Protein 6P7M (pdb70)

Solvent-accessible surface area: 56961 Å² total; per-residue (Å²): 224,45,17,5,105,88,0,26,46,4,46,48,15,88,55,79,0,163,10,74,2,56,41,33,73,83,0,89,92,13,0,80,104,103,148,8,9,74,71,7,63,117,37,34,107,31,60,108,23,0,66,158,5,0,52,113,29,4,107,46,13,14,35,86,10,5,107,100,9,170,12,176,22,4,63,68,7,22,81,84,62,150,166,71,129,46,68,99,26,29,79,74,1,15,115,55,0,4,133,21,2,87,54,60,91,28,36,147,12,0,36,96,122,58,0,2,98,63,50,0,26,122,76,16,108,66,197,115,45,36,60,39,0,68,48,2,78,43,19,26,90,32,0,81,51,17,7,86,79,55,67,63,52,0,25,60,86,29,95,77,82,8,9,1,34,59,1,0,33,46,0,0,36,22,0,0,18,0,8,56,5,17,127,156,1,71,94,43,29,72,124,181,93,42,22,81,68,1,41,127,43,24,19,84,106,60,59,6,76,42,0,14,95,6,114,46,0,30,76,0,2,3,48,104,0,1,78,31,0,51,10,0,3,36,34,107,60,118,135,164,17,87,0,9,18,74,19,0,57,98,59,26,149,168,57,144,79,79,36,8,34,0,19,30,9,72,141,65,121,44,112,40,22,122,53,0,14,76,24,0,58,89,36,0,27,112,132,15,105,4,4,33,0,0,109,102,0,29,127,7,0,104,41,3,81,90,16,75,38,30,4,3,15,0,88,23,36,117,27,7,45,59,3,1,87,53,9,14,61,115,162,79,44,0,83,77,71,36,24,48,97,31,32,100,131,97,48,156,211,149,95,90,27,33,56,142,32,20,62,74,21,114,112,35,13,149,166,64,33,17,2,4,0,82,78,0,63,135,32,16,94,96,162,47,48,0,25,86,62,0,32,84,22,0,42,110,58,0,72,77,1,58,158,21,4,35,64,0,119,98,0,36,72,88,121,48,119,48,111,45,57,0,61,51,14,6,32,7,0,19,24,0,25,68,0,0,51,9,0,54,49,0,3,64,25,0,102,8,0,89,0,79,24,108,47,134,91,31,27,41,18,0,4,0,30,1,9,47,3,22,39,51,0,72,108,0,55,122,13,26,58,18,0,76,80,19,3,32,88,60,58,39,48,134,115,79,19,59,0,18,16,106,13,66,132,22,1,45,11,104,127,101,9,40,3,15,54,80,61,78,96,13,19,0,6,1,105,41,115,78,73,6,65,88,58,144,132,61,34,34,69,151,74,10,39,119,34,2,107,102,9,94,4,5,0,0,24,0,58,35,154,24,24,34,137,176,52,166,60,78,43,65,38,73,0,20,2,0,70,9,19,22,59,138,82,20,158,18,29,0,82,47,27,50,23,5,58,0,30,1,14,83,35,26,17,124,149,119,72,17,3,9,20,37,39,108,19,61,29,8,37,112,44,63,56,26,111,119,120,58,39,82,52,93,130,58,55,86,37,17,121,136,11,8,112,56,28,6,18,0,31,0,30,1,5,0,11,101,90,37,171,75,126,82,136,6,38,30,52,2,23,40,28,1,44,137,36,131,57,4,57,0,0,0,0,3,13,0,23,39,14,4,1,11,0,0,0,0,21,25,160,12,81,19,60,42,20,84,35,5,22,68,3,65,65,90,94,131,77,101,158,40,83,25,39,33,31,36,40,4,66,84,36,55,126,47,80,130,20,8,52,8,35,10,22,5,67,59,9,13,113,86,28,19,22,31,4,1,48,57,0,8,76,28,0,3,74,8,0,49,134,38,35,0,0,0,0,1,4,16,12,69,51,37,152,54,68,98,160,14,48,2,62,91,131,13,0,24,91,0,1,67,57,0,1,59,45,0,4,6,0,12,43,71,134,34,90,42,51,42,64,4,0,0,2,74,1,25,0,0,0,56,107,50,143,41,66,155,57,8,29,66,21,16,0,2,0,0,5,0,17,18,102,45,5,15,106,0,0,4,22,11,0,0,4,52,31,9,152,13,172,53,92,43,53,70,78,2,78,140,20,0,50,12,3,72,104,0,48,26,28,83,150,84,69,14,0,13,0,12,3,9,1,123,88,24,81,131,8,62,6,0,91,70,51,143,25,89,0,20,0,65,26,35,0,8,90,120,111,109,93,74,20,67,1,21,72,18,0,46,108,5,0,96,138,54,62,11,92,17,129,129,22,54,0,57,78,52,0,34,123,28,112,60,132,48,0,0,38,41,0,5,35,12,0,46,11,0,4,57,5,30,0,23,19,76,55,86,80,123,40,11,4,1,0,1,0,3,63,33,121,130,34,102,13,8,6,0,74,82,46,103,85,90,156,145,6,126,25,0,43,33,0,1,0,0,0,0,13,0,0,0,6,3,0,12,32,0,5,25,45,0,85,163,21,122,63,135,129,2,70,159,22,124,6,49,10,42,46,78,55,0,0,72,52,0,9,70,55,111,121,105,110,31,4,51,82,0,4,79,20,0,39,67,8,37,36,87,76,12,7,35,0,0,10,17,53,92,74,21,69,30,153,120,28,115,36,113,39,138,90,14,33,0,5,73,2,7,20,6,4,37,24,37,96,77,92,50,10,0,0,1,0,10,21,19,62,20,28,6,31,1,31,33,0,0,0,2,69,16,60,67,96,121,29,134,98,38,18,71,31,92,67,0,124,123,66,138

InterPro domains:
  IPR027620 CRISPR-associated endonuclease Cas12a [TIGR04330] (6-1225)
  IPR040787 Cas12a, REC1 domain [PF18501] (50-281)
  IPR040852 Cas12a, RuvC nuclease domain [PF18516] (811-1226)
  IPR040882 Cas12a, nuclease domain [PF18510] (1005-1167)
  IPR053993 Cas12a, PI domain [PF22222] (588-679)
  IPR054116 Cas12a, REC2 domain [PF21918] (298-513)

B-factor: mean 78.24, std 14.95, range [35.59, 122.09]

Foldseek 3Di:
DFQQLLFWLADWDKDKDKFFWFFPDCLVVLCVVVVLPPLQVVLVVLVVVVLVLLVVVVLVLQLVLLLVAADPLQLVQLVPQLPPVRPVSLLVQLVSQLCSSVVDPCNVCSQDLCCLVPVSCPVPPDVVCVVSSCSCRLQSVVCNVVSVVVCQQSHRPLDPQHLSVQLRVAFSLLLSVQLVLDVVPDPLDDCVPLQVVLCCQQPNPDGPCCSSDRSSSSQCSRQVSLVSNVCLQAWDDNVTRGHPQVSVVVVCVVPPDLRFGGAGGDGNADDAQVVLLVVCLACPPCPHLQVVLLVLVLVLLLVPPSFDQQQWWFFDDVLVQVLCVQAVVHRPQVVVLLVVVVCVPPPDPDQPCDPVNVVVSVVVRNPDQIGGRVRVQVSDDPPRRSSVSSSVVLNVLSVVLVVLVVVPPQSNDPPDDDDDGPLPDQVVVLSSCSNLVSLVVSLVNCVGRCGNSSDNRHRSSSVNSVCVSSVSNVCSVVSVVNSLCVNLDDLFDFDKTFRAQPHSQPQFPVNQWWWKAQDLWIKIKGFHCVWIQTVHDIDHPVVVVVCVVVSRIGIIITDDPCSDPPDDWFDDLVVVLVVLQPDPLQDPFKHFDTGKIKMKGAQSDAPVRKDKDQAQDWAADPFPQDPDGTDHHRHMDIDPPVRRGMITMMITMIMGSPPRDSHDDQVLSLLVCLQPDDKAKEWFWFQDLLARIKIWIAILQLWTPDIGGLQKQWDAIPNDITIGGLSVVLVVLVVVCVVGSHCSNSVVVSLVSLLVSLVRVLVVVLVVCVVRVHFYFAALLVDDDDDVSRPCHSVSVLVSVLVNQVCLCFAADSPDDQSDCRHSSTGRRQFDHDDDSNVPAQDTRRYGHAHLPPQQLAQQQALDHPQADLADDFLVVLLVVLVQFPWWAQDVVVRKIKGFHFQVSGRPSPLADRRTFIFIQDDWAWDPVIDIGRQSVLVVVLQVVQPADGNPIRCSVVQSPDPDTCSSVSVSVSVVRSSVFFHDDPPSDPDGKGWHRGAHPVGDTDILCVVLPDDPGGDQNGSSSSSSSLSRVLVSVVSVQSNVDDSVCSVVRRSRQDSNNSSVCSNPSD/DQVQVVLVLVQQQPDDQVLFAWKWFDAPEDDQVPDDAPDVRTFTFGWGHWAADPPPRQIWIDTDYVVVVRIGRYIFGFDDHTSDTDGTDDSVVSNVSD

Nearest PDB structures (foldseek):
  6p7n-assembly1_E  TM=1.001E+00  e=0.000E+00  Lachnospiraceae bacterium ND2006
  8y06-assembly1_A  TM=8.300E-01  e=0.000E+00  Lachnospiraceae bacterium ND2006
  6nme-assembly1_A  TM=9.817E-01  e=0.000E+00  Lachnospiraceae bacterium ND2006
  6nmc-assembly1_A  TM=9.266E-01  e=0.000E+00  Lachnospiraceae bacterium ND2006
  5xuz-assembly1_A  TM=6.910E-01  e=0.000E+00  Lachnospiraceae bacterium ND2006

Sequence (1168 aa):
MSKLEKFTNCYSLSKTLRFKAIPVGKTQENIDNKRLLVEDEKRAEDYKGVKKLLDRYYLSFINDVLHSIKLKNLNNYISLFRNKELENLEINLRKEIAKAFKGNEGYKSLFKKDIIETILPEFLDDKDEIALVNSFNGFTTAFTGFFDNRENMFSEEAKSTSIAFRCINENLTRYISNMDIFEKVDAIFDKHEVQEIKEKILNSDYDVEDFFEGEFFNFVLTQEGIDVYNAIIGGFVTEKIKGLNEYINLYNQKTKQKLPKFKPLYKQGYTSDEEVLEVFRNTLNKNSEIFSSIKKLEKLFKNFDEYSSAGIFVKNGPAISTISKDIFGEWNVIRDKWNAEYDDIHLKKKAVVTEKYEDDRRKSFKKIGSFSLEQLQEYADADLSVVEKLKEIIIQKVDEIYKVYGSSEKLFDADFVLEKSLKKNDAVVAIMKDLLDSVKSFENYIKAFFGEGKETNRDESFYGDFVLAYDILLKVDHIYDAIRNYVTQKPYSKDKFKLYFQNPQFMGGWYRATILRYGSKYYLAIMDKGNYEKIFESASKKEVDKLVEEGKLYMFQIYNKDFSDKSHGTPNLHTMYFKLLFDENNHGQIRLSGGAELFMRRASLKKEELVVHPANSPIANKNPDNPKKTTTLSYDVYKDKRFSEDQYELHIPIAINKCPKNIFKINTEVRVLLKHDDNPYVIGIDRGERNLLYIVVVDGKGNIVEQYSLNEIINNFNGIRIKTDYHSLLDKKEKERFEARQNWTSIENIKELKAGYISQVVHKICELVEKYDAVIALEDLNSGFKNSRVKVEKQVYQKFEKMLIDKLNYMVDKKSNPCATGGALKGYQITNKFESFKSMSTQNGFIFYIPAWLTSKIDPSTGFVNLLKTKYTSIADSKKFISSFDRIMYVPEEDLFEFALDYKNFSRTDADYIKKWKLYSYGNRIRIDWEEVCLTSAYKELFNKYGINYQQGDIRALLCEQSDKAFYSSFMALMSLMLQMRNSITGRTDVDFLISPVKNSDGIFYDSRNYEAQENAILPKNADANGAYNIARKVLWAIGQFKKAEDEKLDKVKIAISNKEWLEYAQTSVIDLYTEQLYNIIKSLPYDKRPNVVYSDQPLDPNNLDLSEPELWAEQVGECMRYAHNDQPCFYIGSTKRELRVNYIVPVIGVRDEIERVMTLEEVRNLH

Organism: NCBI:txid1410628

Secondary structure (DSSP, 8-state):
--SGGG-BS-S-EEEEEEEEEEE-TTHHHHHHTTTTTTHHHHHHHHHHHHHHHHHHHHHHHHHHHTTS---SSHHHHHHHH---TTHHHHHHHHHHHHHHHTTSTTGGGGGSTHIIIIIHHHHS--TTHHHHHHHTSS-GGGGHHHHHHHTTTSS-S--SSSHHHIIIIIIIHHHHHHHHHHHHS-SS--IIIIIHHHIIIIISSS-SGGGGSSTT-TTSSSHHHHHHHHHHHH---------HHHHHHHHHHHS-----------------HHHHHHHHHHHHSTTSHHHHHHHHHHHHHHT-SSS-TTT-EEESSHHHHHHHHHHSSSSSSHHHHHHHHHHHHH--SS----HHHHHHHHHHHHH--EEEHHHHHHTS-TT--HHHHHHHHHHHHHHHHHHHHHT-STTTSTT----S-TTT--HHHHHHHHHHHHHHHHHHHHTTTS--S--S---HHHHHHHHHHHHHHTTHHHHHHHHHHHHS--SS---B-----S-SS-SS-----EEEEETTEEEEE-B------B------HHHHHHHHHHTSB--EEEE-TTTSSS--SPPPHHHHHHHHHT-SS-SSSEE--S--EE--B---S-TTT-EEE-TTSPEEP--TT-S--EE--SS-EETTGGGGS-BEEEEEEEEETSS--S-S-HHHHHHHHHHS-SS--EEEEE--SSSS-EEEEE-TTS-EEEEEE-SEEEEEETTEEEEEEHHHHHHHHHHHHHHSS--SHHHHHHHHHHHHHHHHHHHHHHHHHHHHT--EEEE-SSS----S--SS-HHHHHHHHHHHHHHHTSB--SSS-TTSTTSGGG-B--SPPP--TTS--S-BTTEEEE--TTSSSS-TTT------------HHHHHHHHHTSSEEEEETTTTEEEEE--GGGSTT--S-SS---EE---SEEEE---EEEEHHHHHHHHHHHTT---SSS-THHHHTT---HHHHHHHHHHHHHHS--B---SSS-S---BEEEEE-TTS-EEEGGGTSS-SS-SS-SSHHHHHHHHHHHHHHHHHHHHHHS-TTTGGG------HHHHHHHHHH--/-HHHHHHHHHHHTTS-GGG--EEE-BSS---TTT--S--TT--EEEEEEEEEETTT--EEEEES-GGGT-EESB--EEEESSS-EEEE--TTTTGGG-

Radius of gyration: 35.62 Å; Cα contacts (8 Å, |Δi|>4): 1871; chains: 2; bounding box: 83×98×104 Å

Structure (mmCIF, N/CA/C/O backbone):
data_6P7M
#
_entry.id   6P7M
#
_cell.length_a   1.00
_cell.length_b   1.00
_cell.length_c   1.00
_cell.angle_alpha   90.00
_cell.angle_beta   90.00
_cell.angle_gamma   90.00
#
_symmetry.space_group_name_H-M   'P 1'
#
loop_
_entity.id
_entity.type
_entity.pdbx_description
1 polymer Cas12a
2 polymer 'mature crRNA'
3 polymer 'anti-CRISPR VA4'
4 non-polymer 'MAGNESIUM ION'
#
loop_
_atom_site.group_PDB
_atom_site.id
_atom_site.type_symbol
_atom_site.label_atom_id
_atom_site.label_alt_id
_atom_site.label_comp_id
_atom_site.label_asym_id
_atom_site.label_entity_id
_atom_site.label_seq_id
_atom_site.pdbx_PDB_ins_code
_atom_site.Cartn_x
_atom_site.Cartn_y
_atom_site.Cartn_z
_atom_site.occupancy
_atom_site.B_iso_or_equiv
_atom_site.auth_seq_id
_atom_site.auth_comp_id
_atom_site.auth_asym_id
_atom_site.auth_atom_id
_atom_site.pdbx_PDB_model_num
ATOM 1 N N . MET A 1 4 ? 119.12200 174.79700 155.92700 1.000 83.35931 1 MET A N 1
ATOM 2 C CA . MET A 1 4 ? 118.79700 173.87400 154.84700 1.000 83.35931 1 MET A CA 1
ATOM 3 C C . MET A 1 4 ? 120.05900 173.44400 154.10600 1.000 83.35931 1 MET A C 1
ATOM 4 O O . MET A 1 4 ? 120.04800 173.25400 152.89000 1.000 83.35931 1 MET A O 1
ATOM 9 N N . SER A 1 5 ? 121.14500 173.27800 154.85600 1.000 69.41588 2 SER A N 1
ATOM 10 C CA . SER A 1 5 ? 122.40900 172.86400 154.27100 1.000 69.41588 2 SER A CA 1
ATOM 11 C C . SER A 1 5 ? 122.38600 171.38000 153.91900 1.000 69.41588 2 SER A C 1
ATOM 12 O O . SER A 1 5 ? 121.57800 170.60300 154.43000 1.000 69.41588 2 SER A O 1
ATOM 15 N N . LYS A 1 6 ? 123.30100 170.98800 153.03400 1.000 65.95500 3 LYS A N 1
ATOM 16 C CA . LYS A 1 6 ? 123.31900 169.61800 152.53700 1.000 65.95500 3 LYS A CA 1
ATOM 17 C C . LYS A 1 6 ? 123.83400 168.64000 153.58400 1.000 65.95500 3 LYS A C 1
ATOM 18 O O . LYS A 1 6 ? 123.21900 167.59700 153.82100 1.000 65.95500 3 LYS A O 1
ATOM 24 N N . LEU A 1 7 ? 124.96900 168.95600 154.21100 1.000 65.95500 4 LEU A N 1
ATOM 25 C CA . LEU A 1 7 ? 125.60400 168.01000 155.12200 1.000 65.95500 4 LEU A CA 1
ATOM 26 C C . LEU A 1 7 ? 124.72400 167.69300 156.31900 1.000 65.95500 4 LEU A C 1
ATOM 27 O O . LEU A 1 7 ? 124.74200 166.56300 156.81400 1.000 65.95500 4 LEU A O 1
ATOM 32 N N . GLU A 1 8 ? 123.93900 168.66200 156.78600 1.000 65.95500 5 GLU A N 1
ATOM 33 C CA . GLU A 1 8 ? 123.18100 168.51500 158.02300 1.000 65.95500 5 GLU A CA 1
ATOM 34 C C . GLU A 1 8 ? 122.21800 167.33200 158.00100 1.000 65.95500 5 GLU A C 1
ATOM 35 O O . GLU A 1 8 ? 121.69800 166.95900 159.05700 1.000 65.95500 5 GLU A O 1
ATOM 41 N N . LYS A 1 9 ? 121.98800 166.71400 156.84800 1.000 65.95500 6 LYS A N 1
ATOM 42 C CA . LYS A 1 9 ? 121.07400 165.58700 156.74000 1.000 65.95500 6 LYS A CA 1
ATOM 43 C C . LYS A 1 9 ? 121.77300 164.23800 156.79400 1.000 65.95500 6 LYS A C 1
ATOM 44 O O . LYS A 1 9 ? 121.09400 163.20900 156.79800 1.000 65.95500 6 LYS A O 1
ATOM 50 N N . PHE A 1 10 ? 123.09900 164.21000 156.83400 1.000 65.95500 7 PHE A N 1
ATOM 51 C CA . PHE A 1 10 ? 123.85600 162.97100 156.71300 1.000 65.95500 7 PHE A CA 1
ATOM 52 C C . PHE A 1 10 ? 124.52900 162.57500 158.02100 1.000 65.95500 7 PHE A C 1
ATOM 53 O O . PHE A 1 10 ? 125.65000 162.06800 158.03000 1.000 65.95500 7 PHE A O 1
ATOM 61 N N . THR A 1 11 ? 123.85400 162.80100 159.13700 1.000 65.95500 8 THR A N 1
ATOM 62 C CA . THR A 1 11 ? 124.30800 162.30700 160.42400 1.000 65.95500 8 THR A CA 1
ATOM 63 C C . THR A 1 11 ? 123.46700 161.10500 160.82900 1.000 65.95500 8 THR A C 1
ATOM 64 O O . THR A 1 11 ? 122.33200 160.94500 160.37700 1.000 65.95500 8 THR A O 1
ATOM 68 N N . ASN A 1 12 ? 124.04800 160.24600 161.66800 1.000 65.95500 9 ASN A N 1
ATOM 69 C CA . ASN A 1 12 ? 123.34100 159.10800 162.25400 1.000 65.95500 9 ASN A CA 1
ATOM 70 C C . ASN A 1 12 ? 122.86200 158.11800 161.19700 1.000 65.95500 9 ASN A C 1
ATOM 71 O O . ASN A 1 12 ? 121.82100 157.48200 161.35900 1.000 65.95500 9 ASN A O 1
ATOM 76 N N . CYS A 1 13 ? 123.61600 157.96200 160.10900 1.000 65.95500 10 CYS A N 1
ATOM 77 C CA . CYS A 1 13 ? 123.14500 157.13000 159.00700 1.000 65.95500 10 CYS A CA 1
ATOM 78 C C . CYS A 1 13 ? 123.29600 155.64300 159.30800 1.000 65.95500 10 CYS A C 1
ATOM 79 O O . CYS A 1 13 ? 122.30600 154.91100 159.36600 1.000 65.95500 10 CYS A O 1
ATOM 82 N N . TYR A 1 14 ? 124.52500 155.17100 159.49500 1.000 65.95500 11 TYR A N 1
ATOM 83 C CA . TYR A 1 14 ? 124.75600 153.75100 159.71500 1.000 65.95500 11 TYR A CA 1
ATOM 84 C C . TYR A 1 14 ? 125.75600 153.56700 160.84400 1.000 65.95500 11 TYR A C 1
ATOM 85 O O . TYR A 1 14 ? 126.25200 154.53200 161.42800 1.000 65.95500 11 TYR A O 1
ATOM 94 N N . SER A 1 15 ? 126.05000 152.31200 161.15100 1.000 65.95500 12 SER A N 1
ATOM 95 C CA . SER A 1 15 ? 126.89900 151.94900 162.27200 1.000 65.95500 12 SER A CA 1
ATOM 96 C C . SER A 1 15 ? 128.33800 151.76400 161.82000 1.000 65.95500 12 SER A C 1
ATOM 97 O O . SER A 1 15 ? 128.62800 151.57400 160.64000 1.000 65.95500 12 SER A O 1
ATOM 100 N N . LEU A 1 16 ? 129.24000 151.79900 162.79100 1.000 65.95500 13 LEU A N 1
ATOM 101 C CA . LEU A 1 16 ? 130.66500 151.82700 162.51300 1.000 65.95500 13 LEU A CA 1
ATOM 102 C C . LEU A 1 16 ? 131.38200 151.28700 163.74000 1.000 65.95500 13 LEU A C 1
ATOM 103 O O . LEU A 1 16 ? 130.84600 151.31900 164.84500 1.000 65.95500 13 LEU A O 1
ATOM 108 N N . SER A 1 17 ? 132.59400 150.77500 163.55000 1.000 65.95500 14 SER A N 1
ATOM 109 C CA . SER A 1 17 ? 133.32300 150.19700 164.67000 1.000 65.95500 14 SER A CA 1
ATOM 110 C C . SER A 1 17 ? 134.79200 150.57100 164.60200 1.000 65.95500 14 SER A C 1
ATOM 111 O O . SER A 1 17 ? 135.38600 150.59600 163.52200 1.000 65.95500 14 SER A O 1
ATOM 114 N N . LYS A 1 18 ? 135.37200 150.86300 165.76400 1.000 65.95500 15 LYS A N 1
ATOM 115 C CA . LYS A 1 18 ? 136.78400 151.19800 165.86600 1.000 65.95500 15 LYS A CA 1
ATOM 116 C C . LYS A 1 18 ? 137.34800 150.56400 167.12500 1.000 65.95500 15 LYS A C 1
ATOM 117 O O . LYS A 1 18 ? 136.60400 150.14400 168.00800 1.000 65.95500 15 LYS A O 1
ATOM 123 N N . THR A 1 19 ? 138.67100 150.48000 167.20400 1.000 65.95500 16 THR A N 1
ATOM 124 C CA . THR A 1 19 ? 139.34200 150.06700 168.43000 1.000 65.95500 16 THR A CA 1
ATOM 125 C C . THR A 1 19 ? 140.30200 151.17200 168.82900 1.000 65.95500 16 THR A C 1
ATOM 126 O O . THR A 1 19 ? 141.27800 151.43500 168.12200 1.000 65.95500 16 THR A O 1
ATOM 130 N N . LEU A 1 20 ? 140.02200 151.81200 169.95400 1.000 65.95500 17 LEU A N 1
ATOM 131 C CA . LEU A 1 20 ? 140.92500 152.78900 170.53400 1.000 65.95500 17 LEU A CA 1
ATOM 132 C C . LEU A 1 20 ? 142.03200 152.05200 171.27400 1.000 65.95500 17 LEU A C 1
ATOM 133 O O . LEU A 1 20 ? 141.76000 151.28800 172.20200 1.000 65.95500 17 LEU A O 1
ATOM 138 N N . ARG A 1 21 ? 143.27200 152.25300 170.85600 1.000 65.95500 18 ARG A N 1
ATOM 139 C CA . ARG A 1 21 ? 144.40500 151.67000 171.55500 1.000 65.95500 18 ARG A CA 1
ATOM 140 C C . ARG A 1 21 ? 144.94100 152.67800 172.55300 1.000 65.95500 18 ARG A C 1
ATOM 141 O O . ARG A 1 21 ? 145.12100 153.85200 172.22400 1.000 65.95500 18 ARG A O 1
ATOM 149 N N . PHE A 1 22 ? 145.18800 152.22200 173.77200 1.000 65.95500 19 PHE A N 1
ATOM 150 C CA . PHE A 1 22 ? 145.77400 153.07600 174.79100 1.000 65.95500 19 PHE A CA 1
ATOM 151 C C . PHE A 1 22 ? 146.98900 152.39000 175.38600 1.000 65.95500 19 PHE A C 1
ATOM 152 O O . PHE A 1 22 ? 147.45500 151.38000 174.85600 1.000 65.95500 19 PHE A O 1
ATOM 160 N N . LYS A 1 23 ? 147.52400 152.93200 176.46800 1.000 65.95500 20 LYS A N 1
ATOM 161 C CA . LYS A 1 23 ? 148.61500 152.29500 177.18300 1.000 65.95500 20 LYS A CA 1
ATOM 162 C C . LYS A 1 23 ? 148.23500 152.21700 178.64800 1.000 65.95500 20 LYS A C 1
ATOM 163 O O . LYS A 1 23 ? 147.86300 153.22900 179.24600 1.000 65.95500 20 LYS A O 1
ATOM 169 N N . ALA A 1 24 ? 148.29700 151.01900 179.21300 1.000 65.95500 21 ALA A N 1
ATOM 170 C CA . ALA A 1 24 ? 147.96500 150.81300 180.61200 1.000 65.95500 21 ALA A CA 1
ATOM 171 C C . ALA A 1 24 ? 149.22800 150.91000 181.45100 1.000 65.95500 21 ALA A C 1
ATOM 172 O O . ALA A 1 24 ? 150.24900 150.30000 181.12500 1.000 65.95500 21 ALA A O 1
ATOM 174 N N . ILE A 1 25 ? 149.15700 151.68500 182.52100 1.000 65.95500 22 ILE A N 1
ATOM 175 C CA . ILE A 1 25 ? 150.26600 151.90400 183.44100 1.000 65.95500 22 ILE A CA 1
ATOM 176 C C . ILE A 1 25 ? 149.91500 151.21600 184.75300 1.000 65.95500 22 ILE A C 1
ATOM 177 O O . ILE A 1 25 ? 148.89800 151.56000 185.36300 1.000 65.95500 22 ILE A O 1
ATOM 182 N N . PRO A 1 26 ? 150.69100 150.24000 185.21200 1.000 65.95500 23 PRO A N 1
ATOM 183 C CA . PRO A 1 26 ? 150.37600 149.59900 186.49300 1.000 65.95500 23 PRO A CA 1
ATOM 184 C C . PRO A 1 26 ? 150.41800 150.60900 187.62900 1.000 65.95500 23 PRO A C 1
ATOM 185 O O . PRO A 1 26 ? 151.33500 151.42400 187.72500 1.000 65.95500 23 PRO A O 1
ATOM 189 N N . VAL A 1 27 ? 149.40700 150.55100 188.49200 1.000 65.95500 24 VAL A N 1
ATOM 190 C CA . VAL A 1 27 ? 149.19000 151.54300 189.53900 1.000 65.95500 24 VAL A CA 1
ATOM 191 C C . VAL A 1 27 ? 149.47300 150.91000 190.89300 1.000 65.95500 24 VAL A C 1
ATOM 192 O O . VAL A 1 27 ? 149.00200 149.80400 191.18000 1.000 65.95500 24 VAL A O 1
ATOM 196 N N . GLY A 1 28 ? 150.23000 151.61500 191.72400 1.000 66.18077 25 GLY A N 1
ATOM 197 C CA . GLY A 1 28 ? 150.52000 151.11600 193.05800 1.000 66.18077 25 GLY A CA 1
ATOM 198 C C . GLY A 1 28 ? 151.57200 150.04200 192.99700 1.000 66.18077 25 GLY A C 1
ATOM 199 O O . GLY A 1 28 ? 152.64500 150.24200 192.42700 1.000 66.18077 25 GLY A O 1
ATOM 200 N N . LYS A 1 29 ? 151.27100 148.88800 193.58200 1.000 71.19274 26 LYS A N 1
ATOM 201 C CA . LYS A 1 29 ? 152.15400 147.73100 193.52800 1.000 71.19274 26 LYS A CA 1
ATOM 202 C C . LYS A 1 29 ? 151.57300 146.63900 192.63900 1.000 71.19274 26 LYS A C 1
ATOM 203 O O . LYS A 1 29 ? 151.74600 145.44500 192.88900 1.000 71.19274 26 LYS A O 1
ATOM 209 N N . THR A 1 30 ? 150.89200 147.04900 191.57000 1.000 67.57952 27 THR A N 1
ATOM 210 C CA . THR A 1 30 ? 150.32900 146.08000 190.64100 1.000 67.57952 27 THR A CA 1
ATOM 211 C C . THR A 1 30 ? 151.41900 145.32600 189.89600 1.000 67.57952 27 THR A C 1
ATOM 212 O O . THR A 1 30 ? 151.28500 144.12400 189.64900 1.000 67.57952 27 THR A O 1
ATOM 216 N N . GLN A 1 31 ? 152.51700 145.99600 189.54600 1.000 70.24089 28 GLN A N 1
ATOM 217 C CA . GLN A 1 31 ? 153.53000 145.30500 188.75900 1.000 70.24089 28 GLN A CA 1
ATOM 218 C C . GLN A 1 31 ? 154.27300 144.26900 189.59000 1.000 70.24089 28 GLN A C 1
ATOM 219 O O . GLN A 1 31 ? 154.58700 143.18400 189.09200 1.000 70.24089 28 GLN A O 1
ATOM 225 N N . GLU A 1 32 ? 154.55200 144.55900 190.86000 1.000 74.51416 29 GLU A N 1
ATOM 226 C CA . GLU A 1 32 ? 155.17500 143.52100 191.67000 1.000 74.51416 29 GLU A CA 1
ATOM 227 C C . GLU A 1 32 ? 154.17300 142.48100 192.15100 1.000 74.51416 29 GLU A C 1
ATOM 228 O O . GLU A 1 32 ? 154.56700 141.33800 192.39700 1.000 74.51416 29 GLU A O 1
ATOM 234 N N . ASN A 1 33 ? 152.88900 142.82600 192.25300 1.000 73.84762 30 ASN A N 1
ATOM 235 C CA . ASN A 1 33 ? 151.88400 141.79500 192.48100 1.000 73.84762 30 ASN A CA 1
ATOM 236 C C . ASN A 1 33 ? 151.69300 140.90600 191.26200 1.000 73.84762 30 ASN A C 1
ATOM 237 O O . ASN A 1 33 ? 151.17500 139.79400 191.39200 1.000 73.84762 30 ASN A O 1
ATOM 242 N N . ILE A 1 34 ? 152.07500 141.38500 190.08000 1.000 71.37264 31 ILE A N 1
ATOM 243 C CA . ILE A 1 34 ? 152.04100 140.55000 188.88600 1.000 71.37264 31 ILE A CA 1
ATOM 244 C C . ILE A 1 34 ? 153.30200 139.70600 188.78600 1.000 71.37264 31 ILE A C 1
ATOM 245 O O . ILE A 1 34 ? 153.24500 138.52300 188.43900 1.000 71.37264 31 ILE A O 1
ATOM 250 N N . ASP A 1 35 ? 154.45700 140.29400 189.09400 1.000 75.10495 32 ASP A N 1
ATOM 251 C CA . ASP A 1 35 ? 155.70900 139.55200 189.03800 1.000 75.10495 32 ASP A CA 1
ATOM 252 C C . ASP A 1 35 ? 155.83800 138.53900 190.16800 1.000 75.10495 32 ASP A C 1
ATOM 253 O O . ASP A 1 35 ? 156.62200 137.59400 190.04600 1.000 75.10495 32 ASP A O 1
ATOM 258 N N . ASN A 1 36 ? 155.09800 138.71100 191.25800 1.000 76.17134 33 ASN A N 1
ATOM 259 C CA . ASN A 1 36 ? 155.09700 137.73700 192.33900 1.000 76.17134 33 ASN A CA 1
ATOM 260 C C . ASN A 1 36 ? 154.03900 136.66400 192.15400 1.000 76.17134 33 ASN A C 1
ATOM 261 O O . ASN A 1 36 ? 153.93800 135.76200 192.99000 1.000 76.17134 33 ASN A O 1
ATOM 266 N N . LYS A 1 37 ? 153.24300 136.74700 191.09400 1.000 73.78186 34 LYS A N 1
ATOM 267 C CA . LYS A 1 37 ? 152.39200 135.64900 190.66900 1.000 73.78186 34 LYS A CA 1
ATOM 268 C C . LYS A 1 37 ? 152.78100 135.13400 189.29600 1.000 73.78186 34 LYS A C 1
ATOM 269 O O . LYS A 1 37 ? 152.17100 134.17700 188.80900 1.000 73.78186 34 LYS A O 1
ATOM 275 N N . ARG A 1 38 ? 153.78200 135.74500 188.66700 1.000 76.57979 35 ARG A N 1
ATOM 276 C CA . ARG A 1 38 ? 154.30300 135.32700 187.37100 1.000 76.57979 35 ARG A CA 1
ATOM 277 C C . ARG A 1 38 ? 153.18600 135.21300 186.33700 1.000 76.57979 35 ARG A C 1
ATOM 278 O O . ARG A 1 38 ? 153.05300 134.21900 185.62700 1.000 76.57979 35 ARG A O 1
ATOM 286 N N . LEU A 1 39 ? 152.37400 136.26400 186.26400 1.000 69.30364 36 LEU A N 1
ATOM 287 C CA . LEU A 1 39 ? 151.27900 136.33000 185.31000 1.000 69.30364 36 LEU A CA 1
ATOM 288 C C . LEU A 1 39 ? 151.73600 136.77400 183.93100 1.000 69.30364 36 LEU A C 1
ATOM 289 O O . LEU A 1 39 ? 150.89700 137.02000 183.06200 1.000 69.30364 36 LEU A O 1
ATOM 294 N N . LEU A 1 40 ? 153.04400 136.88600 183.71600 1.000 67.86177 37 LEU A N 1
ATOM 295 C CA . LEU A 1 40 ? 153.60300 137.27300 182.42900 1.000 67.86177 37 LEU A CA 1
ATOM 296 C C . LEU A 1 40 ? 154.56400 136.23800 181.86800 1.000 67.86177 37 LEU A C 1
ATOM 297 O O . LEU A 1 40 ? 155.26200 136.52400 180.88800 1.000 67.86177 37 LEU A O 1
ATOM 302 N N . VAL A 1 41 ? 154.63000 135.05100 182.45800 1.000 74.16307 38 VAL A N 1
ATOM 303 C CA . VAL A 1 41 ? 155.38900 133.94900 181.89700 1.000 74.16307 38 VAL A CA 1
ATOM 304 C C . VAL A 1 41 ? 154.47500 132.84700 181.38200 1.000 74.16307 38 VAL A C 1
ATOM 305 O O . VAL A 1 41 ? 154.77800 132.21600 180.36800 1.000 74.16307 38 VAL A O 1
ATOM 309 N N . GLU A 1 42 ? 153.34500 132.60900 182.05200 1.000 76.12452 39 GLU A N 1
ATOM 310 C CA . GLU A 1 42 ? 152.33300 131.73000 181.48000 1.000 76.12452 39 GLU A CA 1
ATOM 311 C C . GLU A 1 42 ? 151.88700 132.23500 180.11800 1.000 76.12452 39 GLU A C 1
ATOM 312 O O . GLU A 1 42 ? 151.76200 131.45600 179.16700 1.000 76.12452 39 GLU A O 1
ATOM 318 N N . ASP A 1 43 ? 151.69400 133.54700 179.99000 1.000 69.93976 40 ASP A N 1
ATOM 319 C CA . ASP A 1 43 ? 151.15000 134.10100 178.75900 1.000 69.93976 40 ASP A CA 1
ATOM 320 C C . ASP A 1 43 ? 152.20900 134.23200 177.67400 1.000 69.93976 40 ASP A C 1
ATOM 321 O O . ASP A 1 43 ? 151.91300 134.02200 176.49500 1.000 69.93976 40 ASP A O 1
ATOM 326 N N . GLU A 1 44 ? 153.44900 134.55000 178.03800 1.000 68.45376 41 GLU A N 1
ATOM 327 C CA . GLU A 1 44 ? 154.50900 134.52100 177.03600 1.000 68.45376 41 GLU A CA 1
ATOM 328 C C . GLU A 1 44 ? 154.76900 133.09700 176.56200 1.000 68.45376 41 GLU A C 1
ATOM 329 O O . GLU A 1 44 ? 154.99000 132.86100 175.36800 1.000 68.45376 41 GLU A O 1
ATOM 335 N N . LYS A 1 45 ? 154.73200 132.13300 177.48300 1.000 74.49159 42 LYS A N 1
ATOM 336 C CA . LYS A 1 45 ? 154.86800 130.73500 177.09900 1.000 74.49159 42 LYS A CA 1
ATOM 337 C C . LYS A 1 45 ? 153.74000 130.30800 176.17400 1.000 74.49159 42 LYS A C 1
ATOM 338 O O . LYS A 1 45 ? 153.96500 129.57400 175.20900 1.000 74.49159 42 LYS A O 1
ATOM 344 N N . ARG A 1 46 ? 152.51600 130.75700 176.44800 1.000 74.44525 43 ARG A N 1
ATOM 345 C CA . ARG A 1 46 ? 151.40700 130.42500 175.56300 1.000 74.44525 43 ARG A CA 1
ATOM 346 C C . ARG A 1 46 ? 151.57300 131.08000 174.19800 1.000 74.44525 43 ARG A C 1
ATOM 347 O O . ARG A 1 46 ? 151.24700 130.47700 173.17100 1.000 74.44525 43 ARG A O 1
ATOM 355 N N . ALA A 1 47 ? 152.09100 132.30700 174.16100 1.000 74.75709 44 ALA A N 1
ATOM 356 C CA . ALA A 1 47 ? 152.32900 132.95800 172.87900 1.000 74.75709 44 ALA A CA 1
ATOM 357 C C . ALA A 1 47 ? 153.43100 132.26600 172.09000 1.000 74.75709 44 ALA A C 1
ATOM 358 O O . ALA A 1 47 ? 153.44600 132.34000 170.85900 1.000 74.75709 44 ALA A O 1
ATOM 360 N N . GLU A 1 48 ? 154.36300 131.60700 172.77200 1.000 78.45879 45 GLU A N 1
ATOM 361 C CA . GLU A 1 48 ? 155.39900 130.86000 172.06600 1.000 78.45879 45 GLU A CA 1
ATOM 362 C C . GLU A 1 48 ? 154.95700 129.45500 171.68500 1.000 78.45879 45 GLU A C 1
ATOM 363 O O . GLU A 1 48 ? 155.48200 128.88700 170.72300 1.000 78.45879 45 GLU A O 1
ATOM 369 N N . ASP A 1 49 ? 154.01800 128.87400 172.42300 1.000 78.68986 46 ASP A N 1
ATOM 370 C CA . ASP A 1 49 ? 153.46100 127.57400 172.07800 1.000 78.68986 46 ASP A CA 1
ATOM 371 C C . ASP A 1 49 ? 152.32700 127.67200 171.07000 1.000 78.68986 46 ASP A C 1
ATOM 372 O O . ASP A 1 49 ? 151.87800 126.63700 170.56000 1.000 78.68986 46 ASP A O 1
ATOM 377 N N . TYR A 1 50 ? 151.83300 128.88200 170.80800 1.000 80.08354 47 TYR A N 1
ATOM 378 C CA . TYR A 1 50 ? 150.85300 129.07300 169.74700 1.000 80.08354 47 TYR A CA 1
ATOM 379 C C . TYR A 1 50 ? 151.35900 128.52400 168.42100 1.000 80.08354 47 TYR A C 1
ATOM 380 O O . TYR A 1 50 ? 150.62500 127.83200 167.71100 1.000 80.08354 47 TYR A O 1
ATOM 389 N N . LYS A 1 51 ? 152.61500 128.80800 168.07600 1.000 78.47764 48 LYS A N 1
ATOM 390 C CA . LYS A 1 51 ? 153.15300 128.32300 166.80900 1.000 78.47764 48 LYS A CA 1
ATOM 391 C C . LYS A 1 51 ? 153.28300 126.80400 166.80200 1.000 78.47764 48 LYS A C 1
ATOM 392 O O . LYS A 1 51 ? 153.03400 126.15600 165.77800 1.000 78.47764 48 LYS A O 1
ATOM 398 N N . GLY A 1 52 ? 153.66800 126.21800 167.93400 1.000 79.11837 49 GLY A N 1
ATOM 399 C CA . GLY A 1 52 ? 153.73300 124.76900 168.01100 1.000 79.11837 49 GLY A CA 1
ATOM 400 C C . GLY A 1 52 ? 152.38300 124.11900 167.78600 1.000 79.11837 49 GLY A C 1
ATOM 401 O O . GLY A 1 52 ? 152.25500 123.17500 167.00200 1.000 79.11837 49 GLY A O 1
ATOM 402 N N . VAL A 1 53 ? 151.35400 124.61700 168.47000 1.000 78.90393 50 VAL A N 1
ATOM 403 C CA . VAL A 1 53 ? 150.03300 124.03000 168.28000 1.000 78.90393 50 VAL A CA 1
ATOM 404 C C . VAL A 1 53 ? 149.50900 124.32500 166.88100 1.000 78.90393 50 VAL A C 1
ATOM 405 O O . VAL A 1 53 ? 148.73500 123.54000 166.32400 1.000 78.90393 50 VAL A O 1
ATOM 409 N N . LYS A 1 54 ? 149.93500 125.43300 166.27400 1.000 79.54782 51 LYS A N 1
ATOM 410 C CA . LYS A 1 54 ? 149.57300 125.68900 164.88600 1.000 79.54782 51 LYS A CA 1
ATOM 411 C C . LYS A 1 54 ? 150.16000 124.62900 163.96700 1.000 79.54782 51 LYS A C 1
ATOM 412 O O . LYS A 1 54 ? 149.47100 124.11400 163.08100 1.000 79.54782 51 LYS A O 1
ATOM 418 N N . LYS A 1 55 ? 151.43000 124.28500 164.16800 1.000 79.25174 52 LYS A N 1
ATOM 419 C CA . LYS A 1 55 ? 152.04000 123.24600 163.34300 1.000 79.25174 52 LYS A CA 1
ATOM 420 C C . LYS A 1 55 ? 151.38900 121.89000 163.58700 1.000 79.25174 52 LYS A C 1
ATOM 421 O O . LYS A 1 55 ? 151.20500 121.10600 162.64900 1.000 79.25174 52 LYS A O 1
ATOM 427 N N . LEU A 1 56 ? 151.01700 121.59700 164.83300 1.000 80.96481 53 LEU A N 1
ATOM 428 C CA . LEU A 1 56 ? 150.34800 120.32700 165.10900 1.000 80.96481 53 LEU A CA 1
ATOM 429 C C . LEU A 1 56 ? 148.97700 120.26700 164.45000 1.000 80.96481 53 LEU A C 1
ATOM 430 O O . LEU A 1 56 ? 148.58600 119.22800 163.90000 1.000 80.96481 53 LEU A O 1
ATOM 435 N N . LEU A 1 57 ? 148.22700 121.36700 164.50100 1.000 82.07304 54 LEU A N 1
ATOM 436 C CA . LEU A 1 57 ? 146.94300 121.41200 163.82000 1.000 82.07304 54 LEU A CA 1
ATOM 437 C C . LEU A 1 57 ? 147.11400 121.30300 162.31500 1.000 82.07304 54 LEU A C 1
ATOM 438 O O . LEU A 1 57 ? 146.27900 120.69200 161.64500 1.000 82.07304 54 LEU A O 1
ATOM 443 N N . ASP A 1 58 ? 148.18900 121.87000 161.76800 1.000 82.95432 55 ASP A N 1
ATOM 444 C CA . ASP A 1 58 ? 148.46400 121.69900 160.34700 1.000 82.95432 55 ASP A CA 1
ATOM 445 C C . ASP A 1 58 ? 148.73400 120.24000 160.01500 1.000 82.95432 55 ASP A C 1
ATOM 446 O O . ASP A 1 58 ? 148.28000 119.73800 158.98300 1.000 82.95432 55 ASP A O 1
ATOM 451 N N . ARG A 1 59 ? 149.47000 119.54200 160.87900 1.000 82.41622 56 ARG A N 1
ATOM 452 C CA . ARG A 1 59 ? 149.73700 118.12800 160.63500 1.000 82.41622 56 ARG A CA 1
ATOM 453 C C . ARG A 1 59 ? 148.45600 117.30600 160.68300 1.000 82.41622 56 ARG A C 1
ATOM 454 O O . ARG A 1 59 ? 148.24300 116.42100 159.84500 1.000 82.41622 56 ARG A O 1
ATOM 462 N N . TYR A 1 60 ? 147.58100 117.58800 161.64900 1.000 84.85014 57 TYR A N 1
ATOM 463 C CA . TYR A 1 60 ? 146.31700 116.85900 161.70000 1.000 84.85014 57 TYR A CA 1
ATOM 464 C C . TYR A 1 60 ? 145.43500 117.18800 160.50300 1.000 84.85014 57 TYR A C 1
ATOM 465 O O . TYR A 1 60 ? 144.73900 116.31100 159.98000 1.000 84.85014 57 TYR A O 1
ATOM 474 N N . TYR A 1 61 ? 145.43300 118.44900 160.06700 1.000 85.42210 58 TYR A N 1
ATOM 475 C CA . TYR A 1 61 ? 144.69100 118.81600 158.86800 1.000 85.42210 58 TYR A CA 1
ATOM 476 C C . TYR A 1 61 ? 145.21500 118.06900 157.65400 1.000 85.42210 58 TYR A C 1
ATOM 477 O O . TYR A 1 61 ? 144.43800 117.62500 156.80800 1.000 85.42210 58 TYR A O 1
ATOM 486 N N . LEU A 1 62 ? 146.53500 117.93300 157.54700 1.000 84.35029 59 LEU A N 1
ATOM 487 C CA . LEU A 1 62 ? 147.10800 117.20100 156.42700 1.000 84.35029 59 LEU A CA 1
ATOM 488 C C . LEU A 1 62 ? 146.71400 115.73300 156.47800 1.000 84.35029 59 LEU A C 1
ATOM 489 O O . LEU A 1 62 ? 146.43100 115.12200 155.44200 1.000 84.35029 59 LEU A O 1
ATOM 494 N N . SER A 1 63 ? 146.68900 115.14900 157.67500 1.000 87.81632 60 SER A N 1
ATOM 495 C CA . SER A 1 63 ? 146.22800 113.77100 157.79700 1.000 87.81632 60 SER A CA 1
ATOM 496 C C . SER A 1 63 ? 144.77600 113.63700 157.36200 1.000 87.81632 60 SER A C 1
ATOM 497 O O . SER A 1 63 ? 144.42200 112.70500 156.63400 1.000 87.81632 60 SER A O 1
ATOM 500 N N . PHE A 1 64 ? 143.92200 114.56600 157.78900 1.000 91.63238 61 PHE A N 1
ATOM 501 C CA . PHE A 1 64 ? 142.51300 114.51900 157.40500 1.000 91.63238 61 PHE A CA 1
ATOM 502 C C . PHE A 1 64 ? 142.34500 114.69700 155.90200 1.000 91.63238 61 PHE A C 1
ATOM 503 O O . PHE A 1 64 ? 141.49100 114.05300 155.28300 1.000 91.63238 61 PHE A O 1
ATOM 511 N N . ILE A 1 65 ? 143.16600 115.55500 155.29900 1.000 91.50867 62 ILE A N 1
ATOM 512 C CA . ILE A 1 65 ? 143.10100 115.78400 153.86000 1.000 91.50867 62 ILE A CA 1
ATOM 513 C C . ILE A 1 65 ? 143.50200 114.52800 153.10300 1.000 91.50867 62 ILE A C 1
ATOM 514 O O . ILE A 1 65 ? 142.81500 114.10700 152.16700 1.000 91.50867 62 ILE A O 1
ATOM 519 N N . ASN A 1 66 ? 144.63000 113.92000 153.47900 1.000 92.90412 63 ASN A N 1
ATOM 520 C CA . ASN A 1 66 ? 145.05700 112.69700 152.81100 1.000 92.90412 63 ASN A CA 1
ATOM 521 C C . ASN A 1 66 ? 144.14500 111.52200 153.12400 1.000 92.90412 63 ASN A C 1
ATOM 522 O O . ASN A 1 66 ? 144.18200 110.51800 152.40900 1.000 92.90412 63 ASN A O 1
ATOM 527 N N . ASP A 1 67 ? 143.33900 111.61900 154.18100 1.000 95.78545 64 ASP A N 1
ATOM 528 C CA . ASP A 1 67 ? 142.32700 110.60300 154.43900 1.000 95.78545 64 ASP A CA 1
ATOM 529 C C . ASP A 1 67 ? 141.15500 110.76400 153.48700 1.000 95.78545 64 ASP A C 1
ATOM 530 O O . ASP A 1 67 ? 140.73100 109.80300 152.83600 1.000 95.78545 64 ASP A O 1
ATOM 535 N N . VAL A 1 68 ? 140.60800 111.97700 153.40500 1.000 95.90442 65 VAL A N 1
ATOM 536 C CA . VAL A 1 68 ? 139.43300 112.20400 152.57900 1.000 95.90442 65 VAL A CA 1
ATOM 537 C C . VAL A 1 68 ? 139.75800 112.13900 151.09100 1.000 95.90442 65 VAL A C 1
ATOM 538 O O . VAL A 1 68 ? 138.88200 111.80900 150.28500 1.000 95.90442 65 VAL A O 1
ATOM 542 N N . LEU A 1 69 ? 141.00000 112.41400 150.69900 1.000 95.65239 66 LEU A N 1
ATOM 543 C CA . LEU A 1 69 ? 141.38100 112.33600 149.29600 1.000 95.65239 66 LEU A CA 1
ATOM 544 C C . LEU A 1 69 ? 141.71600 110.92200 148.84900 1.000 95.65239 66 LEU A C 1
ATOM 545 O O . LEU A 1 69 ? 142.16100 110.73900 147.71300 1.000 95.65239 66 LEU A O 1
ATOM 550 N N . HIS A 1 70 ? 141.53400 109.92600 149.71200 1.000 100.77130 67 HIS A N 1
ATOM 551 C CA . HIS A 1 70 ? 141.58200 108.53100 149.29700 1.000 100.77130 67 HIS A CA 1
ATOM 552 C C . HIS A 1 70 ? 140.18900 108.01300 148.97100 1.000 100.77130 67 HIS A C 1
ATOM 553 O O . HIS A 1 70 ? 139.99200 107.33800 147.95700 1.000 100.77130 67 HIS A O 1
ATOM 560 N N . SER A 1 71 ? 139.21700 108.32900 149.82100 1.000 103.86321 68 SER A N 1
ATOM 561 C CA . SER A 1 71 ? 137.84300 107.90800 149.60000 1.000 103.86321 68 SER A CA 1
ATOM 562 C C . SER A 1 71 ? 137.12800 108.89800 148.69400 1.000 103.86321 68 SER A C 1
ATOM 563 O O . SER A 1 71 ? 136.05000 109.39400 149.03400 1.000 103.86321 68 SER A O 1
ATOM 566 N N . ILE A 1 72 ? 137.71500 109.19100 147.53800 1.000 104.32848 69 ILE A N 1
ATOM 567 C CA . ILE A 1 72 ? 137.11500 110.10400 146.57300 1.000 104.32848 69 ILE A CA 1
ATOM 568 C C . ILE A 1 72 ? 137.38600 109.57100 145.17400 1.000 104.32848 69 ILE A C 1
ATOM 569 O O . ILE A 1 72 ? 138.52400 109.22700 144.84000 1.000 104.32848 69 ILE A O 1
ATOM 574 N N . LYS A 1 73 ? 136.33200 109.46900 144.37200 1.000 105.96776 70 LYS A N 1
ATOM 575 C CA . LYS A 1 73 ? 136.44400 109.08000 142.97300 1.000 105.96776 70 LYS A CA 1
ATOM 576 C C . LYS A 1 73 ? 135.44100 109.90300 142.18600 1.000 105.96776 70 LYS A C 1
ATOM 577 O O . LYS A 1 73 ? 134.23900 109.84400 142.45900 1.000 105.96776 70 LYS A O 1
ATOM 583 N N . LEU A 1 74 ? 135.93400 110.67400 141.22700 1.000 109.29015 71 LEU A N 1
ATOM 584 C CA . LEU A 1 74 ? 135.08300 111.58300 140.48100 1.000 109.29015 71 LEU A CA 1
ATOM 585 C C . LEU A 1 74 ? 134.41100 110.86000 139.32100 1.000 109.29015 71 LEU A C 1
ATOM 586 O O . LEU A 1 74 ? 134.93100 109.87800 138.78600 1.000 109.29015 71 LEU A O 1
ATOM 591 N N . LYS A 1 75 ? 133.23700 111.35600 138.94000 1.000 112.14234 72 LYS A N 1
ATOM 592 C CA . LYS A 1 75 ? 132.50200 110.83500 137.79800 1.000 112.14234 72 LYS A CA 1
ATOM 593 C C . LYS A 1 75 ? 132.53600 111.77600 136.60400 1.000 112.14234 72 LYS A C 1
ATOM 594 O O . LYS A 1 75 ? 131.99700 111.43800 135.54600 1.000 112.14234 72 LYS A O 1
ATOM 600 N N . ASN A 1 76 ? 133.15900 112.94200 136.74600 1.000 114.06446 73 ASN A N 1
ATOM 601 C CA . ASN A 1 76 ? 133.18900 113.95100 135.70200 1.000 114.06446 73 ASN A CA 1
ATOM 602 C C . ASN A 1 76 ? 134.56200 114.10500 135.06200 1.000 114.06446 73 ASN A C 1
ATOM 603 O O . ASN A 1 76 ? 134.72500 114.95200 134.17700 1.000 114.06446 73 ASN A O 1
ATOM 608 N N . LEU A 1 77 ? 135.55000 113.30800 135.47400 1.000 111.74846 74 LEU A N 1
ATOM 609 C CA . LEU A 1 77 ? 136.91400 113.51500 135.00000 1.000 111.74846 74 LEU A CA 1
ATOM 610 C C . LEU A 1 77 ? 137.12000 112.96800 133.59200 1.000 111.74846 74 LEU A C 1
ATOM 611 O O . LEU A 1 77 ? 137.85300 113.56700 132.79600 1.000 111.74846 74 LEU A O 1
ATOM 616 N N . ASN A 1 78 ? 136.49800 111.83100 133.26500 1.000 110.20044 75 ASN A N 1
ATOM 617 C CA . ASN A 1 78 ? 136.64800 111.28700 131.92000 1.000 110.20044 75 ASN A CA 1
ATOM 618 C C . ASN A 1 78 ? 136.03200 112.22100 130.88700 1.000 110.20044 75 ASN A C 1
ATOM 619 O O . ASN A 1 78 ? 136.56300 112.37800 129.78200 1.000 110.20044 75 ASN A O 1
ATOM 624 N N . ASN A 1 79 ? 134.92700 112.87500 131.23900 1.000 110.16606 76 ASN A N 1
ATOM 625 C CA . ASN A 1 79 ? 134.37200 113.87800 130.34100 1.000 110.16606 76 ASN A CA 1
ATOM 626 C C . ASN A 1 79 ? 135.32800 115.05200 130.17500 1.000 110.16606 76 ASN A C 1
ATOM 627 O O . ASN A 1 79 ? 135.49200 115.57400 129.06500 1.000 110.16606 76 ASN A O 1
ATOM 632 N N . TYR A 1 80 ? 135.97900 115.47200 131.26400 1.000 106.91814 77 TYR A N 1
ATOM 633 C CA . TYR A 1 80 ? 136.95700 116.55200 131.16900 1.000 106.91814 77 TYR A CA 1
ATOM 634 C C . TYR A 1 80 ? 138.08400 116.18500 130.21400 1.000 106.91814 77 TYR A C 1
ATOM 635 O O . TYR A 1 80 ? 138.44600 116.97100 129.33200 1.000 106.91814 77 TYR A O 1
ATOM 644 N N . ILE A 1 81 ? 138.66600 114.99600 130.38500 1.000 106.44742 78 ILE A N 1
ATOM 645 C CA . ILE A 1 81 ? 139.77700 114.62600 129.51700 1.000 106.44742 78 ILE A CA 1
ATOM 646 C C . ILE A 1 81 ? 139.30100 114.48300 128.07900 1.000 106.44742 78 ILE A C 1
ATOM 647 O O . ILE A 1 81 ? 140.03600 114.81300 127.14200 1.000 106.44742 78 ILE A O 1
ATOM 652 N N . SER A 1 82 ? 138.07100 114.00800 127.87200 1.000 107.27588 79 SER A N 1
ATOM 653 C CA . SER A 1 82 ? 137.59000 113.80700 126.51200 1.000 107.27588 79 SER A CA 1
ATOM 654 C C . SER A 1 82 ? 137.30200 115.12900 125.81600 1.000 107.27588 79 SER A C 1
ATOM 655 O O . SER A 1 82 ? 137.45600 115.22900 124.59300 1.000 107.27588 79 SER A O 1
ATOM 658 N N . LEU A 1 83 ? 136.89800 116.15200 126.56800 1.000 106.50019 80 LEU A N 1
ATOM 659 C CA . LEU A 1 83 ? 136.53200 117.43400 125.98100 1.000 106.50019 80 LEU A CA 1
ATOM 660 C C . LEU A 1 83 ? 137.63700 118.48000 126.05700 1.000 106.50019 80 LEU A C 1
ATOM 661 O O . LEU A 1 83 ? 137.47000 119.57000 125.50200 1.000 106.50019 80 LEU A O 1
ATOM 666 N N . PHE A 1 84 ? 138.75200 118.18600 126.72500 1.000 103.27172 81 PHE A N 1
ATOM 667 C CA . PHE A 1 84 ? 139.83500 119.15200 126.85900 1.000 103.27172 81 PHE A CA 1
ATOM 668 C C . PHE A 1 84 ? 140.92800 118.97800 125.81700 1.000 103.27172 81 PHE A C 1
ATOM 669 O O . PHE A 1 84 ? 141.53400 119.97100 125.40400 1.000 103.27172 81 PHE A O 1
ATOM 677 N N . ARG A 1 85 ? 141.19500 117.75200 125.38300 1.000 100.55790 82 ARG A N 1
ATOM 678 C CA . ARG A 1 85 ? 142.21100 117.51500 124.36700 1.000 100.55790 82 ARG A CA 1
ATOM 679 C C . ARG A 1 85 ? 141.58000 117.03500 123.06500 1.000 100.55790 82 ARG A C 1
ATOM 680 O O . ARG A 1 85 ? 141.19900 117.84000 122.21500 1.000 100.55790 82 ARG A O 1
ATOM 688 N N . ASN A 1 94 ? 134.72000 125.56200 124.60900 1.000 116.11929 91 ASN A N 1
ATOM 689 C CA . ASN A 1 94 ? 135.29800 126.68000 125.34700 1.000 116.11929 91 ASN A CA 1
ATOM 690 C C . ASN A 1 94 ? 134.34600 127.15600 126.43600 1.000 116.11929 91 ASN A C 1
ATOM 691 O O . ASN A 1 94 ? 134.72100 127.94400 127.30300 1.000 116.11929 91 ASN A O 1
ATOM 696 N N . LYS A 1 95 ? 133.10700 126.67100 126.38200 1.000 118.35780 92 LYS A N 1
ATOM 697 C CA . LYS A 1 95 ? 132.11900 126.97000 127.40600 1.000 118.35780 92 LYS A CA 1
ATOM 698 C C . LYS A 1 95 ? 131.38000 125.74200 127.91200 1.000 118.35780 92 LYS A C 1
ATOM 699 O O . LYS A 1 95 ? 130.71800 125.83100 128.95100 1.000 118.35780 92 LYS A O 1
ATOM 701 N N . GLU A 1 96 ? 131.46600 124.61000 127.22000 1.000 117.42890 93 GLU A N 1
ATOM 702 C CA . GLU A 1 96 ? 130.90400 123.36200 127.71500 1.000 117.42890 93 GLU A CA 1
ATOM 703 C C . GLU A 1 96 ? 131.81700 122.66900 128.71500 1.000 117.42890 93 GLU A C 1
ATOM 704 O O . GLU A 1 96 ? 131.48800 121.56800 129.16900 1.000 117.42890 93 GLU A O 1
ATOM 710 N N . LEU A 1 97 ? 132.94900 123.28000 129.06300 1.000 118.22480 94 LEU A N 1
ATOM 711 C CA . LEU A 1 97 ? 133.91200 122.68900 129.98100 1.000 118.22480 94 LEU A CA 1
ATOM 712 C C . LEU A 1 97 ? 134.00900 123.40100 131.31900 1.000 118.22480 94 LEU A C 1
ATOM 713 O O . LEU A 1 97 ? 134.36300 122.76200 132.30900 1.000 118.22480 94 LEU A O 1
ATOM 718 N N . GLU A 1 98 ? 133.71800 124.70100 131.38100 1.000 120.30036 95 GLU A N 1
ATOM 719 C CA . GLU A 1 98 ? 133.90600 125.41100 132.64100 1.000 120.30036 95 GLU A CA 1
ATOM 720 C C . GLU A 1 98 ? 132.82500 125.03800 133.64800 1.000 120.30036 95 GLU A C 1
ATOM 721 O O . GLU A 1 98 ? 133.10800 124.90000 134.84400 1.000 120.30036 95 GLU A O 1
ATOM 727 N N . ASN A 1 99 ? 131.58500 124.85800 133.18700 1.000 120.47001 96 ASN A N 1
ATOM 728 C CA . ASN A 1 99 ? 130.54900 124.31300 134.05900 1.000 120.47001 96 ASN A CA 1
ATOM 729 C C . ASN A 1 99 ? 130.97800 122.96900 134.62500 1.000 120.47001 96 ASN A C 1
ATOM 730 O O . ASN A 1 99 ? 130.81000 122.70100 135.82100 1.000 120.47001 96 ASN A O 1
ATOM 735 N N . LEU A 1 100 ? 131.57000 122.12500 133.78100 1.000 117.30382 97 LEU A N 1
ATOM 736 C CA . LEU A 1 100 ? 131.97900 120.79400 134.20900 1.000 117.30382 97 LEU A CA 1
ATOM 737 C C . LEU A 1 100 ? 133.13200 120.85900 135.20700 1.000 117.30382 97 LEU A C 1
ATOM 738 O O . LEU A 1 100 ? 133.16800 120.09300 136.17600 1.000 117.30382 97 LEU A O 1
ATOM 743 N N . GLU A 1 101 ? 134.07700 121.77800 135.00200 1.000 117.29460 98 GLU A N 1
ATOM 744 C CA . GLU A 1 101 ? 135.20400 121.86700 135.92600 1.000 117.29460 98 GLU A CA 1
ATOM 745 C C . GLU A 1 101 ? 134.79000 122.47900 137.26000 1.000 117.29460 98 GLU A C 1
ATOM 746 O O . GLU A 1 101 ? 135.32600 122.09600 138.30800 1.000 117.29460 98 GLU A O 1
ATOM 752 N N . ILE A 1 102 ? 133.83100 123.40900 137.25900 1.000 116.24216 99 ILE A N 1
ATOM 753 C CA . ILE A 1 102 ? 133.32200 123.87600 138.54200 1.000 116.24216 99 ILE A CA 1
ATOM 754 C C . ILE A 1 102 ? 132.49700 122.78800 139.21100 1.000 116.24216 99 ILE A C 1
ATOM 755 O O . ILE A 1 102 ? 132.46500 122.69600 140.44200 1.000 116.24216 99 ILE A O 1
ATOM 760 N N . ASN A 1 103 ? 131.84700 121.92500 138.42800 1.000 116.57638 100 ASN A N 1
ATOM 761 C CA . ASN A 1 103 ? 131.22300 120.74400 139.01500 1.000 116.57638 100 ASN A CA 1
ATOM 762 C C . ASN A 1 103 ? 132.27000 119.84300 139.66300 1.000 116.57638 100 ASN A C 1
ATOM 763 O O . ASN A 1 103 ? 132.03500 119.27200 140.73300 1.000 116.57638 100 ASN A O 1
ATOM 768 N N . LEU A 1 104 ? 133.44200 119.72000 139.03500 1.000 114.19307 101 LEU A N 1
ATOM 769 C CA . LEU A 1 104 ? 134.51700 118.90300 139.60200 1.000 114.19307 101 LEU A CA 1
ATOM 770 C C . LEU A 1 104 ? 135.01700 119.48300 140.92200 1.000 114.19307 101 LEU A C 1
ATOM 771 O O . LEU A 1 104 ? 135.18900 118.76100 141.91500 1.000 114.19307 101 LEU A O 1
ATOM 776 N N . ARG A 1 105 ? 135.28400 120.78800 140.94100 1.000 112.93446 102 ARG A N 1
ATOM 777 C CA . ARG A 1 105 ? 135.73000 121.42300 142.17700 1.000 112.93446 102 ARG A CA 1
ATOM 778 C C . ARG A 1 105 ? 134.65600 121.34200 143.25600 1.000 112.93446 102 ARG A C 1
ATOM 779 O O . ARG A 1 105 ? 134.96600 121.16700 144.44200 1.000 112.93446 102 ARG A O 1
ATOM 787 N N . LYS A 1 106 ? 133.38500 121.45400 142.86700 1.000 114.13563 103 LYS A N 1
ATOM 788 C CA . LYS A 1 106 ? 132.30400 121.26900 143.82400 1.000 114.13563 103 LYS A CA 1
ATOM 789 C C . LYS A 1 106 ? 132.28400 119.84300 144.35300 1.000 114.13563 103 LYS A C 1
ATOM 790 O O . LYS A 1 106 ? 131.96900 119.61400 145.52300 1.000 114.13563 103 LYS A O 1
ATOM 796 N N . GLU A 1 107 ? 132.62900 118.87100 143.50700 1.000 111.41181 104 GLU A N 1
ATOM 797 C CA . GLU A 1 107 ? 132.69900 117.48800 143.96500 1.000 111.41181 104 GLU A CA 1
ATOM 798 C C . GLU A 1 107 ? 133.79500 117.31000 145.00400 1.000 111.41181 104 GLU A C 1
ATOM 799 O O . GLU A 1 107 ? 133.58600 116.65400 146.03100 1.000 111.41181 104 GLU A O 1
ATOM 805 N N . ILE A 1 108 ? 134.97100 117.88700 144.75500 1.000 110.29050 105 ILE A N 1
ATOM 806 C CA . ILE A 1 108 ? 136.04700 117.82600 145.74600 1.000 110.29050 105 ILE A CA 1
ATOM 807 C C . ILE A 1 108 ? 135.59900 118.46200 147.05700 1.000 110.29050 105 ILE A C 1
ATOM 808 O O . ILE A 1 108 ? 135.69900 117.85600 148.13300 1.000 110.29050 105 ILE A O 1
ATOM 813 N N . ALA A 1 109 ? 135.08700 119.69400 146.98500 1.000 108.40208 106 ALA A N 1
ATOM 814 C CA . ALA A 1 109 ? 134.67500 120.39300 148.19800 1.000 108.40208 106 ALA A CA 1
ATOM 815 C C . ALA A 1 109 ? 133.56600 119.65200 148.93200 1.000 108.40208 106 ALA A C 1
ATOM 816 O O . ALA A 1 109 ? 133.49900 119.70300 150.16400 1.000 108.40208 106 ALA A O 1
ATOM 818 N N . LYS A 1 110 ? 132.69200 118.95600 148.20400 1.000 108.06459 107 LYS A N 1
ATOM 819 C CA . LYS A 1 110 ? 131.64100 118.18500 148.85600 1.000 108.06459 107 LYS A CA 1
ATOM 820 C C . LYS A 1 110 ? 132.21100 116.93700 149.51000 1.000 108.06459 107 LYS A C 1
ATOM 821 O O . LYS A 1 110 ? 131.71800 116.49500 150.55300 1.000 108.06459 107 LYS A O 1
ATOM 827 N N . ALA A 1 111 ? 133.24500 116.35100 148.90600 1.000 105.97539 108 ALA A N 1
ATOM 828 C CA . ALA A 1 111 ? 133.93200 115.24200 149.55300 1.000 105.97539 108 ALA A CA 1
ATOM 829 C C . ALA A 1 111 ? 134.57600 115.69300 150.85400 1.000 105.97539 108 ALA A C 1
ATOM 830 O O . ALA A 1 111 ? 134.60500 114.94200 151.83400 1.000 105.97539 108 ALA A O 1
ATOM 832 N N . PHE A 1 112 ? 135.08700 116.92500 150.88500 1.000 103.39848 109 PHE A N 1
ATOM 833 C CA . PHE A 1 112 ? 135.67100 117.44600 152.11900 1.000 103.39848 109 PHE A CA 1
ATOM 834 C C . PHE A 1 112 ? 134.59900 117.67600 153.17600 1.000 103.39848 109 PHE A C 1
ATOM 835 O O . PHE A 1 112 ? 134.63100 117.07300 154.25400 1.000 103.39848 109 PHE A O 1
ATOM 843 N N . LYS A 1 113 ? 133.63200 118.54500 152.87700 1.000 106.07516 110 LYS A N 1
ATOM 844 C CA . LYS A 1 113 ? 132.58800 118.91200 153.82600 1.000 106.07516 110 LYS A CA 1
ATOM 845 C C . LYS A 1 113 ? 131.58600 117.79700 154.07700 1.000 106.07516 110 LYS A C 1
ATOM 846 O O . LYS A 1 113 ? 130.60400 118.02800 154.78800 1.000 106.07516 110 LYS A O 1
ATOM 852 N N . GLY A 1 114 ? 131.79600 116.61000 153.52100 1.000 104.87185 111 GLY A N 1
ATOM 853 C CA . GLY A 1 114 ? 130.85300 115.52800 153.69900 1.000 104.87185 111 GLY A CA 1
ATOM 854 C C . GLY A 1 114 ? 131.33500 114.45000 154.64500 1.000 104.87185 111 GLY A C 1
ATOM 855 O O . GLY A 1 114 ? 130.61700 113.48000 154.90200 1.000 104.87185 111 GLY A O 1
ATOM 856 N N . ASN A 1 115 ? 132.54600 114.60000 155.17100 1.000 102.75852 112 ASN A N 1
ATOM 857 C CA . ASN A 1 115 ? 133.06600 113.59800 156.08400 1.000 102.75852 112 ASN A CA 1
ATOM 858 C C . ASN A 1 115 ? 132.39900 113.72400 157.45000 1.000 102.75852 112 ASN A C 1
ATOM 859 O O . ASN A 1 115 ? 131.86400 114.77300 157.81900 1.000 102.75852 112 ASN A O 1
ATOM 864 N N . GLU A 1 116 ? 132.43600 112.62900 158.20300 1.000 102.90482 113 GLU A N 1
ATOM 865 C CA . GLU A 1 116 ? 131.83700 112.56600 159.52800 1.000 102.90482 113 GLU A CA 1
ATOM 866 C C . GLU A 1 116 ? 132.70200 113.20700 160.60500 1.000 102.90482 113 GLU A C 1
ATOM 867 O O . GLU A 1 116 ? 132.37700 113.08500 161.78900 1.000 102.90482 113 GLU A O 1
ATOM 869 N N . GLY A 1 117 ? 133.78700 113.87900 160.23100 1.000 99.90339 114 GLY A N 1
ATOM 870 C CA . GLY A 1 117 ? 134.65400 114.49900 161.21000 1.000 99.90339 114 GLY A CA 1
ATOM 871 C C . GLY A 1 117 ? 134.93200 115.96000 160.93100 1.000 99.90339 114 GLY A C 1
ATOM 872 O O . GLY A 1 117 ? 135.61700 116.62300 161.71300 1.000 99.90339 114 GLY A O 1
ATOM 873 N N . TYR A 1 118 ? 134.39400 116.47800 159.82500 1.000 101.72854 115 TYR A N 1
ATOM 874 C CA . TYR A 1 118 ? 134.64700 117.86400 159.45000 1.000 101.72854 115 TYR A CA 1
ATOM 875 C C . TYR A 1 118 ? 134.06400 118.85300 160.44900 1.000 101.72854 115 TYR A C 1
ATOM 876 O O . TYR A 1 118 ? 134.51300 120.00200 160.49800 1.000 101.72854 115 TYR A O 1
ATOM 885 N N . LYS A 1 119 ? 133.07700 118.43800 161.24500 1.000 101.12648 116 LYS A N 1
ATOM 886 C CA . LYS A 1 119 ? 132.48200 119.35100 162.21500 1.000 101.12648 116 LYS A CA 1
ATOM 887 C C . LYS A 1 119 ? 133.50400 119.80100 163.25200 1.000 101.12648 116 LYS A C 1
ATOM 888 O O . LYS A 1 119 ? 133.50200 120.96100 163.67500 1.000 101.12648 116 LYS A O 1
ATOM 894 N N . SER A 1 120 ? 134.39900 118.90400 163.65600 1.000 97.85872 117 SER A N 1
ATOM 895 C CA . SER A 1 120 ? 135.33800 119.21000 164.72300 1.000 97.85872 117 SER A CA 1
ATOM 896 C C . SER A 1 120 ? 136.50500 120.07700 164.27500 1.000 97.85872 117 SER A C 1
ATOM 897 O O . SER A 1 120 ? 137.18400 120.65200 165.12800 1.000 97.85872 117 SER A O 1
ATOM 900 N N . LEU A 1 121 ? 136.74500 120.20100 162.96800 1.000 95.20025 118 LEU A N 1
ATOM 901 C CA . LEU A 1 121 ? 138.01700 120.74700 162.49800 1.000 95.20025 118 LEU A CA 1
ATOM 902 C C . LEU A 1 121 ? 138.24300 122.19200 162.92400 1.000 95.20025 118 LEU A C 1
ATOM 903 O O . LEU A 1 121 ? 139.39400 122.63600 162.99300 1.000 95.20025 118 LEU A O 1
ATOM 908 N N . PHE A 1 122 ? 137.18600 122.94300 163.20700 1.000 94.81145 119 PHE A N 1
ATOM 909 C CA . PHE A 1 122 ? 137.34500 124.36100 163.50500 1.000 94.81145 119 PHE A CA 1
ATOM 910 C C . PHE A 1 122 ? 136.51200 124.77200 164.71000 1.000 94.81145 119 PHE A C 1
ATOM 911 O O . PHE A 1 122 ? 135.93300 125.86100 164.74400 1.000 94.81145 119 PHE A O 1
ATOM 919 N N . LYS A 1 123 ? 136.44400 123.91600 165.72700 1.000 97.05361 120 LYS A N 1
ATOM 920 C CA . LYS A 1 123 ? 135.77200 124.25000 166.97400 1.000 97.05361 120 LYS A CA 1
ATOM 921 C C . LYS A 1 123 ? 136.58400 123.70300 168.13900 1.000 97.05361 120 LYS A C 1
ATOM 922 O O . LYS A 1 123 ? 137.66800 123.14100 167.95900 1.000 97.05361 120 LYS A O 1
ATOM 928 N N . LYS A 1 124 ? 136.04600 123.87000 169.34900 1.000 96.83869 121 LYS A N 1
ATOM 929 C CA . LYS A 1 124 ? 136.77200 123.49800 170.55900 1.000 96.83869 121 LYS A CA 1
ATOM 930 C C . LYS A 1 124 ? 137.11600 122.01900 170.60100 1.000 96.83869 121 LYS A C 1
ATOM 931 O O . LYS A 1 124 ? 138.01400 121.62200 171.35100 1.000 96.83869 121 LYS A O 1
ATOM 937 N N . ASP A 1 125 ? 136.43000 121.19600 169.80900 1.000 98.67212 122 ASP A N 1
ATOM 938 C CA . ASP A 1 125 ? 136.64800 119.75800 169.87400 1.000 98.67212 122 ASP A CA 1
ATOM 939 C C . ASP A 1 125 ? 138.01400 119.36400 169.32800 1.000 98.67212 122 ASP A C 1
ATOM 940 O O . ASP A 1 125 ? 138.60700 118.39200 169.80400 1.000 98.67212 122 ASP A O 1
ATOM 945 N N . ILE A 1 126 ? 138.54100 120.10800 168.35200 1.000 93.18847 123 ILE A N 1
ATOM 946 C CA . ILE A 1 126 ? 139.81000 119.71900 167.75100 1.000 93.18847 123 ILE A CA 1
ATOM 947 C C . ILE A 1 126 ? 140.99200 120.03600 168.65300 1.000 93.18847 123 ILE A C 1
ATOM 948 O O . ILE A 1 126 ? 142.10100 119.56400 168.39500 1.000 93.18847 123 ILE A O 1
ATOM 953 N N . ILE A 1 127 ? 140.80100 120.82200 169.70600 1.000 91.16620 124 ILE A N 1
ATOM 954 C CA . ILE A 1 127 ? 141.88100 121.04700 170.65800 1.000 91.16620 124 ILE A CA 1
ATOM 955 C C . ILE A 1 127 ? 141.58000 120.22800 171.90100 1.000 91.16620 124 ILE A C 1
ATOM 956 O O . ILE A 1 127 ? 142.49000 119.77900 172.60500 1.000 91.16620 124 ILE A O 1
ATOM 961 N N . GLU A 1 128 ? 140.29500 120.00700 172.16200 1.000 95.57401 125 GLU A N 1
ATOM 962 C CA . GLU A 1 128 ? 139.87300 119.37200 173.40000 1.000 95.57401 125 GLU A CA 1
ATOM 963 C C . GLU A 1 128 ? 139.98800 117.85400 173.35800 1.000 95.57401 125 GLU A C 1
ATOM 964 O O . GLU A 1 128 ? 140.47900 117.25000 174.31500 1.000 95.57401 125 GLU A O 1
ATOM 970 N N . THR A 1 129 ? 139.53400 117.22300 172.27500 1.000 94.81081 126 THR A N 1
ATOM 971 C CA . THR A 1 129 ? 139.44400 115.77100 172.19200 1.000 94.81081 126 THR A CA 1
ATOM 972 C C . THR A 1 129 ? 140.28500 115.17600 171.07600 1.000 94.81081 126 THR A C 1
ATOM 973 O O . THR A 1 129 ? 141.03000 114.21900 171.31200 1.000 94.81081 126 THR A O 1
ATOM 977 N N . ILE A 1 130 ? 140.17900 115.70900 169.85900 1.000 92.32247 127 ILE A N 1
ATOM 978 C CA . ILE A 1 130 ? 140.74600 115.03400 168.69500 1.000 92.32247 127 ILE A CA 1
ATOM 979 C C . ILE A 1 130 ? 142.26600 115.07500 168.73800 1.000 92.32247 127 ILE A C 1
ATOM 980 O O . ILE A 1 130 ? 142.93100 114.03800 168.82900 1.000 92.32247 127 ILE A O 1
ATOM 985 N N . LEU A 1 131 ? 142.83200 116.26800 168.68700 1.000 88.52754 128 LEU A N 1
ATOM 986 C CA . LEU A 1 131 ? 144.27700 116.43500 168.61300 1.000 88.52754 128 LEU A CA 1
ATOM 987 C C . LEU A 1 131 ? 145.01500 115.88600 169.83500 1.000 88.52754 128 LEU A C 1
ATOM 988 O O . LEU A 1 131 ? 146.15800 115.43400 169.69200 1.000 88.52754 128 LEU A O 1
ATOM 993 N N . PRO A 1 132 ? 144.43800 115.90000 171.04300 1.000 90.52550 129 PRO A N 1
ATOM 994 C CA . PRO A 1 132 ? 145.08100 115.18000 172.15200 1.000 90.52550 129 PRO A CA 1
ATOM 995 C C . PRO A 1 132 ? 144.99400 113.66700 172.03900 1.000 90.52550 129 PRO A C 1
ATOM 996 O O . PRO A 1 132 ? 145.44600 112.97000 172.95500 1.000 90.52550 129 PRO A O 1
ATOM 1000 N N . GLU A 1 133 ? 144.42700 113.14000 170.96100 1.000 90.37724 130 GLU A N 1
ATOM 1001 C CA . GLU A 1 133 ? 144.40100 111.71000 170.68900 1.000 90.37724 130 GLU A CA 1
ATOM 1002 C C . GLU A 1 133 ? 145.15000 111.34000 169.42100 1.000 90.37724 130 GLU A C 1
ATOM 1003 O O . GLU A 1 133 ? 145.86100 110.33300 169.40000 1.000 90.37724 130 GLU A O 1
ATOM 1009 N N . PHE A 1 134 ? 145.01100 112.14200 168.36400 1.000 89.07360 131 PHE A N 1
ATOM 1010 C CA . PHE A 1 134 ? 145.70600 111.87200 167.11100 1.000 89.07360 131 PHE A CA 1
ATOM 1011 C C . PHE A 1 134 ? 147.21800 111.87700 167.28300 1.000 89.07360 131 PHE A C 1
ATOM 1012 O O . PHE A 1 134 ? 147.93100 111.23400 166.50600 1.000 89.07360 131 PHE A O 1
ATOM 1020 N N . LEU A 1 135 ? 147.72600 112.58000 168.29400 1.000 90.64017 132 LEU A N 1
ATOM 1021 C CA . LEU A 1 135 ? 149.16500 112.77200 168.44400 1.000 90.64017 132 LEU A CA 1
ATOM 1022 C C . LEU A 1 135 ? 149.82400 111.63400 169.21700 1.000 90.64017 132 LEU A C 1
ATOM 1023 O O . LEU A 1 135 ? 150.71400 110.95500 168.69700 1.000 90.64017 132 LEU A O 1
ATOM 1028 N N . ASP A 1 136 ? 149.39400 111.42400 170.46100 1.000 95.43943 133 ASP A N 1
ATOM 1029 C CA . ASP A 1 136 ? 149.93600 110.39100 171.34300 1.000 95.43943 133 ASP A CA 1
ATOM 1030 C C . ASP A 1 136 ? 151.44900 110.54400 171.51600 1.000 95.43943 133 ASP A C 1
ATOM 1031 O O . ASP A 1 136 ? 152.23900 109.65700 171.18800 1.000 95.43943 133 ASP A O 1
ATOM 1036 N N . ASP A 1 137 ? 151.83600 111.70300 172.04600 1.000 95.94032 134 ASP A N 1
ATOM 1037 C CA . ASP A 1 137 ? 153.21300 111.97600 172.45000 1.000 95.94032 134 ASP A CA 1
ATOM 1038 C C . ASP A 1 137 ? 153.15700 112.88800 173.66400 1.000 95.94032 134 ASP A C 1
ATOM 1039 O O . ASP A 1 137 ? 152.69300 114.02600 173.55700 1.000 95.94032 134 ASP A O 1
ATOM 1044 N N . LYS A 1 138 ? 153.63100 112.39600 174.81000 1.000 95.97737 135 LYS A N 1
ATOM 1045 C CA . LYS A 1 138 ? 153.51500 113.13900 176.06000 1.000 95.97737 135 LYS A CA 1
ATOM 1046 C C . LYS A 1 138 ? 154.17000 114.51100 176.00500 1.000 95.97737 135 LYS A C 1
ATOM 1047 O O . LYS A 1 138 ? 153.91000 115.33500 176.88700 1.000 95.97737 135 LYS A O 1
ATOM 1053 N N . ASP A 1 139 ? 155.00900 114.77800 175.00500 1.000 96.28876 136 ASP A N 1
ATOM 1054 C CA . ASP A 1 139 ? 155.65300 116.08200 174.90900 1.000 96.28876 136 ASP A CA 1
ATOM 1055 C C . ASP A 1 139 ? 154.70400 117.12200 174.32600 1.000 96.28876 136 ASP A C 1
ATOM 1056 O O . ASP A 1 139 ? 154.57800 118.22800 174.86200 1.000 96.28876 136 ASP A O 1
ATOM 1061 N N . GLU A 1 140 ? 154.01800 116.78300 173.23600 1.000 91.40075 137 GLU A N 1
ATOM 1062 C CA . GLU A 1 140 ? 153.17200 117.73400 172.53300 1.000 91.40075 137 GLU A CA 1
ATOM 1063 C C . GLU A 1 140 ? 151.70300 117.63800 172.92200 1.000 91.40075 137 GLU A C 1
ATOM 1064 O O . GLU A 1 140 ? 150.94000 118.57300 172.64700 1.000 91.40075 137 GLU A O 1
ATOM 1070 N N . ILE A 1 141 ? 151.28700 116.54700 173.56600 1.000 90.70650 138 ILE A N 1
ATOM 1071 C CA . ILE A 1 141 ? 149.99500 116.56500 174.24000 1.000 90.70650 138 ILE A CA 1
ATOM 1072 C C . ILE A 1 141 ? 150.00500 117.61400 175.34200 1.000 90.70650 138 ILE A C 1
ATOM 1073 O O . ILE A 1 141 ? 148.96700 118.20200 175.66300 1.000 90.70650 138 ILE A O 1
ATOM 1078 N N . ALA A 1 142 ? 151.18000 117.90300 175.90500 1.000 88.48760 139 ALA A N 1
ATOM 1079 C CA . ALA A 1 142 ? 151.30700 119.02500 176.82800 1.000 88.48760 139 ALA A CA 1
ATOM 1080 C C . ALA A 1 142 ? 150.92500 120.33600 176.15300 1.000 88.48760 139 ALA A C 1
ATOM 1081 O O . ALA A 1 142 ? 150.14700 121.12500 176.70100 1.000 88.48760 139 ALA A O 1
ATOM 1083 N N . LEU A 1 143 ? 151.47100 120.59000 174.96100 1.000 85.04547 140 LEU A N 1
ATOM 1084 C CA . LEU A 1 143 ? 151.08800 121.77700 174.20200 1.000 85.04547 140 LEU A CA 1
ATOM 1085 C C . LEU A 1 143 ? 149.58600 121.81100 173.97200 1.000 85.04547 140 LEU A C 1
ATOM 1086 O O . LEU A 1 143 ? 148.90200 122.75900 174.36900 1.000 85.04547 140 LEU A O 1
ATOM 1091 N N . VAL A 1 144 ? 149.05100 120.76800 173.33700 1.000 86.30688 141 VAL A N 1
ATOM 1092 C CA . VAL A 1 144 ? 147.64300 120.77600 172.95300 1.000 86.30688 141 VAL A CA 1
ATOM 1093 C C . VAL A 1 144 ? 146.70100 120.71100 174.14700 1.000 86.30688 141 VAL A C 1
ATOM 1094 O O . VAL A 1 144 ? 145.49200 120.90200 173.98400 1.000 86.30688 141 VAL A O 1
ATOM 1098 N N . ASN A 1 145 ? 147.21400 120.46800 175.35100 1.000 87.85343 142 ASN A N 1
ATOM 1099 C CA . ASN A 1 145 ? 146.38800 120.58500 176.54200 1.000 87.85343 142 ASN A CA 1
ATOM 1100 C C . ASN A 1 145 ? 146.57100 121.90600 177.27200 1.000 87.85343 142 ASN A C 1
ATOM 1101 O O . ASN A 1 145 ? 145.70500 122.27500 178.07000 1.000 87.85343 142 ASN A O 1
ATOM 1106 N N . SER A 1 146 ? 147.67600 122.61700 177.03200 1.000 85.14451 143 SER A N 1
ATOM 1107 C CA . SER A 1 146 ? 147.83100 123.94200 177.62200 1.000 85.14451 143 SER A CA 1
ATOM 1108 C C . SER A 1 146 ? 146.75400 124.88800 177.11400 1.000 85.14451 143 SER A C 1
ATOM 1109 O O . SER A 1 146 ? 146.16000 125.63900 177.89400 1.000 85.14451 143 SER A O 1
ATOM 1112 N N . PHE A 1 147 ? 146.47700 124.85500 175.81200 1.000 80.72791 144 PHE A N 1
ATOM 1113 C CA . PHE A 1 147 ? 145.41200 125.67000 175.24500 1.000 80.72791 144 PHE A CA 1
ATOM 1114 C C . PHE A 1 147 ? 144.06100 125.00600 175.46800 1.000 80.72791 144 PHE A C 1
ATOM 1115 O O . PHE A 1 147 ? 143.28100 124.85900 174.52400 1.000 80.72791 144 PHE A O 1
ATOM 1123 N N . ASN A 1 148 ? 143.76600 124.60900 176.70000 1.000 85.72279 145 ASN A N 1
ATOM 1124 C CA . ASN A 1 148 ? 142.47200 124.03100 177.04200 1.000 85.72279 145 ASN A CA 1
ATOM 1125 C C . ASN A 1 148 ? 141.62800 125.12800 177.67400 1.000 85.72279 145 ASN A C 1
ATOM 1126 O O . ASN A 1 148 ? 141.95600 125.63100 178.75200 1.000 85.72279 145 ASN A O 1
ATOM 1131 N N . GLY A 1 149 ? 140.54100 125.49300 177.00400 1.000 84.95308 146 GLY A N 1
ATOM 1132 C CA . GLY A 1 149 ? 139.74500 126.63400 177.39100 1.000 84.95308 146 GLY A CA 1
ATOM 1133 C C . GLY A 1 149 ? 140.10700 127.90700 176.66400 1.000 84.95308 146 GLY A C 1
ATOM 1134 O O . GLY A 1 149 ? 139.33300 128.87000 176.70900 1.000 84.95308 146 GLY A O 1
ATOM 1135 N N . PHE A 1 150 ? 141.25300 127.93200 175.98900 1.000 81.48629 147 PHE A N 1
ATOM 1136 C CA . PHE A 1 150 ? 141.70700 129.08200 175.21200 1.000 81.48629 147 PHE A CA 1
ATOM 1137 C C . PHE A 1 150 ? 141.49000 128.85900 173.72500 1.000 81.48629 147 PHE A C 1
ATOM 1138 O O . PHE A 1 150 ? 142.32300 129.23800 172.90000 1.000 81.48629 147 PHE A O 1
ATOM 1146 N N . THR A 1 151 ? 140.37900 128.21300 173.36500 1.000 86.36958 148 THR A N 1
ATOM 1147 C CA . THR A 1 151 ? 140.07600 127.96500 171.96000 1.000 86.36958 148 THR A CA 1
ATOM 1148 C C . THR A 1 151 ? 139.96400 129.26200 171.16900 1.000 86.36958 148 THR A C 1
ATOM 1149 O O . THR A 1 151 ? 140.32400 129.29900 169.98600 1.000 86.36958 148 THR A O 1
ATOM 1153 N N . THR A 1 152 ? 139.48500 130.33300 171.80500 1.000 85.15760 149 THR A N 1
ATOM 1154 C CA . THR A 1 152 ? 139.30500 131.59900 171.10300 1.000 85.15760 149 THR A CA 1
ATOM 1155 C C . THR A 1 152 ? 140.60800 132.10300 170.49700 1.000 85.15760 149 THR A C 1
ATOM 1156 O O . THR A 1 152 ? 140.58700 132.78500 169.46700 1.000 85.15760 149 THR A O 1
ATOM 1160 N N . ALA A 1 153 ? 141.74900 131.76100 171.10100 1.000 81.94162 150 ALA A N 1
ATOM 1161 C CA . ALA A 1 153 ? 143.04300 132.17500 170.57100 1.000 81.94162 150 ALA A CA 1
ATOM 1162 C C . ALA A 1 153 ? 143.30100 131.65800 169.16200 1.000 81.94162 150 ALA A C 1
ATOM 1163 O O . ALA A 1 153 ? 144.26100 132.10300 168.52700 1.000 81.94162 150 ALA A O 1
ATOM 1165 N N . PHE A 1 154 ? 142.47900 130.73700 168.66100 1.000 82.65652 151 PHE A N 1
ATOM 1166 C CA . PHE A 1 154 ? 142.62700 130.19700 167.31800 1.000 82.65652 151 PHE A CA 1
ATOM 1167 C C . PHE A 1 154 ? 141.55500 130.68800 166.36000 1.000 82.65652 151 PHE A C 1
ATOM 1168 O O . PHE A 1 154 ? 141.53900 130.25500 165.20300 1.000 82.65652 151 PHE A O 1
ATOM 1176 N N . THR A 1 155 ? 140.67000 131.58500 166.80700 1.000 86.14369 152 THR A N 1
ATOM 1177 C CA . THR A 1 155 ? 139.49900 131.96300 166.01800 1.000 86.14369 152 THR A CA 1
ATOM 1178 C C . THR A 1 155 ? 139.87800 132.35700 164.59700 1.000 86.14369 152 THR A C 1
ATOM 1179 O O . THR A 1 155 ? 139.24300 131.92700 163.63000 1.000 86.14369 152 THR A O 1
ATOM 1183 N N . GLY A 1 156 ? 140.92300 133.16900 164.44900 1.000 87.47747 153 GLY A N 1
ATOM 1184 C CA . GLY A 1 156 ? 141.35100 133.55100 163.11500 1.000 87.47747 153 GLY A CA 1
ATOM 1185 C C . GLY A 1 156 ? 141.94900 132.38800 162.34700 1.000 87.47747 153 GLY A C 1
ATOM 1186 O O . GLY A 1 156 ? 141.59200 132.14400 161.19000 1.000 87.47747 153 GLY A O 1
ATOM 1187 N N . PHE A 1 157 ? 142.85500 131.64600 162.99200 1.000 85.97748 154 PHE A N 1
ATOM 1188 C CA . PHE A 1 157 ? 143.55200 130.54000 162.34000 1.000 85.97748 154 PHE A CA 1
ATOM 1189 C C . PHE A 1 157 ? 142.57900 129.59800 161.64700 1.000 85.97748 154 PHE A C 1
ATOM 1190 O O . PHE A 1 157 ? 142.71300 129.31700 160.45100 1.000 85.97748 154 PHE A O 1
ATOM 1198 N N . PHE A 1 158 ? 141.57700 129.11600 162.38400 1.000 89.18285 155 PHE A N 1
ATOM 1199 C CA . PHE A 1 158 ? 140.57500 128.23500 161.79400 1.000 89.18285 155 PHE A CA 1
ATOM 1200 C C . PHE A 1 158 ? 139.87800 128.91200 160.62400 1.000 89.18285 155 PHE A C 1
ATOM 1201 O O . PHE A 1 158 ? 139.75000 128.33100 159.54100 1.000 89.18285 155 PHE A O 1
ATOM 1209 N N . ASP A 1 159 ? 139.45200 130.16300 160.81300 1.000 92.17822 156 ASP A N 1
ATOM 1210 C CA . ASP A 1 159 ? 138.77800 130.88400 159.74300 1.000 92.17822 156 ASP A CA 1
ATOM 1211 C C . ASP A 1 159 ? 139.65700 131.05000 158.51500 1.000 92.17822 156 ASP A C 1
ATOM 1212 O O . ASP A 1 159 ? 139.14200 131.40000 157.45000 1.000 92.17822 156 ASP A O 1
ATOM 1217 N N . ASN A 1 160 ? 140.95900 130.80200 158.63300 1.000 91.28627 157 ASN A N 1
ATOM 1218 C CA . ASN A 1 160 ? 141.84500 130.79100 157.47900 1.000 91.28627 157 ASN A CA 1
ATOM 1219 C C . ASN A 1 160 ? 142.19400 129.38600 157.01600 1.000 91.28627 157 ASN A C 1
ATOM 1220 O O . ASN A 1 160 ? 142.45100 129.18500 155.82600 1.000 91.28627 157 ASN A O 1
ATOM 1225 N N . ARG A 1 161 ? 142.19200 128.40600 157.91400 1.000 90.02613 158 ARG A N 1
ATOM 1226 C CA . ARG A 1 161 ? 142.50900 127.03800 157.53800 1.000 90.02613 158 ARG A CA 1
ATOM 1227 C C . ARG A 1 161 ? 141.30400 126.28700 157.00000 1.000 90.02613 158 ARG A C 1
ATOM 1228 O O . ARG A 1 161 ? 141.38000 125.06900 156.81800 1.000 90.02613 158 ARG A O 1
ATOM 1236 N N . GLU A 1 162 ? 140.19500 126.98000 156.75100 1.000 97.65669 159 GLU A N 1
ATOM 1237 C CA . GLU A 1 162 ? 139.06000 126.38200 156.07000 1.000 97.65669 159 GLU A CA 1
ATOM 1238 C C . GLU A 1 162 ? 138.88500 126.89100 154.65000 1.000 97.65669 159 GLU A C 1
ATOM 1239 O O . GLU A 1 162 ? 138.18400 126.24700 153.86400 1.000 97.65669 159 GLU A O 1
ATOM 1245 N N . ASN A 1 163 ? 139.51200 128.01300 154.29800 1.000 100.11501 160 ASN A N 1
ATOM 1246 C CA . ASN A 1 163 ? 139.48900 128.48700 152.92200 1.000 100.11501 160 ASN A CA 1
ATOM 1247 C C . ASN A 1 163 ? 140.25100 127.57500 151.97800 1.000 100.11501 160 ASN A C 1
ATOM 1248 O O . ASN A 1 163 ? 140.24100 127.82400 150.76900 1.000 100.11501 160 ASN A O 1
ATOM 1253 N N . MET A 1 164 ? 140.91800 126.54400 152.49300 1.000 101.17732 161 MET A N 1
ATOM 1254 C CA . MET A 1 164 ? 141.52100 125.52600 151.64600 1.000 101.17732 161 MET A CA 1
ATOM 1255 C C . MET A 1 164 ? 140.55200 124.40100 151.32900 1.000 101.17732 161 MET A C 1
ATOM 1256 O O . MET A 1 164 ? 140.63400 123.80400 150.25000 1.000 101.17732 161 MET A O 1
ATOM 1261 N N . PHE A 1 165 ? 139.64000 124.10000 152.24700 1.000 100.28681 162 PHE A N 1
ATOM 1262 C CA . PHE A 1 165 ? 138.64200 123.05900 152.05200 1.000 100.28681 162 PHE A CA 1
ATOM 1263 C C . PHE A 1 165 ? 137.47000 123.53100 151.20800 1.000 100.28681 162 PHE A C 1
ATOM 1264 O O . PHE A 1 165 ? 136.44300 122.84600 151.16000 1.000 100.28681 162 PHE A O 1
ATOM 1272 N N . SER A 1 166 ? 137.60200 124.67600 150.54600 1.000 108.79723 163 SER A N 1
ATOM 1273 C CA . SER A 1 166 ? 136.52400 125.28800 149.79100 1.000 108.79723 163 SER A CA 1
ATOM 1274 C C . SER A 1 166 ? 136.77900 125.15400 148.29200 1.000 108.79723 163 SER A C 1
ATOM 1275 O O . SER A 1 166 ? 137.73700 124.51600 147.84900 1.000 108.79723 163 SER A O 1
ATOM 1278 N N . GLU A 1 167 ? 135.90200 125.77700 147.49800 1.000 112.22615 164 GLU A N 1
ATOM 1279 C CA . GLU A 1 167 ? 135.90800 125.61500 146.04900 1.000 112.22615 164 GLU A CA 1
ATOM 1280 C C . GLU A 1 167 ? 135.86400 126.95000 145.31300 1.000 112.22615 164 GLU A C 1
ATOM 1281 O O . GLU A 1 167 ? 135.56000 126.98000 144.11800 1.000 112.22615 164 GLU A O 1
ATOM 1287 N N . GLU A 1 168 ? 136.17400 128.05300 145.99400 1.000 113.81979 165 GLU A N 1
ATOM 1288 C CA . GLU A 1 168 ? 136.13700 129.38600 145.39000 1.000 113.81979 165 GLU A CA 1
ATOM 1289 C C . GLU A 1 168 ? 137.24500 129.61900 144.37000 1.000 113.81979 165 GLU A C 1
ATOM 1290 O O . GLU A 1 168 ? 137.31400 130.72400 143.81300 1.000 113.81979 165 GLU A O 1
ATOM 1296 N N . ALA A 1 169 ? 138.09600 128.62400 144.13100 1.000 111.66412 166 ALA A N 1
ATOM 1297 C CA . ALA A 1 169 ? 139.07200 128.62600 143.04500 1.000 111.66412 166 ALA A CA 1
ATOM 1298 C C . ALA A 1 169 ? 140.09200 129.75200 143.14900 1.000 111.66412 166 ALA A C 1
ATOM 1299 O O . ALA A 1 169 ? 140.71800 130.11200 142.14700 1.000 111.66412 166 ALA A O 1
ATOM 1301 N N . LYS A 1 170 ? 140.28500 130.33500 144.32700 1.000 111.09375 167 LYS A N 1
ATOM 1302 C CA . LYS A 1 170 ? 141.39400 131.26400 144.48200 1.000 111.09375 167 LYS A CA 1
ATOM 1303 C C . LYS A 1 170 ? 142.70600 130.49000 144.48000 1.000 111.09375 167 LYS A C 1
ATOM 1304 O O . LYS A 1 170 ? 142.73500 129.27800 144.70400 1.000 111.09375 167 LYS A O 1
ATOM 1310 N N . SER A 1 171 ? 143.80100 131.20800 144.21700 1.000 111.21752 168 SER A N 1
ATOM 1311 C CA . SER A 1 171 ? 145.08300 130.56600 143.94400 1.000 111.21752 168 SER A CA 1
ATOM 1312 C C . SER A 1 171 ? 145.53900 129.62600 145.05500 1.000 111.21752 168 SER A C 1
ATOM 1313 O O . SER A 1 171 ? 146.39400 128.76900 144.80900 1.000 111.21752 168 SER A O 1
ATOM 1316 N N . THR A 1 172 ? 144.99500 129.75700 146.26100 1.000 109.07866 169 THR A N 1
ATOM 1317 C CA . THR A 1 172 ? 145.39900 128.94700 147.40800 1.000 109.07866 169 THR A CA 1
ATOM 1318 C C . THR A 1 172 ? 144.17700 128.20000 147.93000 1.000 109.07866 169 THR A C 1
ATOM 1319 O O . THR A 1 172 ? 143.47200 128.68600 148.81600 1.000 109.07866 169 THR A O 1
ATOM 1323 N N . SER A 1 173 ? 143.93400 127.01500 147.37900 1.000 105.79664 170 SER A N 1
ATOM 1324 C CA . SER A 1 173 ? 142.88100 126.13200 147.85700 1.000 105.79664 170 SER A CA 1
ATOM 1325 C C . SER A 1 173 ? 143.12100 124.75400 147.26800 1.000 105.79664 170 SER A C 1
ATOM 1326 O O . SER A 1 173 ? 143.72500 124.62300 146.20100 1.000 105.79664 170 SER A O 1
ATOM 1329 N N . ILE A 1 174 ? 142.64600 123.73000 147.97800 1.000 104.30345 171 ILE A N 1
ATOM 1330 C CA . ILE A 1 174 ? 142.92800 122.35700 147.57600 1.000 104.30345 171 ILE A CA 1
ATOM 1331 C C . ILE A 1 174 ? 142.25000 122.02900 146.25500 1.000 104.30345 171 ILE A C 1
ATOM 1332 O O . ILE A 1 174 ? 142.85600 121.41800 145.36800 1.000 104.30345 171 ILE A O 1
ATOM 1337 N N . ALA A 1 175 ? 140.98300 122.41400 146.10500 1.000 106.43040 172 ALA A N 1
ATOM 1338 C CA . ALA A 1 175 ? 140.26700 122.12600 144.86800 1.000 106.43040 172 ALA A CA 1
ATOM 1339 C C . ALA A 1 175 ? 140.94800 122.78200 143.67400 1.000 106.43040 172 ALA A C 1
ATOM 1340 O O . ALA A 1 175 ? 141.15700 122.14400 142.63500 1.000 106.43040 172 ALA A O 1
ATOM 1342 N N . PHE A 1 176 ? 141.28600 124.06700 143.80400 1.000 105.98216 173 PHE A N 1
ATOM 1343 C CA . PHE A 1 176 ? 141.95200 124.78100 142.72000 1.000 105.98216 173 PHE A CA 1
ATOM 1344 C C . PHE A 1 176 ? 143.27800 124.12600 142.36300 1.000 105.98216 173 PHE A C 1
ATOM 1345 O O . PHE A 1 176 ? 143.60400 123.97200 141.18100 1.000 105.98216 173 PHE A O 1
ATOM 1353 N N . ARG A 1 177 ? 144.04500 123.71700 143.37300 1.000 103.48415 174 ARG A N 1
ATOM 1354 C CA . ARG A 1 177 ? 145.31000 123.03800 143.11900 1.000 103.48415 174 ARG A CA 1
ATOM 1355 C C . ARG A 1 177 ? 145.09000 121.73500 142.36700 1.000 103.48415 174 ARG A C 1
ATOM 1356 O O . ARG A 1 177 ? 145.76700 121.45400 141.37300 1.000 103.48415 174 ARG A O 1
ATOM 1364 N N . CYS A 1 178 ? 144.13800 120.92500 142.82900 1.000 103.88342 175 CYS A N 1
ATOM 1365 C CA . CYS A 1 178 ? 143.95400 119.60100 142.25100 1.000 103.88342 175 CYS A CA 1
ATOM 1366 C C . CYS A 1 178 ? 143.39200 119.66400 140.83800 1.000 103.88342 175 CYS A C 1
ATOM 1367 O O . CYS A 1 178 ? 143.68800 118.78600 140.02200 1.000 103.88342 175 CYS A O 1
ATOM 1370 N N . ILE A 1 179 ? 142.58900 120.67900 140.52300 1.000 103.72772 176 ILE A N 1
ATOM 1371 C CA . ILE A 1 179 ? 141.90700 120.69300 139.23300 1.000 103.72772 176 ILE A CA 1
ATOM 1372 C C . ILE A 1 179 ? 142.55400 121.67700 138.27000 1.000 103.72772 176 ILE A C 1
ATOM 1373 O O . ILE A 1 179 ? 143.00900 121.29200 137.18900 1.000 103.72772 176 ILE A O 1
ATOM 1378 N N . ASN A 1 180 ? 142.59300 122.95500 138.64400 1.000 105.46472 177 ASN A N 1
ATOM 1379 C CA . ASN A 1 180 ? 143.04700 123.97600 137.71000 1.000 105.46472 177 ASN A CA 1
ATOM 1380 C C . ASN A 1 180 ? 144.53900 123.88800 137.41900 1.000 105.46472 177 ASN A C 1
ATOM 1381 O O . ASN A 1 180 ? 144.97400 124.34400 136.35700 1.000 105.46472 177 ASN A O 1
ATOM 1386 N N . GLU A 1 181 ? 145.33100 123.31900 138.32700 1.000 101.66701 178 GLU A N 1
ATOM 1387 C CA . GLU A 1 181 ? 146.77900 123.28600 138.17100 1.000 101.66701 178 GLU A CA 1
ATOM 1388 C C . GLU A 1 181 ? 147.35300 121.89100 138.00000 1.000 101.66701 178 GLU A C 1
ATOM 1389 O O . GLU A 1 181 ? 148.41800 121.75000 137.40100 1.000 101.66701 178 GLU A O 1
ATOM 1395 N N . ASN A 1 182 ? 146.68400 120.86000 138.50900 1.000 98.92491 179 ASN A N 1
ATOM 1396 C CA . ASN A 1 182 ? 147.18000 119.49500 138.40000 1.000 98.92491 179 ASN A CA 1
ATOM 1397 C C . ASN A 1 182 ? 146.58900 118.74500 137.21300 1.000 98.92491 179 ASN A C 1
ATOM 1398 O O . ASN A 1 182 ? 147.33200 118.13600 136.43900 1.000 98.92491 179 ASN A O 1
ATOM 1403 N N . LEU A 1 183 ? 145.26400 118.77100 137.05700 1.000 97.99478 180 LEU A N 1
ATOM 1404 C CA . LEU A 1 183 ? 144.63200 118.00700 135.98600 1.000 97.99478 180 LEU A CA 1
ATOM 1405 C C . LEU A 1 183 ? 145.08700 118.47700 134.61200 1.000 97.99478 180 LEU A C 1
ATOM 1406 O O . LEU A 1 183 ? 145.18900 117.66800 133.68400 1.000 97.99478 180 LEU A O 1
ATOM 1411 N N . THR A 1 184 ? 145.37900 119.77000 134.46200 1.000 96.14912 181 THR A N 1
ATOM 1412 C CA . THR A 1 184 ? 145.90200 120.26500 133.19300 1.000 96.14912 181 THR A CA 1
ATOM 1413 C C . THR A 1 184 ? 147.22700 119.59600 132.85600 1.000 96.14912 181 THR A C 1
ATOM 1414 O O . THR A 1 184 ? 147.43400 119.12200 131.73000 1.000 96.14912 181 THR A O 1
ATOM 1418 N N . ARG A 1 185 ? 148.14000 119.54900 133.82800 1.000 92.22470 182 ARG A N 1
ATOM 1419 C CA . ARG A 1 185 ? 149.42700 118.90600 133.60900 1.000 92.22470 182 ARG A CA 1
ATOM 1420 C C . ARG A 1 185 ? 149.27400 117.41000 133.39500 1.000 92.22470 182 ARG A C 1
ATOM 1421 O O . ARG A 1 185 ? 150.01200 116.82600 132.60000 1.000 92.22470 182 ARG A O 1
ATOM 1429 N N . TYR A 1 186 ? 148.31500 116.78000 134.07200 1.000 97.07711 183 TYR A N 1
ATOM 1430 C CA . TYR A 1 186 ? 148.08800 115.35500 133.86100 1.000 97.07711 183 TYR A CA 1
ATOM 1431 C C . TYR A 1 186 ? 147.60000 115.07500 132.44600 1.000 97.07711 183 TYR A C 1
ATOM 1432 O O . TYR A 1 186 ? 148.02000 114.09700 131.81900 1.000 97.07711 183 TYR A O 1
ATOM 1441 N N . ILE A 1 187 ? 146.71900 115.92600 131.92000 1.000 97.17552 184 ILE A N 1
ATOM 1442 C CA . ILE A 1 187 ? 146.21400 115.72000 130.56600 1.000 97.17552 184 ILE A CA 1
ATOM 1443 C C . ILE A 1 187 ? 147.31200 115.97200 129.54000 1.000 97.17552 184 ILE A C 1
ATOM 1444 O O . ILE A 1 187 ? 147.47800 115.20300 128.58100 1.000 97.17552 184 ILE A O 1
ATOM 1449 N N . SER A 1 188 ? 148.07500 117.05100 129.71800 1.000 95.09591 185 SER A N 1
ATOM 1450 C CA . SER A 1 188 ? 149.21100 117.27600 128.83400 1.000 95.09591 185 SER A CA 1
ATOM 1451 C C . SER A 1 188 ? 150.20800 116.12900 128.91700 1.000 95.09591 185 SER A C 1
ATOM 1452 O O . SER A 1 188 ? 150.84800 115.79000 127.91900 1.000 95.09591 185 SER A O 1
ATOM 1455 N N . ASN A 1 189 ? 150.33000 115.49800 130.08500 1.000 95.79625 186 ASN A N 1
ATOM 1456 C CA . ASN A 1 189 ? 151.21000 114.34400 130.21400 1.000 95.79625 186 ASN A CA 1
ATOM 1457 C C . ASN A 1 189 ? 150.65300 113.13800 129.47200 1.000 95.79625 186 ASN A C 1
ATOM 1458 O O . ASN A 1 189 ? 151.41500 112.35300 128.90300 1.000 95.79625 186 ASN A O 1
ATOM 1463 N N . MET A 1 190 ? 149.33200 112.96000 129.48800 1.000 99.09472 187 MET A N 1
ATOM 1464 C CA . MET A 1 190 ? 148.72100 111.92200 128.66000 1.000 99.09472 187 MET A CA 1
ATOM 1465 C C . MET A 1 190 ? 149.07600 112.13000 127.19500 1.000 99.09472 187 MET A C 1
ATOM 1466 O O . MET A 1 190 ? 149.45700 111.18600 126.48800 1.000 99.09472 187 MET A O 1
ATOM 1471 N N . ASP A 1 191 ? 148.95000 113.37100 126.72400 1.000 99.39140 188 ASP A N 1
ATOM 1472 C CA . ASP A 1 191 ? 149.33300 113.68900 125.34900 1.000 99.39140 188 ASP A CA 1
ATOM 1473 C C . ASP A 1 191 ? 150.79800 113.35700 125.09600 1.000 99.39140 188 ASP A C 1
ATOM 1474 O O . ASP A 1 191 ? 151.14200 112.71800 124.09300 1.000 99.39140 188 ASP A O 1
ATOM 1479 N N . ILE A 1 192 ? 151.68000 113.78900 126.00100 1.000 96.80660 189 ILE A N 1
ATOM 1480 C CA . ILE A 1 192 ? 153.11200 113.61700 125.78800 1.000 96.80660 189 ILE A CA 1
ATOM 1481 C C . ILE A 1 192 ? 153.50300 112.14900 125.86400 1.000 96.80660 189 ILE A C 1
ATOM 1482 O O . ILE A 1 192 ? 154.47700 111.73200 125.23500 1.000 96.80660 189 ILE A O 1
ATOM 1487 N N . PHE A 1 193 ? 152.75600 111.33400 126.60300 1.000 99.51236 190 PHE A N 1
ATOM 1488 C CA . PHE A 1 193 ? 153.07600 109.91300 126.62300 1.000 99.51236 190 PHE A CA 1
ATOM 1489 C C . PHE A 1 193 ? 152.57000 109.21600 125.37100 1.000 99.51236 190 PHE A C 1
ATOM 1490 O O . PHE A 1 193 ? 153.25100 108.33900 124.83100 1.000 99.51236 190 PHE A O 1
ATOM 1498 N N . GLU A 1 194 ? 151.37600 109.58000 124.90000 1.000 101.75268 191 GLU A N 1
ATOM 1499 C CA . GLU A 1 194 ? 150.91100 109.03000 123.63200 1.000 101.75268 191 GLU A CA 1
ATOM 1500 C C . GLU A 1 194 ? 151.85700 109.39000 122.49500 1.000 101.75268 191 GLU A C 1
ATOM 1501 O O . GLU A 1 194 ? 152.04800 108.59600 121.56900 1.000 101.75268 191 GLU A O 1
ATOM 1507 N N . LYS A 1 195 ? 152.46800 110.57400 122.55700 1.000 101.33149 192 LYS A N 1
ATOM 1508 C CA . LYS A 1 195 ? 153.37000 111.00700 121.49400 1.000 101.33149 192 LYS A CA 1
ATOM 1509 C C . LYS A 1 195 ? 154.76000 110.39400 121.64600 1.000 101.33149 192 LYS A C 1
ATOM 1510 O O . LYS A 1 195 ? 155.31600 109.85000 120.68600 1.000 101.33149 192 LYS A O 1
ATOM 1516 N N . VAL A 1 196 ? 155.33200 110.47500 122.84600 1.000 101.57665 193 VAL A N 1
ATOM 1517 C CA . VAL A 1 196 ? 156.69700 110.01800 123.11100 1.000 101.57665 193 VAL A CA 1
ATOM 1518 C C . VAL A 1 196 ? 156.59200 108.59300 123.63900 1.000 101.57665 193 VAL A C 1
ATOM 1519 O O . VAL A 1 196 ? 156.51300 108.35400 124.84200 1.000 101.57665 193 VAL A O 1
ATOM 1523 N N . ASP A 1 197 ? 156.60800 107.63500 122.72400 1.000 106.31902 194 ASP A N 1
ATOM 1524 C CA . ASP A 1 197 ? 156.58500 106.23500 123.10200 1.000 106.31902 194 ASP A CA 1
ATOM 1525 C C . ASP A 1 197 ? 157.44600 105.46800 122.11600 1.000 106.31902 194 ASP A C 1
ATOM 1526 O O . ASP A 1 197 ? 157.97900 106.03100 121.15600 1.000 106.31902 194 ASP A O 1
ATOM 1531 N N . ALA A 1 198 ? 157.60300 104.17600 122.39200 1.000 109.97420 195 ALA A N 1
ATOM 1532 C CA . ALA A 1 198 ? 158.35200 103.25000 121.55200 1.000 109.97420 195 ALA A CA 1
ATOM 1533 C C . ALA A 1 198 ? 159.84600 103.55200 121.55800 1.000 109.97420 195 ALA A C 1
ATOM 1534 O O . ALA A 1 198 ? 160.63000 102.77300 121.00500 1.000 109.97420 195 ALA A O 1
ATOM 1536 N N . ILE A 1 199 ? 160.27100 104.66200 122.16400 1.000 108.58611 196 ILE A N 1
ATOM 1537 C CA . ILE A 1 199 ? 161.65000 104.70900 122.63200 1.000 108.58611 196 ILE A CA 1
ATOM 1538 C C . ILE A 1 199 ? 161.60900 104.23400 124.07700 1.000 108.58611 196 ILE A C 1
ATOM 1539 O O . ILE A 1 199 ? 161.85500 105.00600 125.00900 1.000 108.58611 196 ILE A O 1
ATOM 1544 N N . PHE A 1 200 ? 161.38800 102.93300 124.24700 1.000 110.94609 197 PHE A N 1
ATOM 1545 C CA . PHE A 1 200 ? 161.09500 102.29200 125.52200 1.000 110.94609 197 PHE A CA 1
ATOM 1546 C C . PHE A 1 200 ? 160.94300 100.80300 125.25000 1.000 110.94609 197 PHE A C 1
ATOM 1547 O O . PHE A 1 200 ? 160.54800 100.42200 124.14500 1.000 110.94609 197 PHE A O 1
ATOM 1555 N N . ASP A 1 201 ? 161.21400 99.96000 126.24300 1.000 118.87674 198 ASP A N 1
ATOM 1556 C CA . ASP A 1 201 ? 161.00400 98.52400 126.11900 1.000 118.87674 198 ASP A CA 1
ATOM 1557 C C . ASP A 1 201 ? 160.83500 97.92800 127.50500 1.000 118.87674 198 ASP A C 1
ATOM 1558 O O . ASP A 1 201 ? 161.34300 98.46300 128.49300 1.000 118.87674 198 ASP A O 1
ATOM 1563 N N . LYS A 1 202 ? 160.10500 96.81400 127.56900 1.000 120.14176 199 LYS A N 1
ATOM 1564 C CA . LYS A 1 202 ? 160.09500 96.02500 128.79400 1.000 120.14176 199 LYS A CA 1
ATOM 1565 C C . LYS A 1 202 ? 161.49300 95.51600 129.10800 1.000 120.14176 199 LYS A C 1
ATOM 1566 O O . LYS A 1 202 ? 161.91400 95.50000 130.27000 1.000 120.14176 199 LYS A O 1
ATOM 1572 N N . HIS A 1 203 ? 162.23000 95.09700 128.07500 1.000 122.09173 200 HIS A N 1
ATOM 1573 C CA . HIS A 1 203 ? 163.64700 94.79900 128.24200 1.000 122.09173 200 HIS A CA 1
ATOM 1574 C C . HIS A 1 203 ? 164.41400 96.03200 128.69300 1.000 122.09173 200 HIS A C 1
ATOM 1575 O O . HIS A 1 203 ? 165.38200 95.92300 129.45400 1.000 122.09173 200 HIS A O 1
ATOM 1582 N N . GLU A 1 204 ? 163.99700 97.20700 128.23800 1.000 120.11622 201 GLU A N 1
ATOM 1583 C CA . GLU A 1 204 ? 164.59900 98.46700 128.63700 1.000 120.11622 201 GLU A CA 1
ATOM 1584 C C . GLU A 1 204 ? 164.04600 98.89300 129.99600 1.000 120.11622 201 GLU A C 1
ATOM 1585 O O . GLU A 1 204 ? 163.43700 98.10800 130.72600 1.000 120.11622 201 GLU A O 1
ATOM 1591 N N . VAL A 1 205 ? 164.26500 100.15700 130.33700 1.000 118.32321 202 VAL A N 1
ATOM 1592 C CA . VAL A 1 205 ? 164.10800 100.68800 131.68500 1.000 118.32321 202 VAL A CA 1
ATOM 1593 C C . VAL A 1 205 ? 162.66100 100.75200 132.16800 1.000 118.32321 202 VAL A C 1
ATOM 1594 O O . VAL A 1 205 ? 162.40200 101.17200 133.30100 1.000 118.32321 202 VAL A O 1
ATOM 1598 N N . GLN A 1 206 ? 161.70800 100.34000 131.33400 1.000 118.54645 203 GLN A N 1
ATOM 1599 C CA . GLN A 1 206 ? 160.30900 100.39700 131.75200 1.000 118.54645 203 GLN A CA 1
ATOM 1600 C C . GLN A 1 206 ? 160.03200 99.42800 132.89700 1.000 118.54645 203 GLN A C 1
ATOM 1601 O O . GLN A 1 206 ? 159.38400 99.78800 133.89000 1.000 118.54645 203 GLN A O 1
ATOM 1607 N N . GLU A 1 207 ? 160.51000 98.18800 132.77800 1.000 118.22983 204 GLU A N 1
ATOM 1608 C CA . GLU A 1 207 ? 160.22600 97.20700 133.81800 1.000 118.22983 204 GLU A CA 1
ATOM 1609 C C . GLU A 1 207 ? 160.97100 97.52900 135.10300 1.000 118.22983 204 GLU A C 1
ATOM 1610 O O . GLU A 1 207 ? 160.44200 97.31100 136.19600 1.000 118.22983 204 GLU A O 1
ATOM 1616 N N . ILE A 1 208 ? 162.20200 98.03600 135.00200 1.000 116.78178 205 ILE A N 1
ATOM 1617 C CA . ILE A 1 208 ? 162.89800 98.41900 136.22500 1.000 116.78178 205 ILE A CA 1
ATOM 1618 C C . ILE A 1 208 ? 162.20600 99.61200 136.86600 1.000 116.78178 205 ILE A C 1
ATOM 1619 O O . ILE A 1 208 ? 162.11900 99.69500 138.09600 1.000 116.78178 205 ILE A O 1
ATOM 1624 N N . LYS A 1 209 ? 161.67400 100.53100 136.05600 1.000 113.43928 206 LYS A N 1
ATOM 1625 C CA . LYS A 1 209 ? 160.84100 101.60700 136.57700 1.000 113.43928 206 LYS A CA 1
ATOM 1626 C C . LYS A 1 209 ? 159.69100 101.05000 137.40000 1.000 113.43928 206 LYS A C 1
ATOM 1627 O O . LYS A 1 209 ? 159.49400 101.42000 138.56500 1.000 113.43928 206 LYS A O 1
ATOM 1633 N N . GLU A 1 210 ? 158.92000 100.14900 136.79000 1.000 115.68727 207 GLU A N 1
ATOM 1634 C CA . GLU A 1 210 ? 157.76600 99.56800 137.46700 1.000 115.68727 207 GLU A CA 1
ATOM 1635 C C . GLU A 1 210 ? 158.18000 98.86500 138.75400 1.000 115.68727 207 GLU A C 1
ATOM 1636 O O . GLU A 1 210 ? 157.60200 99.10500 139.81900 1.000 115.68727 207 GLU A O 1
ATOM 1642 N N . LYS A 1 211 ? 159.20100 98.01200 138.67700 1.000 115.38761 208 LYS A N 1
ATOM 1643 C CA . LYS A 1 211 ? 159.60200 97.21600 139.83100 1.000 115.38761 208 LYS A CA 1
ATOM 1644 C C . LYS A 1 211 ? 160.09700 98.09800 140.96900 1.000 115.38761 208 LYS A C 1
ATOM 1645 O O . LYS A 1 211 ? 159.77100 97.86300 142.13700 1.000 115.38761 208 LYS A O 1
ATOM 1651 N N . ILE A 1 212 ? 160.87400 99.13300 140.64900 1.000 114.47484 209 ILE A N 1
ATOM 1652 C CA . ILE A 1 212 ? 161.52000 99.89900 141.70600 1.000 114.47484 209 ILE A CA 1
ATOM 1653 C C . ILE A 1 212 ? 160.58300 100.94600 142.29600 1.000 114.47484 209 ILE A C 1
ATOM 1654 O O . ILE A 1 212 ? 160.68900 101.26900 143.48500 1.000 114.47484 209 ILE A O 1
ATOM 1659 N N . LEU A 1 213 ? 159.63600 101.47600 141.52100 1.000 111.18997 210 LEU A N 1
ATOM 1660 C CA . LEU A 1 213 ? 158.82000 102.56700 142.03600 1.000 111.18997 210 LEU A CA 1
ATOM 1661 C C . LEU A 1 213 ? 157.36500 102.20400 142.29400 1.000 111.18997 210 LEU A C 1
ATOM 1662 O O . LEU A 1 213 ? 156.75400 102.79000 143.18900 1.000 111.18997 210 LEU A O 1
ATOM 1667 N N . ASN A 1 214 ? 156.79400 101.25500 141.55600 1.000 112.50404 211 ASN A N 1
ATOM 1668 C CA . ASN A 1 214 ? 155.40100 100.86400 141.72700 1.000 112.50404 211 ASN A CA 1
ATOM 1669 C C . ASN A 1 214 ? 155.24900 99.43500 142.22600 1.000 112.50404 211 ASN A C 1
ATOM 1670 O O . ASN A 1 214 ? 154.55500 99.19700 143.21900 1.000 112.50404 211 ASN A O 1
ATOM 1675 N N . SER A 1 215 ? 155.85800 98.47700 141.52400 1.000 113.54413 212 SER A N 1
ATOM 1676 C CA . SER A 1 215 ? 156.02700 97.09200 141.95400 1.000 113.54413 212 SER A CA 1
ATOM 1677 C C . SER A 1 215 ? 154.75600 96.25300 141.87500 1.000 113.54413 212 SER A C 1
ATOM 1678 O O . SER A 1 215 ? 154.81100 95.04000 142.09600 1.000 113.54413 212 SER A O 1
ATOM 1681 N N . ASP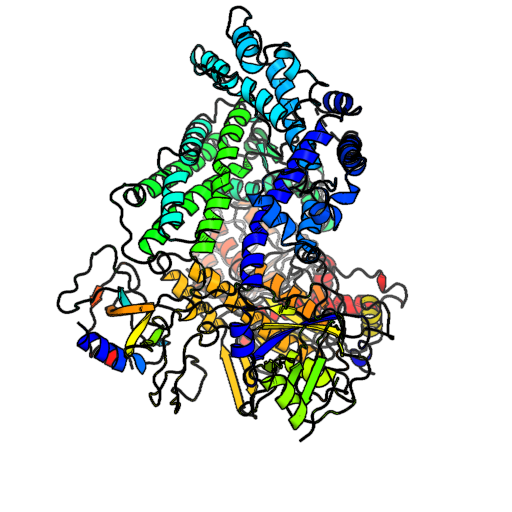 A 1 216 ? 153.61100 96.86200 141.56000 1.000 112.40518 213 ASP A N 1
ATOM 1682 C CA . ASP A 1 216 ? 152.35000 96.12400 141.52400 1.000 112.40518 213 ASP A CA 1
ATOM 1683 C C . ASP A 1 216 ? 151.65500 96.20700 140.17300 1.000 112.40518 213 ASP A C 1
ATOM 1684 O O . ASP A 1 216 ? 151.36400 95.16700 139.57300 1.000 112.40518 213 ASP A O 1
ATOM 1689 N N . TYR A 1 217 ? 151.37500 97.41000 139.67800 1.000 113.23499 214 TYR A N 1
ATOM 1690 C CA . TYR A 1 217 ? 150.67000 97.62000 138.42200 1.000 113.23499 214 TYR A CA 1
ATOM 1691 C C . TYR A 1 217 ? 151.55400 98.36700 137.43200 1.000 113.23499 214 TYR A C 1
ATOM 1692 O O . TYR A 1 217 ? 152.59500 98.92300 137.78400 1.000 113.23499 214 TYR A O 1
ATOM 1701 N N . ASP A 1 218 ? 151.10200 98.38700 136.18000 1.000 113.66451 215 ASP A N 1
ATOM 1702 C CA . ASP A 1 218 ? 151.89400 98.88300 135.06400 1.000 113.66451 215 ASP A CA 1
ATOM 1703 C C . ASP A 1 218 ? 152.13200 100.38700 135.16800 1.000 113.66451 215 ASP A C 1
ATOM 1704 O O . ASP A 1 218 ? 151.42600 101.11400 135.86800 1.000 113.66451 215 ASP A O 1
ATOM 1709 N N . VAL A 1 219 ? 153.15100 100.84800 134.44200 1.000 109.55237 216 VAL A N 1
ATOM 1710 C CA . VAL A 1 219 ? 153.48900 102.26700 134.43700 1.000 109.55237 216 VAL A CA 1
ATOM 1711 C C . VAL A 1 219 ? 152.59800 103.04600 133.47200 1.000 109.55237 216 VAL A C 1
ATOM 1712 O O . VAL A 1 219 ? 152.31800 104.22700 133.70300 1.000 109.55237 216 VAL A O 1
ATOM 1716 N N . GLU A 1 220 ? 152.13100 102.41600 132.38900 1.000 108.97083 217 GLU A N 1
ATOM 1717 C CA . GLU A 1 220 ? 151.23600 103.10700 131.46600 1.000 108.97083 217 GLU A CA 1
ATOM 1718 C C . GLU A 1 220 ? 149.92600 103.49800 132.12800 1.000 108.97083 217 GLU A C 1
ATOM 1719 O O . GLU A 1 220 ? 149.22700 104.38300 131.62300 1.000 108.97083 217 GLU A O 1
ATOM 1725 N N . ASP A 1 221 ? 149.57700 102.85100 133.24000 1.000 107.27310 218 ASP A N 1
ATOM 1726 C CA . ASP A 1 221 ? 148.34600 103.16900 133.94800 1.000 107.27310 218 ASP A CA 1
ATOM 1727 C C . ASP A 1 221 ? 148.32900 104.60300 134.45600 1.000 107.27310 218 ASP A C 1
ATOM 1728 O O . ASP A 1 221 ? 147.24900 105.15500 134.68400 1.000 107.27310 218 ASP A O 1
ATOM 1733 N N . PHE A 1 222 ? 149.49300 105.22300 134.62300 1.000 103.34813 219 PHE A N 1
ATOM 1734 C CA . PHE A 1 222 ? 149.55900 106.59700 135.09700 1.000 103.34813 219 PHE A CA 1
ATOM 1735 C C . PHE A 1 222 ? 149.38500 107.61900 133.98800 1.000 103.34813 219 PHE A C 1
ATOM 1736 O O . PHE A 1 222 ? 149.37400 108.82100 134.27100 1.000 103.34813 219 PHE A O 1
ATOM 1744 N N . PHE A 1 223 ? 149.26400 107.18100 132.73900 1.000 101.90295 220 PHE A N 1
ATOM 1745 C CA . PHE A 1 223 ? 148.90300 108.06100 131.64000 1.000 101.90295 220 PHE A CA 1
ATOM 1746 C C . PHE A 1 223 ? 147.51800 107.74300 131.10100 1.000 101.90295 220 PHE A C 1
ATOM 1747 O O . PHE A 1 223 ? 147.10800 108.30500 130.08200 1.000 101.90295 220 PHE A O 1
ATOM 1755 N N . GLU A 1 224 ? 146.79100 106.85400 131.77300 1.000 105.69642 221 GLU A N 1
ATOM 1756 C CA . GLU A 1 224 ? 145.38200 106.62700 131.51500 1.000 105.69642 221 GLU A CA 1
ATOM 1757 C C . GLU A 1 224 ? 144.58100 107.85000 131.95600 1.000 105.69642 221 GLU A C 1
ATOM 1758 O O . GLU A 1 224 ? 145.07400 108.72800 132.66600 1.000 105.69642 221 GLU A O 1
ATOM 1764 N N . GLY A 1 225 ? 143.33000 107.90800 131.52400 1.000 106.53153 222 GLY A N 1
ATOM 1765 C CA . GLY A 1 225 ? 142.49300 109.03900 131.85400 1.000 106.53153 222 GLY A CA 1
ATOM 1766 C C . GLY A 1 225 ? 141.91900 109.01200 133.25400 1.000 106.53153 222 GLY A C 1
ATOM 1767 O O . GLY A 1 225 ? 142.17900 109.91700 134.05000 1.000 106.53153 222 GLY A O 1
ATOM 1768 N N . GLU A 1 226 ? 141.13600 107.98500 133.57300 1.000 106.75199 223 GLU A N 1
ATOM 1769 C CA . GLU A 1 226 ? 140.45000 107.93800 134.85700 1.000 106.75199 223 GLU A CA 1
ATOM 1770 C C . GLU A 1 226 ? 141.33600 107.43700 135.98600 1.000 106.75199 223 GLU A C 1
ATOM 1771 O O . GLU A 1 226 ? 140.81900 107.12300 137.06300 1.000 106.75199 223 GLU A O 1
ATOM 1777 N N . PHE A 1 227 ? 142.64800 107.35900 135.77500 1.000 104.77617 224 PHE A N 1
ATOM 1778 C CA . PHE A 1 227 ? 143.58100 107.06700 136.85200 1.000 104.77617 224 PHE A CA 1
ATOM 1779 C C . PHE A 1 227 ? 144.12800 108.32600 137.50200 1.000 104.77617 224 PHE A C 1
ATOM 1780 O O . PHE A 1 227 ? 145.04800 108.23800 138.32000 1.000 104.77617 224 PHE A O 1
ATOM 1788 N N . PHE A 1 228 ? 143.59400 109.49500 137.14700 1.000 99.43194 225 PHE A N 1
ATOM 1789 C CA . PHE A 1 228 ? 143.93200 110.70400 137.88100 1.000 99.43194 225 PHE A CA 1
ATOM 1790 C C . PHE A 1 228 ? 143.42400 110.65100 139.31000 1.000 99.43194 225 PHE A C 1
ATOM 1791 O O . PHE A 1 228 ? 144.00200 111.30500 140.18100 1.000 99.43194 225 PHE A O 1
ATOM 1799 N N . ASN A 1 229 ? 142.38400 109.86600 139.58800 1.000 105.14071 226 ASN A N 1
ATOM 1800 C CA . ASN A 1 229 ? 141.90500 109.79000 140.96000 1.000 105.14071 226 ASN A CA 1
ATOM 1801 C C . ASN A 1 229 ? 142.79500 108.83200 141.73600 1.000 105.14071 226 ASN A C 1
ATOM 1802 O O . ASN A 1 229 ? 142.32000 107.94600 142.45400 1.000 105.14071 226 ASN A O 1
ATOM 1807 N N . PHE A 1 230 ? 144.10100 109.03100 141.57800 1.000 100.85899 227 PHE A N 1
ATOM 1808 C CA . PHE A 1 230 ? 145.14300 108.42000 142.38800 1.000 100.85899 227 PHE A CA 1
ATOM 1809 C C . PHE A 1 230 ? 146.22000 109.41000 142.77900 1.000 100.85899 227 PHE A C 1
ATOM 1810 O O . PHE A 1 230 ? 146.89300 109.19300 143.79000 1.000 100.85899 227 PHE A O 1
ATOM 1818 N N . VAL A 1 231 ? 146.38800 110.49800 142.03500 1.000 95.74477 228 VAL A N 1
ATOM 1819 C CA . VAL A 1 231 ? 147.37800 111.51500 142.33800 1.000 95.74477 228 VAL A CA 1
ATOM 1820 C C . VAL A 1 231 ? 146.74900 112.69800 143.07200 1.000 95.74477 228 VAL A C 1
ATOM 1821 O O . VAL A 1 231 ? 147.29000 113.79800 143.05200 1.000 95.74477 228 VAL A O 1
ATOM 1825 N N . LEU A 1 232 ? 145.59700 112.49200 143.70000 1.000 96.06134 229 LEU A N 1
ATOM 1826 C CA . LEU A 1 232 ? 145.04600 113.53000 144.55600 1.000 96.06134 229 LEU A CA 1
ATOM 1827 C C . LEU A 1 232 ? 145.78800 113.60800 145.88500 1.000 96.06134 229 LEU A C 1
ATOM 1828 O O . LEU A 1 232 ? 145.90600 114.69400 146.46100 1.000 96.06134 229 LEU A O 1
ATOM 1833 N N . THR A 1 233 ? 146.30500 112.48500 146.37200 1.000 95.37840 230 THR A N 1
ATOM 1834 C CA . THR A 1 233 ? 147.04700 112.44200 147.62200 1.000 95.37840 230 THR A CA 1
ATOM 1835 C C . THR A 1 233 ? 148.51700 112.75200 147.37500 1.000 95.37840 230 THR A C 1
ATOM 1836 O O . THR A 1 233 ? 149.07300 112.41300 146.32800 1.000 95.37840 230 THR A O 1
ATOM 1840 N N . GLN A 1 234 ? 149.14600 113.39800 148.35800 1.000 94.42588 231 GLN A N 1
ATOM 1841 C CA . GLN A 1 234 ? 150.52100 113.85300 148.17700 1.000 94.42588 231 GLN A CA 1
ATOM 1842 C C . GLN A 1 234 ? 151.47100 112.69400 147.90400 1.000 94.42588 231 GLN A C 1
ATOM 1843 O O . GLN A 1 234 ? 152.44600 112.85600 147.16400 1.000 94.42588 231 GLN A O 1
ATOM 1849 N N . GLU A 1 235 ? 151.20000 111.51400 148.46600 1.000 97.00651 232 GLU A N 1
ATOM 1850 C CA . GLU A 1 235 ? 152.01700 110.35500 148.12500 1.000 97.00651 232 GLU A CA 1
ATOM 1851 C C . GLU A 1 235 ? 151.75600 109.89300 146.69700 1.000 97.00651 232 GLU A C 1
ATOM 1852 O O . GLU A 1 235 ? 152.66900 109.39000 146.03300 1.000 97.00651 232 GLU A O 1
ATOM 1858 N N . GLY A 1 236 ? 150.52900 110.05700 146.20400 1.000 94.49188 233 GLY A N 1
ATOM 1859 C CA . GLY A 1 236 ? 150.26900 109.76000 144.80700 1.000 94.49188 233 GLY A CA 1
ATOM 1860 C C . GLY A 1 236 ? 151.01200 110.69700 143.87800 1.000 94.49188 233 GLY A C 1
ATOM 1861 O O . GLY A 1 236 ? 151.60600 110.26300 142.88700 1.000 94.49188 233 GLY A O 1
ATOM 1862 N N . ILE A 1 237 ? 150.98500 111.99600 144.18100 1.000 93.07031 234 ILE A N 1
ATOM 1863 C CA . ILE A 1 237 ? 151.80500 112.94400 143.43600 1.000 93.07031 234 ILE A CA 1
ATOM 1864 C C . ILE A 1 237 ? 153.26600 112.54300 143.51300 1.000 93.07031 234 ILE A C 1
ATOM 1865 O O . ILE A 1 237 ? 154.01000 112.66400 142.53700 1.000 93.07031 234 ILE A O 1
ATOM 1870 N N . ASP A 1 238 ? 153.69600 112.04000 144.67200 1.000 96.21919 235 ASP A N 1
ATOM 1871 C CA . ASP A 1 238 ? 155.09900 111.69200 144.85400 1.000 96.21919 235 ASP A CA 1
ATOM 1872 C C . ASP A 1 238 ? 155.49500 110.50500 143.98800 1.000 96.21919 235 ASP A C 1
ATOM 1873 O O . ASP A 1 238 ? 156.55000 110.52700 143.35100 1.000 96.21919 235 ASP A O 1
ATOM 1878 N N . VAL A 1 239 ? 154.65600 109.47200 143.92600 1.000 97.05069 236 VAL A N 1
ATOM 1879 C CA . VAL A 1 239 ? 155.00100 108.30900 143.11100 1.000 97.05069 236 VAL A CA 1
ATOM 1880 C C . VAL A 1 239 ? 154.90400 108.64400 141.62700 1.000 97.05069 236 VAL A C 1
ATOM 1881 O O . VAL A 1 239 ? 155.72100 108.18100 140.81700 1.000 97.05069 236 VAL A O 1
ATOM 1885 N N . TYR A 1 240 ? 153.92600 109.46700 141.24100 1.000 96.73087 237 TYR A N 1
ATOM 1886 C CA . TYR A 1 240 ? 153.83100 109.86800 139.84200 1.000 96.73087 237 TYR A CA 1
ATOM 1887 C C . TYR A 1 240 ? 155.03700 110.70100 139.43100 1.000 96.73087 237 TYR A C 1
ATOM 1888 O O . TYR A 1 240 ? 155.66800 110.43700 138.40100 1.000 96.73087 237 TYR A O 1
ATOM 1897 N N . ASN A 1 241 ? 155.38300 111.70600 140.23300 1.000 96.34333 238 ASN A N 1
ATOM 1898 C CA . ASN A 1 241 ? 156.56200 112.51100 139.95300 1.000 96.34333 238 ASN A CA 1
ATOM 1899 C C . ASN A 1 241 ? 157.83600 111.68400 140.04400 1.000 96.34333 238 ASN A C 1
ATOM 1900 O O . ASN A 1 241 ? 158.84900 112.03000 139.42900 1.000 96.34333 238 ASN A O 1
ATOM 1905 N N . ALA A 1 242 ? 157.80100 110.58500 140.79700 1.000 101.75080 239 ALA A N 1
ATOM 1906 C CA . ALA A 1 242 ? 158.93400 109.67300 140.84700 1.000 101.75080 239 ALA A CA 1
ATOM 1907 C C . ALA A 1 242 ? 159.13100 108.98000 139.51000 1.000 101.75080 239 ALA A C 1
ATOM 1908 O O . ALA A 1 242 ? 160.22400 109.01600 138.93600 1.000 101.75080 239 ALA A O 1
ATOM 1910 N N . ILE A 1 243 ? 158.07800 108.33800 138.99800 1.000 101.58895 240 ILE A N 1
ATOM 1911 C CA . ILE A 1 243 ? 158.21000 107.69300 137.69800 1.000 101.58895 240 ILE A CA 1
ATOM 1912 C C . ILE A 1 243 ? 158.46100 108.71700 136.60500 1.000 101.58895 240 ILE A C 1
ATOM 1913 O O . ILE A 1 243 ? 159.00600 108.37100 135.55200 1.000 101.58895 240 ILE A O 1
ATOM 1918 N N . ILE A 1 244 ? 158.09200 109.97800 136.82700 1.000 100.57019 241 ILE A N 1
ATOM 1919 C CA . ILE A 1 244 ? 158.43500 111.02700 135.87100 1.000 100.57019 241 ILE A CA 1
ATOM 1920 C C . ILE A 1 244 ? 159.93600 111.29600 135.89800 1.000 100.57019 241 ILE A C 1
ATOM 1921 O O . ILE A 1 244 ? 160.64000 111.08100 134.90500 1.000 100.57019 241 ILE A O 1
ATOM 1926 N N . GLY A 1 245 ? 160.45500 111.72900 137.04700 1.000 104.96390 242 GLY A N 1
ATOM 1927 C CA . GLY A 1 245 ? 161.80600 112.25100 137.12200 1.000 104.96390 242 GLY A CA 1
ATOM 1928 C C . GLY A 1 245 ? 162.87500 111.29600 137.61200 1.000 104.96390 242 GLY A C 1
ATOM 1929 O O . GLY A 1 245 ? 164.04400 111.43700 137.24100 1.000 104.96390 242 GLY A O 1
ATOM 1930 N N . GLY A 1 246 ? 162.50200 110.32800 138.44300 1.000 109.99612 243 GLY A N 1
ATOM 1931 C CA . GLY A 1 246 ? 163.51700 109.41200 138.97600 1.000 109.99612 243 GLY A CA 1
ATOM 1932 C C . GLY A 1 246 ? 163.60100 109.52100 140.48600 1.000 109.99612 243 GLY A C 1
ATOM 1933 O O . GLY A 1 246 ? 163.73300 110.60300 141.05600 1.000 109.99612 243 GLY A O 1
ATOM 1934 N N . PHE A 1 247 ? 163.53900 108.36700 141.14600 1.000 112.76303 244 PHE A N 1
ATOM 1935 C CA . PHE A 1 247 ? 163.42400 108.30600 142.59900 1.000 112.76303 244 PHE A CA 1
ATOM 1936 C C . PHE A 1 247 ? 164.33300 107.21100 143.13000 1.000 112.76303 244 PHE A C 1
ATOM 1937 O O . PHE A 1 247 ? 164.10700 106.02900 142.85500 1.000 112.76303 244 PHE A O 1
ATOM 1945 N N . VAL A 1 248 ? 165.35700 107.60700 143.88900 1.000 115.54994 245 VAL A N 1
ATOM 1946 C CA . VAL A 1 248 ? 166.22300 106.63400 144.53800 1.000 115.54994 245 VAL A CA 1
ATOM 1947 C C . VAL A 1 248 ? 165.40600 105.82100 145.53800 1.000 115.54994 245 VAL A C 1
ATOM 1948 O O . VAL A 1 248 ? 164.40300 106.29400 146.08700 1.000 115.54994 245 VAL A O 1
ATOM 1952 N N . THR A 1 249 ? 165.82200 104.57900 145.75800 1.000 116.78234 246 THR A N 1
ATOM 1953 C CA . THR A 1 249 ? 165.13200 103.70700 146.69800 1.000 116.78234 246 THR A CA 1
ATOM 1954 C C . THR A 1 249 ? 165.30400 104.20500 148.12900 1.000 116.78234 246 THR A C 1
ATOM 1955 O O . THR A 1 249 ? 164.64000 105.15100 148.55200 1.000 116.78234 246 THR A O 1
ATOM 1959 N N . GLU A 1 253 ? 171.46600 103.02800 144.71300 1.000 118.75967 250 GLU A N 1
ATOM 1960 C CA . GLU A 1 253 ? 170.74200 102.71000 143.49000 1.000 118.75967 250 GLU A CA 1
ATOM 1961 C C . GLU A 1 253 ? 169.93900 103.91000 143.00100 1.000 118.75967 250 GLU A C 1
ATOM 1962 O O . GLU A 1 253 ? 168.76700 104.06200 143.34200 1.000 118.75967 250 GLU A O 1
ATOM 1968 N N . LYS A 1 254 ? 170.58100 104.76300 142.20400 1.000 116.88965 251 LYS A N 1
ATOM 1969 C CA . LYS A 1 254 ? 169.91000 105.90900 141.60400 1.000 116.88965 251 LYS A CA 1
ATOM 1970 C C . LYS A 1 254 ? 169.17500 105.46200 140.34700 1.000 116.88965 251 LYS A C 1
ATOM 1971 O O . LYS A 1 254 ? 169.80400 105.04800 139.36700 1.000 116.88965 251 LYS A O 1
ATOM 1977 N N . ILE A 1 255 ? 167.85000 105.54800 140.37200 1.000 113.81257 252 ILE A N 1
ATOM 1978 C CA . ILE A 1 255 ? 167.01200 105.11500 139.26200 1.000 113.81257 252 ILE A CA 1
ATOM 1979 C C . ILE A 1 255 ? 166.70900 106.31900 138.38600 1.000 113.81257 252 ILE A C 1
ATOM 1980 O O . ILE A 1 255 ? 166.33100 107.38400 138.89000 1.000 113.81257 252 ILE A O 1
ATOM 1985 N N . LYS A 1 256 ? 166.88300 106.15700 137.07900 1.000 109.44588 253 LYS A N 1
ATOM 1986 C CA . LYS A 1 256 ? 166.59700 107.23300 136.14900 1.000 109.44588 253 LYS A CA 1
ATOM 1987 C C . LYS A 1 256 ? 165.10000 107.32300 135.87300 1.000 109.44588 253 LYS A C 1
ATOM 1988 O O . LYS A 1 256 ? 164.38300 106.32100 135.84500 1.000 109.44588 253 LYS A O 1
ATOM 1994 N N . GLY A 1 257 ? 164.63300 108.55400 135.66300 1.000 107.71436 254 GLY A N 1
ATOM 1995 C CA . GLY A 1 257 ? 163.25000 108.82100 135.35100 1.000 107.71436 254 GLY A CA 1
ATOM 1996 C C . GLY A 1 257 ? 163.04100 109.04600 133.86100 1.000 107.71436 254 GLY A C 1
ATOM 1997 O O . GLY A 1 257 ? 163.97800 109.07600 133.06600 1.000 107.71436 254 GLY A O 1
ATOM 1998 N N . LEU A 1 258 ? 161.77000 109.23100 133.49800 1.000 102.06190 255 LEU A N 1
ATOM 1999 C CA . LEU A 1 258 ? 161.40700 109.27500 132.08700 1.000 102.06190 255 LEU A CA 1
ATOM 2000 C C . LEU A 1 258 ? 162.01100 110.48500 131.38500 1.000 102.06190 255 LEU A C 1
ATOM 2001 O O . LEU A 1 258 ? 162.40200 110.39600 130.21500 1.000 102.06190 255 LEU A O 1
ATOM 2006 N N . ASN A 1 259 ? 162.10000 111.62400 132.07600 1.000 102.38085 256 ASN A N 1
ATOM 2007 C CA . ASN A 1 259 ? 162.64800 112.81600 131.43400 1.000 102.38085 256 ASN A CA 1
ATOM 2008 C C . ASN A 1 259 ? 164.09600 112.61200 131.01900 1.000 102.38085 256 ASN A C 1
ATOM 2009 O O . ASN A 1 259 ? 164.50100 113.03100 129.92900 1.000 102.38085 256 ASN A O 1
ATOM 2014 N N . GLU A 1 260 ? 164.89900 111.96700 131.86300 1.000 107.61964 257 GLU A N 1
ATOM 2015 C CA . GLU A 1 260 ? 166.27900 111.75400 131.45000 1.000 107.61964 257 GLU A CA 1
ATOM 2016 C C . GLU A 1 260 ? 166.42500 110.55200 130.52600 1.000 107.61964 257 GLU A C 1
ATOM 2017 O O . GLU A 1 260 ? 167.41600 110.47000 129.80100 1.000 107.61964 257 GLU A O 1
ATOM 2023 N N . TYR A 1 261 ? 165.44600 109.64600 130.47200 1.000 108.30552 258 TYR A N 1
ATOM 2024 C CA . TYR A 1 261 ? 165.44700 108.69900 129.35900 1.000 108.30552 258 TYR A CA 1
ATOM 2025 C C . TYR A 1 261 ? 165.20500 109.41100 128.03600 1.000 108.30552 258 TYR A C 1
ATOM 2026 O O . TYR A 1 261 ? 165.80800 109.05300 127.01600 1.000 108.30552 258 TYR A O 1
ATOM 2035 N N . ILE A 1 262 ? 164.35800 110.44100 128.04200 1.000 102.91721 259 ILE A N 1
ATOM 2036 C CA . ILE A 1 262 ? 164.15300 111.24000 126.83800 1.000 102.91721 259 ILE A CA 1
ATOM 2037 C C . ILE A 1 262 ? 165.42100 112.00900 126.48900 1.000 102.91721 259 ILE A C 1
ATOM 2038 O O . ILE A 1 262 ? 165.85800 112.02400 125.33300 1.000 102.91721 259 ILE A O 1
ATOM 2043 N N . ASN A 1 263 ? 166.02500 112.66500 127.48400 1.000 102.77200 260 ASN A N 1
ATOM 2044 C CA . ASN A 1 263 ? 167.29400 113.35400 127.25900 1.000 102.77200 260 ASN A CA 1
ATOM 2045 C C . ASN A 1 263 ? 168.35200 112.40000 126.72500 1.000 102.77200 260 ASN A C 1
ATOM 2046 O O . ASN A 1 263 ? 169.17200 112.77800 125.88100 1.000 102.77200 260 ASN A O 1
ATOM 2051 N N . LEU A 1 264 ? 168.35200 111.15800 127.20800 1.000 106.41821 261 LEU A N 1
ATOM 2052 C CA . LEU A 1 264 ? 169.27300 110.15400 126.69800 1.000 106.41821 261 LEU A CA 1
ATOM 2053 C C . LEU A 1 264 ? 168.96500 109.82600 125.24500 1.000 106.41821 261 LEU A C 1
ATOM 2054 O O . LEU A 1 264 ? 169.88000 109.57500 124.45400 1.000 106.41821 261 LEU A O 1
ATOM 2059 N N . TYR A 1 265 ? 167.68400 109.82000 124.87300 1.000 106.12186 262 TYR A N 1
ATOM 2060 C CA . TYR A 1 265 ? 167.35500 109.59000 123.47100 1.000 106.12186 262 TYR A CA 1
ATOM 2061 C C . TYR A 1 265 ? 167.71900 110.79200 122.61000 1.000 106.12186 262 TYR A C 1
ATOM 2062 O O . TYR A 1 265 ? 168.31700 110.63400 121.54000 1.000 106.12186 262 TYR A O 1
ATOM 2071 N N . ASN A 1 266 ? 167.36300 112.00200 123.05300 1.000 104.72933 263 ASN A N 1
ATOM 2072 C CA . ASN A 1 266 ? 167.64100 113.19300 122.25800 1.000 104.72933 263 ASN A CA 1
ATOM 2073 C C . ASN A 1 266 ? 169.12500 113.52100 122.18500 1.000 104.72933 263 ASN A C 1
ATOM 2074 O O . ASN A 1 266 ? 169.51800 114.36200 121.37200 1.000 104.72933 263 ASN A O 1
ATOM 2079 N N . GLN A 1 267 ? 169.95500 112.89600 123.01700 1.000 104.28196 264 GLN A N 1
ATOM 2080 C CA . GLN A 1 267 ? 171.39300 113.07700 122.87000 1.000 104.28196 264 GLN A CA 1
ATOM 2081 C C . GLN A 1 267 ? 171.99300 111.99700 121.98000 1.000 104.28196 264 GLN A C 1
ATOM 2082 O O . GLN A 1 267 ? 173.00200 112.23600 121.30700 1.000 104.28196 264 GLN A O 1
ATOM 2088 N N . LYS A 1 268 ? 171.39100 110.80600 121.96500 1.000 104.22049 265 LYS A N 1
ATOM 2089 C CA . LYS A 1 268 ? 171.78400 109.78800 120.99800 1.000 104.22049 265 LYS A CA 1
ATOM 2090 C C . LYS A 1 268 ? 171.62000 110.31100 119.57600 1.000 104.22049 265 LYS A C 1
ATOM 2091 O O . LYS A 1 268 ? 172.59600 110.44500 118.83000 1.000 104.22049 265 LYS A O 1
ATOM 2097 N N . THR A 1 269 ? 170.38600 110.62500 119.19000 1.000 105.95283 266 THR A N 1
ATOM 2098 C CA . THR A 1 269 ? 170.09200 111.27700 117.92500 1.000 105.95283 266 THR A CA 1
ATOM 2099 C C . THR A 1 269 ? 169.41100 112.60800 118.20700 1.000 105.95283 266 THR A C 1
ATOM 2100 O O . THR A 1 269 ? 168.81100 112.80900 119.26500 1.000 105.95283 266 THR A O 1
ATOM 2104 N N . LYS A 1 270 ? 169.50600 113.52300 117.25000 1.000 105.68587 267 LYS A N 1
ATOM 2105 C CA . LYS A 1 270 ? 169.15300 114.91700 117.48700 1.000 105.68587 267 LYS A CA 1
ATOM 2106 C C . LYS A 1 270 ? 167.71600 115.17200 117.04100 1.000 105.68587 267 LYS A C 1
ATOM 2107 O O . LYS A 1 270 ? 167.43800 115.28200 115.84400 1.000 105.68587 267 LYS A O 1
ATOM 2113 N N . GLN A 1 271 ? 166.80800 115.26600 118.01200 1.000 103.99652 268 GLN A N 1
ATOM 2114 C CA . GLN A 1 271 ? 165.43500 115.69300 117.77100 1.000 103.99652 268 GLN A CA 1
ATOM 2115 C C . GLN A 1 271 ? 164.79600 116.13400 119.08100 1.000 103.99652 268 GLN A C 1
ATOM 2116 O O . GLN A 1 271 ? 164.75600 115.37100 120.05000 1.000 103.99652 268 GLN A O 1
ATOM 2122 N N . LYS A 1 272 ? 164.30000 117.36500 119.12000 1.000 98.63365 269 LYS A N 1
ATOM 2123 C CA . LYS A 1 272 ? 163.75400 117.94000 120.34600 1.000 98.63365 269 LYS A CA 1
ATOM 2124 C C . LYS A 1 272 ? 162.39400 117.31100 120.61000 1.000 98.63365 269 LYS A C 1
ATOM 2125 O O . LYS A 1 272 ? 161.35600 117.80800 120.17400 1.000 98.63365 269 LYS A O 1
ATOM 2131 N N . LEU A 1 273 ? 162.40400 116.19700 121.33600 1.000 96.30406 270 LEU A N 1
ATOM 2132 C CA . LEU A 1 273 ? 161.23400 115.42400 121.73100 1.000 96.30406 270 LEU A CA 1
ATOM 2133 C C . LEU A 1 273 ? 160.75000 115.88900 123.10200 1.000 96.30406 270 LEU A C 1
ATOM 2134 O O . LEU A 1 273 ? 161.56400 116.10500 124.00300 1.000 96.30406 270 LEU A O 1
ATOM 2139 N N . PRO A 1 274 ? 159.44500 116.06100 123.29500 1.000 95.70643 271 PRO A N 1
ATOM 2140 C CA . PRO A 1 274 ? 158.96600 116.73800 124.50400 1.000 95.70643 271 PRO A CA 1
ATOM 2141 C C . PRO A 1 274 ? 159.19800 115.91800 125.75900 1.000 95.70643 271 PRO A C 1
ATOM 2142 O O . PRO A 1 274 ? 159.17900 114.68700 125.74200 1.000 95.70643 271 PRO A O 1
ATOM 2146 N N . LYS A 1 275 ? 159.41300 116.62900 126.86200 1.000 94.57241 272 LYS A N 1
ATOM 2147 C CA . LYS A 1 275 ? 159.61200 116.03000 128.17000 1.000 94.57241 272 LYS A CA 1
ATOM 2148 C C . LYS A 1 275 ? 158.39500 116.28700 129.04800 1.000 94.57241 272 LYS A C 1
ATOM 2149 O O . LYS A 1 275 ? 157.69600 117.29000 128.89000 1.000 94.57241 272 LYS A O 1
ATOM 2155 N N . PHE A 1 276 ? 158.15500 115.37000 129.98000 1.000 91.93712 273 PHE A N 1
ATOM 2156 C CA . PHE A 1 276 ? 156.95300 115.41000 130.79400 1.000 91.93712 273 PHE A CA 1
ATOM 2157 C C . PHE A 1 276 ? 156.99000 116.59500 131.75500 1.000 91.93712 273 PHE A C 1
ATOM 2158 O O . PHE A 1 276 ? 158.02600 117.22700 131.97200 1.000 91.93712 273 PHE A O 1
ATOM 2166 N N . LYS A 1 277 ? 155.83400 116.89200 132.33800 1.000 89.71047 274 LYS A N 1
ATOM 2167 C CA . LYS A 1 277 ? 155.71100 117.97500 133.29100 1.000 89.71047 274 LYS A CA 1
ATOM 2168 C C . LYS A 1 277 ? 155.26000 117.42700 134.63600 1.000 89.71047 274 LYS A C 1
ATOM 2169 O O . LYS A 1 277 ? 154.25400 116.70900 134.70200 1.000 89.71047 274 LYS A O 1
ATOM 2175 N N . PRO A 1 278 ? 155.96500 117.73600 135.72000 1.000 90.33499 275 PRO A N 1
ATOM 2176 C CA . PRO A 1 278 ? 155.61200 117.17100 137.02200 1.000 90.33499 275 PRO A CA 1
ATOM 2177 C C . PRO A 1 278 ? 154.50100 117.95000 137.70000 1.000 90.33499 275 PRO A C 1
ATOM 2178 O O . PRO A 1 278 ? 154.32500 119.15000 137.48900 1.000 90.33499 275 PRO A O 1
ATOM 2182 N N . LEU A 1 279 ? 153.75800 117.24500 138.54500 1.000 90.08413 276 LEU A N 1
ATOM 2183 C CA . LEU A 1 279 ? 152.60000 117.82700 139.19900 1.000 90.08413 276 LEU A CA 1
ATOM 2184 C C . LEU A 1 279 ? 153.02800 118.76800 140.32400 1.000 90.08413 276 LEU A C 1
ATOM 2185 O O . LEU A 1 279 ? 154.19800 118.84400 140.70200 1.000 90.08413 276 LEU A O 1
ATOM 2190 N N . TYR A 1 280 ? 152.05100 119.49500 140.86000 1.000 93.60494 277 TYR A N 1
ATOM 2191 C CA . TYR A 1 280 ? 152.26000 120.35100 142.01500 1.000 93.60494 277 TYR A CA 1
ATOM 2192 C C . TYR A 1 280 ? 152.04500 119.54900 143.29500 1.000 93.60494 277 TYR A C 1
ATOM 2193 O O . TYR A 1 280 ? 151.65000 118.38400 143.26700 1.000 93.60494 277 TYR A O 1
ATOM 2202 N N . LYS A 1 281 ? 152.29000 120.18500 144.43900 1.000 95.76491 278 LYS A N 1
ATOM 2203 C CA . LYS A 1 281 ? 152.13900 119.54800 145.74200 1.000 95.76491 278 LYS A CA 1
ATOM 2204 C C . LYS A 1 281 ? 151.22500 120.40700 146.60000 1.000 95.76491 278 LYS A C 1
ATOM 2205 O O . LYS A 1 281 ? 151.55300 121.56200 146.88900 1.000 95.76491 278 LYS A O 1
ATOM 2211 N N . GLN A 1 282 ? 150.09100 119.85000 147.01100 1.000 96.91816 279 GLN A N 1
ATOM 2212 C CA . GLN A 1 282 ? 149.11200 120.62500 147.76700 1.000 96.91816 279 GLN A CA 1
ATOM 2213 C C . GLN A 1 282 ? 149.33400 120.51100 149.27000 1.000 96.91816 279 GLN A C 1
ATOM 2214 O O . GLN A 1 282 ? 148.73700 121.25500 150.05100 1.000 96.91816 279 GLN A O 1
ATOM 2220 N N . GLY A 1 296 ? 159.85000 134.99300 159.33900 1.000 86.79430 293 GLY A N 1
ATOM 2221 C CA . GLY A 1 296 ? 160.89300 135.92900 158.95900 1.000 86.79430 293 GLY A CA 1
ATOM 2222 C C . GLY A 1 296 ? 162.22600 135.64900 159.62200 1.000 86.79430 293 GLY A C 1
ATOM 2223 O O . GLY A 1 296 ? 162.27400 135.21500 160.77200 1.000 86.79430 293 GLY A O 1
ATOM 2224 N N . TYR A 1 297 ? 163.31100 135.90000 158.89300 1.000 85.44927 294 TYR A N 1
ATOM 2225 C CA . TYR A 1 297 ? 164.64600 135.63700 159.40800 1.000 85.44927 294 TYR A CA 1
ATOM 2226 C C . TYR A 1 297 ? 164.91600 136.48900 160.64400 1.000 85.44927 294 TYR A C 1
ATOM 2227 O O . TYR A 1 297 ? 164.23100 137.47900 160.91100 1.000 85.44927 294 TYR A O 1
ATOM 2236 N N . THR A 1 298 ? 165.93400 136.09200 161.41200 1.000 86.42351 295 THR A N 1
ATOM 2237 C CA . THR A 1 298 ? 166.17400 136.74600 162.69200 1.000 86.42351 295 THR A CA 1
ATOM 2238 C C . THR A 1 298 ? 167.64300 137.01600 162.99700 1.000 86.42351 295 THR A C 1
ATOM 2239 O O . THR A 1 298 ? 167.94800 137.45500 164.11200 1.000 86.42351 295 THR A O 1
ATOM 2243 N N . SER A 1 299 ? 168.56100 136.78000 162.06500 1.000 84.35777 296 SER A N 1
ATOM 2244 C CA . SER A 1 299 ? 169.96300 137.04500 162.34700 1.000 84.35777 296 SER A CA 1
ATOM 2245 C C . SER A 1 299 ? 170.70800 137.25300 161.04000 1.000 84.35777 296 SER A C 1
ATOM 2246 O O . SER A 1 299 ? 170.40800 136.60000 160.04000 1.000 84.35777 296 SER A O 1
ATOM 2249 N N . ASP A 1 300 ? 171.68200 138.16400 161.06600 1.000 83.16858 297 ASP A N 1
ATOM 2250 C CA . ASP A 1 300 ? 172.43700 138.48900 159.86100 1.000 83.16858 297 ASP A CA 1
ATOM 2251 C C . ASP A 1 300 ? 173.12400 137.26000 159.28700 1.000 83.16858 297 ASP A C 1
ATOM 2252 O O . ASP A 1 300 ? 173.22200 137.10800 158.06400 1.000 83.16858 297 ASP A O 1
ATOM 2257 N N . GLU A 1 301 ? 173.60500 136.37000 160.15300 1.000 85.38026 298 GLU A N 1
ATOM 2258 C CA . GLU A 1 301 ? 174.27100 135.16800 159.66900 1.000 85.38026 298 GLU A CA 1
ATOM 2259 C C . GLU A 1 301 ? 173.28400 134.23700 158.98100 1.000 85.38026 298 GLU A C 1
ATOM 2260 O O . GLU A 1 301 ? 173.60800 133.63800 157.95100 1.000 85.38026 298 GLU A O 1
ATOM 2266 N N . GLU A 1 302 ? 172.07000 134.11800 159.52200 1.000 83.20669 299 GLU A N 1
ATOM 2267 C CA . GLU A 1 302 ? 171.04900 133.30200 158.87200 1.000 83.20669 299 GLU A CA 1
ATOM 2268 C C . GLU A 1 302 ? 170.68000 133.86600 157.51000 1.000 83.20669 299 GLU A C 1
ATOM 2269 O O . GLU A 1 302 ? 170.56800 133.12000 156.53100 1.000 83.20669 299 GLU A O 1
ATOM 2275 N N . VAL A 1 303 ? 170.48200 135.18200 157.42700 1.000 79.31459 300 VAL A N 1
ATOM 2276 C CA . VAL A 1 303 ? 170.16200 135.81300 156.15000 1.000 79.31459 300 VAL A CA 1
ATOM 2277 C C . VAL A 1 303 ? 171.27000 135.55300 155.14200 1.000 79.31459 300 VAL A C 1
ATOM 2278 O O . VAL A 1 303 ? 171.01800 135.14500 154.00100 1.000 79.31459 300 VAL A O 1
ATOM 2282 N N . LEU A 1 304 ? 172.51600 135.78400 155.54800 1.000 80.30800 301 LEU A N 1
ATOM 2283 C CA . LEU A 1 304 ? 173.61400 135.66400 154.60100 1.000 80.30800 301 LEU A CA 1
ATOM 2284 C C . LEU A 1 304 ? 173.83900 134.21700 154.18600 1.000 80.30800 301 LEU A C 1
ATOM 2285 O O . LEU A 1 304 ? 174.20100 133.95700 153.03400 1.000 80.30800 301 LEU A O 1
ATOM 2290 N N . GLU A 1 305 ? 173.60100 133.25700 155.08200 1.000 82.18398 302 GLU A N 1
ATOM 2291 C CA . GLU A 1 305 ? 173.77400 131.86900 154.67800 1.000 82.18398 302 GLU A CA 1
ATOM 2292 C C . GLU A 1 305 ? 172.61700 131.39100 153.81400 1.000 82.18398 302 GLU A C 1
ATOM 2293 O O . GLU A 1 305 ? 172.82400 130.56200 152.92700 1.000 82.18398 302 GLU A O 1
ATOM 2299 N N . VAL A 1 306 ? 171.40500 131.90400 154.03400 1.000 78.30857 303 VAL A N 1
ATOM 2300 C CA . VAL A 1 306 ? 170.30800 131.62000 153.11400 1.000 78.30857 303 VAL A CA 1
ATOM 2301 C C . VAL A 1 306 ? 170.63600 132.15000 151.72900 1.000 78.30857 303 VAL A C 1
ATOM 2302 O O . VAL A 1 306 ? 170.39100 131.48600 150.71500 1.000 78.30857 303 VAL A O 1
ATOM 2306 N N . PHE A 1 307 ? 171.18700 133.35900 151.66400 1.000 75.75581 304 PHE A N 1
ATOM 2307 C CA . PHE A 1 307 ? 171.63000 133.90400 150.38700 1.000 75.75581 304 PHE A CA 1
ATOM 2308 C C . PHE A 1 307 ? 172.65400 132.98500 149.72800 1.000 75.75581 304 PHE A C 1
ATOM 2309 O O . PHE A 1 307 ? 172.48600 132.57400 148.57200 1.000 75.75581 304 PHE A O 1
ATOM 2317 N N . ARG A 1 308 ? 173.71200 132.63300 150.46400 1.000 81.58182 305 ARG A N 1
ATOM 2318 C CA . ARG A 1 308 ? 174.75300 131.76100 149.92500 1.000 81.58182 305 ARG A CA 1
ATOM 2319 C C . ARG A 1 308 ? 174.19900 130.41500 149.48400 1.000 81.58182 305 ARG A C 1
ATOM 2320 O O . ARG A 1 308 ? 174.70900 129.81900 148.53300 1.000 81.58182 305 ARG A O 1
ATOM 2328 N N . ASN A 1 309 ? 173.17300 129.91100 150.16500 1.000 79.09507 306 ASN A N 1
ATOM 2329 C CA . ASN A 1 309 ? 172.65700 128.58700 149.84900 1.000 79.09507 306 ASN A CA 1
ATOM 2330 C C . ASN A 1 309 ? 171.76800 128.61500 148.61700 1.000 79.09507 306 ASN A C 1
ATOM 2331 O O . ASN A 1 309 ? 171.96400 127.83000 147.68500 1.000 79.09507 306 ASN A O 1
ATOM 2336 N N . THR A 1 310 ? 170.78300 129.50900 148.59500 1.000 75.06582 307 THR A N 1
ATOM 2337 C CA . THR A 1 310 ? 169.83400 129.52300 147.49400 1.000 75.06582 307 THR A CA 1
ATOM 2338 C C . THR A 1 310 ? 170.39300 130.13700 146.22000 1.000 75.06582 307 THR A C 1
ATOM 2339 O O . THR A 1 310 ? 169.90700 129.80100 145.13700 1.000 75.06582 307 THR A O 1
ATOM 2343 N N . LEU A 1 311 ? 171.39400 131.01500 146.30200 1.000 72.28214 308 LEU A N 1
ATOM 2344 C CA . LEU A 1 311 ? 171.79300 131.77600 145.12400 1.000 72.28214 308 LEU A CA 1
ATOM 2345 C C . LEU A 1 311 ? 173.26400 131.61500 144.76300 1.000 72.28214 308 LEU A C 1
ATOM 2346 O O . LEU A 1 311 ? 173.79300 132.42700 144.00100 1.000 72.28214 308 LEU A O 1
ATOM 2351 N N . ASN A 1 312 ? 173.94200 130.59200 145.27200 1.000 76.18226 309 ASN A N 1
ATOM 2352 C CA . ASN A 1 312 ? 175.34300 130.42000 144.91500 1.000 76.18226 309 ASN A CA 1
ATOM 2353 C C . ASN A 1 312 ? 175.45800 129.92900 143.47700 1.000 76.18226 309 ASN A C 1
ATOM 2354 O O . ASN A 1 312 ? 174.46600 129.67100 142.79500 1.000 76.18226 309 ASN A O 1
ATOM 2359 N N . LYS A 1 313 ? 176.69400 129.78400 143.01700 1.000 73.62158 310 LYS A N 1
ATOM 2360 C CA . LYS A 1 313 ? 176.94000 129.40400 141.63600 1.000 73.62158 310 LYS A CA 1
ATOM 2361 C C . LYS A 1 313 ? 176.78600 127.90900 141.39100 1.000 73.62158 310 LYS A C 1
ATOM 2362 O O . LYS A 1 313 ? 177.19700 127.42700 140.33100 1.000 73.62158 310 LYS A O 1
ATOM 2368 N N . ASN A 1 314 ? 176.22100 127.16100 142.34000 1.000 75.15238 311 ASN A N 1
ATOM 2369 C CA . ASN A 1 314 ? 175.83900 125.78000 142.07900 1.000 75.15238 311 ASN A CA 1
ATOM 2370 C C . ASN A 1 314 ? 174.50900 125.44400 142.73600 1.000 75.15238 311 ASN A C 1
ATOM 2371 O O . ASN A 1 314 ? 174.26900 124.29100 143.10700 1.000 75.15238 311 ASN A O 1
ATOM 2376 N N . SER A 1 315 ? 173.63500 126.42900 142.88500 1.000 73.20659 312 SER A N 1
ATOM 2377 C CA . SER A 1 315 ? 172.36300 126.22800 143.55600 1.000 73.20659 312 SER A CA 1
ATOM 2378 C C . SER A 1 315 ? 171.32200 125.70100 142.57500 1.000 73.20659 312 SER A C 1
ATOM 2379 O O . SER A 1 315 ? 171.62200 125.37100 141.42600 1.000 73.20659 312 SER A O 1
ATOM 2382 N N . GLU A 1 316 ? 170.07400 125.61000 143.03600 1.000 72.59175 313 GLU A N 1
ATOM 2383 C CA . GLU A 1 316 ? 168.97500 125.27200 142.14000 1.000 72.59175 313 GLU A CA 1
ATOM 2384 C C . GLU A 1 316 ? 168.66200 126.43300 141.20700 1.000 72.59175 313 GLU A C 1
ATOM 2385 O O . GLU A 1 316 ? 168.35100 126.22800 140.02800 1.000 72.59175 313 GLU A O 1
ATOM 2391 N N . ILE A 1 317 ? 168.77200 127.66000 141.71400 1.000 69.20610 314 ILE A N 1
ATOM 2392 C CA . ILE A 1 317 ? 168.35000 128.82900 140.95400 1.000 69.20610 314 ILE A CA 1
ATOM 2393 C C . ILE A 1 317 ? 169.36400 129.16900 139.87100 1.000 69.20610 314 ILE A C 1
ATOM 2394 O O . ILE A 1 317 ? 168.99300 129.46400 138.73000 1.000 69.20610 314 ILE A O 1
ATOM 2399 N N . PHE A 1 318 ? 170.65300 129.13400 140.19600 1.000 70.34774 315 PHE A N 1
ATOM 2400 C CA . PHE A 1 318 ? 171.64900 129.38500 139.16400 1.000 70.34774 315 PHE A CA 1
ATOM 2401 C C . PHE A 1 318 ? 171.63300 128.29600 138.10000 1.000 70.34774 315 PHE A C 1
ATOM 2402 O O . PHE A 1 318 ? 171.88500 128.57500 136.92100 1.000 70.34774 315 PHE A O 1
ATOM 2410 N N . SER A 1 319 ? 171.32000 127.05900 138.48300 1.000 69.70323 316 SER A N 1
ATOM 2411 C CA . SER A 1 319 ? 171.19200 126.00000 137.48900 1.000 69.70323 316 SER A CA 1
ATOM 2412 C C . SER A 1 319 ? 169.97100 126.22400 136.60900 1.000 69.70323 316 SER A C 1
ATOM 2413 O O . SER A 1 319 ? 170.01200 125.96500 135.40100 1.000 69.70323 316 SER A O 1
ATOM 2416 N N . SER A 1 320 ? 168.87400 126.70900 137.19500 1.000 68.37445 317 SER A N 1
ATOM 2417 C CA . SER A 1 320 ? 167.71900 127.08600 136.38900 1.000 68.37445 317 SER A CA 1
ATOM 2418 C C . SER A 1 320 ? 168.08300 128.17600 135.39300 1.000 68.37445 317 SER A C 1
ATOM 2419 O O . SER A 1 320 ? 167.64300 128.14600 134.24000 1.000 68.37445 317 SER A O 1
ATOM 2422 N N . ILE A 1 321 ? 168.88300 129.14800 135.82400 1.000 67.69317 318 ILE A N 1
ATOM 2423 C CA . ILE A 1 321 ? 169.28500 130.23000 134.93000 1.000 67.69317 318 ILE A CA 1
ATOM 2424 C C . ILE A 1 321 ? 170.14700 129.69500 133.79500 1.000 67.69317 318 ILE A C 1
ATOM 2425 O O . ILE A 1 321 ? 169.98900 130.09900 132.63800 1.000 67.69317 318 ILE A O 1
ATOM 2430 N N . LYS A 1 322 ? 171.06100 128.77300 134.09500 1.000 71.22670 319 LYS A N 1
ATOM 2431 C CA . LYS A 1 322 ? 171.88100 128.19200 133.03400 1.000 71.22670 319 LYS A CA 1
ATOM 2432 C C . LYS A 1 322 ? 171.03400 127.39300 132.05000 1.000 71.22670 319 LYS A C 1
ATOM 2433 O O . LYS A 1 322 ? 171.24900 127.46000 130.83000 1.000 71.22670 319 LYS A O 1
ATOM 2439 N N . LYS A 1 323 ? 170.06000 126.63400 132.56000 1.000 70.42483 320 LYS A N 1
ATOM 2440 C CA . LYS A 1 323 ? 169.19200 125.85700 131.68100 1.000 70.42483 320 LYS A CA 1
ATOM 2441 C C . LYS A 1 323 ? 168.35700 126.76400 130.79000 1.000 70.42483 320 LYS A C 1
ATOM 2442 O O . LYS A 1 323 ? 168.21000 126.50700 129.59000 1.000 70.42483 320 LYS A O 1
ATOM 2448 N N . LEU A 1 324 ? 167.80400 127.83500 131.35700 1.000 68.33203 321 LEU A N 1
ATOM 2449 C CA . LEU A 1 324 ? 167.03200 128.77100 130.55400 1.000 68.33203 321 LEU A CA 1
ATOM 2450 C C . LEU A 1 324 ? 167.90600 129.50900 129.55700 1.000 68.33203 321 LEU A C 1
ATOM 2451 O O . LEU A 1 324 ? 167.43800 129.84600 128.47000 1.000 68.33203 321 LEU A O 1
ATOM 2456 N N . GLU A 1 325 ? 169.17400 129.75500 129.88300 1.000 72.25872 322 GLU A N 1
ATOM 2457 C CA . GLU A 1 325 ? 170.05300 130.36700 128.89600 1.000 72.25872 322 GLU A CA 1
ATOM 2458 C C . GLU A 1 325 ? 170.28800 129.43000 127.72300 1.000 72.25872 322 GLU A C 1
ATOM 2459 O O . GLU A 1 325 ? 170.20800 129.84500 126.56400 1.000 72.25872 322 GLU A O 1
ATOM 2465 N N . LYS A 1 326 ? 170.58400 128.15900 128.00000 1.000 74.26931 323 LYS A N 1
ATOM 2466 C CA . LYS A 1 326 ? 170.80600 127.22900 126.89400 1.000 74.26931 323 LYS A CA 1
ATOM 2467 C C . LYS A 1 326 ? 169.53200 127.04600 126.07400 1.000 74.26931 323 LYS A C 1
ATOM 2468 O O . LYS A 1 326 ? 169.58300 126.95100 124.83900 1.000 74.26931 323 LYS A O 1
ATOM 2474 N N . LEU A 1 327 ? 168.37500 127.06500 126.73500 1.000 73.22393 324 LEU A N 1
ATOM 2475 C CA . LEU A 1 327 ? 167.10400 126.95400 126.02800 1.000 73.22393 324 LEU A CA 1
ATOM 2476 C C . LEU A 1 327 ? 166.87500 128.15700 125.12000 1.000 73.22393 324 LEU A C 1
ATOM 2477 O O . LEU A 1 327 ? 166.70400 128.01200 123.90600 1.000 73.22393 324 LEU A O 1
ATOM 2482 N N . PHE A 1 328 ? 166.87800 129.36100 125.69600 1.000 71.32920 325 PHE A N 1
ATOM 2483 C CA . PHE A 1 328 ? 166.60000 130.57100 124.93400 1.000 71.32920 325 PHE A CA 1
ATOM 2484 C C . PHE A 1 328 ? 167.68500 130.89700 123.92300 1.000 71.32920 325 PHE A C 1
ATOM 2485 O O . PHE A 1 328 ? 167.44600 131.70900 123.02800 1.000 71.32920 325 PHE A O 1
ATOM 2493 N N . LYS A 1 329 ? 168.87200 130.31500 124.04600 1.000 75.50208 326 LYS A N 1
ATOM 2494 C CA . LYS A 1 329 ? 169.85800 130.45300 122.99000 1.000 75.50208 326 LYS A CA 1
ATOM 2495 C C . LYS A 1 329 ? 169.74900 129.34700 121.95600 1.000 75.50208 326 LYS A C 1
ATOM 2496 O O . LYS A 1 329 ? 170.35900 129.45200 120.88800 1.000 75.50208 326 LYS A O 1
ATOM 2502 N N . ASN A 1 330 ? 168.98800 128.29600 122.25000 1.000 82.23076 327 ASN A N 1
ATOM 2503 C CA . ASN A 1 330 ? 168.58300 127.30300 121.25800 1.000 82.23076 327 ASN A CA 1
ATOM 2504 C C . ASN A 1 330 ? 167.15900 127.56900 120.78000 1.000 82.23076 327 ASN A C 1
ATOM 2505 O O . ASN A 1 330 ? 166.37300 126.64600 120.56400 1.000 82.23076 327 ASN A O 1
ATOM 2510 N N . PHE A 1 331 ? 166.80300 128.84500 120.62200 1.000 79.80787 328 PHE A N 1
ATOM 2511 C CA . PHE A 1 331 ? 165.41800 129.28700 120.51000 1.000 79.80787 328 PHE A CA 1
ATOM 2512 C C . PHE A 1 331 ? 164.83600 129.15900 119.11000 1.000 79.80787 328 PHE A C 1
ATOM 2513 O O . PHE A 1 331 ? 163.62600 129.34700 118.94800 1.000 79.80787 328 PHE A O 1
ATOM 2521 N N . ASP A 1 332 ? 165.64400 128.85600 118.09600 1.000 86.70223 329 ASP A N 1
ATOM 2522 C CA . ASP A 1 332 ? 165.12500 128.79600 116.73700 1.000 86.70223 329 ASP A CA 1
ATOM 2523 C C . ASP A 1 332 ? 164.75600 127.39000 116.28800 1.000 86.70223 329 ASP A C 1
ATOM 2524 O O . ASP A 1 332 ? 163.93800 127.24900 115.37300 1.000 86.70223 329 ASP A O 1
ATOM 2529 N N . GLU A 1 333 ? 165.32100 126.35200 116.90100 1.000 88.60442 330 GLU A N 1
ATOM 2530 C CA . GLU A 1 333 ? 164.92300 124.99100 116.56900 1.000 88.60442 330 GLU A CA 1
ATOM 2531 C C . GLU A 1 333 ? 163.58400 124.59600 117.17700 1.000 88.60442 330 GLU A C 1
ATOM 2532 O O . GLU A 1 333 ? 163.21200 123.42100 117.10300 1.000 88.60442 330 GLU A O 1
ATOM 2538 N N . TYR A 1 334 ? 162.86200 125.53400 117.77900 1.000 84.88454 331 TYR A N 1
ATOM 2539 C CA . TYR A 1 334 ? 161.49400 125.31300 118.22300 1.000 84.88454 331 TYR A CA 1
ATOM 2540 C C . TYR A 1 334 ? 160.55100 126.02900 117.27000 1.000 84.88454 331 TYR A C 1
ATOM 2541 O O . TYR A 1 334 ? 160.84200 127.13900 116.81400 1.000 84.88454 331 TYR A O 1
ATOM 2550 N N . SER A 1 335 ? 159.42800 125.38800 116.95900 1.000 83.72510 332 SER A N 1
ATOM 2551 C CA . SER A 1 335 ? 158.52600 125.92200 115.94700 1.000 83.72510 332 SER A CA 1
ATOM 2552 C C . SER A 1 335 ? 157.93300 127.23900 116.42800 1.000 83.72510 332 SER A C 1
ATOM 2553 O O . SER A 1 335 ? 157.24400 127.28200 117.45200 1.000 83.72510 332 SER A O 1
ATOM 2556 N N . SER A 1 336 ? 158.20000 128.31100 115.67600 1.000 80.14246 333 SER A N 1
ATOM 2557 C CA . SER A 1 336 ? 157.79200 129.64700 116.09900 1.000 80.14246 333 SER A CA 1
ATOM 2558 C C . SER A 1 336 ? 156.28700 129.75400 116.28300 1.000 80.14246 333 SER A C 1
ATOM 2559 O O . SER A 1 336 ? 155.81800 130.59900 117.05000 1.000 80.14246 333 SER A O 1
ATOM 2562 N N . ALA A 1 337 ? 155.51300 128.91700 115.59700 1.000 79.46514 334 ALA A N 1
ATOM 2563 C CA . ALA A 1 337 ? 154.07100 128.94600 115.78900 1.000 79.46514 334 ALA A CA 1
ATOM 2564 C C . ALA A 1 337 ? 153.66400 128.39200 117.14300 1.000 79.46514 334 ALA A C 1
ATOM 2565 O O . ALA A 1 337 ? 152.52500 128.60500 117.57000 1.000 79.46514 334 ALA A O 1
ATOM 2567 N N . GLY A 1 338 ? 154.56300 127.69500 117.82600 1.000 81.11422 335 GLY A N 1
ATOM 2568 C CA . GLY A 1 338 ? 154.22600 127.06000 119.08100 1.000 81.11422 335 GLY A CA 1
ATOM 2569 C C . GLY A 1 338 ? 154.50700 127.91900 120.29300 1.000 81.11422 335 GLY A C 1
ATOM 2570 O O . GLY A 1 338 ? 153.82800 127.79500 121.31300 1.000 81.11422 335 GLY A O 1
ATOM 2571 N N . ILE A 1 339 ? 155.52000 128.78000 120.20400 1.000 79.28109 336 ILE A N 1
ATOM 2572 C CA . ILE A 1 339 ? 155.82400 129.67100 121.31300 1.000 79.28109 336 ILE A CA 1
ATOM 2573 C C . ILE A 1 339 ? 154.70300 130.69500 121.45300 1.000 79.28109 336 ILE A C 1
ATOM 2574 O O . ILE A 1 339 ? 153.92500 130.93600 120.52600 1.000 79.28109 336 ILE A O 1
ATOM 2579 N N . PHE A 1 340 ? 154.61000 131.30400 122.63100 1.000 80.31580 337 PHE A N 1
ATOM 2580 C CA . PHE A 1 340 ? 153.57900 132.30000 122.87200 1.000 80.31580 337 PHE A CA 1
ATOM 2581 C C . PHE A 1 340 ? 154.13300 133.41300 123.74500 1.000 80.31580 337 PHE A C 1
ATOM 2582 O O . PHE A 1 340 ? 155.19800 133.28400 124.34900 1.000 80.31580 337 PHE A O 1
ATOM 2590 N N . VAL A 1 341 ? 153.39800 134.52200 123.79000 1.000 76.44250 338 VAL A N 1
ATOM 2591 C CA . VAL A 1 341 ? 153.70600 135.66200 124.64400 1.000 76.44250 338 VAL A CA 1
ATOM 2592 C C . VAL A 1 341 ? 152.39100 136.16500 125.21600 1.000 76.44250 338 VAL A C 1
ATOM 2593 O O . VAL A 1 341 ? 151.46800 136.48400 124.45900 1.000 76.44250 338 VAL A O 1
ATOM 2597 N N . LYS A 1 342 ? 152.29700 136.23400 126.53900 1.000 81.70883 339 LYS A N 1
ATOM 2598 C CA . LYS A 1 342 ? 151.05700 136.64700 127.17600 1.000 81.70883 339 LYS A CA 1
ATOM 2599 C C . LYS A 1 342 ? 150.71400 138.08400 126.79900 1.000 81.70883 339 LYS A C 1
ATOM 2600 O O . LYS A 1 342 ? 151.58000 138.88800 126.45300 1.000 81.70883 339 LYS A O 1
ATOM 2606 N N . ASN A 1 343 ? 149.42500 138.40300 126.86900 1.000 86.63114 340 ASN A N 1
ATOM 2607 C CA . ASN A 1 343 ? 148.92200 139.71800 126.49900 1.000 86.63114 340 ASN A CA 1
ATOM 2608 C C . ASN A 1 343 ? 148.74300 140.56500 127.75100 1.000 86.63114 340 ASN A C 1
ATOM 2609 O O . ASN A 1 343 ? 147.99800 140.18900 128.66100 1.000 86.63114 340 ASN A O 1
ATOM 2614 N N . GLY A 1 344 ? 149.41600 141.70800 127.78300 1.000 86.85396 341 GLY A N 1
ATOM 2615 C CA . GLY A 1 344 ? 149.37800 142.60300 128.91100 1.000 86.85396 341 GLY A CA 1
ATOM 2616 C C . GLY A 1 344 ? 150.54400 143.56200 128.84600 1.000 86.85396 341 GLY A C 1
ATOM 2617 O O . GLY A 1 344 ? 150.94600 144.00700 127.76800 1.000 86.85396 341 GLY A O 1
ATOM 2618 N N . PRO A 1 345 ? 151.11700 143.89800 130.00200 1.000 87.44355 342 PRO A N 1
ATOM 2619 C CA . PRO A 1 345 ? 152.34700 144.70600 129.99300 1.000 87.44355 342 PRO A CA 1
ATOM 2620 C C . PRO A 1 345 ? 153.47600 144.04900 129.22700 1.000 87.44355 342 PRO A C 1
ATOM 2621 O O . PRO A 1 345 ? 154.34500 144.74400 128.67800 1.000 87.44355 342 PRO A O 1
ATOM 2625 N N . ALA A 1 346 ? 153.48100 142.71900 129.17400 1.000 85.36506 343 ALA A N 1
ATOM 2626 C CA . ALA A 1 346 ? 154.53000 142.00300 128.46200 1.000 85.36506 343 ALA A CA 1
ATOM 2627 C C . ALA A 1 346 ? 154.55700 142.38000 126.99000 1.000 85.36506 343 ALA A C 1
ATOM 2628 O O . ALA A 1 346 ? 155.63100 142.49000 126.39600 1.000 85.36506 343 ALA A O 1
ATOM 2630 N N . ILE A 1 347 ? 153.38800 142.59800 126.38600 1.000 86.30188 344 ILE A N 1
ATOM 2631 C CA . ILE A 1 347 ? 153.34800 142.94100 124.96900 1.000 86.30188 344 ILE A CA 1
ATOM 2632 C C . ILE A 1 347 ? 153.92600 144.32800 124.73400 1.000 86.30188 344 ILE A C 1
ATOM 2633 O O . ILE A 1 347 ? 154.69100 144.54200 123.78600 1.000 86.30188 344 ILE A O 1
ATOM 2638 N N . SER A 1 348 ? 153.56400 145.29400 125.57800 1.000 87.08142 345 SER A N 1
ATOM 2639 C CA . SER A 1 348 ? 154.14100 146.62600 125.44500 1.000 87.08142 345 SER A CA 1
ATOM 2640 C C . SER A 1 348 ? 155.65500 146.58200 125.59900 1.000 87.08142 345 SER A C 1
ATOM 2641 O O . SER A 1 348 ? 156.38300 147.19300 124.80900 1.000 87.08142 345 SER A O 1
ATOM 2644 N N . THR A 1 349 ? 156.15000 145.83800 126.59000 1.000 86.44335 346 THR A N 1
ATOM 2645 C CA . THR A 1 349 ? 157.59400 145.75100 126.78800 1.000 86.44335 346 THR A CA 1
ATOM 2646 C C . THR A 1 349 ? 158.27800 145.04800 125.62100 1.000 86.44335 346 THR A C 1
ATOM 2647 O O . THR A 1 349 ? 159.37100 145.44700 125.20400 1.000 86.44335 346 THR A O 1
ATOM 2651 N N . ILE A 1 350 ? 157.64800 144.00600 125.07700 1.000 85.87505 347 ILE A N 1
ATOM 2652 C CA . ILE A 1 350 ? 158.23100 143.27600 123.95700 1.000 85.87505 347 ILE A CA 1
ATOM 2653 C C . ILE A 1 350 ? 158.29800 144.16000 122.72100 1.000 85.87505 347 ILE A C 1
ATOM 2654 O O . ILE A 1 350 ? 159.29900 144.16200 121.99600 1.000 85.87505 347 ILE A O 1
ATOM 2659 N N . SER A 1 351 ? 157.23800 144.92500 122.46100 1.000 89.29060 348 SER A N 1
ATOM 2660 C CA . SER A 1 351 ? 157.26400 145.87200 121.35400 1.000 89.29060 348 SER A CA 1
ATOM 2661 C C . SER A 1 351 ? 158.33800 146.92700 121.56300 1.000 89.29060 348 SER A C 1
ATOM 2662 O O . SER A 1 351 ? 159.04300 147.30000 120.62000 1.000 89.29060 348 SER A O 1
ATOM 2665 N N . LYS A 1 352 ? 158.47400 147.42200 122.79400 1.000 89.38242 349 LYS A N 1
ATOM 2666 C CA . LYS A 1 352 ? 159.51700 148.39500 123.10100 1.000 89.38242 349 LYS A CA 1
ATOM 2667 C C . LYS A 1 352 ? 160.89600 147.83100 122.79200 1.000 89.38242 349 LYS A C 1
ATOM 2668 O O . LYS A 1 352 ? 161.74000 148.50900 122.19700 1.000 89.38242 349 LYS A O 1
ATOM 2674 N N . ASP A 1 353 ? 161.13800 146.58500 123.19200 1.000 87.35228 350 ASP A N 1
ATOM 2675 C CA . ASP A 1 353 ? 162.43700 145.95500 123.00500 1.000 87.35228 350 ASP A CA 1
ATOM 2676 C C . ASP A 1 353 ? 162.65900 145.45300 121.58900 1.000 87.35228 350 ASP A C 1
ATOM 2677 O O . ASP A 1 353 ? 163.79600 145.12100 121.24100 1.000 87.35228 350 ASP A O 1
ATOM 2682 N N . ILE A 1 354 ? 161.61400 145.38500 120.77000 1.000 87.57470 351 ILE A N 1
ATOM 2683 C CA . ILE A 1 354 ? 161.72800 144.79400 119.44400 1.000 87.57470 351 ILE A CA 1
ATOM 2684 C C . ILE A 1 354 ? 161.30600 145.79400 118.37600 1.000 87.57470 351 ILE A C 1
ATOM 2685 O O . ILE A 1 354 ? 162.09300 146.14100 117.48800 1.000 87.57470 351 ILE A O 1
ATOM 2690 N N . PHE A 1 355 ? 160.06200 146.25700 118.45000 1.000 91.88969 352 PHE A N 1
ATOM 2691 C CA . PHE A 1 355 ? 159.51400 147.15200 117.43700 1.000 91.88969 352 PHE A CA 1
ATOM 2692 C C . PHE A 1 355 ? 159.59900 148.60100 117.91700 1.000 91.88969 352 PHE A C 1
ATOM 2693 O O . PHE A 1 355 ? 158.60300 149.30100 118.07900 1.000 91.88969 352 PHE A O 1
ATOM 2701 N N . GLY A 1 356 ? 160.82300 149.04000 118.16800 1.000 93.34449 353 GLY A N 1
ATOM 2702 C CA . GLY A 1 356 ? 161.06700 150.44500 118.42000 1.000 93.34449 353 GLY A CA 1
ATOM 2703 C C . GLY A 1 356 ? 160.65300 150.94300 119.79000 1.000 93.34449 353 GLY A C 1
ATOM 2704 O O . GLY A 1 356 ? 161.51900 151.14800 120.64500 1.000 93.34449 353 GLY A O 1
ATOM 2705 N N . GLU A 1 357 ? 159.35300 151.11100 120.03400 1.000 95.03426 354 GLU A N 1
ATOM 2706 C CA . GLU A 1 357 ? 158.87900 151.64500 121.31200 1.000 95.03426 354 GLU A CA 1
ATOM 2707 C C . GLU A 1 357 ? 157.47600 151.12700 121.61300 1.000 95.03426 354 GLU A C 1
ATOM 2708 O O . GLU A 1 357 ? 156.96200 150.23200 120.93600 1.000 95.03426 354 GLU A O 1
ATOM 2714 N N . TRP A 1 358 ? 156.85300 151.74000 122.62600 1.000 97.28345 355 TRP A N 1
ATOM 2715 C CA . TRP A 1 358 ? 155.72800 151.18700 123.37300 1.000 97.28345 355 TRP A CA 1
ATOM 2716 C C . TRP A 1 358 ? 154.65800 150.54800 122.49700 1.000 97.28345 355 TRP A C 1
ATOM 2717 O O . TRP A 1 358 ? 154.40500 149.34300 122.57600 1.000 97.28345 355 TRP A O 1
ATOM 2728 N N . ASN A 1 359 ? 154.01500 151.35300 121.65300 1.000 97.74939 356 ASN A N 1
ATOM 2729 C CA . ASN A 1 359 ? 152.81600 150.92900 120.93500 1.000 97.74939 356 ASN A CA 1
ATOM 2730 C C . ASN A 1 359 ? 153.15000 150.78800 119.45500 1.000 97.74939 356 ASN A C 1
ATOM 2731 O O . ASN A 1 359 ? 153.05600 151.73100 118.67300 1.000 97.74939 356 ASN A O 1
ATOM 2736 N N . VAL A 1 360 ? 153.57600 149.58800 119.07700 1.000 94.56877 357 VAL A N 1
ATOM 2737 C CA . VAL A 1 360 ? 153.71800 149.24800 117.66900 1.000 94.56877 357 VAL A CA 1
ATOM 2738 C C . VAL A 1 360 ? 152.91800 147.98500 117.39500 1.000 94.56877 357 VAL A C 1
ATOM 2739 O O . VAL A 1 360 ? 152.21000 147.89200 116.38900 1.000 94.56877 357 VAL A O 1
ATOM 2743 N N . ILE A 1 361 ? 153.03500 147.00000 118.28400 1.000 93.58876 358 ILE A N 1
ATOM 2744 C CA . ILE A 1 361 ? 152.20300 145.80900 118.16800 1.000 93.58876 358 ILE A CA 1
ATOM 2745 C C . ILE A 1 361 ? 150.73200 146.18000 118.28200 1.000 93.58876 358 ILE A C 1
ATOM 2746 O O . ILE A 1 361 ? 149.89200 145.69700 117.51300 1.000 93.58876 358 ILE A O 1
ATOM 2751 N N . ARG A 1 362 ? 150.39700 147.05300 119.23400 1.000 97.09844 359 ARG A N 1
ATOM 2752 C CA . ARG A 1 362 ? 149.00500 147.45300 119.40300 1.000 97.09844 359 ARG A CA 1
ATOM 2753 C C . ARG A 1 362 ? 148.48300 148.16300 118.16600 1.000 97.09844 359 ARG A C 1
ATOM 2754 O O . ARG A 1 362 ? 147.35300 147.91900 117.73600 1.000 97.09844 359 ARG A O 1
ATOM 2762 N N . ASP A 1 363 ? 149.29400 149.02700 117.56100 1.000 98.02782 360 ASP A N 1
ATOM 2763 C CA . ASP A 1 363 ? 148.81500 149.75200 116.39300 1.000 98.02782 360 ASP A CA 1
ATOM 2764 C C . ASP A 1 363 ? 148.79900 148.88700 115.13900 1.000 98.02782 360 ASP A C 1
ATOM 2765 O O . ASP A 1 363 ? 147.96100 149.10500 114.26400 1.000 98.02782 360 ASP A O 1
ATOM 2770 N N . LYS A 1 364 ? 149.68000 147.89200 115.03700 1.000 92.25391 361 LYS A N 1
ATOM 2771 C CA . LYS A 1 364 ? 149.57500 146.94500 113.93200 1.000 92.25391 361 LYS A CA 1
ATOM 2772 C C . LYS A 1 364 ? 148.31200 146.10500 114.05900 1.000 92.25391 361 LYS A C 1
ATOM 2773 O O . LYS A 1 364 ? 147.60300 145.86900 113.07000 1.000 92.25391 361 LYS A O 1
ATOM 2779 N N . TRP A 1 365 ? 148.00400 145.65800 115.27800 1.000 94.38731 362 TRP A N 1
ATOM 2780 C CA . TRP A 1 365 ? 146.75500 144.94400 115.50400 1.000 94.38731 362 TRP A CA 1
ATOM 2781 C C . TRP A 1 365 ? 145.55800 145.83800 115.22400 1.000 94.38731 362 TRP A C 1
ATOM 2782 O O . TRP A 1 365 ? 144.54700 145.38100 114.68800 1.000 94.38731 362 TRP A O 1
ATOM 2793 N N . ASN A 1 366 ? 145.65700 147.12100 115.57100 1.000 97.32394 363 ASN A N 1
ATOM 2794 C CA . ASN A 1 366 ? 144.55500 148.03900 115.31800 1.000 97.32394 363 ASN A CA 1
ATOM 2795 C C . ASN A 1 366 ? 144.38000 148.29100 113.82800 1.000 97.32394 363 ASN A C 1
ATOM 2796 O O . ASN A 1 366 ? 143.25400 148.43800 113.35000 1.000 97.32394 363 ASN A O 1
ATOM 2801 N N . ALA A 1 367 ? 145.47900 148.34300 113.07900 1.000 98.80132 364 ALA A N 1
ATOM 2802 C CA . ALA A 1 367 ? 145.38000 148.45300 111.63000 1.000 98.80132 364 ALA A CA 1
ATOM 2803 C C . ALA A 1 367 ? 144.67700 147.23800 111.04400 1.000 98.80132 364 ALA A C 1
ATOM 2804 O O . ALA A 1 367 ? 143.75600 147.36900 110.22800 1.000 98.80132 364 ALA A O 1
ATOM 2806 N N . GLU A 1 368 ? 145.09500 146.04100 111.45800 1.000 102.07567 365 GLU A N 1
ATOM 2807 C CA . GLU A 1 368 ? 144.46700 144.83600 110.92900 1.000 102.07567 365 GLU A CA 1
ATOM 2808 C C . GLU A 1 368 ? 143.05000 144.64000 111.45200 1.000 102.07567 365 GLU A C 1
ATOM 2809 O O . GLU A 1 368 ? 142.29200 143.86000 110.86900 1.000 102.07567 365 GLU A O 1
ATOM 2815 N N . TYR A 1 369 ? 142.68200 145.32000 112.53500 1.000 101.52877 366 TYR A N 1
ATOM 2816 C CA . TYR A 1 369 ? 141.31500 145.30000 113.03700 1.000 101.52877 366 TYR A CA 1
ATOM 2817 C C . TYR A 1 369 ? 140.42800 146.30200 112.32100 1.000 101.52877 366 TYR A C 1
ATOM 2818 O O . TYR A 1 369 ? 139.23900 146.03700 112.12900 1.000 101.52877 366 TYR A O 1
ATOM 2827 N N . ASP A 1 370 ? 140.98000 147.45400 111.93900 1.000 104.72870 367 ASP A N 1
ATOM 2828 C CA . ASP A 1 370 ? 140.24000 148.39500 111.10800 1.000 104.72870 367 ASP A CA 1
ATOM 2829 C C . ASP A 1 370 ? 140.02600 147.83300 109.71200 1.000 104.72870 367 ASP A C 1
ATOM 2830 O O . ASP A 1 370 ? 138.95700 148.01600 109.12000 1.000 104.72870 367 ASP A O 1
ATOM 2835 N N . ASP A 1 371 ? 141.02200 147.13100 109.17200 1.000 105.24318 368 ASP A N 1
ATOM 2836 C CA . ASP A 1 371 ? 140.86700 146.56500 107.83800 1.000 105.24318 368 ASP A CA 1
ATOM 2837 C C . ASP A 1 371 ? 139.73700 145.54800 107.75200 1.000 105.24318 368 ASP A C 1
ATOM 2838 O O . ASP A 1 371 ? 139.41400 145.10400 106.64600 1.000 105.24318 368 ASP A O 1
ATOM 2843 N N . ILE A 1 372 ? 139.12500 145.17500 108.87600 1.000 105.53654 369 ILE A N 1
ATOM 2844 C CA . ILE A 1 372 ? 138.04400 144.19900 108.91000 1.000 105.53654 369 ILE A CA 1
ATOM 2845 C C . ILE A 1 372 ? 136.76200 144.80400 109.47200 1.000 105.53654 369 ILE A C 1
ATOM 2846 O O . ILE A 1 372 ? 135.67600 144.60500 108.92000 1.000 105.53654 369 ILE A O 1
ATOM 2851 N N . HIS A 1 373 ? 136.86900 145.54800 110.57400 1.000 104.92515 370 HIS A N 1
ATOM 2852 C CA . HIS A 1 373 ? 135.70900 146.07600 111.28200 1.000 104.92515 370 HIS A CA 1
ATOM 2853 C C . HIS A 1 373 ? 135.51600 147.57200 111.06400 1.000 104.92515 370 HIS A C 1
ATOM 2854 O O . HIS A 1 373 ? 134.83300 148.22300 111.86000 1.000 104.92515 370 HIS A O 1
ATOM 2861 N N . LEU A 1 374 ? 136.10200 148.13500 110.01300 1.000 106.34348 371 LEU A N 1
ATOM 2862 C CA . LEU A 1 374 ? 135.95200 149.55200 109.71400 1.000 106.34348 371 LEU A CA 1
ATOM 2863 C C . LEU A 1 374 ? 135.61600 149.71900 108.24300 1.000 106.34348 371 LEU A C 1
ATOM 2864 O O . LEU A 1 374 ? 136.29500 149.15800 107.37800 1.000 106.34348 371 LEU A O 1
ATOM 2869 N N . LYS A 1 375 ? 134.58000 150.50100 107.96600 1.000 109.15229 372 LYS A N 1
ATOM 2870 C CA . LYS A 1 375 ? 134.08400 150.68200 106.61000 1.000 109.15229 372 LYS A CA 1
ATOM 2871 C C . LYS A 1 375 ? 135.03100 151.60800 105.85000 1.000 109.15229 372 LYS A C 1
ATOM 2872 O O . LYS A 1 375 ? 136.09600 151.99000 106.34100 1.000 109.15229 372 LYS A O 1
ATOM 2878 N N . LYS A 1 376 ? 134.65000 151.98200 104.63800 1.000 111.18089 373 LYS A N 1
ATOM 2879 C CA . LYS A 1 376 ? 135.45500 152.90700 103.84800 1.000 111.18089 373 LYS A CA 1
ATOM 2880 C C . LYS A 1 376 ? 135.39500 154.34500 104.36700 1.000 111.18089 373 LYS A C 1
ATOM 2881 O O . LYS A 1 376 ? 136.03000 155.22500 103.77100 1.000 111.18089 373 LYS A O 1
ATOM 2887 N N . LYS A 1 377 ? 134.66900 154.60100 105.45000 1.000 111.83047 374 LYS A N 1
ATOM 2888 C CA . LYS A 1 377 ? 134.44700 155.94400 105.96500 1.000 111.83047 374 LYS A CA 1
ATOM 2889 C C . LYS A 1 377 ? 135.39400 156.25300 107.11800 1.000 111.83047 374 LYS A C 1
ATOM 2890 O O . LYS A 1 377 ? 135.93200 155.35900 107.77500 1.000 111.83047 374 LYS A O 1
ATOM 2896 N N . ALA A 1 378 ? 135.59200 157.55000 107.35500 1.000 112.49590 375 ALA A N 1
ATOM 2897 C CA . ALA A 1 378 ? 136.33200 158.02600 108.52400 1.000 112.49590 375 ALA A CA 1
ATOM 2898 C C . ALA A 1 378 ? 135.31500 158.38100 109.60500 1.000 112.49590 375 ALA A C 1
ATOM 2899 O O . ALA A 1 378 ? 134.99400 159.54500 109.85600 1.000 112.49590 375 ALA A O 1
ATOM 2901 N N . VAL A 1 379 ? 134.79400 157.33900 110.24800 1.000 109.94899 376 VAL A N 1
ATOM 2902 C CA . VAL A 1 379 ? 133.71900 157.47200 111.22400 1.000 109.94899 376 VAL A CA 1
ATOM 2903 C C . VAL A 1 379 ? 134.20000 156.90400 112.55700 1.000 109.94899 376 VAL A C 1
ATOM 2904 O O . VAL A 1 379 ? 133.41700 156.35500 113.34200 1.000 109.94899 376 VAL A O 1
ATOM 2908 N N . VAL A 1 380 ? 135.49600 157.04600 112.83200 1.000 104.60197 377 VAL A N 1
ATOM 2909 C CA . VAL A 1 380 ? 136.08900 156.44200 114.01900 1.000 104.60197 377 VAL A CA 1
ATOM 2910 C C . VAL A 1 380 ? 135.48900 157.08500 115.26100 1.000 104.60197 377 VAL A C 1
ATOM 2911 O O . VAL A 1 380 ? 135.77500 158.24400 115.57800 1.000 104.60197 377 VAL A O 1
ATOM 2915 N N . THR A 1 381 ? 134.66000 156.32800 115.97100 1.000 103.24733 378 THR A N 1
ATOM 2916 C CA . THR A 1 381 ? 133.89100 156.80900 117.10600 1.000 103.24733 378 THR A CA 1
ATOM 2917 C C . THR A 1 381 ? 134.49900 156.28400 118.40000 1.000 103.24733 378 THR A C 1
ATOM 2918 O O . THR A 1 381 ? 135.18800 155.26100 118.41300 1.000 103.24733 378 THR A O 1
ATOM 2922 N N . GLU A 1 382 ? 134.24900 157.00400 119.49700 1.000 101.02576 379 GLU A N 1
ATOM 2923 C CA . GLU A 1 382 ? 134.74200 156.55200 120.79500 1.000 101.02576 379 GLU A CA 1
ATOM 2924 C C . GLU A 1 382 ? 134.15300 155.20300 121.17900 1.000 101.02576 379 GLU A C 1
ATOM 2925 O O . GLU A 1 382 ? 134.81300 154.40400 121.85100 1.000 101.02576 379 GLU A O 1
ATOM 2931 N N . LYS A 1 383 ? 132.91600 154.92300 120.76400 1.000 106.66644 380 LYS A N 1
ATOM 2932 C CA . LYS A 1 383 ? 132.37500 153.58600 120.98600 1.000 106.66644 380 LYS A CA 1
ATOM 2933 C C . LYS A 1 383 ? 133.13000 152.55200 120.15900 1.000 106.66644 380 LYS A C 1
ATOM 2934 O O . LYS A 1 383 ? 133.43100 151.45600 120.64700 1.000 106.66644 380 LYS A O 1
ATOM 2940 N N . TYR A 1 384 ? 133.49200 152.90300 118.92300 1.000 105.06507 381 TYR A N 1
ATOM 2941 C CA . TYR A 1 384 ? 134.27400 151.99400 118.09400 1.000 105.06507 381 TYR A CA 1
ATOM 2942 C C . TYR A 1 384 ? 135.65400 151.77100 118.69000 1.000 105.06507 381 TYR A C 1
ATOM 2943 O O . TYR A 1 384 ? 136.13300 150.63400 118.77000 1.000 105.06507 381 TYR A O 1
ATOM 2952 N N . GLU A 1 385 ? 136.31600 152.85200 119.10200 1.000 103.70622 382 GLU A N 1
ATOM 2953 C CA . GLU A 1 385 ? 137.63900 152.72200 119.70100 1.000 103.70622 382 GLU A CA 1
ATOM 2954 C C . GLU A 1 385 ? 137.58100 151.91000 120.98500 1.000 103.70622 382 GLU A C 1
ATOM 2955 O O . GLU A 1 385 ? 138.47400 151.10100 121.25600 1.000 103.70622 382 GLU A O 1
ATOM 2961 N N . ASP A 1 386 ? 136.52700 152.09500 121.77800 1.000 106.12258 383 ASP A N 1
ATOM 2962 C CA . ASP A 1 386 ? 136.42900 151.37400 123.03900 1.000 106.12258 383 ASP A CA 1
ATOM 2963 C C . ASP A 1 386 ? 136.16200 149.89300 122.80800 1.000 106.12258 383 ASP A C 1
ATOM 2964 O O . ASP A 1 386 ? 136.72100 149.04300 123.50900 1.000 106.12258 383 ASP A O 1
ATOM 2969 N N . ASP A 1 387 ? 135.33300 149.55700 121.81700 1.000 105.77356 384 ASP A N 1
ATOM 2970 C CA . ASP A 1 387 ? 135.11000 148.14500 121.52200 1.000 105.77356 384 ASP A CA 1
ATOM 2971 C C . ASP A 1 387 ? 136.35200 147.50000 120.92200 1.000 105.77356 384 ASP A C 1
ATOM 2972 O O . ASP A 1 387 ? 136.64500 146.33300 121.20300 1.000 105.77356 384 ASP A O 1
ATOM 2977 N N . ARG A 1 388 ? 137.10900 148.24400 120.11400 1.000 101.83324 385 ARG A N 1
ATOM 2978 C CA . ARG A 1 388 ? 138.37800 147.72100 119.61900 1.000 101.83324 385 ARG A CA 1
ATOM 2979 C C . ARG A 1 388 ? 139.34700 147.46300 120.76500 1.000 101.83324 385 ARG A C 1
ATOM 2980 O O . ARG A 1 388 ? 140.00600 146.41600 120.81400 1.000 101.83324 385 ARG A O 1
ATOM 2988 N N . ARG A 1 389 ? 139.43500 148.40500 121.70300 1.000 104.19785 386 ARG A N 1
ATOM 2989 C CA . ARG A 1 389 ? 140.31400 148.23500 122.85200 1.000 104.19785 386 ARG A CA 1
ATOM 2990 C C . ARG A 1 389 ? 139.89300 147.04200 123.69400 1.000 104.19785 386 ARG A C 1
ATOM 2991 O O . ARG A 1 389 ? 140.74200 146.28600 124.17600 1.000 104.19785 386 ARG A O 1
ATOM 2999 N N . LYS A 1 390 ? 138.58800 146.85900 123.89100 1.000 102.22342 387 LYS A N 1
ATOM 3000 C CA . LYS A 1 390 ? 138.12500 145.72300 124.67800 1.000 102.22342 387 LYS A CA 1
ATOM 3001 C C . LYS A 1 390 ? 138.41800 144.40400 123.97400 1.000 102.22342 387 LYS A C 1
ATOM 3002 O O . LYS A 1 390 ? 138.89100 143.45100 124.60600 1.000 102.22342 387 LYS A O 1
ATOM 3008 N N . SER A 1 391 ? 138.15400 144.32900 122.66800 1.000 99.59280 388 SER A N 1
ATOM 3009 C CA . SER A 1 391 ? 138.46300 143.10900 121.93300 1.000 99.59280 388 SER A CA 1
ATOM 3010 C C . SER A 1 391 ? 139.94500 142.78000 122.02200 1.000 99.59280 388 SER A C 1
ATOM 3011 O O . SER A 1 391 ? 140.31800 141.61600 122.19800 1.000 99.59280 388 SER A O 1
ATOM 3014 N N . PHE A 1 392 ? 140.80900 143.79200 121.90700 1.000 94.59234 389 PHE A N 1
ATOM 3015 C CA . PHE A 1 392 ? 142.24100 143.55600 122.06600 1.000 94.59234 389 PHE A CA 1
ATOM 3016 C C . PHE A 1 392 ? 142.55800 143.03900 123.46100 1.000 94.59234 389 PHE A C 1
ATOM 3017 O O . PHE A 1 392 ? 143.15200 141.97000 123.62300 1.000 94.59234 389 PHE A O 1
ATOM 3025 N N . LYS A 1 393 ? 142.17100 143.79600 124.48700 1.000 96.19457 390 LYS A N 1
ATOM 3026 C CA . LYS A 1 393 ? 142.51300 143.43600 125.85500 1.000 96.19457 390 LYS A CA 1
ATOM 3027 C C . LYS A 1 393 ? 141.95000 142.07700 126.25100 1.000 96.19457 390 LYS A C 1
ATOM 3028 O O . LYS A 1 393 ? 142.43600 141.46800 127.20900 1.000 96.19457 390 LYS A O 1
ATOM 3034 N N . LYS A 1 394 ? 140.95400 141.57400 125.52600 1.000 96.01375 391 LYS A N 1
ATOM 3035 C CA . LYS A 1 394 ? 140.43100 140.24100 125.78900 1.000 96.01375 391 LYS A CA 1
ATOM 3036 C C . LYS A 1 394 ? 141.20600 139.15100 125.05200 1.000 96.01375 391 LYS A C 1
ATOM 3037 O O . LYS A 1 394 ? 141.06500 137.97300 125.39400 1.000 96.01375 391 LYS A O 1
ATOM 3043 N N . ILE A 1 395 ? 142.03900 139.51400 124.07300 1.000 90.52972 392 ILE A N 1
ATOM 3044 C CA . ILE A 1 395 ? 142.90700 138.53500 123.42900 1.000 90.52972 392 ILE A CA 1
ATOM 3045 C C . ILE A 1 395 ? 143.84500 137.93700 124.46500 1.000 90.52972 392 ILE A C 1
ATOM 3046 O O . ILE A 1 395 ? 144.50200 138.65900 125.22400 1.000 90.52972 392 ILE A O 1
ATOM 3051 N N . GLY A 1 396 ? 143.91600 136.61100 124.49900 1.000 86.83100 393 GLY A N 1
ATOM 3052 C CA . GLY A 1 396 ? 144.70100 135.91700 125.49900 1.000 86.83100 393 GLY A CA 1
ATOM 3053 C C . GLY A 1 396 ? 146.19800 136.09300 125.37000 1.000 86.83100 393 GLY A C 1
ATOM 3054 O O . GLY A 1 396 ? 146.85200 136.53200 126.31900 1.000 86.83100 393 GLY A O 1
ATOM 3055 N N . SER A 1 397 ? 146.75500 135.75600 124.21100 1.000 82.19378 394 SER A N 1
ATOM 3056 C CA . SER A 1 397 ? 148.19700 135.80700 124.01900 1.000 82.19378 394 SER A CA 1
ATOM 3057 C C . SER A 1 397 ? 148.50100 135.71700 122.53400 1.000 82.19378 394 SER A C 1
ATOM 3058 O O . SER A 1 397 ? 147.68900 135.23100 121.74500 1.000 82.19378 394 SER A O 1
ATOM 3061 N N . PHE A 1 398 ? 149.69100 136.17500 122.16900 1.000 80.31616 395 PHE A N 1
ATOM 3062 C CA . PHE A 1 398 ? 150.12100 136.23400 120.78000 1.000 80.31616 395 PHE A CA 1
ATOM 3063 C C . PHE A 1 398 ? 151.17100 135.16900 120.52000 1.000 80.31616 395 PHE A C 1
ATOM 3064 O O . PHE A 1 398 ? 152.14400 135.06000 121.26500 1.000 80.31616 395 PHE A O 1
ATOM 3072 N N . SER A 1 399 ? 150.98800 134.40300 119.45300 1.000 78.52379 396 SER A N 1
ATOM 3073 C CA . SER A 1 399 ? 152.02600 133.48200 119.03500 1.000 78.52379 396 SER A CA 1
ATOM 3074 C C . SER A 1 399 ? 153.25200 134.26100 118.57600 1.000 78.52379 396 SER A C 1
ATOM 3075 O O . SER A 1 399 ? 153.25400 135.48900 118.52000 1.000 78.52379 396 SER A O 1
ATOM 3078 N N . LEU A 1 400 ? 154.31300 133.53500 118.24800 1.000 78.18959 397 LEU A N 1
ATOM 3079 C CA . LEU A 1 400 ? 155.49500 134.18300 117.70200 1.000 78.18959 397 LEU A CA 1
ATOM 3080 C C . LEU A 1 400 ? 155.43700 134.34100 116.19300 1.000 78.18959 397 LEU A C 1
ATOM 3081 O O . LEU A 1 400 ? 156.07700 135.25000 115.65800 1.000 78.18959 397 LEU A O 1
ATOM 3086 N N . GLU A 1 401 ? 154.66700 133.50600 115.49300 1.000 81.70651 398 GLU A N 1
ATOM 3087 C CA . GLU A 1 401 ? 154.49800 133.71600 114.06000 1.000 81.70651 398 GLU A CA 1
ATOM 3088 C C . GLU A 1 401 ? 153.63500 134.94200 113.78900 1.000 81.70651 398 GLU A C 1
ATOM 3089 O O . GLU A 1 401 ? 153.89200 135.68600 112.83700 1.000 81.70651 398 GLU A O 1
ATOM 3095 N N . GLN A 1 402 ? 152.61500 135.17600 114.61800 1.000 81.74608 399 GLN A N 1
ATOM 3096 C CA . GLN A 1 402 ? 151.84700 136.41200 114.50900 1.000 81.74608 399 GLN A CA 1
ATOM 3097 C C . GLN A 1 402 ? 152.74500 137.62200 114.70600 1.000 81.74608 399 GLN A C 1
ATOM 3098 O O . GLN A 1 402 ? 152.80900 138.50900 113.84900 1.000 81.74608 399 GLN A O 1
ATOM 3104 N N . LEU A 1 403 ? 153.45700 137.67100 115.83200 1.000 81.04448 400 LEU A N 1
ATOM 3105 C CA . LEU A 1 403 ? 154.39400 138.75900 116.07100 1.000 81.04448 400 LEU A CA 1
ATOM 3106 C C . LEU A 1 403 ? 155.48500 138.82300 115.01300 1.000 81.04448 400 LEU A C 1
ATOM 3107 O O . LEU A 1 403 ? 156.16800 139.84400 114.90800 1.000 81.04448 400 LEU A O 1
ATOM 3112 N N . GLN A 1 404 ? 155.67600 137.76000 114.23700 1.00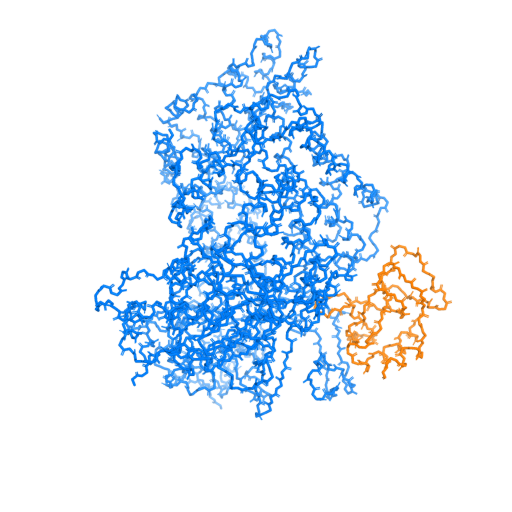0 82.87887 401 GLN A N 1
ATOM 3113 C CA . GLN A 1 404 ? 156.58400 137.84700 113.10400 1.000 82.87887 401 GLN A CA 1
ATOM 3114 C C . GLN A 1 404 ? 155.91900 138.50000 111.90300 1.000 82.87887 401 GLN A C 1
ATOM 3115 O O . GLN A 1 404 ? 156.58200 139.21600 111.14400 1.000 82.87887 401 GLN A O 1
ATOM 3121 N N . GLU A 1 405 ? 154.61800 138.27000 111.71300 1.000 86.43617 402 GLU A N 1
ATOM 3122 C CA . GLU A 1 405 ? 153.91500 138.91400 110.60800 1.000 86.43617 402 GLU A CA 1
ATOM 3123 C C . GLU A 1 405 ? 153.87300 140.42400 110.78800 1.000 86.43617 402 GLU A C 1
ATOM 3124 O O . GLU A 1 405 ? 153.99000 141.17400 109.81400 1.000 86.43617 402 GLU A O 1
ATOM 3130 N N . TYR A 1 406 ? 153.71300 140.88900 112.02700 1.000 86.90122 403 TYR A N 1
ATOM 3131 C CA . TYR A 1 406 ? 153.70500 142.31700 112.30800 1.000 86.90122 403 TYR A CA 1
ATOM 3132 C C . TYR A 1 406 ? 155.05200 142.97500 112.06100 1.000 86.90122 403 TYR A C 1
ATOM 3133 O O . TYR A 1 406 ? 155.13000 144.20600 112.08000 1.000 86.90122 403 TYR A O 1
ATOM 3142 N N . ALA A 1 407 ? 156.10400 142.20100 111.83500 1.000 91.52270 404 ALA A N 1
ATOM 3143 C CA . ALA A 1 407 ? 157.44300 142.75400 111.71000 1.000 91.52270 404 ALA A CA 1
ATOM 3144 C C . ALA A 1 407 ? 157.65900 143.27900 110.29500 1.000 91.52270 404 ALA A C 1
ATOM 3145 O O . ALA A 1 407 ? 156.72800 143.40500 109.49600 1.000 91.52270 404 ALA A O 1
ATOM 3147 N N . ASP A 1 408 ? 158.90500 143.58700 109.97300 1.000 97.55976 405 ASP A N 1
ATOM 3148 C CA . ASP A 1 408 ? 159.28800 144.17500 108.70200 1.000 97.55976 405 ASP A CA 1
ATOM 3149 C C . ASP A 1 408 ? 160.23600 143.22500 107.97400 1.000 97.55976 405 ASP A C 1
ATOM 3150 O O . ASP A 1 408 ? 160.44800 142.08400 108.39000 1.000 97.55976 405 ASP A O 1
ATOM 3155 N N . ALA A 1 409 ? 160.79300 143.70100 106.86700 1.000 99.65440 406 ALA A N 1
ATOM 3156 C CA . ALA A 1 409 ? 161.70800 142.88300 106.08900 1.000 99.65440 406 ALA A CA 1
ATOM 3157 C C . ALA A 1 409 ? 163.04700 142.75600 106.80100 1.000 99.65440 406 ALA A C 1
ATOM 3158 O O . ALA A 1 409 ? 163.54600 143.71400 107.39900 1.000 99.65440 406 ALA A O 1
ATOM 3160 N N . ASP A 1 410 ? 163.61500 141.55200 106.74600 1.000 102.36572 407 ASP A N 1
ATOM 3161 C CA . ASP A 1 410 ? 164.92400 141.20900 107.29700 1.000 102.36572 407 ASP A CA 1
ATOM 3162 C C . ASP A 1 410 ? 164.99400 141.34600 108.81300 1.000 102.36572 407 ASP A C 1
ATOM 3163 O O . ASP A 1 410 ? 166.08700 141.27300 109.38500 1.000 102.36572 407 ASP A O 1
ATOM 3168 N N . LEU A 1 411 ? 163.86200 141.53600 109.48400 1.000 95.42488 408 LEU A N 1
ATOM 3169 C CA . LEU A 1 411 ? 163.80000 141.55100 110.94200 1.000 95.42488 408 LEU A CA 1
ATOM 3170 C C . LEU A 1 411 ? 163.15100 140.25100 111.39500 1.000 95.42488 408 LEU A C 1
ATOM 3171 O O . LEU A 1 411 ? 161.95700 140.03400 111.16400 1.000 95.42488 408 LEU A O 1
ATOM 3176 N N . SER A 1 412 ? 163.93700 139.38900 112.02800 1.000 86.31067 409 SER A N 1
ATOM 3177 C CA . SER A 1 412 ? 163.43300 138.15400 112.60900 1.000 86.31067 409 SER A CA 1
ATOM 3178 C C . SER A 1 412 ? 163.19200 138.39600 114.09100 1.000 86.31067 409 SER A C 1
ATOM 3179 O O . SER A 1 412 ? 164.12400 138.73400 114.82600 1.000 86.31067 409 SER A O 1
ATOM 3182 N N . VAL A 1 413 ? 161.94200 138.23700 114.52300 1.000 83.81170 410 VAL A N 1
ATOM 3183 C CA . VAL A 1 413 ? 161.60400 138.55800 115.90400 1.000 83.81170 410 VAL A CA 1
ATOM 3184 C C . VAL A 1 413 ? 162.26700 137.58500 116.87100 1.000 83.81170 410 VAL A C 1
ATOM 3185 O O . VAL A 1 413 ? 162.62600 137.96600 117.99400 1.000 83.81170 410 VAL A O 1
ATOM 3189 N N . VAL A 1 414 ? 162.47100 136.32900 116.46000 1.000 81.42419 411 VAL A N 1
ATOM 3190 C CA . VAL A 1 414 ? 163.07700 135.36800 117.37300 1.000 81.42419 411 VAL A CA 1
ATOM 3191 C C . VAL A 1 414 ? 164.54400 135.69200 117.59700 1.000 81.42419 411 VAL A C 1
ATOM 3192 O O . VAL A 1 414 ? 165.06000 135.49200 118.69700 1.000 81.42419 411 VAL A O 1
ATOM 3196 N N . GLU A 1 415 ? 165.23600 136.21800 116.58500 1.000 82.50166 412 GLU A N 1
ATOM 3197 C CA . GLU A 1 415 ? 166.62900 136.60400 116.78100 1.000 82.50166 412 GLU A CA 1
ATOM 3198 C C . GLU A 1 415 ? 166.74400 137.75400 117.76900 1.000 82.50166 412 GLU A C 1
ATOM 3199 O O . GLU A 1 415 ? 167.62900 137.75200 118.63100 1.000 82.50166 412 GLU A O 1
ATOM 3205 N N . LYS A 1 416 ? 165.84800 138.73600 117.67600 1.000 80.82922 413 LYS A N 1
ATOM 3206 C CA . LYS A 1 416 ? 165.90400 139.86100 118.60000 1.000 80.82922 413 LYS A CA 1
ATOM 3207 C C . LYS A 1 416 ? 165.53700 139.42800 120.01400 1.000 80.82922 413 LYS A C 1
ATOM 3208 O O . LYS A 1 416 ? 166.16700 139.86200 120.98700 1.000 80.82922 413 LYS A O 1
ATOM 3214 N N . LEU A 1 417 ? 164.53600 138.55400 120.14900 1.000 78.71414 414 LEU A N 1
ATOM 3215 C CA . LEU A 1 417 ? 164.19200 138.03000 121.46700 1.000 78.71414 414 LEU A CA 1
ATOM 3216 C C . LEU A 1 417 ? 165.34600 137.23300 122.05900 1.000 78.71414 414 LEU A C 1
ATOM 3217 O O . LEU A 1 417 ? 165.68100 137.38900 123.24100 1.000 78.71414 414 LEU A O 1
ATOM 3222 N N . LYS A 1 418 ? 165.96800 136.37600 121.25100 1.000 75.01262 415 LYS A N 1
ATOM 3223 C CA . LYS A 1 418 ? 167.10300 135.59800 121.72000 1.000 75.01262 415 LYS A CA 1
ATOM 3224 C C . LYS A 1 418 ? 168.24200 136.50400 122.15800 1.000 75.01262 415 LYS A C 1
ATOM 3225 O O . LYS A 1 418 ? 168.85300 136.27600 123.20700 1.000 75.01262 415 LYS A O 1
ATOM 3231 N N . GLU A 1 419 ? 168.52600 137.55700 121.39000 1.000 77.86417 416 GLU A N 1
ATOM 3232 C CA . GLU A 1 419 ? 169.65500 138.41000 121.74100 1.000 77.86417 416 GLU A CA 1
ATOM 3233 C C . GLU A 1 419 ? 169.36600 139.22700 122.99500 1.000 77.86417 416 GLU A C 1
ATOM 3234 O O . GLU A 1 419 ? 170.25900 139.41600 123.82600 1.000 77.86417 416 GLU A O 1
ATOM 3240 N N . ILE A 1 420 ? 168.12300 139.67700 123.19200 1.000 76.13566 417 ILE A N 1
ATOM 3241 C CA . ILE A 1 420 ? 167.86600 140.45400 124.40300 1.000 76.13566 417 ILE A CA 1
ATOM 3242 C C . ILE A 1 420 ? 167.84300 139.55400 125.63100 1.000 76.13566 417 ILE A C 1
ATOM 3243 O O . ILE A 1 420 ? 168.30800 139.95100 126.70900 1.000 76.13566 417 ILE A O 1
ATOM 3248 N N . ILE A 1 421 ? 167.35100 138.32100 125.49800 1.000 72.93784 418 ILE A N 1
ATOM 3249 C CA . ILE A 1 421 ? 167.35800 137.42000 126.64500 1.000 72.93784 418 ILE A CA 1
ATOM 3250 C C . ILE A 1 421 ? 168.78100 136.99000 126.97600 1.000 72.93784 418 ILE A C 1
ATOM 3251 O O . ILE A 1 421 ? 169.15600 136.88200 128.15100 1.000 72.93784 418 ILE A O 1
ATOM 3256 N N . ILE A 1 422 ? 169.60800 136.76800 125.95400 1.000 71.99209 419 ILE A N 1
ATOM 3257 C CA . ILE A 1 422 ? 171.00600 136.44700 126.20500 1.000 71.99209 419 ILE A CA 1
ATOM 3258 C C . ILE A 1 422 ? 171.72400 137.63600 126.83000 1.000 71.99209 419 ILE A C 1
ATOM 3259 O O . ILE A 1 422 ? 172.61500 137.46000 127.67000 1.000 71.99209 419 ILE A O 1
ATOM 3264 N N . GLN A 1 423 ? 171.33600 138.85900 126.46800 1.000 73.24543 420 GLN A N 1
ATOM 3265 C CA . GLN A 1 423 ? 171.90400 140.02400 127.13300 1.000 73.24543 420 GLN A CA 1
ATOM 3266 C C . GLN A 1 423 ? 171.52000 140.05600 128.60500 1.000 73.24543 420 GLN A C 1
ATOM 3267 O O . GLN A 1 423 ? 172.35500 140.36000 129.46300 1.000 73.24543 420 GLN A O 1
ATOM 3273 N N . LYS A 1 424 ? 170.26300 139.74000 128.91900 1.000 71.07070 421 LYS A N 1
ATOM 3274 C CA . LYS A 1 424 ? 169.85100 139.71200 130.32100 1.000 71.07070 421 LYS A CA 1
ATOM 3275 C C . LYS A 1 424 ? 170.61600 138.65100 131.10400 1.000 71.07070 421 LYS A C 1
ATOM 3276 O O . LYS A 1 424 ? 171.02800 138.88000 132.24900 1.000 71.07070 421 LYS A O 1
ATOM 3282 N N . VAL A 1 425 ? 170.83600 137.48700 130.49300 1.000 70.50253 422 VAL A N 1
ATOM 3283 C CA . VAL A 1 425 ? 171.56500 136.42300 131.17500 1.000 70.50253 422 VAL A CA 1
ATOM 3284 C C . VAL A 1 425 ? 173.02400 136.81500 131.38800 1.000 70.50253 422 VAL A C 1
ATOM 3285 O O . VAL A 1 425 ? 173.59700 136.57500 132.45800 1.000 70.50253 422 VAL A O 1
ATOM 3289 N N . ASP A 1 426 ? 173.65100 137.42300 130.38200 1.000 73.04718 423 ASP A N 1
ATOM 3290 C CA . ASP A 1 426 ? 175.03500 137.84500 130.55400 1.000 73.04718 423 ASP A CA 1
ATOM 3291 C C . ASP A 1 426 ? 175.15200 138.96400 131.57800 1.000 73.04718 423 ASP A C 1
ATOM 3292 O O . ASP A 1 426 ? 176.16100 139.05400 132.28400 1.000 73.04718 423 ASP A O 1
ATOM 3297 N N . GLU A 1 427 ? 174.12800 139.80800 131.69500 1.000 73.81607 424 GLU A N 1
ATOM 3298 C CA . GLU A 1 427 ? 174.12600 140.81600 132.74800 1.000 73.81607 424 GLU A CA 1
ATOM 3299 C C . GLU A 1 427 ? 174.02200 140.16700 134.12200 1.000 73.81607 424 GLU A C 1
ATOM 3300 O O . GLU A 1 427 ? 174.66700 140.61100 135.08100 1.000 73.81607 424 GLU A O 1
ATOM 3306 N N . ILE A 1 428 ? 173.21100 139.11200 134.23600 1.000 70.28309 425 ILE A N 1
ATOM 3307 C CA . ILE A 1 428 ? 173.17600 138.33300 135.47300 1.000 70.28309 425 ILE A CA 1
ATOM 3308 C C . ILE A 1 428 ? 174.56200 137.80000 135.80500 1.000 70.28309 425 ILE A C 1
ATOM 3309 O O . ILE A 1 428 ? 175.01400 137.87000 136.95300 1.000 70.28309 425 ILE A O 1
ATOM 3314 N N . TYR A 1 429 ? 175.24800 137.24400 134.80800 1.000 71.55134 426 TYR A N 1
ATOM 3315 C CA . TYR A 1 429 ? 176.57200 136.68300 135.05700 1.000 71.55134 426 TYR A CA 1
ATOM 3316 C C . TYR A 1 429 ? 177.55500 137.76500 135.47400 1.000 71.55134 426 TYR A C 1
ATOM 3317 O O . TYR A 1 429 ? 178.42600 137.53200 136.31700 1.000 71.55134 426 TYR A O 1
ATOM 3326 N N . LYS A 1 430 ? 177.42800 138.95900 134.89900 1.000 73.94258 427 LYS A N 1
ATOM 3327 C CA . LYS A 1 430 ? 178.29500 140.06100 135.30100 1.000 73.94258 427 LYS A CA 1
ATOM 3328 C C . LYS A 1 430 ? 178.04300 140.45600 136.75000 1.000 73.94258 427 LYS A C 1
ATOM 3329 O O . LYS A 1 430 ? 178.99000 140.68100 137.51400 1.000 73.94258 427 LYS A O 1
ATOM 3335 N N . VAL A 1 431 ? 176.77200 140.53500 137.14900 1.000 73.76628 428 VAL A N 1
ATOM 3336 C CA . VAL A 1 431 ? 176.45800 140.87000 138.53600 1.000 73.76628 428 VAL A CA 1
ATOM 3337 C C . VAL A 1 431 ? 176.96200 139.78600 139.47800 1.000 73.76628 428 VAL A C 1
ATOM 3338 O O . VAL A 1 431 ? 177.38300 140.07500 140.60400 1.000 73.76628 428 VAL A O 1
ATOM 3342 N N . TYR A 1 432 ? 176.94200 138.52800 139.03800 1.000 73.43612 429 TYR A N 1
ATOM 3343 C CA . TYR A 1 432 ? 177.59500 137.47400 139.80800 1.000 73.43612 429 TYR A CA 1
ATOM 3344 C C . TYR A 1 432 ? 179.08800 137.74100 139.92600 1.000 73.43612 429 TYR A C 1
ATOM 3345 O O . TYR A 1 432 ? 179.67700 137.57500 140.99900 1.000 73.43612 429 TYR A O 1
ATOM 3354 N N . GLY A 1 433 ? 179.71300 138.15300 138.82500 1.000 76.62493 430 GLY A N 1
ATOM 3355 C CA . GLY A 1 433 ? 181.13800 138.43200 138.83900 1.000 76.62493 430 GLY A CA 1
ATOM 3356 C C . GLY A 1 433 ? 181.50900 139.61800 139.70200 1.000 76.62493 430 GLY A C 1
ATOM 3357 O O . GLY A 1 433 ? 182.67200 139.78300 140.07100 1.000 76.62493 430 GLY A O 1
ATOM 3358 N N . SER A 1 434 ? 180.54700 140.47900 140.00500 1.000 79.24435 431 SER A N 1
ATOM 3359 C CA . SER A 1 434 ? 180.81400 141.55100 140.95300 1.000 79.24435 431 SER A CA 1
ATOM 3360 C C . SER A 1 434 ? 180.67900 141.10500 142.40200 1.000 79.24435 431 SER A C 1
ATOM 3361 O O . SER A 1 434 ? 180.93100 141.91100 143.30300 1.000 79.24435 431 SER A O 1
ATOM 3364 N N . SER A 1 435 ? 180.27800 139.85700 142.65200 1.000 79.66141 432 SER A N 1
ATOM 3365 C CA . SER A 1 435 ? 179.95200 139.40400 143.99900 1.000 79.66141 432 SER A CA 1
ATOM 3366 C C . SER A 1 435 ? 180.59700 138.07200 144.36300 1.000 79.66141 432 SER A C 1
ATOM 3367 O O . SER A 1 435 ? 179.95000 137.24600 145.01100 1.000 79.66141 432 SER A O 1
ATOM 3370 N N . GLU A 1 436 ? 181.85000 137.83100 143.96900 1.000 85.42621 433 GLU A N 1
ATOM 3371 C CA . GLU A 1 436 ? 182.47800 136.56300 144.33100 1.000 85.42621 433 GLU A CA 1
ATOM 3372 C C . GLU A 1 436 ? 182.64600 136.39100 145.83100 1.000 85.42621 433 GLU A C 1
ATOM 3373 O O . GLU A 1 436 ? 182.75300 135.25200 146.29700 1.000 85.42621 433 GLU A O 1
ATOM 3379 N N . LYS A 1 437 ? 182.66700 137.47800 146.59600 1.000 86.41341 434 LYS A N 1
ATOM 3380 C CA . LYS A 1 437 ? 183.10500 137.39800 147.98200 1.000 86.41341 434 LYS A CA 1
ATOM 3381 C C . LYS A 1 437 ? 182.00200 136.93000 148.92200 1.000 86.41341 434 LYS A C 1
ATOM 3382 O O . LYS A 1 437 ? 182.27900 136.20600 149.88100 1.000 86.41341 434 LYS A O 1
ATOM 3388 N N . LEU A 1 438 ? 180.75100 137.31800 148.67700 1.000 81.87431 435 LEU A N 1
ATOM 3389 C CA . LEU A 1 438 ? 179.69800 136.87100 149.58000 1.000 81.87431 435 LEU A CA 1
ATOM 3390 C C . LEU A 1 438 ? 179.43000 135.37800 149.48500 1.000 81.87431 435 LEU A C 1
ATOM 3391 O O . LEU A 1 438 ? 178.68900 134.85000 150.31800 1.000 81.87431 435 LEU A O 1
ATOM 3396 N N . PHE A 1 439 ? 180.00900 134.68900 148.50600 1.000 81.65412 436 PHE A N 1
ATOM 3397 C CA . PHE A 1 439 ? 179.86800 133.24600 148.41100 1.000 81.65412 436 PHE A CA 1
ATOM 3398 C C . PHE A 1 439 ? 181.06900 132.49100 148.95400 1.000 81.65412 436 PHE A C 1
ATOM 3399 O O . PHE A 1 439 ? 180.93500 131.31100 149.29400 1.000 81.65412 436 PHE A O 1
ATOM 3407 N N . ASP A 1 440 ? 182.22700 133.13500 149.04500 1.000 90.65227 437 ASP A N 1
ATOM 3408 C CA . ASP A 1 440 ? 183.42400 132.44400 149.49600 1.000 90.65227 437 ASP A CA 1
ATOM 3409 C C . ASP A 1 440 ? 183.36700 132.20700 150.99900 1.000 90.65227 437 ASP A C 1
ATOM 3410 O O . ASP A 1 440 ? 182.87000 133.04200 151.75900 1.000 90.65227 437 ASP A O 1
ATOM 3415 N N . ALA A 1 441 ? 183.88000 131.05000 151.42400 1.000 92.60683 438 ALA A N 1
ATOM 3416 C CA . ALA A 1 441 ? 183.81400 130.66600 152.82900 1.000 92.60683 438 ALA A CA 1
ATOM 3417 C C . ALA A 1 441 ? 184.59300 131.61200 153.72900 1.000 92.60683 438 ALA A C 1
ATOM 3418 O O . ALA A 1 441 ? 184.31200 131.68100 154.93000 1.000 92.60683 438 ALA A O 1
ATOM 3420 N N . ASP A 1 442 ? 185.56000 132.34300 153.17800 1.000 95.57017 439 ASP A N 1
ATOM 3421 C CA . ASP A 1 442 ? 186.35400 133.26900 153.97100 1.000 95.57017 439 ASP A CA 1
ATOM 3422 C C . ASP A 1 442 ? 185.56100 134.47600 154.44700 1.000 95.57017 439 ASP A C 1
ATOM 3423 O O . ASP A 1 442 ? 186.04400 135.19700 155.32600 1.000 95.57017 439 ASP A O 1
ATOM 3428 N N . PHE A 1 443 ? 184.37100 134.71500 153.89800 1.000 89.62439 440 PHE A N 1
ATOM 3429 C CA . PHE A 1 443 ? 183.67900 135.97500 154.13700 1.000 89.62439 440 PHE A CA 1
ATOM 3430 C C . PHE A 1 443 ? 183.22300 136.09500 155.58500 1.000 89.62439 440 PHE A C 1
ATOM 3431 O O . PHE A 1 443 ? 182.59000 135.18600 156.13000 1.000 89.62439 440 PHE A O 1
ATOM 3439 N N . VAL A 1 444 ? 183.54400 137.23000 156.20100 1.000 90.26645 441 VAL A N 1
ATOM 3440 C CA . VAL A 1 444 ? 183.12900 137.54900 157.55800 1.000 90.26645 441 VAL A CA 1
ATOM 3441 C C . VAL A 1 444 ? 182.42900 138.89900 157.54000 1.000 90.26645 441 VAL A C 1
ATOM 3442 O O . VAL A 1 444 ? 182.78000 139.79500 156.76600 1.000 90.26645 441 VAL A O 1
ATOM 3446 N N . LEU A 1 445 ? 181.41400 139.03400 158.38500 1.000 90.26247 442 LEU A N 1
ATOM 3447 C CA . LEU A 1 445 ? 180.63700 140.26500 158.43600 1.000 90.26247 442 LEU A CA 1
ATOM 3448 C C . LEU A 1 445 ? 181.34000 141.28000 159.32600 1.000 90.26247 442 LEU A C 1
ATOM 3449 O O . LEU A 1 445 ? 181.56500 141.02400 160.51400 1.000 90.26247 442 LEU A O 1
ATOM 3454 N N . GLU A 1 446 ? 181.68700 142.43300 158.75300 1.000 90.94096 443 GLU A N 1
ATOM 3455 C CA . GLU A 1 446 ? 182.26800 143.50700 159.54900 1.000 90.94096 443 GLU A CA 1
ATOM 3456 C C . GLU A 1 446 ? 181.20000 144.20300 160.38200 1.000 90.94096 443 GLU A C 1
ATOM 3457 O O . GLU A 1 446 ? 181.26100 144.20800 161.61700 1.000 90.94096 443 GLU A O 1
ATOM 3463 N N . LYS A 1 447 ? 180.20500 144.78500 159.72300 1.000 85.17492 444 LYS A N 1
ATOM 3464 C CA . LYS A 1 447 ? 179.13700 145.51900 160.38200 1.000 85.17492 444 LYS A CA 1
ATOM 3465 C C . LYS A 1 447 ? 177.85600 144.69800 160.39200 1.000 85.17492 444 LYS A C 1
ATOM 3466 O O . LYS A 1 447 ? 177.75100 143.65100 159.75100 1.000 85.17492 444 LYS A O 1
ATOM 3472 N N . SER A 1 448 ? 176.87200 145.19200 161.13700 1.000 81.22452 445 SER A N 1
ATOM 3473 C CA . SER A 1 448 ? 175.54100 144.60500 161.09400 1.000 81.22452 445 SER A CA 1
ATOM 3474 C C . SER A 1 448 ? 174.95800 144.75700 159.69700 1.000 81.22452 445 SER A C 1
ATOM 3475 O O . SER A 1 448 ? 175.35200 145.63700 158.93000 1.000 81.22452 445 SER A O 1
ATOM 3478 N N . LEU A 1 449 ? 174.00500 143.88900 159.36200 1.000 77.32269 446 LEU A N 1
ATOM 3479 C CA . LEU A 1 449 ? 173.47300 143.89400 158.00400 1.000 77.32269 446 LEU A CA 1
ATOM 3480 C C . LEU A 1 449 ? 172.67300 145.15700 157.72200 1.000 77.32269 446 LEU A C 1
ATOM 3481 O O . LEU A 1 449 ? 172.76200 145.72300 156.62800 1.000 77.32269 446 LEU A O 1
ATOM 3486 N N . LYS A 1 450 ? 171.88700 145.62000 158.69300 1.000 75.63652 447 LYS A N 1
ATOM 3487 C CA . LYS A 1 450 ? 171.07200 146.80700 158.46100 1.000 75.63652 447 LYS A CA 1
ATOM 3488 C C . LYS A 1 450 ? 171.91900 148.07000 158.37800 1.000 75.63652 447 LYS A C 1
ATOM 3489 O O . LYS A 1 450 ? 171.48800 149.06200 157.78000 1.000 75.63652 447 LYS A O 1
ATOM 3495 N N . LYS A 1 451 ? 173.11300 148.06100 158.96400 1.000 77.57546 448 LYS A N 1
ATOM 3496 C CA . LYS A 1 451 ? 174.01200 149.20100 158.85700 1.000 77.57546 448 LYS A CA 1
ATOM 3497 C C . LYS A 1 451 ? 175.07300 149.01900 157.78400 1.000 77.57546 448 LYS A C 1
ATOM 3498 O O . LYS A 1 451 ? 175.62500 150.01400 157.30300 1.000 77.57546 448 LYS A O 1
ATOM 3504 N N . ASN A 1 452 ? 175.37800 147.78300 157.40200 1.000 77.72394 449 ASN A N 1
ATOM 3505 C CA . ASN A 1 452 ? 176.25800 147.54200 156.27100 1.000 77.72394 449 ASN A CA 1
ATOM 3506 C C . ASN A 1 452 ? 175.46900 147.73400 154.98700 1.000 77.72394 449 ASN A C 1
ATOM 3507 O O . ASN A 1 452 ? 174.37100 147.19400 154.84000 1.000 77.72394 449 ASN A O 1
ATOM 3512 N N . ASP A 1 453 ? 176.01600 148.51600 154.06200 1.000 76.13130 450 ASP A N 1
ATOM 3513 C CA . ASP A 1 453 ? 175.35000 148.74600 152.79200 1.000 76.13130 450 ASP A CA 1
ATOM 3514 C C . ASP A 1 453 ? 176.18100 148.35100 151.58500 1.000 76.13130 450 ASP A C 1
ATOM 3515 O O . ASP A 1 453 ? 175.68500 148.45500 150.46200 1.000 76.13130 450 ASP A O 1
ATOM 3520 N N . ALA A 1 454 ? 177.42100 147.91000 151.76900 1.000 72.65559 451 ALA A N 1
ATOM 3521 C CA . ALA A 1 454 ? 178.12700 147.30800 150.64700 1.000 72.65559 451 ALA A CA 1
ATOM 3522 C C . ALA A 1 454 ? 177.59400 145.91100 150.37200 1.000 72.65559 451 ALA A C 1
ATOM 3523 O O . ALA A 1 454 ? 177.29100 145.56200 149.22500 1.000 72.65559 451 ALA A O 1
ATOM 3525 N N . VAL A 1 455 ? 177.43800 145.10700 151.42500 1.000 73.27799 452 VAL A N 1
ATOM 3526 C CA . VAL A 1 455 ? 176.93800 143.75200 151.24200 1.000 73.27799 452 VAL A CA 1
ATOM 3527 C C . VAL A 1 455 ? 175.45900 143.76500 150.89100 1.000 73.27799 452 VAL A C 1
ATOM 3528 O O . VAL A 1 455 ? 175.00100 142.93300 150.10100 1.000 73.27799 452 VAL A O 1
ATOM 3532 N N . VAL A 1 456 ? 174.68700 144.70500 151.43900 1.000 69.61176 453 VAL A N 1
ATOM 3533 C CA . VAL A 1 456 ? 173.28600 144.78000 151.04800 1.000 69.61176 453 VAL A CA 1
ATOM 3534 C C . VAL A 1 456 ? 173.16600 145.29700 149.62500 1.000 69.61176 453 VAL A C 1
ATOM 3535 O O . VAL A 1 456 ? 172.26600 144.89000 148.88800 1.000 69.61176 453 VAL A O 1
ATOM 3539 N N . ALA A 1 457 ? 174.08000 146.16900 149.19900 1.000 70.45613 454 ALA A N 1
ATOM 3540 C CA . ALA A 1 457 ? 174.11200 146.55400 147.79300 1.000 70.45613 454 ALA A CA 1
ATOM 3541 C C . ALA A 1 457 ? 174.37400 145.34800 146.90800 1.000 70.45613 454 ALA A C 1
ATOM 3542 O O . ALA A 1 457 ? 173.72300 145.17700 145.87300 1.000 70.45613 454 ALA A O 1
ATOM 3544 N N . ILE A 1 458 ? 175.31900 144.49600 147.30600 1.000 71.20180 455 ILE A N 1
ATOM 3545 C CA . ILE A 1 458 ? 175.61400 143.28700 146.53900 1.000 71.20180 455 ILE A CA 1
ATOM 3546 C C . ILE A 1 458 ? 174.38000 142.39600 146.44400 1.000 71.20180 455 ILE A C 1
ATOM 3547 O O . ILE A 1 458 ? 173.98300 141.95500 145.35500 1.000 71.20180 455 ILE A O 1
ATOM 3552 N N . MET A 1 459 ? 173.76700 142.10700 147.59400 1.000 70.77802 456 MET A N 1
ATOM 3553 C CA . MET A 1 459 ? 172.60300 141.22900 147.62300 1.000 70.77802 456 MET A CA 1
ATOM 3554 C C . MET A 1 459 ? 171.46000 141.79800 146.79800 1.000 70.77802 456 MET A C 1
ATOM 3555 O O . MET A 1 459 ? 170.80300 141.06700 146.04800 1.000 70.77802 456 MET A O 1
ATOM 3560 N N . LYS A 1 460 ? 171.21200 143.10200 146.91300 1.000 69.38439 457 LYS A N 1
ATOM 3561 C CA . LYS A 1 460 ? 170.10900 143.70400 146.18100 1.000 69.38439 457 LYS A CA 1
ATOM 3562 C C . LYS A 1 460 ? 170.38300 143.71900 144.68800 1.000 69.38439 457 LYS A C 1
ATOM 3563 O O . LYS A 1 460 ? 169.47000 143.49800 143.89400 1.000 69.38439 457 LYS A O 1
ATOM 3569 N N . ASP A 1 461 ? 171.63000 143.95900 144.27800 1.000 71.79421 458 ASP A N 1
ATOM 3570 C CA . ASP A 1 461 ? 171.93800 143.92900 142.85300 1.000 71.79421 458 ASP A CA 1
ATOM 3571 C C . ASP A 1 461 ? 171.72700 142.53800 142.27500 1.000 71.79421 458 ASP A C 1
ATOM 3572 O O . ASP A 1 461 ? 171.14300 142.38600 141.19300 1.000 71.79421 458 ASP A O 1
ATOM 3577 N N . LEU A 1 462 ? 172.18700 141.50900 142.98700 1.000 69.76600 459 LEU A N 1
ATOM 3578 C CA . LEU A 1 462 ? 171.99900 140.14600 142.50000 1.000 69.76600 459 LEU A CA 1
ATOM 3579 C C . LEU A 1 462 ? 170.52100 139.79800 142.40600 1.000 69.76600 459 LEU A C 1
ATOM 3580 O O . LEU A 1 462 ? 170.04500 139.31700 141.36700 1.000 69.76600 459 LEU A O 1
ATOM 3585 N N . LEU A 1 463 ? 169.78000 140.02900 143.48900 1.000 68.38129 460 LEU A N 1
ATOM 3586 C CA . LEU A 1 463 ? 168.35700 139.72500 143.48800 1.000 68.38129 460 LEU A CA 1
ATOM 3587 C C . LEU A 1 463 ? 167.62100 140.52300 142.42400 1.000 68.38129 460 LEU A C 1
ATOM 3588 O O . LEU A 1 463 ? 166.70000 140.01100 141.78600 1.000 68.38129 460 LEU A O 1
ATOM 3593 N N . ASP A 1 464 ? 168.02500 141.77300 142.20100 1.000 70.97972 461 ASP A N 1
ATOM 3594 C CA . ASP A 1 464 ? 167.35100 142.60300 141.21300 1.000 70.97972 461 ASP A CA 1
ATOM 3595 C C . ASP A 1 464 ? 167.57700 142.08200 139.80600 1.000 70.97972 461 ASP A C 1
ATOM 3596 O O . ASP A 1 464 ? 166.63300 141.99700 139.01900 1.000 70.97972 461 ASP A O 1
ATOM 3601 N N . SER A 1 465 ? 168.81600 141.72700 139.46600 1.000 68.38461 462 SER A N 1
ATOM 3602 C CA . SER A 1 465 ? 169.06900 141.18400 138.13500 1.000 68.38461 462 SER A CA 1
ATOM 3603 C C . SER A 1 465 ? 168.30000 139.88700 137.92200 1.000 68.38461 462 SER A C 1
ATOM 3604 O O . SER A 1 465 ? 167.62500 139.70500 136.89600 1.000 68.38461 462 SER A O 1
ATOM 3607 N N . VAL A 1 466 ? 168.37500 138.97300 138.89100 1.000 65.95500 463 VAL A N 1
ATOM 3608 C CA . VAL A 1 466 ? 167.72100 137.68000 138.72000 1.000 65.95500 463 VAL A CA 1
ATOM 3609 C C . VAL A 1 466 ? 166.20900 137.84700 138.63600 1.000 65.95500 463 VAL A C 1
ATOM 3610 O O . VAL A 1 466 ? 165.54600 137.19700 137.82200 1.000 65.95500 463 VAL A O 1
ATOM 3614 N N . LYS A 1 467 ? 165.63700 138.73700 139.44900 1.000 68.15964 464 LYS A N 1
ATOM 3615 C CA . LYS A 1 467 ? 164.19100 138.91400 139.42000 1.000 68.15964 464 LYS A CA 1
ATOM 3616 C C . LYS A 1 467 ? 163.74000 139.68500 138.18900 1.000 68.15964 464 LYS A C 1
ATOM 3617 O O . LYS A 1 467 ? 162.61300 139.49300 137.72700 1.000 68.15964 464 LYS A O 1
ATOM 3623 N N . SER A 1 468 ? 164.59300 140.54300 137.63000 1.000 68.70836 465 SER A N 1
ATOM 3624 C CA . SER A 1 468 ? 164.25700 141.16000 136.35500 1.000 68.70836 465 SER A CA 1
ATOM 3625 C C . SER A 1 468 ? 164.17900 140.10900 135.26200 1.000 68.70836 465 SER A C 1
ATOM 3626 O O . SER A 1 468 ? 163.24200 140.10900 134.45700 1.000 68.70836 465 SER A O 1
ATOM 3629 N N . PHE A 1 469 ? 165.15300 139.19800 135.22500 1.000 67.60603 466 PHE A N 1
ATOM 3630 C CA . PHE A 1 469 ? 165.08700 138.08600 134.28000 1.000 67.60603 466 PHE A CA 1
ATOM 3631 C C . PHE A 1 469 ? 163.82900 137.25300 134.49200 1.000 67.60603 466 PHE A C 1
ATOM 3632 O O . PHE A 1 469 ? 163.12800 136.90600 133.53200 1.000 67.60603 466 PHE A O 1
ATOM 3640 N N . GLU A 1 470 ? 163.53300 136.92300 135.74900 1.000 69.21119 467 GLU A N 1
ATOM 3641 C CA . GLU A 1 470 ? 162.35600 136.12400 136.06700 1.000 69.21119 467 GLU A CA 1
ATOM 3642 C C . GLU A 1 470 ? 161.07700 136.80300 135.60200 1.000 69.21119 467 GLU A C 1
ATOM 3643 O O . GLU A 1 470 ? 160.19900 136.15600 135.02600 1.000 69.21119 467 GLU A O 1
ATOM 3649 N N . ASN A 1 471 ? 160.94900 138.10700 135.84600 1.000 70.07419 468 ASN A N 1
ATOM 3650 C CA . ASN A 1 471 ? 159.74800 138.82000 135.43300 1.000 70.07419 468 ASN A CA 1
ATOM 3651 C C . ASN A 1 471 ? 159.68600 138.99200 133.92600 1.000 70.07419 468 ASN A C 1
ATOM 3652 O O . ASN A 1 471 ? 158.59400 139.09900 133.36200 1.000 70.07419 468 ASN A O 1
ATOM 3657 N N . TYR A 1 472 ? 160.83700 139.02600 133.25700 1.000 72.69593 469 TYR A N 1
ATOM 3658 C CA . TYR A 1 472 ? 160.83200 139.17200 131.80800 1.000 72.69593 469 TYR A CA 1
ATOM 3659 C C . TYR A 1 472 ? 160.35800 137.89700 131.12900 1.000 72.69593 469 TYR A C 1
ATOM 3660 O O . TYR A 1 472 ? 159.41400 137.92000 130.33400 1.000 72.69593 469 TYR A O 1
ATOM 3669 N N . ILE A 1 473 ? 161.00100 136.76900 131.42800 1.000 68.19587 470 ILE A N 1
ATOM 3670 C CA . ILE A 1 473 ? 160.67100 135.52800 130.73400 1.000 68.19587 470 ILE A CA 1
ATOM 3671 C C . ILE A 1 473 ? 159.35200 134.96300 131.23700 1.000 68.19587 470 ILE A C 1
ATOM 3672 O O . ILE A 1 473 ? 158.88900 133.92900 130.74900 1.000 68.19587 470 ILE A O 1
ATOM 3677 N N . LYS A 1 474 ? 158.74000 135.62100 132.21700 1.000 69.56672 471 LYS A N 1
ATOM 3678 C CA . LYS A 1 474 ? 157.40900 135.21300 132.64500 1.000 69.56672 471 LYS A CA 1
ATOM 3679 C C . LYS A 1 474 ? 156.38800 135.38200 131.53100 1.000 69.56672 471 LYS A C 1
ATOM 3680 O O . LYS A 1 474 ? 155.32100 134.76100 131.57400 1.000 69.56672 471 LYS A O 1
ATOM 3686 N N . ALA A 1 475 ? 156.70100 136.19800 130.52500 1.000 73.78772 472 ALA A N 1
ATOM 3687 C CA . ALA A 1 475 ? 155.75600 136.45800 129.44800 1.000 73.78772 472 ALA A CA 1
ATOM 3688 C C . ALA A 1 475 ? 155.53000 135.22200 128.59300 1.000 73.78772 472 ALA A C 1
ATOM 3689 O O . ALA A 1 475 ? 154.39500 134.93300 128.20400 1.000 73.78772 472 ALA A O 1
ATOM 3691 N N . PHE A 1 476 ? 156.59400 134.48000 128.29400 1.000 73.39972 473 PHE A N 1
ATOM 3692 C CA . PHE A 1 476 ? 156.51100 133.38400 127.33800 1.000 73.39972 473 PHE A CA 1
ATOM 3693 C C . PHE A 1 476 ? 155.58400 132.26500 127.78300 1.000 73.39972 473 PHE A C 1
ATOM 3694 O O . PHE A 1 476 ? 155.33700 131.34700 126.99800 1.000 73.39972 473 PHE A O 1
ATOM 3702 N N . PHE A 1 477 ? 155.06700 132.31100 129.00800 1.000 81.70934 474 PHE A N 1
ATOM 3703 C CA . PHE A 1 477 ? 154.03000 131.37800 129.43800 1.000 81.70934 474 PHE A CA 1
ATOM 3704 C C . PHE A 1 477 ? 152.68400 131.99100 129.06800 1.000 81.70934 474 PHE A C 1
ATOM 3705 O O . PHE A 1 477 ? 151.96200 132.55000 129.89300 1.000 81.70934 474 PHE A O 1
ATOM 3713 N N . GLY A 1 478 ? 152.34800 131.87000 127.78900 1.000 86.24718 475 GLY A N 1
ATOM 3714 C CA . GLY A 1 478 ? 151.26400 132.62900 127.19900 1.000 86.24718 475 GLY A CA 1
ATOM 3715 C C . GLY A 1 478 ? 149.86200 132.10000 127.41500 1.000 86.24718 475 GLY A C 1
ATOM 3716 O O . GLY A 1 478 ? 149.28800 131.48800 126.51000 1.000 86.24718 475 GLY A O 1
ATOM 3717 N N . GLU A 1 479 ? 149.30800 132.31200 128.60700 1.000 91.90225 476 GLU A N 1
ATOM 3718 C CA . GLU A 1 479 ? 147.92300 132.06300 128.98600 1.000 91.90225 476 GLU A CA 1
ATOM 3719 C C . GLU A 1 479 ? 147.64500 130.57000 129.19900 1.000 91.90225 476 GLU A C 1
ATOM 3720 O O . GLU A 1 479 ? 146.61300 130.23000 129.77700 1.000 91.90225 476 GLU A O 1
ATOM 3726 N N . GLY A 1 480 ? 148.55900 129.67500 128.83800 1.000 92.74570 477 GLY A N 1
ATOM 3727 C CA . GLY A 1 480 ? 148.37900 128.26600 129.13500 1.000 92.74570 477 GLY A CA 1
ATOM 3728 C C . GLY A 1 480 ? 147.26800 127.58000 128.36500 1.000 92.74570 477 GLY A C 1
ATOM 3729 O O . GLY A 1 480 ? 147.50500 126.59200 127.66500 1.000 92.74570 477 GLY A O 1
ATOM 3730 N N . LYS A 1 481 ? 146.04500 128.09000 128.49200 1.000 95.63850 478 LYS A N 1
ATOM 3731 C CA . LYS A 1 481 ? 144.87000 127.47600 127.87600 1.000 95.63850 478 LYS A CA 1
ATOM 3732 C C . LYS A 1 481 ? 144.87000 127.80100 126.39000 1.000 95.63850 478 LYS A C 1
ATOM 3733 O O . LYS A 1 481 ? 144.31400 128.80800 125.95100 1.000 95.63850 478 LYS A O 1
ATOM 3739 N N . GLU A 1 482 ? 145.49200 126.92600 125.60500 1.000 91.51646 479 GLU A N 1
ATOM 3740 C CA . GLU A 1 482 ? 145.52900 127.07500 124.15900 1.000 91.51646 479 GLU A CA 1
ATOM 3741 C C . GLU A 1 482 ? 146.04700 125.78200 123.55100 1.000 91.51646 479 GLU A C 1
ATOM 3742 O O . GLU A 1 482 ? 146.65000 124.95100 124.23400 1.000 91.51646 479 GLU A O 1
ATOM 3748 N N . THR A 1 483 ? 145.79700 125.61400 122.25400 1.000 93.02819 480 THR A N 1
ATOM 3749 C CA . THR A 1 483 ? 145.85500 124.27700 121.67500 1.000 93.02819 480 THR A CA 1
ATOM 3750 C C . THR A 1 483 ? 147.27500 123.85600 121.32000 1.000 93.02819 480 THR A C 1
ATOM 3751 O O . THR A 1 483 ? 147.81600 122.91100 121.90200 1.000 93.02819 480 THR A O 1
ATOM 3755 N N . ASN A 1 484 ? 147.89700 124.54600 120.37300 1.000 91.80370 481 ASN A N 1
ATOM 3756 C CA . ASN A 1 484 ? 149.11800 124.04700 119.74000 1.000 91.80370 481 ASN A CA 1
ATOM 3757 C C . ASN A 1 484 ? 150.37500 124.58000 120.41000 1.000 91.80370 481 ASN A C 1
ATOM 3758 O O . ASN A 1 484 ? 151.25000 125.13100 119.74900 1.000 91.80370 481 ASN A O 1
ATOM 3763 N N . ARG A 1 485 ? 150.49600 124.41600 121.72300 1.000 86.37828 482 ARG A N 1
ATOM 3764 C CA . ARG A 1 485 ? 151.71300 124.83300 122.40600 1.000 86.37828 482 ARG A CA 1
ATOM 3765 C C . ARG A 1 485 ? 152.85300 123.89300 122.04900 1.000 86.37828 482 ARG A C 1
ATOM 3766 O O . ARG A 1 485 ? 152.69000 122.67100 122.07100 1.000 86.37828 482 ARG A O 1
ATOM 3774 N N . ASP A 1 486 ? 154.01100 124.45900 121.71900 1.000 83.09953 483 ASP A N 1
ATOM 3775 C CA . ASP A 1 486 ? 155.16500 123.64800 121.35900 1.000 83.09953 483 ASP A CA 1
ATOM 3776 C C . ASP A 1 486 ? 155.75000 123.01000 122.60600 1.000 83.09953 483 ASP A C 1
ATOM 3777 O O . ASP A 1 486 ? 156.70100 123.53600 123.18900 1.000 83.09953 483 ASP A O 1
ATOM 3782 N N . GLU A 1 487 ? 155.19000 121.87000 123.01600 1.000 84.68258 484 GLU A N 1
ATOM 3783 C CA . GLU A 1 487 ? 155.57400 121.24900 124.27700 1.000 84.68258 484 GLU A CA 1
ATOM 3784 C C . GLU A 1 487 ? 157.05200 120.89200 124.33300 1.000 84.68258 484 GLU A C 1
ATOM 3785 O O . GLU A 1 487 ? 157.60200 120.77300 125.43200 1.000 84.68258 484 GLU A O 1
ATOM 3791 N N . SER A 1 488 ? 157.70800 120.73300 123.18300 1.000 83.37923 485 SER A N 1
ATOM 3792 C CA . SER A 1 488 ? 159.14800 120.50700 123.18200 1.000 83.37923 485 SER A CA 1
ATOM 3793 C C . SER A 1 488 ? 159.89400 121.65200 123.85000 1.000 83.37923 485 SER A C 1
ATOM 3794 O O . SER A 1 488 ? 160.92900 121.43200 124.48800 1.000 83.37923 485 SER A O 1
ATOM 3797 N N . PHE A 1 489 ? 159.38700 122.87300 123.71400 1.000 77.90980 486 PHE A N 1
ATOM 3798 C CA . PHE A 1 489 ? 159.95200 124.04300 124.37000 1.000 77.90980 486 PHE A CA 1
ATOM 3799 C C . PHE A 1 489 ? 159.39900 124.22000 125.77300 1.000 77.90980 486 PHE A C 1
ATOM 3800 O O . PHE A 1 489 ? 160.15600 124.49400 126.71200 1.000 77.90980 486 PHE A O 1
ATOM 3808 N N . TYR A 1 490 ? 158.08900 124.05200 125.93100 1.000 79.12938 487 TYR A N 1
ATOM 3809 C CA . TYR A 1 490 ? 157.45500 124.39800 127.19200 1.000 79.12938 487 TYR A CA 1
ATOM 3810 C C . TYR A 1 490 ? 157.78900 123.40800 128.29300 1.000 79.12938 487 TYR A C 1
ATOM 3811 O O . TYR A 1 490 ? 157.78500 123.78400 129.46800 1.000 79.12938 487 TYR A O 1
ATOM 3820 N N . GLY A 1 491 ? 158.10900 122.16400 127.94600 1.000 77.96980 488 GLY A N 1
ATOM 3821 C CA . GLY A 1 491 ? 158.61100 121.23700 128.93900 1.000 77.96980 488 GLY A CA 1
ATOM 3822 C C . GLY A 1 491 ? 159.80600 121.81200 129.67000 1.000 77.96980 488 GLY A C 1
ATOM 3823 O O . GLY A 1 491 ? 159.75100 122.03800 130.88500 1.000 77.96980 488 GLY A O 1
ATOM 3824 N N . ASP A 1 492 ? 160.87900 122.07500 128.92000 1.000 79.03403 489 ASP A N 1
ATOM 3825 C CA . ASP A 1 492 ? 162.08700 122.64600 129.50600 1.000 79.03403 489 ASP A CA 1
ATOM 3826 C C . ASP A 1 492 ? 161.80300 123.98300 130.17500 1.000 79.03403 489 ASP A C 1
ATOM 3827 O O . ASP A 1 492 ? 162.30300 124.25700 131.27600 1.000 79.03403 489 ASP A O 1
ATOM 3832 N N . PHE A 1 493 ? 161.01600 124.83800 129.51700 1.000 73.51565 490 PHE A N 1
ATOM 3833 C CA . PHE A 1 493 ? 160.75800 126.16000 130.07100 1.000 73.51565 490 PHE A CA 1
ATOM 3834 C C . PHE A 1 493 ? 160.14000 126.06200 131.45300 1.000 73.51565 490 PHE A C 1
ATOM 3835 O O . PHE A 1 493 ? 160.60200 126.71600 132.38900 1.000 73.51565 490 PHE A O 1
ATOM 3843 N N . VAL A 1 494 ? 159.08400 125.26300 131.60500 1.000 74.11939 491 VAL A N 1
ATOM 3844 C CA . VAL A 1 494 ? 158.42800 125.22800 132.90400 1.000 74.11939 491 VAL A CA 1
ATOM 3845 C C . VAL A 1 494 ? 159.28600 124.48100 133.91200 1.000 74.11939 491 VAL A C 1
ATOM 3846 O O . VAL A 1 494 ? 159.32700 124.85800 135.09000 1.000 74.11939 491 VAL A O 1
ATOM 3850 N N . LEU A 1 495 ? 160.02200 123.45200 133.47200 1.000 75.68523 492 LEU A N 1
ATOM 3851 C CA . LEU A 1 495 ? 160.93400 122.76400 134.37900 1.000 75.68523 492 LEU A CA 1
ATOM 3852 C C . LEU A 1 495 ? 161.90500 123.74100 135.02200 1.000 75.68523 492 LEU A C 1
ATOM 3853 O O . LEU A 1 495 ? 162.16000 123.67200 136.22900 1.000 75.68523 492 LEU A O 1
ATOM 3858 N N . ALA A 1 496 ? 162.44900 124.66800 134.23400 1.000 70.99087 493 ALA A N 1
ATOM 3859 C CA . ALA A 1 496 ? 163.39600 125.62300 134.79800 1.000 70.99087 493 ALA A CA 1
ATOM 3860 C C . ALA A 1 496 ? 162.69500 126.74200 135.56100 1.000 70.99087 493 ALA A C 1
ATOM 3861 O O . ALA A 1 496 ? 163.13500 127.12800 136.65100 1.000 70.99087 493 ALA A O 1
ATOM 3863 N N . TYR A 1 497 ? 161.60000 127.27100 135.01800 1.000 68.79668 494 TYR A N 1
ATOM 3864 C CA . TYR A 1 497 ? 160.98400 128.45400 135.60200 1.000 68.79668 494 TYR A CA 1
ATOM 3865 C C . TYR A 1 497 ? 160.31700 128.15300 136.93600 1.000 68.79668 494 TYR A C 1
ATOM 3866 O O . TYR A 1 497 ? 160.28600 129.02200 137.82000 1.000 68.79668 494 TYR A O 1
ATOM 3875 N N . ASP A 1 498 ? 159.77600 126.94600 137.11500 1.000 75.08758 495 ASP A N 1
ATOM 3876 C CA . ASP A 1 498 ? 159.15300 126.63700 138.39300 1.000 75.08758 495 ASP A CA 1
ATOM 3877 C C . ASP A 1 498 ? 160.17000 126.46200 139.51000 1.000 75.08758 495 ASP A C 1
ATOM 3878 O O . ASP A 1 498 ? 159.77700 126.38000 140.67600 1.000 75.08758 495 ASP A O 1
ATOM 3883 N N . ILE A 1 499 ? 161.45600 126.39900 139.18600 1.000 70.35693 496 ILE A N 1
ATOM 3884 C CA . ILE A 1 499 ? 162.50500 126.42400 140.19500 1.000 70.35693 496 ILE A CA 1
ATOM 3885 C C . ILE A 1 499 ? 162.97500 127.86200 140.32700 1.000 70.35693 496 ILE A C 1
ATOM 3886 O O . ILE A 1 499 ? 163.34200 128.31400 141.41600 1.000 70.35693 496 ILE A O 1
ATOM 3891 N N . LEU A 1 500 ? 162.95800 128.59300 139.21200 1.000 67.41518 497 LEU A N 1
ATOM 3892 C CA . LEU A 1 500 ? 163.46500 129.96000 139.22500 1.000 67.41518 497 LEU A CA 1
ATOM 3893 C C . LEU A 1 500 ? 162.56900 130.90600 140.01200 1.000 67.41518 497 LEU A C 1
ATOM 3894 O O . LEU A 1 500 ? 163.05700 131.90800 140.53700 1.000 67.41518 497 LEU A O 1
ATOM 3899 N N . LEU A 1 501 ? 161.27400 130.62900 140.11100 1.000 69.46535 498 LEU A N 1
ATOM 3900 C CA . LEU A 1 501 ? 160.41600 131.65000 140.71100 1.000 69.46535 498 LEU A CA 1
ATOM 3901 C C . LEU A 1 501 ? 160.43500 131.64500 142.24400 1.000 69.46535 498 LEU A C 1
ATOM 3902 O O . LEU A 1 501 ? 159.57900 132.29100 142.85500 1.000 69.46535 498 LEU A O 1
ATOM 3907 N N . LYS A 1 502 ? 161.38700 130.96200 142.88300 1.000 71.34956 499 LYS A N 1
ATOM 3908 C CA . LYS A 1 502 ? 161.57600 131.09300 144.32500 1.000 71.34956 499 LYS A CA 1
ATOM 3909 C C . LYS A 1 502 ? 162.30000 132.37700 144.70200 1.000 71.34956 499 LYS A C 1
ATOM 3910 O O . LYS A 1 502 ? 162.31500 132.75600 145.88600 1.000 71.34956 499 LYS A O 1
ATOM 3916 N N . VAL A 1 503 ? 162.89900 133.04900 143.71800 1.000 69.83318 500 VAL A N 1
ATOM 3917 C CA . VAL A 1 503 ? 163.55900 134.32200 143.96000 1.000 69.83318 500 VAL A CA 1
ATOM 3918 C C . VAL A 1 503 ? 162.57600 135.34400 144.49700 1.000 69.83318 500 VAL A C 1
ATOM 3919 O O . VAL A 1 503 ? 162.96700 136.26000 145.21900 1.000 69.83318 500 VAL A O 1
ATOM 3923 N N . ASP A 1 504 ? 161.29100 135.20500 144.18100 1.000 72.68539 501 ASP A N 1
ATOM 3924 C CA . ASP A 1 504 ? 160.30800 136.14000 144.71500 1.000 72.68539 501 ASP A CA 1
ATOM 3925 C C . ASP A 1 504 ? 160.25800 136.06800 146.23500 1.000 72.68539 501 ASP A C 1
ATOM 3926 O O . ASP A 1 504 ? 160.35000 137.09200 146.92500 1.000 72.68539 501 ASP A O 1
ATOM 3931 N N . HIS A 1 505 ? 160.13400 134.85700 146.77800 1.000 75.24675 502 HIS A N 1
ATOM 3932 C CA . HIS A 1 505 ? 160.09800 134.70300 148.22600 1.000 75.24675 502 HIS A CA 1
ATOM 3933 C C . HIS A 1 505 ? 161.43200 135.07700 148.85300 1.000 75.24675 502 HIS A C 1
ATOM 3934 O O . HIS A 1 505 ? 161.46600 135.69700 149.92300 1.000 75.24675 502 HIS A O 1
ATOM 3941 N N . ILE A 1 506 ? 162.54400 134.71600 148.20600 1.000 70.67985 503 ILE A N 1
ATOM 3942 C CA . ILE A 1 506 ? 163.85300 135.05500 148.76800 1.000 70.67985 503 ILE A CA 1
ATOM 3943 C C . ILE A 1 506 ? 164.02900 136.56900 148.83400 1.000 70.67985 503 ILE A C 1
ATOM 3944 O O . ILE A 1 506 ? 164.48300 137.12100 149.84500 1.000 70.67985 503 ILE A O 1
ATOM 3949 N N . TYR A 1 507 ? 163.66900 137.25700 147.75100 1.000 68.31775 504 TYR A N 1
ATOM 3950 C CA . TYR A 1 507 ? 163.73600 138.71000 147.69000 1.000 68.31775 504 TYR A CA 1
ATOM 3951 C C . TYR A 1 507 ? 162.88500 139.34300 148.77600 1.000 68.31775 504 TYR A C 1
ATOM 3952 O O . TYR A 1 507 ? 163.34200 140.23700 149.49400 1.000 68.31775 504 TYR A O 1
ATOM 3961 N N . ASP A 1 508 ? 161.63300 138.90000 148.90100 1.000 71.66000 505 ASP A N 1
ATOM 3962 C CA . ASP A 1 508 ? 160.75000 139.47900 149.90600 1.000 71.66000 505 ASP A CA 1
ATOM 3963 C C . ASP A 1 508 ? 161.29800 139.27200 151.30900 1.000 71.66000 505 ASP A C 1
ATOM 3964 O O . ASP A 1 508 ? 161.28900 140.19700 152.12600 1.000 71.66000 505 ASP A O 1
ATOM 3969 N N . ALA A 1 509 ? 161.79500 138.07100 151.60400 1.000 70.06714 506 ALA A N 1
ATOM 3970 C CA . ALA A 1 509 ? 162.31400 137.79800 152.93900 1.000 70.06714 506 ALA A CA 1
ATOM 3971 C C . ALA A 1 509 ? 163.51600 138.67800 153.25700 1.000 70.06714 506 ALA A C 1
ATOM 3972 O O . ALA A 1 509 ? 163.55600 139.34100 154.30100 1.000 70.06714 506 ALA A O 1
ATOM 3974 N N . ILE A 1 510 ? 164.50400 138.70900 152.36000 1.000 66.36848 507 ILE A N 1
ATOM 3975 C CA . ILE A 1 510 ? 165.71000 139.48700 152.63200 1.000 66.36848 507 ILE A CA 1
ATOM 3976 C C . ILE A 1 510 ? 165.38200 140.97100 152.73800 1.000 66.36848 507 ILE A C 1
ATOM 3977 O O . ILE A 1 510 ? 165.89300 141.67200 153.62000 1.000 66.36848 507 ILE A O 1
ATOM 3982 N N . ARG A 1 511 ? 164.51200 141.47300 151.85800 1.000 68.42511 508 ARG A N 1
ATOM 3983 C CA . ARG A 1 511 ? 164.15600 142.88600 151.89800 1.000 68.42511 508 ARG A CA 1
ATOM 3984 C C . ARG A 1 511 ? 163.44400 143.23600 153.19400 1.000 68.42511 508 ARG A C 1
ATOM 3985 O O . ARG A 1 511 ? 163.80500 144.20600 153.86700 1.000 68.42511 508 ARG A O 1
ATOM 3993 N N . ASN A 1 512 ? 162.42000 142.46300 153.56200 1.000 72.01701 509 ASN A N 1
ATOM 3994 C CA . ASN A 1 512 ? 161.72800 142.72100 154.81600 1.000 72.01701 509 ASN A CA 1
ATOM 3995 C C . ASN A 1 512 ? 162.65400 142.59900 156.01000 1.000 72.01701 509 ASN A C 1
ATOM 3996 O O . ASN A 1 512 ? 162.37300 143.18900 157.05700 1.000 72.01701 509 ASN A O 1
ATOM 4001 N N . TYR A 1 513 ? 163.74600 141.84500 155.88800 1.000 74.02977 510 TYR A N 1
ATOM 4002 C CA . TYR A 1 513 ? 164.71300 141.82600 156.97700 1.000 74.02977 510 TYR A CA 1
ATOM 4003 C C . TYR A 1 513 ? 165.53900 143.10300 157.00800 1.000 74.02977 510 TYR A C 1
ATOM 4004 O O . TYR A 1 513 ? 165.82700 143.63200 158.08500 1.000 74.02977 510 TYR A O 1
ATOM 4013 N N . VAL A 1 514 ? 165.93900 143.61200 155.84300 1.000 68.52086 511 VAL A N 1
ATOM 4014 C CA . VAL A 1 514 ? 166.79800 144.79300 155.82000 1.000 68.52086 511 VAL A CA 1
ATOM 4015 C C . VAL A 1 514 ? 166.00400 146.04500 156.17200 1.000 68.52086 511 VAL A C 1
ATOM 4016 O O . VAL A 1 514 ? 166.43400 146.85700 156.99700 1.000 68.52086 511 VAL A O 1
ATOM 4020 N N . THR A 1 515 ? 164.83700 146.22800 155.55400 1.000 69.69752 512 THR A N 1
ATOM 4021 C CA . THR A 1 515 ? 163.96700 147.35800 155.88200 1.000 69.69752 512 THR A CA 1
ATOM 4022 C C . THR A 1 515 ? 163.14000 147.00400 157.11600 1.000 69.69752 512 THR A C 1
ATOM 4023 O O . THR A 1 515 ? 161.92900 146.78900 157.06600 1.000 69.69752 512 THR A O 1
ATOM 4027 N N . GLN A 1 516 ? 163.83000 146.94600 158.24800 1.000 72.46234 513 GLN A N 1
ATOM 4028 C CA . GLN A 1 516 ? 163.23000 146.55300 159.51300 1.000 72.46234 513 GLN A CA 1
ATOM 4029 C C . GLN A 1 516 ? 163.69300 147.51600 160.59000 1.000 72.46234 513 GLN A C 1
ATOM 4030 O O . GLN A 1 516 ? 164.89500 147.75900 160.73200 1.000 72.46234 513 GLN A O 1
ATOM 4036 N N . LYS A 1 517 ? 162.74300 148.06100 161.34000 1.000 65.95500 514 LYS A N 1
ATOM 4037 C CA . LYS A 1 517 ? 163.07600 149.03500 162.36200 1.000 65.95500 514 LYS A CA 1
ATOM 4038 C C . LYS A 1 517 ? 163.91900 148.38600 163.45700 1.000 65.95500 514 LYS A C 1
ATOM 4039 O O . LYS A 1 517 ? 163.79900 147.18500 163.71600 1.000 65.95500 514 LYS A O 1
ATOM 4045 N N . PRO A 1 518 ? 164.78500 149.15600 164.11900 1.000 65.95500 515 PRO A N 1
ATOM 4046 C CA . PRO A 1 518 ? 165.61900 148.57000 165.17600 1.000 65.95500 515 PRO A CA 1
ATOM 4047 C C . PRO A 1 518 ? 164.83100 148.13100 166.39000 1.000 65.95500 515 PRO A C 1
ATOM 4048 O O . PRO A 1 518 ? 165.32600 147.29700 167.15600 1.000 65.95500 515 PRO A O 1
ATOM 4052 N N . TYR A 1 519 ? 163.63500 148.66300 166.59600 1.000 65.95500 516 TYR A N 1
ATOM 4053 C CA . TYR A 1 519 ? 162.75800 148.20900 167.66000 1.000 65.95500 516 TYR A CA 1
ATOM 4054 C C . TYR A 1 519 ? 161.81500 147.14600 167.10400 1.000 65.95500 516 TYR A C 1
ATOM 4055 O O . TYR A 1 519 ? 161.95200 146.70200 165.96300 1.000 65.95500 516 TYR A O 1
ATOM 4064 N N . SER A 1 520 ? 160.84100 146.72400 167.90200 1.000 65.95500 517 SER A N 1
ATOM 4065 C CA . SER A 1 520 ? 159.86000 145.76200 167.43400 1.000 65.95500 517 SER A CA 1
ATOM 4066 C C . SER A 1 520 ? 158.58500 145.92900 168.23800 1.000 65.95500 517 SER A C 1
ATOM 4067 O O . SER A 1 520 ? 158.61900 146.28500 169.41700 1.000 65.95500 517 SER A O 1
ATOM 4070 N N . LYS A 1 521 ? 157.46100 145.66200 167.58700 1.000 65.95500 518 LYS A N 1
ATOM 4071 C CA . LYS A 1 521 ? 156.14300 145.81300 168.18700 1.000 65.95500 518 LYS A CA 1
ATOM 4072 C C . LYS A 1 521 ? 155.48000 144.45800 168.40800 1.000 65.95500 518 LYS A C 1
ATOM 4073 O O . LYS A 1 521 ? 154.27400 144.29900 168.22600 1.000 65.95500 518 LYS A O 1
ATOM 4079 N N . ASP A 1 522 ? 156.27200 143.46700 168.81100 1.000 65.95500 519 ASP A N 1
ATOM 4080 C CA . ASP A 1 522 ? 155.75800 142.13400 169.08300 1.000 65.95500 519 ASP A CA 1
ATOM 4081 C C . ASP A 1 522 ? 155.22000 142.05900 170.50200 1.000 65.95500 519 ASP A C 1
ATOM 4082 O O . ASP A 1 522 ? 155.94500 142.32200 171.46400 1.000 65.95500 519 ASP A O 1
ATOM 4087 N N . LYS A 1 523 ? 153.95600 141.67600 170.63000 1.000 65.95500 520 LYS A N 1
ATOM 4088 C CA . LYS A 1 523 ? 153.27700 141.63400 171.91200 1.000 65.95500 520 LYS A CA 1
ATOM 4089 C C . LYS A 1 523 ? 152.53500 140.31400 172.05500 1.000 65.95500 520 LYS A C 1
ATOM 4090 O O . LYS A 1 523 ? 152.43100 139.52800 171.11200 1.000 65.95500 520 LYS A O 1
ATOM 4096 N N . PHE A 1 524 ? 152.01400 140.07500 173.25400 1.000 65.95500 521 PHE A N 1
ATOM 4097 C CA . PHE A 1 524 ? 151.22400 138.88700 173.53100 1.000 65.95500 521 PHE A CA 1
ATOM 4098 C C . PHE A 1 524 ? 150.09100 139.24600 174.47300 1.000 65.95500 521 PHE A C 1
ATOM 4099 O O . PHE A 1 524 ? 150.29200 139.98100 175.43900 1.000 65.95500 521 PHE A O 1
ATOM 4107 N N . LYS A 1 525 ? 148.90300 138.72500 174.19200 1.000 65.95500 522 LYS A N 1
ATOM 4108 C CA . LYS A 1 525 ? 147.73900 139.05800 174.99800 1.000 65.95500 522 LYS A CA 1
ATOM 4109 C C . LYS A 1 525 ? 147.84300 138.42800 176.37900 1.000 65.95500 522 LYS A C 1
ATOM 4110 O O . LYS A 1 525 ? 148.28300 137.28700 176.52400 1.000 65.95500 522 LYS A O 1
ATOM 4116 N N . LEU A 1 526 ? 147.44200 139.17900 177.39800 1.000 65.95500 523 LEU A N 1
ATOM 4117 C CA . LEU A 1 526 ? 147.41100 138.69400 178.76800 1.000 65.95500 523 LEU A CA 1
ATOM 4118 C C . LEU A 1 526 ? 145.99800 138.25800 179.12000 1.000 65.95500 523 LEU A C 1
ATOM 4119 O O . LEU A 1 526 ? 145.04100 138.99600 178.88000 1.000 65.95500 523 LEU A O 1
ATOM 4124 N N . TYR A 1 527 ? 145.87100 137.06700 179.70200 1.000 65.95500 524 TYR A N 1
ATOM 4125 C CA . TYR A 1 527 ? 144.57200 136.52300 180.06900 1.000 65.95500 524 TYR A CA 1
ATOM 4126 C C . TYR A 1 527 ? 144.28500 136.55000 181.55900 1.000 65.95500 524 TYR A C 1
ATOM 4127 O O . TYR A 1 527 ? 143.11900 136.63200 181.94200 1.000 65.95500 524 TYR A O 1
ATOM 4136 N N . PHE A 1 528 ? 145.31100 136.47200 182.40600 1.000 69.39481 525 PHE A N 1
ATOM 4137 C CA . PHE A 1 528 ? 145.14600 136.42200 183.85900 1.000 69.39481 525 PHE A CA 1
ATOM 4138 C C . PHE A 1 528 ? 144.30700 135.21400 184.28400 1.000 69.39481 525 PHE A C 1
ATOM 4139 O O . PHE A 1 528 ? 143.23100 135.34700 184.86900 1.000 69.39481 525 PHE A O 1
ATOM 4147 N N . GLN A 1 529 ? 144.83000 134.02400 183.97500 1.000 75.50084 526 GLN A N 1
ATOM 4148 C CA . GLN A 1 529 ? 144.23900 132.74600 184.36800 1.000 75.50084 526 GLN A CA 1
ATOM 4149 C C . GLN A 1 529 ? 142.72800 132.71100 184.19600 1.000 75.50084 526 GLN A C 1
ATOM 4150 O O . GLN A 1 529 ? 142.01600 132.20400 185.06700 1.000 75.50084 526 GLN A O 1
ATOM 4156 N N . ASN A 1 530 ? 142.22800 133.24400 183.09200 1.000 77.44209 527 ASN A N 1
ATOM 4157 C CA . ASN A 1 530 ? 140.78700 133.38800 182.89300 1.000 77.44209 527 ASN A CA 1
ATOM 4158 C C . ASN A 1 530 ? 140.50600 133.40500 181.40200 1.000 77.44209 527 ASN A C 1
ATOM 4159 O O . ASN A 1 530 ? 140.72300 134.42300 180.73000 1.000 77.44209 527 ASN A O 1
ATOM 4164 N N . PRO A 1 531 ? 140.04200 132.29000 180.83600 1.000 80.00181 528 PRO A N 1
ATOM 4165 C CA . PRO A 1 531 ? 139.65500 132.30600 179.41600 1.000 80.00181 528 PRO A CA 1
ATOM 4166 C C . PRO A 1 531 ? 138.60700 133.35500 179.09900 1.000 80.00181 528 PRO A C 1
ATOM 4167 O O . PRO A 1 531 ? 138.73800 134.07200 178.10000 1.000 80.00181 528 PRO A O 1
ATOM 4171 N N . GLN A 1 532 ? 137.56500 133.46500 179.92300 1.000 81.19323 529 GLN A N 1
ATOM 4172 C CA . GLN A 1 532 ? 136.55700 134.51400 179.77500 1.000 81.19323 529 GLN A CA 1
ATOM 4173 C C . GLN A 1 532 ? 137.03100 135.71800 180.57400 1.000 81.19323 529 GLN A C 1
ATOM 4174 O O . GLN A 1 532 ? 136.62400 135.93500 181.71500 1.000 81.19323 529 GLN A O 1
ATOM 4180 N N . PHE A 1 533 ? 137.90500 136.51000 179.96600 1.000 74.66908 530 PHE A N 1
ATOM 4181 C CA . PHE A 1 533 ? 138.48700 137.67500 180.61400 1.000 74.66908 530 PHE A CA 1
ATOM 4182 C C . PHE A 1 533 ? 138.24900 138.89400 179.74300 1.000 74.66908 530 PHE A C 1
ATOM 4183 O O . PHE A 1 533 ? 138.50100 138.85300 178.53500 1.000 74.66908 530 PHE A O 1
ATOM 4191 N N . MET A 1 534 ? 137.73900 139.96400 180.34900 1.000 70.51875 531 MET A N 1
ATOM 4192 C CA . MET A 1 534 ? 137.56600 141.27000 179.72700 1.000 70.51875 531 MET A CA 1
ATOM 4193 C C . MET A 1 534 ? 136.55800 141.25500 178.58800 1.000 70.51875 531 MET A C 1
ATOM 4194 O O . MET A 1 534 ? 136.33700 142.29800 177.97000 1.000 70.51875 531 MET A O 1
ATOM 4199 N N . GLY A 1 535 ? 135.92600 140.12200 178.29800 1.000 73.24807 532 GLY A N 1
ATOM 4200 C CA . GLY A 1 535 ? 135.03700 140.01900 177.15800 1.000 73.24807 532 GLY A CA 1
ATOM 4201 C C . GLY A 1 535 ? 133.70900 140.72600 177.32500 1.000 73.24807 532 GLY A C 1
ATOM 4202 O O . GLY A 1 535 ? 132.78000 140.50800 176.54500 1.000 73.24807 532 GLY A O 1
ATOM 4203 N N . GLY A 1 536 ? 133.60700 141.57300 178.33900 1.000 72.60853 533 GLY A N 1
ATOM 4204 C CA . GLY A 1 536 ? 132.38600 142.31900 178.56800 1.000 72.60853 533 GLY A CA 1
ATOM 4205 C C . GLY A 1 536 ? 132.58200 143.28400 179.71200 1.000 72.60853 533 GLY A C 1
ATOM 4206 O O . GLY A 1 536 ? 133.66600 143.38600 180.29500 1.000 72.60853 533 GLY A O 1
ATOM 4207 N N . TRP A 1 537 ? 131.51100 144.00000 180.02600 1.000 70.23655 534 TRP A N 1
ATOM 4208 C CA . TRP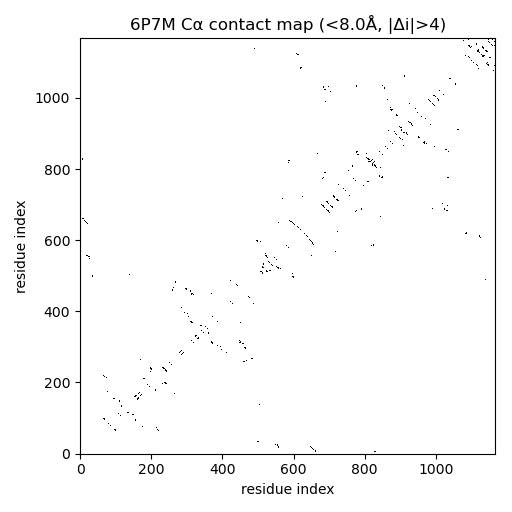 A 1 537 ? 131.53200 144.94700 181.12900 1.000 70.23655 534 TRP A CA 1
ATOM 4209 C C . TRP A 1 537 ? 130.26400 144.82600 181.96700 1.000 70.23655 534 TRP A C 1
ATOM 4210 O O . TRP A 1 537 ? 129.45900 143.91600 181.76700 1.000 70.23655 534 TRP A O 1
ATOM 4221 N N . TYR A 1 545 ? 134.17000 137.79400 183.84100 1.000 76.92536 542 TYR A N 1
ATOM 4222 C CA . TYR A 1 545 ? 134.83700 138.81500 183.04200 1.000 76.92536 542 TYR A CA 1
ATOM 4223 C C . TYR A 1 545 ? 135.94100 139.49000 183.84600 1.000 76.92536 542 TYR A C 1
ATOM 4224 O O . TYR A 1 545 ? 137.08800 139.55300 183.40500 1.000 76.92536 542 TYR A O 1
ATOM 4233 N N . ARG A 1 546 ? 135.57900 139.99700 185.02300 1.000 76.86993 543 ARG A N 1
ATOM 4234 C CA . ARG A 1 546 ? 136.53400 140.54300 185.98500 1.000 76.86993 543 ARG A CA 1
ATOM 4235 C C . ARG A 1 546 ? 137.30600 141.72400 185.39500 1.000 76.86993 543 ARG A C 1
ATOM 4236 O O . ARG A 1 546 ? 138.53400 141.72800 185.33100 1.000 76.86993 543 ARG A O 1
ATOM 4244 N N . ALA A 1 547 ? 136.56000 142.73700 184.96500 1.000 69.23251 544 ALA A N 1
ATOM 4245 C CA . ALA A 1 547 ? 137.16600 143.94800 184.43000 1.000 69.23251 544 ALA A CA 1
ATOM 4246 C C . ALA A 1 547 ? 136.14000 145.06700 184.47400 1.000 69.23251 544 ALA A C 1
ATOM 4247 O O . ALA A 1 547 ? 134.96700 144.84800 184.16900 1.000 69.23251 544 ALA A O 1
ATOM 4249 N N . THR A 1 548 ? 136.58900 146.25900 184.85600 1.000 65.95500 545 THR A N 1
ATOM 4250 C CA . THR A 1 548 ? 135.70600 147.41300 184.93500 1.000 65.95500 545 THR A CA 1
ATOM 4251 C C . THR A 1 548 ? 136.54700 148.65600 184.69200 1.000 65.95500 545 THR A C 1
ATOM 4252 O O . THR A 1 548 ? 137.76400 148.63900 184.86800 1.000 65.95500 545 THR A O 1
ATOM 4256 N N . ILE A 1 549 ? 135.90400 149.72900 184.24400 1.000 65.95500 546 ILE A N 1
ATOM 4257 C CA . ILE A 1 549 ? 136.58700 150.99100 183.99200 1.000 65.95500 546 ILE A CA 1
ATOM 4258 C C . ILE A 1 549 ? 136.12100 151.98700 185.04700 1.000 65.95500 546 ILE A C 1
ATOM 4259 O O . ILE A 1 549 ? 135.03600 152.56800 184.95000 1.000 65.95500 546 ILE A O 1
ATOM 4264 N N . LEU A 1 550 ? 136.94800 152.17100 186.06700 1.000 65.95500 547 LEU A N 1
ATOM 4265 C CA . LEU A 1 550 ? 136.75700 153.18700 187.08400 1.000 65.95500 547 LEU A CA 1
ATOM 4266 C C . LEU A 1 550 ? 137.22300 154.54100 186.55700 1.000 65.95500 547 LEU A C 1
ATOM 4267 O O . LEU A 1 550 ? 137.91200 154.63300 185.54100 1.000 65.95500 547 LEU A O 1
ATOM 4272 N N . ARG A 1 551 ? 136.87300 155.60700 187.27400 1.000 68.93329 548 ARG A N 1
ATOM 4273 C CA . ARG A 1 551 ? 137.48500 156.89800 186.99700 1.000 68.93329 548 ARG A CA 1
ATOM 4274 C C . ARG A 1 551 ? 137.50100 157.73500 188.26400 1.000 68.93329 548 ARG A C 1
ATOM 4275 O O . ARG A 1 551 ? 136.57400 157.67600 189.07300 1.000 68.93329 548 ARG A O 1
ATOM 4283 N N . TYR A 1 552 ? 138.56900 158.51000 188.41900 1.000 72.89201 549 TYR A N 1
ATOM 4284 C CA . TYR A 1 552 ? 138.78600 159.35000 189.58600 1.000 72.89201 549 TYR A CA 1
ATOM 4285 C C . TYR A 1 552 ? 139.36900 160.66800 189.10600 1.000 72.89201 549 TYR A C 1
ATOM 4286 O O . TYR A 1 552 ? 140.45600 160.68900 188.52200 1.000 72.89201 549 TYR A O 1
ATOM 4295 N N . GLY A 1 553 ? 138.64300 161.75700 189.33600 1.000 70.08997 550 GLY A N 1
ATOM 4296 C CA . GLY A 1 553 ? 139.08500 163.05700 188.87600 1.000 70.08997 550 GLY A CA 1
ATOM 4297 C C . GLY A 1 553 ? 139.18900 163.12400 187.36800 1.000 70.08997 550 GLY A C 1
ATOM 4298 O O . GLY A 1 553 ? 138.17400 163.12400 186.66700 1.000 70.08997 550 GLY A O 1
ATOM 4299 N N . SER A 1 554 ? 140.41200 163.18700 186.85900 1.000 67.10152 551 SER A N 1
ATOM 4300 C CA . SER A 1 554 ? 140.67700 163.14900 185.42900 1.000 67.10152 551 SER A CA 1
ATOM 4301 C C . SER A 1 554 ? 141.62200 162.00700 185.09500 1.000 67.10152 551 SER A C 1
ATOM 4302 O O . SER A 1 554 ? 142.50600 162.13400 184.24600 1.000 67.10152 551 SER A O 1
ATOM 4305 N N . LYS A 1 555 ? 141.45700 160.88000 185.77900 1.000 65.95500 552 LYS A N 1
ATOM 4306 C CA . LYS A 1 555 ? 142.23800 159.68500 185.51000 1.000 65.95500 552 LYS A CA 1
ATOM 4307 C C . LYS A 1 555 ? 141.28400 158.51500 185.37100 1.000 65.95500 552 LYS A C 1
ATOM 4308 O O . LYS A 1 555 ? 140.41600 158.31700 186.22300 1.000 65.95500 552 LYS A O 1
ATOM 4314 N N . TYR A 1 556 ? 141.43200 157.74900 184.30000 1.000 65.95500 553 TYR A N 1
ATOM 4315 C CA . TYR A 1 556 ? 140.54900 156.62700 184.02800 1.000 65.95500 553 TYR A CA 1
ATOM 4316 C C . TYR A 1 556 ? 141.32800 155.33800 184.22700 1.000 65.95500 553 TYR A C 1
ATOM 4317 O O . TYR A 1 556 ? 142.45700 155.20900 183.74500 1.000 65.95500 553 TYR A O 1
ATOM 4326 N N . TYR A 1 557 ? 140.73300 154.39900 184.95200 1.000 65.95500 554 TYR A N 1
ATOM 4327 C CA . TYR A 1 557 ? 141.42700 153.21800 185.42800 1.000 65.95500 554 TYR A CA 1
ATOM 4328 C C . TYR A 1 557 ? 140.73000 151.96400 184.93600 1.000 65.95500 554 TYR A C 1
ATOM 4329 O O . TYR A 1 557 ? 139.51000 151.92900 184.78900 1.000 65.95500 554 TYR A O 1
ATOM 4338 N N . LEU A 1 558 ? 141.52400 150.93300 184.70200 1.000 65.95500 555 LEU A N 1
ATOM 4339 C CA . LEU A 1 558 ? 141.04600 149.60900 184.33400 1.000 65.95500 555 LEU A CA 1
ATOM 4340 C C . LEU A 1 558 ? 141.30900 148.68400 185.51200 1.000 65.95500 555 LEU A C 1
ATOM 4341 O O . LEU A 1 558 ? 142.45900 148.32500 185.77600 1.000 65.95500 555 LEU A O 1
ATOM 4346 N N . ALA A 1 559 ? 140.25600 148.31600 186.22800 1.000 65.95500 556 ALA A N 1
ATOM 4347 C CA . ALA A 1 559 ? 140.36800 147.46100 187.39900 1.000 65.95500 556 ALA A CA 1
ATOM 4348 C C . ALA A 1 559 ? 140.06700 146.02300 187.00700 1.000 65.95500 556 ALA A C 1
ATOM 4349 O O . ALA A 1 559 ? 139.02000 145.74300 186.41200 1.000 65.95500 556 ALA A O 1
ATOM 4351 N N . ILE A 1 560 ? 140.98600 145.12100 187.33900 1.000 69.45955 557 ILE A N 1
ATOM 4352 C CA . ILE A 1 560 ? 140.87700 143.70500 187.01400 1.000 69.45955 557 ILE A CA 1
ATOM 4353 C C . ILE A 1 560 ? 140.96500 142.92400 188.31500 1.000 69.45955 557 ILE A C 1
ATOM 4354 O O . ILE A 1 560 ? 142.04700 142.80800 188.90200 1.000 69.45955 557 ILE A O 1
ATOM 4359 N N . MET A 1 561 ? 139.83900 142.38500 188.76600 1.000 76.69300 558 MET A N 1
ATOM 4360 C CA . MET A 1 561 ? 139.85500 141.51000 189.92500 1.000 76.69300 558 MET A CA 1
ATOM 4361 C C . MET A 1 561 ? 140.46200 140.16000 189.55700 1.000 76.69300 558 MET A C 1
ATOM 4362 O O . MET A 1 561 ? 140.31700 139.67500 188.43300 1.000 76.69300 558 MET A O 1
ATOM 4367 N N . ASP A 1 562 ? 141.14900 139.55300 190.51700 1.000 80.23816 559 ASP A N 1
ATOM 4368 C CA . ASP A 1 562 ? 141.84700 138.29500 190.30100 1.000 80.23816 559 ASP A CA 1
ATOM 4369 C C . ASP A 1 562 ? 141.11200 137.15100 190.99400 1.000 80.23816 559 ASP A C 1
ATOM 4370 O O . ASP A 1 562 ? 140.06600 137.33500 191.62100 1.000 80.23816 559 ASP A O 1
ATOM 4375 N N . LYS A 1 563 ? 141.68400 135.95700 190.87700 1.000 83.12550 560 LYS A N 1
ATOM 4376 C CA . LYS A 1 563 ? 141.10700 134.76000 191.47600 1.000 83.12550 560 LYS A CA 1
ATOM 4377 C C . LYS A 1 563 ? 141.88600 134.33600 192.71800 1.000 83.12550 560 LYS A C 1
ATOM 4378 O O . LYS A 1 563 ? 141.30000 134.04200 193.76000 1.000 83.12550 560 LYS A O 1
ATOM 4380 N N . GLY A 1 579 ? 138.56600 160.26600 199.80100 1.000 89.52462 576 GLY A N 1
ATOM 4381 C CA . GLY A 1 579 ? 138.45300 160.14800 198.36000 1.000 89.52462 576 GLY A CA 1
ATOM 4382 C C . GLY A 1 579 ? 137.27200 159.29800 197.94100 1.000 89.52462 576 GLY A C 1
ATOM 4383 O O . GLY A 1 579 ? 136.56600 158.75600 198.79100 1.000 89.52462 576 GLY A O 1
ATOM 4384 N N . ASN A 1 580 ? 137.05600 159.18300 196.63100 1.000 85.13704 577 ASN A N 1
ATOM 4385 C CA . ASN A 1 580 ? 135.97200 158.36300 196.10600 1.000 85.13704 577 ASN A CA 1
ATOM 4386 C C . ASN A 1 580 ? 136.17800 158.16400 194.61300 1.000 85.13704 577 ASN A C 1
ATOM 4387 O O . ASN A 1 580 ? 136.43500 159.12900 193.88900 1.000 85.13704 577 ASN A O 1
ATOM 4392 N N . TYR A 1 581 ? 136.05300 156.92000 194.16100 1.000 80.09440 578 TYR A N 1
ATOM 4393 C CA . TYR A 1 581 ? 136.18400 156.58000 192.75300 1.000 80.09440 578 TYR A CA 1
ATOM 4394 C C . TYR A 1 581 ? 134.83600 156.75500 192.05600 1.000 80.09440 578 TYR A C 1
ATOM 4395 O O . TYR A 1 581 ? 133.89700 157.33400 192.60400 1.000 80.09440 578 TYR A O 1
ATOM 4404 N N . GLU A 1 582 ? 134.73500 156.26200 190.82500 1.000 78.31948 579 GLU A N 1
ATOM 4405 C CA . GLU A 1 582 ? 133.47300 156.24900 190.09500 1.000 78.31948 579 GLU A CA 1
ATOM 4406 C C . GLU A 1 582 ? 133.48400 155.03700 189.18100 1.000 78.31948 579 GLU A C 1
ATOM 4407 O O . GLU A 1 582 ? 134.37100 154.91500 188.33300 1.000 78.31948 579 GLU A O 1
ATOM 4413 N N . LYS A 1 583 ? 132.51500 154.14500 189.35300 1.000 80.83251 580 LYS A N 1
ATOM 4414 C CA . LYS A 1 583 ? 132.45700 152.91900 188.57100 1.000 80.83251 580 LYS A CA 1
ATOM 4415 C C . LYS A 1 583 ? 131.65100 153.14000 187.30100 1.000 80.83251 580 LYS A C 1
ATOM 4416 O O . LYS A 1 583 ? 130.66400 153.87800 187.29700 1.000 80.83251 580 LYS A O 1
ATOM 4422 N N . ILE A 1 584 ? 132.08600 152.50600 186.21800 1.000 74.58388 581 ILE A N 1
ATOM 4423 C CA . ILE A 1 584 ? 131.37600 152.59100 184.94700 1.000 74.58388 581 ILE A CA 1
ATOM 4424 C C . ILE A 1 584 ? 131.26800 151.21200 184.30900 1.000 74.58388 581 ILE A C 1
ATOM 4425 O O . ILE A 1 584 ? 130.20100 150.81400 183.84600 1.000 74.58388 581 ILE A O 1
ATOM 4430 N N . PHE A 1 685 ? 126.79500 154.03700 187.75300 1.000 89.54819 682 PHE A N 1
ATOM 4431 C CA . PHE A 1 685 ? 127.80000 154.90000 188.36100 1.000 89.54819 682 PHE A CA 1
ATOM 4432 C C . PHE A 1 685 ? 127.79500 154.80300 189.87700 1.000 89.54819 682 PHE A C 1
ATOM 4433 O O . PHE A 1 685 ? 127.85600 155.82000 190.56300 1.000 89.54819 682 PHE A O 1
ATOM 4441 N N . GLU A 1 686 ? 127.71400 153.58800 190.40700 1.000 94.09331 683 GLU A N 1
ATOM 4442 C CA . GLU A 1 686 ? 127.81700 153.42400 191.84900 1.000 94.09331 683 GLU A CA 1
ATOM 4443 C C . GLU A 1 686 ? 129.25100 153.67400 192.28700 1.000 94.09331 683 GLU A C 1
ATOM 4444 O O . GLU A 1 686 ? 130.19900 153.19700 191.65900 1.000 94.09331 683 GLU A O 1
ATOM 4450 N N . SER A 1 687 ? 129.40800 154.42600 193.36700 1.000 93.29004 684 SER A N 1
ATOM 4451 C CA . SER A 1 687 ? 130.71800 154.88400 193.79900 1.000 93.29004 684 SER A CA 1
ATOM 4452 C C . SER A 1 687 ? 131.45200 153.76300 194.53200 1.000 93.29004 684 SER A C 1
ATOM 4453 O O . SER A 1 687 ? 131.01800 152.60900 194.57100 1.000 93.29004 684 SER A O 1
ATOM 4456 N N . ALA A 1 688 ? 132.59200 154.11200 195.11300 1.000 89.88662 685 ALA A N 1
ATOM 4457 C CA . ALA A 1 688 ? 133.39300 153.23500 195.95300 1.000 89.88662 685 ALA A CA 1
ATOM 4458 C C . ALA A 1 688 ? 134.07800 154.13100 196.97600 1.000 89.88662 685 ALA A C 1
ATOM 4459 O O . ALA A 1 688 ? 133.65200 155.26800 197.19900 1.000 89.88662 685 ALA A O 1
ATOM 4461 N N . SER A 1 689 ? 135.11700 153.62500 197.62500 1.000 88.41634 686 SER A N 1
ATOM 4462 C CA . SER A 1 689 ? 135.98600 154.48000 198.41800 1.000 88.41634 686 SER A CA 1
ATOM 4463 C C . SER A 1 689 ? 137.42300 154.22500 198.00300 1.000 88.41634 686 SER A C 1
ATOM 4464 O O . SER A 1 689 ? 137.88900 153.08300 198.04000 1.000 88.41634 686 SER A O 1
ATOM 4467 N N . LYS A 1 690 ? 138.11000 155.29400 197.59200 1.000 86.67745 687 LYS A N 1
ATOM 4468 C CA . LYS A 1 690 ? 139.48800 155.17800 197.13000 1.000 86.67745 687 LYS A CA 1
ATOM 4469 C C . LYS A 1 690 ? 140.37100 154.47900 198.15400 1.000 86.67745 687 LYS A C 1
ATOM 4470 O O . LYS A 1 690 ? 141.29900 153.75400 197.78100 1.000 86.67745 687 LYS A O 1
ATOM 4476 N N . LYS A 1 691 ? 140.08500 154.66200 199.44300 1.000 88.69614 688 LYS A N 1
ATOM 4477 C CA . LYS A 1 691 ? 140.89400 154.01900 200.47200 1.000 88.69614 688 LYS A CA 1
ATOM 4478 C C . LYS A 1 691 ? 140.81500 152.49900 200.37000 1.000 88.69614 688 LYS A C 1
ATOM 4479 O O . LYS A 1 691 ? 141.84500 151.81900 200.33400 1.000 88.69614 688 LYS A O 1
ATOM 4485 N N . GLU A 1 692 ? 139.60500 151.94100 200.28100 1.000 87.35193 689 GLU A N 1
ATOM 4486 C CA . GLU A 1 692 ? 139.51000 150.48600 200.30000 1.000 87.35193 689 GLU A CA 1
ATOM 4487 C C . GLU A 1 692 ? 139.87200 149.87400 198.95200 1.000 87.35193 689 GLU A C 1
ATOM 4488 O O . GLU A 1 692 ? 140.32600 148.72700 198.90200 1.000 87.35193 689 GLU A O 1
ATOM 4494 N N . VAL A 1 693 ? 139.71900 150.61500 197.85400 1.000 84.29958 690 VAL A N 1
ATOM 4495 C CA . VAL A 1 693 ? 140.17200 150.09200 196.56900 1.000 84.29958 690 VAL A CA 1
ATOM 4496 C C . VAL A 1 693 ? 141.69400 150.10000 196.49500 1.000 84.29958 690 VAL A C 1
ATOM 4497 O O . VAL A 1 693 ? 142.30900 149.14900 195.99700 1.000 84.29958 690 VAL A O 1
ATOM 4501 N N . ASP A 1 694 ? 142.33400 151.15300 197.00400 1.000 88.08423 691 ASP A N 1
ATOM 4502 C CA . ASP A 1 694 ? 143.78400 151.10000 197.14300 1.000 88.08423 691 ASP A CA 1
ATOM 4503 C C . ASP A 1 694 ? 144.20400 150.00000 198.10800 1.000 88.08423 691 ASP A C 1
ATOM 4504 O O . ASP A 1 694 ? 145.27100 149.40200 197.94000 1.000 88.08423 691 ASP A O 1
ATOM 4509 N N . LYS A 1 695 ? 143.37500 149.70700 199.11100 1.000 86.91763 692 LYS A N 1
ATOM 4510 C CA . LYS A 1 695 ? 143.65600 148.58300 199.99800 1.000 86.91763 692 LYS A CA 1
ATOM 4511 C C . LYS A 1 695 ? 143.62500 147.26400 199.23800 1.000 86.91763 692 LYS A C 1
ATOM 4512 O O . LYS A 1 695 ? 144.48200 146.39700 199.44600 1.000 86.91763 692 LYS A O 1
ATOM 4518 N N . LEU A 1 696 ? 142.63500 147.08900 198.36300 1.000 82.03255 693 LEU A N 1
ATOM 4519 C CA . LEU A 1 696 ? 142.60900 145.91100 197.50300 1.000 82.03255 693 LEU A CA 1
ATOM 4520 C C . LEU A 1 696 ? 143.85500 145.84500 196.63100 1.000 82.03255 693 LEU A C 1
ATOM 4521 O O . LEU A 1 696 ? 144.42200 144.76600 196.42500 1.000 82.03255 693 LEU A O 1
ATOM 4526 N N . VAL A 1 697 ? 144.29000 146.99100 196.10400 1.000 81.20719 694 VAL A N 1
ATOM 4527 C CA . VAL A 1 697 ? 145.48400 147.01600 195.26100 1.000 81.20719 694 VAL A CA 1
ATOM 4528 C C . VAL A 1 697 ? 146.71000 146.59000 196.06000 1.000 81.20719 694 VAL A C 1
ATOM 4529 O O . VAL A 1 697 ? 147.58500 145.88000 195.55200 1.000 81.20719 694 VAL A O 1
ATOM 4533 N N . GLU A 1 698 ? 146.78900 147.01000 197.32300 1.000 84.06179 695 GLU A N 1
ATOM 4534 C CA . GLU A 1 698 ? 147.91400 146.61300 198.16500 1.000 84.06179 695 GLU A CA 1
ATOM 4535 C C . GLU A 1 698 ? 147.85500 145.13000 198.50500 1.000 84.06179 695 GLU A C 1
ATOM 4536 O O . GLU A 1 698 ? 148.88600 144.44800 198.51900 1.000 84.06179 695 GLU A O 1
ATOM 4542 N N . GLU A 1 699 ? 146.65800 144.61800 198.79600 1.000 86.05368 696 GLU A N 1
ATOM 4543 C CA . GLU A 1 699 ? 146.49000 143.20000 199.09400 1.000 86.05368 696 GLU A CA 1
ATOM 4544 C C . GLU A 1 699 ? 146.92300 142.33400 197.92000 1.000 86.05368 696 GLU A C 1
ATOM 4545 O O . GLU A 1 699 ? 147.89500 141.57700 198.00900 1.000 86.05368 696 GLU A O 1
ATOM 4551 N N . GLY A 1 700 ? 146.20900 142.43800 196.80300 1.000 81.53340 697 GLY A N 1
ATOM 4552 C CA . GLY A 1 700 ? 146.45800 141.58400 195.66200 1.000 81.53340 697 GLY A CA 1
ATOM 4553 C C . GLY A 1 700 ? 145.17500 141.13300 195.00400 1.000 81.53340 697 GLY A C 1
ATOM 4554 O O . GLY A 1 700 ? 145.19700 140.42500 193.99400 1.000 81.53340 697 GLY A O 1
ATOM 4555 N N . LYS A 1 701 ? 144.04500 141.53900 195.57200 1.000 80.51307 698 LYS A N 1
ATOM 4556 C CA . LYS A 1 701 ? 142.73600 141.18300 195.04600 1.000 80.51307 698 LYS A CA 1
ATOM 4557 C C . LYS A 1 701 ? 142.33700 142.04800 193.85200 1.000 80.51307 698 LYS A C 1
ATOM 4558 O O . LYS A 1 701 ? 141.20600 141.94400 193.36700 1.000 80.51307 698 LYS A O 1
ATOM 4564 N N . LEU A 1 702 ? 143.24500 142.87600 193.34300 1.000 74.21350 699 LEU A N 1
ATOM 4565 C CA . LEU A 1 702 ? 142.87900 143.82200 192.30100 1.000 74.21350 699 LEU A CA 1
ATOM 4566 C C . LEU A 1 702 ? 144.14000 144.25200 191.56400 1.000 74.21350 699 LEU A C 1
ATOM 4567 O O . LEU A 1 702 ? 145.23600 144.23700 192.12500 1.000 74.21350 699 LEU A O 1
ATOM 4572 N N . TYR A 1 703 ? 143.97100 144.63000 190.30100 1.000 69.27211 700 TYR A N 1
ATOM 4573 C CA . TYR A 1 703 ? 145.07400 144.88600 189.38000 1.000 69.27211 700 TYR A CA 1
ATOM 4574 C C . TYR A 1 703 ? 144.87400 146.20300 188.64900 1.000 69.27211 700 TYR A C 1
ATOM 4575 O O . TYR A 1 703 ? 144.90800 146.26700 187.42100 1.000 69.27211 700 TYR A O 1
ATOM 4584 N N . MET A 1 704 ? 144.64600 147.27800 189.39500 1.000 65.95500 701 MET A N 1
ATOM 4585 C CA . MET A 1 704 ? 144.32900 148.57200 188.80500 1.000 65.95500 701 MET A CA 1
ATOM 4586 C C . MET A 1 704 ? 145.41500 149.08200 187.86700 1.000 65.95500 701 MET A C 1
ATOM 4587 O O . MET A 1 704 ? 146.53700 149.35800 188.29700 1.000 65.95500 701 MET A O 1
ATOM 4592 N N . PHE A 1 705 ? 145.09100 149.20000 186.58400 1.000 65.95500 702 PHE A N 1
ATOM 4593 C CA . PHE A 1 705 ? 145.90100 149.90800 185.60500 1.000 65.95500 702 PHE A CA 1
ATOM 4594 C C . PHE A 1 705 ? 145.32300 151.29600 185.37900 1.000 65.95500 702 PHE A C 1
ATOM 4595 O O . PHE A 1 705 ? 144.15000 151.54500 185.63700 1.000 65.95500 702 PHE A O 1
ATOM 4603 N N . GLN A 1 706 ? 146.14800 152.19700 184.86400 1.000 65.95500 703 GLN A N 1
ATOM 4604 C CA . GLN A 1 706 ? 145.70400 153.52500 184.46400 1.000 65.95500 703 GLN A CA 1
ATOM 4605 C C . GLN A 1 706 ? 145.77200 153.62200 182.95000 1.000 65.95500 703 GLN A C 1
ATOM 4606 O O . GLN A 1 706 ? 146.83300 153.39400 182.36600 1.000 65.95500 703 GLN A O 1
ATOM 4612 N N . ILE A 1 707 ? 144.64500 153.93400 182.31800 1.000 65.95500 704 ILE A N 1
ATOM 4613 C CA . ILE A 1 707 ? 144.60900 154.15200 180.87800 1.000 65.95500 704 ILE A CA 1
ATOM 4614 C C . ILE A 1 707 ? 145.23700 155.50300 180.58400 1.000 65.95500 704 ILE A C 1
ATOM 4615 O O . ILE A 1 707 ? 144.85900 156.51400 181.18400 1.000 65.95500 704 ILE A O 1
ATOM 4620 N N . TYR A 1 708 ? 146.20100 155.53400 179.66900 1.000 65.95500 705 TYR A N 1
ATOM 4621 C CA . TYR A 1 708 ? 147.00100 156.73700 179.51000 1.000 65.95500 705 TYR A CA 1
ATOM 4622 C C . TYR A 1 708 ? 147.53100 156.86400 178.09400 1.000 65.95500 705 TYR A C 1
ATOM 4623 O O . TYR A 1 708 ? 148.02700 155.89500 177.52200 1.000 65.95500 705 TYR A O 1
ATOM 4632 N N . ASN A 1 709 ? 147.41600 158.07000 177.54300 1.000 65.95500 706 ASN A N 1
ATOM 4633 C CA . ASN A 1 709 ? 148.22400 158.52600 176.42200 1.000 65.95500 706 ASN A CA 1
ATOM 4634 C C . ASN A 1 709 ? 148.47900 160.01300 176.62300 1.000 65.95500 706 ASN A C 1
ATOM 4635 O O . ASN A 1 709 ? 147.86300 160.65100 177.47800 1.000 65.95500 706 ASN A O 1
ATOM 4640 N N . LYS A 1 710 ? 149.38000 160.58100 175.82200 1.000 65.95500 707 LYS A N 1
ATOM 4641 C CA . LYS A 1 710 ? 149.95200 161.88500 176.15100 1.000 65.95500 707 LYS A CA 1
ATOM 4642 C C . LYS A 1 710 ? 148.92700 163.01200 176.19400 1.000 65.95500 707 LYS A C 1
ATOM 4643 O O . LYS A 1 710 ? 149.28900 164.16200 176.44600 1.000 65.95500 707 LYS A O 1
ATOM 4649 N N . ASP A 1 711 ? 147.65800 162.70900 175.93800 1.000 65.95500 708 ASP A N 1
ATOM 4650 C CA . ASP A 1 711 ? 146.59700 163.68700 176.12400 1.000 65.95500 708 ASP A CA 1
ATOM 4651 C C . ASP A 1 711 ? 145.97000 163.60900 177.50200 1.000 65.95500 708 ASP A C 1
ATOM 4652 O O . ASP A 1 711 ? 145.36900 164.58900 177.94900 1.000 65.95500 708 ASP A O 1
ATOM 4657 N N . PHE A 1 712 ? 146.07700 162.46400 178.17100 1.000 65.95500 709 PHE A N 1
ATOM 4658 C CA . PHE A 1 712 ? 145.70200 162.36700 179.57100 1.000 65.95500 709 PHE A CA 1
ATOM 4659 C C . PHE A 1 712 ? 146.75100 162.96900 180.48300 1.000 65.95500 709 PHE A C 1
ATOM 4660 O O . PHE A 1 712 ? 146.50300 163.10300 181.68400 1.000 65.95500 709 PHE A O 1
ATOM 4668 N N . SER A 1 713 ? 147.90900 163.32000 179.93700 1.000 65.95500 710 SER A N 1
ATOM 4669 C CA . SER A 1 713 ? 148.96600 163.93800 180.71300 1.000 65.95500 710 SER A CA 1
ATOM 4670 C C . SER A 1 713 ? 148.49200 165.26200 181.29900 1.000 65.95500 710 SER A C 1
ATOM 4671 O O . SER A 1 713 ? 147.51700 165.86300 180.84500 1.000 65.95500 710 SER A O 1
ATOM 4674 N N . ASP A 1 714 ? 149.19500 165.71400 182.32900 1.000 65.95500 711 ASP A N 1
ATOM 4675 C CA . ASP A 1 714 ? 148.87500 166.98500 182.95500 1.000 65.95500 711 ASP A CA 1
ATOM 4676 C C . ASP A 1 714 ? 149.59900 168.15300 182.30800 1.000 65.95500 711 ASP A C 1
ATOM 4677 O O . ASP A 1 714 ? 149.22100 169.30400 182.54600 1.000 65.95500 711 ASP A O 1
ATOM 4682 N N . LYS A 1 715 ? 150.62100 167.89000 181.50100 1.000 65.95500 712 LYS A N 1
ATOM 4683 C CA . LYS A 1 715 ? 151.34600 168.93200 180.79500 1.000 65.95500 712 LYS A CA 1
ATOM 4684 C C . LYS A 1 715 ? 150.88600 169.08300 179.35700 1.000 65.95500 712 LYS A C 1
ATOM 4685 O O . LYS A 1 715 ? 151.54200 169.77800 178.57800 1.000 65.95500 712 LYS A O 1
ATOM 4691 N N . SER A 1 716 ? 149.78400 168.44200 178.98500 1.000 65.95500 713 SER A N 1
ATOM 4692 C CA . SER A 1 716 ? 149.23100 168.56100 177.64600 1.000 65.95500 713 SER A CA 1
ATOM 4693 C C . SER A 1 716 ? 148.22000 169.69300 177.63700 1.000 65.95500 713 SER A C 1
ATOM 4694 O O . SER A 1 716 ? 147.27000 169.68800 178.42400 1.000 65.95500 713 SER A O 1
ATOM 4697 N N . HIS A 1 717 ? 148.41700 170.65100 176.74000 1.000 65.95500 714 HIS A N 1
ATOM 4698 C CA . HIS A 1 717 ? 147.56700 171.82500 176.66200 1.000 65.95500 714 HIS A CA 1
ATOM 4699 C C . HIS A 1 717 ? 146.87100 172.01200 175.32400 1.000 65.95500 714 HIS A C 1
ATOM 4700 O O . HIS A 1 717 ? 145.84200 172.68900 175.28300 1.000 65.95500 714 HIS A O 1
ATOM 4707 N N . GLY A 1 718 ? 147.38100 171.43600 174.24500 1.000 65.95500 715 GLY A N 1
ATOM 4708 C CA . GLY A 1 718 ? 146.78100 171.59600 172.93800 1.000 65.95500 715 GLY A CA 1
ATOM 4709 C C . GLY A 1 718 ? 145.50800 170.79300 172.77300 1.000 65.95500 715 GLY A C 1
ATOM 4710 O O . GLY A 1 718 ? 144.82300 170.44800 173.73700 1.000 65.95500 715 GLY A O 1
ATOM 4711 N N . THR A 1 719 ? 145.19100 170.49500 171.51800 1.000 65.95500 716 THR A N 1
ATOM 4712 C CA . THR A 1 719 ? 143.97700 169.75300 171.19400 1.000 65.95500 716 THR A CA 1
ATOM 4713 C C . THR A 1 719 ? 144.21800 168.25800 171.37000 1.000 65.95500 716 THR A C 1
ATOM 4714 O O . THR A 1 719 ? 145.24600 167.74500 170.91600 1.000 65.95500 716 THR A O 1
ATOM 4718 N N . PRO A 1 720 ? 143.31100 167.53800 172.02100 1.000 65.95500 717 PRO A N 1
ATOM 4719 C CA . PRO A 1 720 ? 143.50300 166.10000 172.20500 1.000 65.95500 717 PRO A CA 1
ATOM 4720 C C . PRO A 1 720 ? 143.37700 165.34500 170.89600 1.000 65.95500 717 PRO A C 1
ATOM 4721 O O . PRO A 1 720 ? 142.84500 165.84400 169.90600 1.000 65.95500 717 PRO A O 1
ATOM 4725 N N . ASN A 1 721 ? 143.89000 164.11800 170.90200 1.000 65.95500 718 ASN A N 1
ATOM 4726 C CA . ASN A 1 721 ? 143.70400 163.23500 169.76500 1.000 65.95500 718 ASN A CA 1
ATOM 4727 C C . ASN A 1 721 ? 142.21900 162.97400 169.55700 1.000 65.95500 718 ASN A C 1
ATOM 4728 O O . ASN A 1 721 ? 141.38100 163.27000 170.40500 1.000 65.95500 718 ASN A O 1
ATOM 4733 N N . LEU A 1 722 ? 141.89200 162.40600 168.40300 1.000 65.95500 719 LEU A N 1
ATOM 4734 C CA . LEU A 1 722 ? 140.49900 162.07900 168.14100 1.000 65.95500 719 LEU A CA 1
ATOM 4735 C C . LEU A 1 722 ? 140.03400 160.94500 169.04200 1.000 65.95500 719 LEU A C 1
ATOM 4736 O O . LEU A 1 722 ? 138.97800 161.03600 169.67800 1.000 65.95500 719 LEU A O 1
ATOM 4741 N N . HIS A 1 723 ? 140.81900 159.87200 169.12600 1.000 65.95500 720 HIS A N 1
ATOM 4742 C CA . HIS A 1 723 ? 140.40400 158.74000 169.94000 1.000 65.95500 720 HIS A CA 1
ATOM 4743 C C . HIS A 1 723 ? 140.40000 159.08000 171.42100 1.000 65.95500 720 HIS A C 1
ATOM 4744 O O . HIS A 1 723 ? 139.61800 158.50300 172.18100 1.000 65.95500 720 HIS A O 1
ATOM 4751 N N . THR A 1 724 ? 141.24700 160.01400 171.85300 1.000 65.95500 721 THR A N 1
ATOM 4752 C CA . THR A 1 724 ? 141.15400 160.48500 173.22900 1.000 65.95500 721 THR A CA 1
ATOM 4753 C C . THR A 1 724 ? 139.80800 161.14400 173.48300 1.000 65.95500 721 THR A C 1
ATOM 4754 O O . THR A 1 724 ? 139.20100 160.95000 174.54200 1.000 65.95500 721 THR A O 1
ATOM 4758 N N . MET A 1 725 ? 139.31800 161.91700 172.51200 1.000 65.95500 722 MET A N 1
ATOM 4759 C CA . MET A 1 725 ? 138.00700 162.53700 172.64900 1.000 65.95500 722 MET A CA 1
ATOM 4760 C C . MET A 1 725 ? 136.90500 161.49000 172.65200 1.000 65.95500 722 MET A C 1
ATOM 4761 O O . MET A 1 725 ? 135.95700 161.58600 173.43700 1.000 65.95500 722 MET A O 1
ATOM 4766 N N . TYR A 1 726 ? 137.01900 160.47700 171.79200 1.000 65.95500 723 TYR A N 1
ATOM 4767 C CA . TYR A 1 726 ? 136.06100 159.37600 171.81800 1.000 65.95500 723 TYR A CA 1
ATOM 4768 C C . TYR A 1 726 ? 136.01300 158.73000 173.19500 1.000 65.95500 723 TYR A C 1
ATOM 4769 O O . TYR A 1 726 ? 134.93400 158.52200 173.76000 1.000 65.95500 723 TYR A O 1
ATOM 4778 N N . PHE A 1 727 ? 137.17900 158.40500 173.75500 1.000 65.95500 724 PHE A N 1
ATOM 4779 C CA . PHE A 1 727 ? 137.19900 157.74000 175.05000 1.000 65.95500 724 PHE A CA 1
ATOM 4780 C C . PHE A 1 727 ? 136.60100 158.62500 176.12900 1.000 65.95500 724 PHE A C 1
ATOM 4781 O O . PHE A 1 727 ? 135.71100 158.20000 176.86900 1.000 65.95500 724 PHE A O 1
ATOM 4789 N N . LYS A 1 728 ? 137.08100 159.86200 176.24300 1.000 65.95500 725 LYS A N 1
ATOM 4790 C CA . LYS A 1 728 ? 136.51700 160.75700 177.24300 1.000 65.95500 725 LYS A CA 1
ATOM 4791 C C . LYS A 1 728 ? 135.01500 160.91200 177.06900 1.000 65.95500 725 LYS A C 1
ATOM 4792 O O . LYS A 1 728 ? 134.29900 161.12900 178.05000 1.000 65.95500 725 LYS A O 1
ATOM 4798 N N . LEU A 1 729 ? 134.51300 160.78100 175.83900 1.000 65.95500 726 LEU A N 1
ATOM 4799 C CA . LEU A 1 729 ? 133.08000 160.87100 175.60000 1.000 65.95500 726 LEU A CA 1
ATOM 4800 C C . LEU A 1 729 ? 132.33200 159.59800 175.95000 1.000 65.95500 726 LEU A C 1
ATOM 4801 O O . LEU A 1 729 ? 131.11400 159.65400 176.13400 1.000 65.95500 726 LEU A O 1
ATOM 4806 N N . LEU A 1 730 ? 133.01500 158.45300 176.00700 1.000 65.95500 727 LEU A N 1
ATOM 4807 C CA . LEU A 1 730 ? 132.34000 157.23100 176.44400 1.000 65.95500 727 LEU A CA 1
ATOM 4808 C C . LEU A 1 730 ? 131.54900 157.43600 177.72800 1.000 65.95500 727 LEU A C 1
ATOM 4809 O O . LEU A 1 730 ? 130.49200 156.82500 177.90700 1.000 65.95500 727 LEU A O 1
ATOM 4814 N N . PHE A 1 731 ? 132.03400 158.29300 178.62700 1.000 65.95500 728 PHE A N 1
ATOM 4815 C CA . PHE A 1 731 ? 131.45500 158.44500 179.95600 1.000 65.95500 728 PHE A CA 1
ATOM 4816 C C . PHE A 1 731 ? 130.76400 159.78800 180.14900 1.000 65.95500 728 PHE A C 1
ATOM 4817 O O . PHE A 1 731 ? 130.52000 160.19200 181.28900 1.000 65.95500 728 PHE A O 1
ATOM 4825 N N . ASP A 1 732 ? 130.44300 160.48700 179.07000 1.000 65.95500 729 ASP A N 1
ATOM 4826 C CA . ASP A 1 732 ? 129.83800 161.80300 179.18500 1.000 65.95500 729 ASP A CA 1
ATOM 4827 C C . ASP A 1 732 ? 128.32100 161.70500 179.28200 1.000 65.95500 729 ASP A C 1
ATOM 4828 O O . ASP A 1 732 ? 127.72100 160.64500 179.09800 1.000 65.95500 729 ASP A O 1
ATOM 4833 N N . GLU A 1 733 ? 127.70100 162.84300 179.58700 1.000 70.49487 730 GLU A N 1
ATOM 4834 C CA . GLU A 1 733 ? 126.25000 162.94400 179.66400 1.000 70.49487 730 GLU A CA 1
ATOM 4835 C C . GLU A 1 733 ? 125.63700 163.25600 178.30900 1.000 70.49487 730 GLU A C 1
ATOM 4836 O O . GLU A 1 733 ? 124.57200 162.72800 177.97500 1.000 70.49487 730 GLU A O 1
ATOM 4842 N N . ASN A 1 734 ? 126.29200 164.10900 177.52100 1.000 68.42005 731 ASN A N 1
ATOM 4843 C CA . ASN A 1 734 ? 125.83200 164.37100 176.16500 1.000 68.42005 731 ASN A CA 1
ATOM 4844 C C . ASN A 1 734 ? 125.91000 163.13100 175.29200 1.000 68.42005 731 ASN A C 1
ATOM 4845 O O . ASN A 1 734 ? 125.22700 163.06500 174.26500 1.000 68.42005 731 ASN A O 1
ATOM 4850 N N . ASN A 1 735 ? 126.73100 162.15800 175.66900 1.000 65.95500 732 ASN A N 1
ATOM 4851 C CA . ASN A 1 735 ? 126.78800 160.87700 174.97900 1.000 65.95500 732 ASN A CA 1
ATOM 4852 C C . ASN A 1 735 ? 125.60300 160.04300 175.43300 1.000 65.95500 732 ASN A C 1
ATOM 4853 O O . ASN A 1 735 ? 125.55700 159.59200 176.58000 1.000 65.95500 732 ASN A O 1
ATOM 4858 N N . HIS A 1 736 ? 124.63400 159.84900 174.54100 1.000 65.95500 733 HIS A N 1
ATOM 4859 C CA . HIS A 1 736 ? 123.48600 159.00400 174.84200 1.000 65.95500 733 HIS A CA 1
ATOM 4860 C C . HIS A 1 736 ? 123.72200 157.57400 174.36800 1.000 65.95500 733 HIS A C 1
ATOM 4861 O O . HIS A 1 736 ? 123.76700 156.64300 175.17600 1.000 65.95500 733 HIS A O 1
ATOM 4868 N N . GLY A 1 737 ? 123.86800 157.38900 173.06300 1.000 65.95500 734 GLY A N 1
ATOM 4869 C CA . GLY A 1 737 ? 124.21300 156.09400 172.52000 1.000 65.95500 734 GLY A CA 1
ATOM 4870 C C . GLY A 1 737 ? 125.12500 156.20300 171.32100 1.000 65.95500 734 GLY A C 1
ATOM 4871 O O . GLY A 1 737 ? 125.35200 155.22000 170.61300 1.000 65.95500 734 GLY A O 1
ATOM 4872 N N . GLN A 1 738 ? 125.65100 157.40200 171.07700 1.000 65.95500 735 GLN A N 1
ATOM 4873 C CA . GLN A 1 738 ? 126.38800 157.64900 169.84400 1.000 65.95500 735 GLN A CA 1
ATOM 4874 C C . GLN A 1 738 ? 127.66800 156.82900 169.79700 1.000 65.95500 735 GLN A C 1
ATOM 4875 O O . GLN A 1 738 ? 127.85100 155.99200 168.91000 1.000 65.95500 735 GLN A O 1
ATOM 4881 N N . ILE A 1 739 ? 128.56600 157.05800 170.74400 1.000 65.95500 736 ILE A N 1
ATOM 4882 C CA . ILE A 1 739 ? 129.77500 156.26300 170.90100 1.000 65.95500 736 ILE A CA 1
ATOM 4883 C C . ILE A 1 739 ? 129.58700 155.43100 172.15400 1.000 65.95500 736 ILE A C 1
ATOM 4884 O O . ILE A 1 739 ? 129.49400 155.97500 173.26000 1.000 65.95500 736 ILE A O 1
ATOM 4889 N N . ARG A 1 740 ? 129.51300 154.11700 171.99300 1.000 65.95500 737 ARG A N 1
ATOM 4890 C CA . ARG A 1 740 ? 129.27500 153.23100 173.11600 1.000 65.95500 737 ARG A CA 1
ATOM 4891 C C . ARG A 1 740 ? 130.35100 152.15900 173.16300 1.000 65.95500 737 ARG A C 1
ATOM 4892 O O . ARG A 1 740 ? 131.12200 151.97000 172.22100 1.000 65.95500 737 ARG A O 1
ATOM 4900 N N . LEU A 1 741 ? 130.38500 151.45600 174.28700 1.000 65.95500 738 LEU A N 1
ATOM 4901 C CA . LEU A 1 741 ? 131.43800 150.49900 174.60400 1.000 65.95500 738 LEU A CA 1
ATOM 4902 C C . LEU A 1 741 ? 130.94000 149.11500 174.20800 1.000 65.95500 738 LEU A C 1
ATOM 4903 O O . LEU A 1 741 ? 130.27300 148.43200 174.98200 1.000 65.95500 738 LEU A O 1
ATOM 4908 N N . SER A 1 742 ? 131.26300 148.70100 172.98900 1.000 65.95500 739 SER A N 1
ATOM 4909 C CA . SER A 1 742 ? 130.77700 147.44500 172.43600 1.000 65.95500 739 SER A CA 1
ATOM 4910 C C . SER A 1 742 ? 131.90400 146.43000 172.39200 1.000 65.95500 739 SER A C 1
ATOM 4911 O O . SER A 1 742 ? 133.00600 146.73900 171.93100 1.000 65.95500 739 SER A O 1
ATOM 4914 N N . GLY A 1 743 ? 131.61800 145.22200 172.84900 1.000 65.95500 740 GLY A N 1
ATOM 4915 C CA . GLY A 1 743 ? 132.60000 144.16500 172.84400 1.000 65.95500 740 GLY A CA 1
ATOM 4916 C C . GLY A 1 743 ? 133.43200 144.16200 174.10900 1.000 65.95500 740 GLY A C 1
ATOM 4917 O O . GLY A 1 743 ? 133.11100 144.80400 175.11300 1.000 65.95500 740 GLY A O 1
ATOM 4918 N N . GLY A 1 744 ? 134.53000 143.42000 174.04600 1.000 65.95500 741 GLY A N 1
ATOM 4919 C CA . GLY A 1 744 ? 135.45000 143.31100 175.15700 1.000 65.95500 741 GLY A CA 1
ATOM 4920 C C . GLY A 1 744 ? 136.81100 143.86600 174.79000 1.000 65.95500 741 GLY A C 1
ATOM 4921 O O . GLY A 1 744 ? 137.24300 143.78700 173.63900 1.000 65.95500 741 GLY A O 1
ATOM 4922 N N . ALA A 1 745 ? 137.48800 144.42800 175.78500 1.000 65.95500 742 ALA A N 1
ATOM 4923 C CA . ALA A 1 745 ? 138.81200 144.98400 175.58000 1.000 65.95500 742 ALA A CA 1
ATOM 4924 C C . ALA A 1 745 ? 139.83900 143.86300 175.46900 1.000 65.95500 742 ALA A C 1
ATOM 4925 O O . ALA A 1 745 ? 139.51500 142.67600 175.52800 1.000 65.95500 742 ALA A O 1
ATOM 4927 N N . GLU A 1 746 ? 141.10000 144.24300 175.30100 1.000 65.95500 743 GLU A N 1
ATOM 4928 C CA . GLU A 1 746 ? 142.18700 143.27500 175.22100 1.000 65.95500 743 GLU A CA 1
ATOM 4929 C C . GLU A 1 746 ? 143.43600 143.92800 175.77900 1.000 65.95500 743 GLU A C 1
ATOM 4930 O O . GLU A 1 746 ? 143.83600 144.99200 175.30600 1.000 65.95500 743 GLU A O 1
ATOM 4936 N N . LEU A 1 747 ? 144.04900 143.30200 176.77500 1.000 65.95500 744 LEU A N 1
ATOM 4937 C CA . LEU A 1 747 ? 145.23800 143.84300 177.42100 1.000 65.95500 744 LEU A CA 1
ATOM 4938 C C . LEU A 1 747 ? 146.45100 143.09100 176.89400 1.000 65.95500 744 LEU A C 1
ATOM 4939 O O . LEU A 1 747 ? 146.69500 141.95000 177.28700 1.000 65.95500 744 LEU A O 1
ATOM 4944 N N . PHE A 1 748 ? 147.20200 143.72100 176.00400 1.000 65.95500 745 PHE A N 1
ATOM 4945 C CA . PHE A 1 748 ? 148.38300 143.10100 175.43600 1.000 65.95500 745 PHE A CA 1
ATOM 4946 C C . PHE A 1 748 ? 149.58700 143.44800 176.29700 1.000 65.95500 745 PHE A C 1
ATOM 4947 O O . PHE A 1 748 ? 149.45600 144.02800 177.37400 1.000 65.95500 745 PHE A O 1
ATOM 4955 N N . MET A 1 749 ? 150.77900 143.10500 175.82600 1.000 65.95500 746 MET A N 1
ATOM 4956 C CA . MET A 1 749 ? 151.99500 143.39800 176.57500 1.000 65.95500 746 MET A CA 1
ATOM 4957 C C . MET A 1 749 ? 153.16800 143.35400 175.61700 1.000 65.95500 746 MET A C 1
ATOM 4958 O O . MET A 1 749 ? 153.41400 142.32100 174.99500 1.000 65.95500 746 MET A O 1
ATOM 4963 N N . ARG A 1 750 ? 153.88900 144.46000 175.50000 1.000 65.95500 747 ARG A N 1
ATOM 4964 C CA . ARG A 1 750 ? 155.01700 144.57600 174.59300 1.000 65.95500 747 ARG A CA 1
ATOM 4965 C C . ARG A 1 750 ? 156.29700 144.67500 175.40400 1.000 65.95500 747 ARG A C 1
ATOM 4966 O O . ARG A 1 750 ? 156.40700 145.52400 176.29300 1.000 65.95500 747 ARG A O 1
ATOM 4974 N N . ARG A 1 751 ? 157.25700 143.81000 175.10100 1.000 65.95500 748 ARG A N 1
ATOM 4975 C CA . ARG A 1 751 ? 158.51400 143.80200 175.82500 1.000 65.95500 748 ARG A CA 1
ATOM 4976 C C . ARG A 1 751 ? 159.47900 144.82600 175.24100 1.000 65.95500 748 ARG A C 1
ATOM 4977 O O . ARG A 1 751 ? 159.37100 145.23400 174.08400 1.000 65.95500 748 ARG A O 1
ATOM 4985 N N . ALA A 1 752 ? 160.43600 145.23700 176.06400 1.000 65.95500 749 ALA A N 1
ATOM 4986 C CA . ALA A 1 752 ? 161.38600 146.26400 175.66600 1.000 65.95500 749 ALA A CA 1
ATOM 4987 C C . ALA A 1 752 ? 162.23500 145.77900 174.50600 1.000 65.95500 749 ALA A C 1
ATOM 4988 O O . ALA A 1 752 ? 162.89600 144.74300 174.60100 1.000 65.95500 749 ALA A O 1
ATOM 4990 N N . SER A 1 753 ? 162.22500 146.53300 173.41100 1.000 65.95500 750 SER A N 1
ATOM 4991 C CA . SER A 1 753 ? 162.92800 146.13000 172.20400 1.000 65.95500 750 SER A CA 1
ATOM 4992 C C . SER A 1 753 ? 164.29300 146.77800 172.05300 1.000 65.95500 750 SER A C 1
ATOM 4993 O O . SER A 1 753 ? 165.14200 146.23200 171.34200 1.000 65.95500 750 SER A O 1
ATOM 4996 N N . LEU A 1 754 ? 164.52400 147.91700 172.69500 1.000 65.95500 751 LEU A N 1
ATOM 4997 C CA . LEU A 1 754 ? 165.79500 148.62300 172.61500 1.000 65.95500 751 LEU A CA 1
ATOM 4998 C C . LEU A 1 754 ? 166.58200 148.36800 173.89000 1.000 65.95500 751 LEU A C 1
ATOM 4999 O O . LEU A 1 754 ? 166.09400 148.64100 174.99100 1.000 65.95500 751 LEU A O 1
ATOM 5004 N N . LYS A 1 755 ? 167.79200 147.84200 173.74300 1.000 69.71736 752 LYS A N 1
ATOM 5005 C CA . LYS A 1 755 ? 168.63700 147.61500 174.90300 1.000 69.71736 752 LYS A CA 1
ATOM 5006 C C . LYS A 1 755 ? 169.10600 148.95300 175.45000 1.000 69.71736 752 LYS A C 1
ATOM 5007 O O . LYS A 1 755 ? 169.50900 149.83900 174.69500 1.000 69.71736 752 LYS A O 1
ATOM 5013 N N . LYS A 1 756 ? 169.05000 149.10400 176.77200 1.000 72.10972 753 LYS A N 1
ATOM 5014 C CA . LYS A 1 756 ? 169.37000 150.39300 177.37300 1.000 72.10972 753 LYS A CA 1
ATOM 5015 C C . LYS A 1 756 ? 170.81900 150.80500 177.16800 1.000 72.10972 753 LYS A C 1
ATOM 5016 O O . LYS A 1 756 ? 171.19100 151.90900 177.57500 1.000 72.10972 753 LYS A O 1
ATOM 5022 N N . GLU A 1 757 ? 171.63800 149.95600 176.55400 1.000 74.68304 754 GLU A N 1
ATOM 5023 C CA . GLU A 1 757 ? 172.94400 150.36500 176.06200 1.000 74.68304 754 GLU A CA 1
ATOM 5024 C C . GLU A 1 757 ? 172.86200 151.02600 174.69500 1.000 74.68304 754 GLU A C 1
ATOM 5025 O O . GLU A 1 757 ? 173.84400 151.63200 174.25700 1.000 74.68304 754 GLU A O 1
ATOM 5031 N N . GLU A 1 758 ? 171.72000 150.91600 174.01700 1.000 70.74552 755 GLU A N 1
ATOM 5032 C CA . GLU A 1 758 ? 171.50800 151.50500 172.70300 1.000 70.74552 755 GLU A CA 1
ATOM 5033 C C . GLU A 1 758 ? 170.72200 152.80300 172.75300 1.000 70.74552 755 GLU A C 1
ATOM 5034 O O . GLU A 1 758 ? 170.65700 153.50500 171.74100 1.000 70.74552 755 GLU A O 1
ATOM 5040 N N . LEU A 1 759 ? 170.11300 153.12500 173.89000 1.000 65.95500 756 LEU A N 1
ATOM 5041 C CA . LEU A 1 759 ? 169.33800 154.34800 174.01000 1.000 65.95500 756 LEU A CA 1
ATOM 5042 C C . LEU A 1 759 ? 170.21000 155.55700 173.72500 1.000 65.95500 756 LEU A C 1
ATOM 5043 O O . LEU A 1 759 ? 171.30000 155.69700 174.28300 1.000 65.95500 756 LEU A O 1
ATOM 5048 N N . VAL A 1 760 ? 169.72700 156.42800 172.85200 1.000 65.95500 757 VAL A N 1
ATOM 5049 C CA . VAL A 1 760 ? 170.44600 157.62400 172.44700 1.000 65.95500 757 VAL A CA 1
ATOM 5050 C C . VAL A 1 760 ? 169.58800 158.82800 172.80400 1.000 65.95500 757 VAL A C 1
ATOM 5051 O O . VAL A 1 760 ? 168.35800 158.76700 172.72000 1.000 65.95500 757 VAL A O 1
ATOM 5055 N N . VAL A 1 761 ? 170.23000 159.91100 173.23100 1.000 65.95500 758 VAL A N 1
ATOM 5056 C CA . VAL A 1 761 ? 169.53800 161.00200 173.90100 1.000 65.95500 758 VAL A CA 1
ATOM 5057 C C . VAL A 1 761 ? 170.01600 162.33600 173.34700 1.000 65.95500 758 VAL A C 1
ATOM 5058 O O . VAL A 1 761 ? 171.12900 162.45200 172.82800 1.000 65.95500 758 VAL A O 1
ATOM 5062 N N . HIS A 1 762 ? 169.15000 163.34700 173.44400 1.000 65.95500 759 HIS A N 1
ATOM 5063 C CA . HIS A 1 762 ? 169.54800 164.73200 173.23200 1.000 65.95500 759 HIS A CA 1
ATOM 5064 C C . HIS A 1 762 ? 169.86800 165.32800 174.59300 1.000 65.95500 759 HIS A C 1
ATOM 5065 O O . HIS A 1 762 ? 168.94400 165.55200 175.38700 1.000 65.95500 759 HIS A O 1
ATOM 5072 N N . PRO A 1 763 ? 171.13200 165.59300 174.91300 1.000 65.95500 760 PRO A N 1
ATOM 5073 C CA . PRO A 1 763 ? 171.47100 166.00500 176.27800 1.000 65.95500 760 PRO A CA 1
ATOM 5074 C C . PRO A 1 763 ? 170.76900 167.29800 176.65400 1.000 65.95500 760 PRO A C 1
ATOM 5075 O O . PRO A 1 763 ? 170.54900 168.17300 175.81700 1.000 65.95500 760 PRO A O 1
ATOM 5079 N N . ALA A 1 764 ? 170.40500 167.40400 177.92700 1.000 65.95500 761 ALA A N 1
ATOM 5080 C CA . ALA A 1 764 ? 169.62100 168.53600 178.38700 1.000 65.95500 761 ALA A CA 1
ATOM 5081 C C . ALA A 1 764 ? 170.43200 169.82500 178.32300 1.000 65.95500 761 ALA A C 1
ATOM 5082 O O . ALA A 1 764 ? 171.66200 169.81600 178.24500 1.000 65.95500 761 ALA A O 1
ATOM 5084 N N . ASN A 1 765 ? 169.71300 170.94800 178.35200 1.000 65.95500 762 ASN A N 1
ATOM 5085 C CA . ASN A 1 765 ? 170.31500 172.28100 178.39800 1.000 65.95500 762 ASN A CA 1
ATOM 5086 C C . ASN A 1 765 ? 171.32800 172.49400 177.28000 1.000 65.95500 762 ASN A C 1
ATOM 5087 O O . ASN A 1 765 ? 172.32200 173.20100 177.45200 1.000 65.95500 762 ASN A O 1
ATOM 5092 N N . SER A 1 766 ? 171.08900 171.88100 176.12400 1.000 65.95500 763 SER A N 1
ATOM 5093 C CA . SER A 1 766 ? 171.94000 172.07300 174.96200 1.000 65.95500 763 SER A CA 1
ATOM 5094 C C . SER A 1 766 ? 171.05600 172.38500 173.76200 1.000 65.95500 763 SER A C 1
ATOM 5095 O O . SER A 1 766 ? 170.07300 171.66800 173.51400 1.000 65.95500 763 SER A O 1
ATOM 5098 N N . PRO A 1 767 ? 171.36800 173.42800 172.99400 1.000 65.95500 764 PRO A N 1
ATOM 5099 C CA . PRO A 1 767 ? 170.46800 173.86200 171.91600 1.000 65.95500 764 PRO A CA 1
ATOM 5100 C C . PRO A 1 767 ? 170.37800 172.81400 170.81900 1.000 65.95500 764 PRO A C 1
ATOM 5101 O O . PRO A 1 767 ? 171.38400 172.43400 170.21900 1.000 65.95500 764 PRO A O 1
ATOM 5105 N N . ILE A 1 768 ? 169.17100 172.35900 170.55600 1.000 65.95500 765 ILE A N 1
ATOM 5106 C CA . ILE A 1 768 ? 168.91700 171.38900 169.50200 1.000 65.95500 765 ILE A CA 1
ATOM 5107 C C . ILE A 1 768 ? 168.58200 172.15000 168.23000 1.000 65.95500 765 ILE A C 1
ATOM 5108 O O . ILE A 1 768 ? 167.84600 173.13900 168.26400 1.000 65.95500 765 ILE A O 1
ATOM 5113 N N . ALA A 1 769 ? 169.11700 171.70000 167.10300 1.000 65.95500 766 ALA A N 1
ATOM 5114 C CA . ALA A 1 769 ? 168.75800 172.31500 165.83800 1.000 65.95500 766 ALA A CA 1
ATOM 5115 C C . ALA A 1 769 ? 167.34800 171.90700 165.43600 1.000 65.95500 766 ALA A C 1
ATOM 5116 O O . ALA A 1 769 ? 166.90300 170.78800 165.69800 1.000 65.95500 766 ALA A O 1
ATOM 5118 N N . ASN A 1 770 ? 166.63900 172.83100 164.80100 1.000 65.95500 767 ASN A N 1
ATOM 5119 C CA . ASN A 1 770 ? 165.28200 172.58900 164.33700 1.000 65.95500 767 ASN A CA 1
ATOM 5120 C C . ASN A 1 770 ? 165.30900 172.19500 162.86900 1.000 65.95500 767 ASN A C 1
ATOM 5121 O O . ASN A 1 770 ? 166.00500 172.81700 162.06400 1.000 65.95500 767 ASN A O 1
ATOM 5126 N N . LYS A 1 771 ? 164.55400 171.15700 162.52500 1.000 65.95500 768 LYS A N 1
ATOM 5127 C CA . LYS A 1 771 ? 164.63600 170.55800 161.20200 1.000 65.95500 768 LYS A CA 1
ATOM 5128 C C . LYS A 1 771 ? 163.70100 171.20100 160.19300 1.000 65.95500 768 LYS A C 1
ATOM 5129 O O . LYS A 1 771 ? 163.74600 170.83900 159.01500 1.000 65.95500 768 LYS A O 1
ATOM 5135 N N . ASN A 1 772 ? 162.86700 172.14100 160.61700 1.000 65.95500 769 ASN A N 1
ATOM 5136 C CA . ASN A 1 772 ? 161.87800 172.74900 159.74400 1.000 65.95500 769 ASN A CA 1
ATOM 5137 C C . ASN A 1 772 ? 162.43500 174.04600 159.18700 1.000 65.95500 769 ASN A C 1
ATOM 5138 O O . ASN A 1 772 ? 162.60300 175.00900 159.94800 1.000 65.95500 769 ASN A O 1
ATOM 5143 N N . PRO A 1 773 ? 162.74500 174.12900 157.89200 1.000 65.95500 770 PRO A N 1
ATOM 5144 C CA . PRO A 1 773 ? 163.28000 175.38700 157.35400 1.000 65.95500 770 PRO A CA 1
ATOM 5145 C C . PRO A 1 773 ? 162.29700 176.53900 157.41100 1.000 65.95500 770 PRO A C 1
ATOM 5146 O O . PRO A 1 773 ? 162.73100 177.69400 157.45000 1.000 65.95500 770 PRO A O 1
ATOM 5150 N N . ASP A 1 774 ? 160.99300 176.26900 157.42100 1.000 65.95500 771 ASP A N 1
ATOM 5151 C CA . ASP A 1 774 ? 159.97900 177.31000 157.49700 1.000 65.95500 771 ASP A CA 1
ATOM 5152 C C . ASP A 1 774 ? 159.58400 177.63400 158.92900 1.000 65.95500 771 ASP A C 1
ATOM 5153 O O . ASP A 1 774 ? 158.48000 178.13900 159.15900 1.000 65.95500 771 ASP A O 1
ATOM 5158 N N . ASN A 1 775 ? 160.45700 177.35000 159.88900 1.000 65.95500 772 ASN A N 1
ATOM 5159 C CA . ASN A 1 775 ? 160.27800 177.66300 161.29900 1.000 65.95500 772 ASN A CA 1
ATOM 5160 C C . ASN A 1 775 ? 161.00900 178.95000 161.63200 1.000 65.95500 772 ASN A C 1
ATOM 5161 O O . ASN A 1 775 ? 162.17700 179.10300 161.25200 1.000 65.95500 772 ASN A O 1
ATOM 5166 N N . PRO A 1 776 ? 160.36800 179.90600 162.30500 1.000 65.95500 773 PRO A N 1
ATOM 5167 C CA . PRO A 1 776 ? 161.11500 181.09600 162.74300 1.000 65.95500 773 PRO A CA 1
ATOM 5168 C C . PRO A 1 776 ? 162.20800 180.76500 163.74300 1.000 65.95500 773 PRO A C 1
ATOM 5169 O O . PRO A 1 776 ? 163.36500 181.16100 163.55700 1.000 65.95500 773 PRO A O 1
ATOM 5173 N N . LYS A 1 777 ? 161.86500 180.04200 164.80500 1.000 65.95500 774 LYS A N 1
ATOM 5174 C CA . LYS A 1 777 ? 162.83300 179.64200 165.81700 1.000 65.95500 774 LYS A CA 1
ATOM 5175 C C . LYS A 1 777 ? 163.76200 178.57900 165.24800 1.000 65.95500 774 LYS A C 1
ATOM 5176 O O . LYS A 1 777 ? 163.30800 177.50400 164.84800 1.000 65.95500 774 LYS A O 1
ATOM 5182 N N . LYS A 1 778 ? 165.05900 178.86600 165.21300 1.000 65.95500 775 LYS A N 1
ATOM 5183 C CA . LYS A 1 778 ? 166.01700 177.98700 164.55800 1.000 65.95500 775 LYS A CA 1
ATOM 5184 C C . LYS A 1 778 ? 166.73100 177.03700 165.51000 1.000 65.95500 775 LYS A C 1
ATOM 5185 O O . LYS A 1 778 ? 167.51100 176.20300 165.04500 1.000 65.95500 775 LYS A O 1
ATOM 5191 N N . THR A 1 779 ? 166.50000 177.13900 166.81900 1.000 65.95500 776 THR A N 1
ATOM 5192 C CA . THR A 1 779 ? 167.04700 176.19100 167.78300 1.000 65.95500 776 THR A CA 1
ATOM 5193 C C . THR A 1 779 ? 166.03900 175.97100 168.90000 1.000 65.95500 776 THR A C 1
ATOM 5194 O O . THR A 1 779 ? 165.00100 176.63000 168.96900 1.000 65.95500 776 THR A O 1
ATOM 5198 N N . THR A 1 780 ? 166.35700 175.02900 169.78400 1.000 65.95500 777 THR A N 1
ATOM 5199 C CA . THR A 1 780 ? 165.53500 174.76600 170.95800 1.000 65.95500 777 THR A CA 1
ATOM 5200 C C . THR A 1 780 ? 166.42500 174.26700 172.08100 1.000 65.95500 777 THR A C 1
ATOM 5201 O O . THR A 1 780 ? 167.27500 173.40200 171.86000 1.000 65.95500 777 THR A O 1
ATOM 5205 N N . THR A 1 781 ? 166.22500 174.80700 173.27700 1.000 65.95500 778 THR A N 1
ATOM 5206 C CA . THR A 1 781 ? 166.98000 174.41200 174.45900 1.000 65.95500 778 THR A CA 1
ATOM 5207 C C . THR A 1 781 ? 165.98400 173.99700 175.52900 1.000 65.95500 778 THR A C 1
ATOM 5208 O O . THR A 1 781 ? 165.27200 174.84100 176.08100 1.000 65.95500 778 THR A O 1
ATOM 5212 N N . LEU A 1 782 ? 165.92800 172.70400 175.81500 1.000 65.95500 779 LEU A N 1
ATOM 5213 C CA . LEU A 1 782 ? 165.01600 172.17000 176.81100 1.000 65.95500 779 LEU A CA 1
ATOM 5214 C C . LEU A 1 782 ? 165.76100 171.90200 178.11100 1.000 65.95500 779 LEU A C 1
ATOM 5215 O O . LEU A 1 782 ? 166.94800 171.57100 178.11000 1.000 65.95500 779 LEU A O 1
ATOM 5220 N N . SER A 1 783 ? 165.05000 172.05000 179.22600 1.000 65.95500 780 SER A N 1
ATOM 5221 C CA . SER A 1 783 ? 165.62600 171.83200 180.54300 1.000 65.95500 780 SER A CA 1
ATOM 5222 C C . SER A 1 783 ? 165.59800 170.37000 180.96000 1.000 65.95500 780 SER A C 1
ATOM 5223 O O . SER A 1 783 ? 165.74800 170.07100 182.14800 1.000 65.95500 780 SER A O 1
ATOM 5226 N N . TYR A 1 784 ? 165.40500 169.45500 180.01600 1.000 65.95500 781 TYR A N 1
ATOM 5227 C CA . TYR A 1 784 ? 165.37300 168.03500 180.31800 1.000 65.95500 781 TYR A CA 1
ATOM 5228 C C . TYR A 1 784 ? 165.87300 167.27300 179.10100 1.000 65.95500 781 TYR A C 1
ATOM 5229 O O . TYR A 1 784 ? 166.26700 167.86200 178.09300 1.000 65.95500 781 TYR A O 1
ATOM 5238 N N . ASP A 1 785 ? 165.85500 165.95100 179.20000 1.000 65.95500 782 ASP A N 1
ATOM 5239 C CA . ASP A 1 785 ? 166.39100 165.10300 178.15000 1.000 65.95500 782 ASP A CA 1
ATOM 5240 C C . ASP A 1 785 ? 165.30000 164.70000 177.17000 1.000 65.95500 782 ASP A C 1
ATOM 5241 O O . ASP A 1 785 ? 164.12100 164.62400 177.51700 1.000 65.95500 782 ASP A O 1
ATOM 5246 N N . VAL A 1 786 ? 165.71000 164.44100 175.93600 1.000 65.95500 783 VAL A N 1
ATOM 5247 C CA . VAL A 1 786 ? 164.82400 163.95800 174.88700 1.000 65.95500 783 VAL A CA 1
ATOM 5248 C C . VAL A 1 786 ? 165.40000 162.63200 174.41700 1.000 65.95500 783 VAL A C 1
ATOM 5249 O O . VAL A 1 786 ? 166.36500 162.60400 173.64600 1.000 65.95500 783 VAL A O 1
ATOM 5253 N N . TYR A 1 787 ? 164.82900 161.52800 174.88600 1.000 65.95500 784 TYR A N 1
ATOM 5254 C CA . TYR A 1 787 ? 165.29000 160.21700 174.46300 1.000 65.95500 784 TYR A CA 1
ATOM 5255 C C . TYR A 1 787 ? 164.64100 159.84800 173.14200 1.000 65.95500 784 TYR A C 1
ATOM 5256 O O . TYR A 1 787 ? 163.45400 160.09300 172.93300 1.000 65.95500 784 TYR A O 1
ATOM 5265 N N . LYS A 1 788 ? 165.42300 159.26200 172.24800 1.000 65.95500 785 LYS A N 1
ATOM 5266 C CA . LYS A 1 788 ? 164.88900 158.81200 170.97200 1.000 65.95500 785 LYS A CA 1
ATOM 5267 C C . LYS A 1 788 ? 164.25300 157.44100 171.14900 1.000 65.95500 785 LYS A C 1
ATOM 5268 O O . LYS A 1 788 ? 164.92100 156.49600 171.57900 1.000 65.95500 785 LYS A O 1
ATOM 5274 N N . ASP A 1 789 ? 162.96200 157.34000 170.83200 1.000 65.95500 786 ASP A N 1
ATOM 5275 C CA . ASP A 1 789 ? 162.21200 156.08700 170.92700 1.000 65.95500 786 ASP A CA 1
ATOM 5276 C C . ASP A 1 789 ? 162.13400 155.59100 172.36600 1.000 65.95500 786 ASP A C 1
ATOM 5277 O O . ASP A 1 789 ? 162.31300 154.40600 172.64100 1.000 65.95500 786 ASP A O 1
ATOM 5282 N N . LYS A 1 790 ? 161.86400 156.50500 173.29400 1.000 65.95500 787 LYS A N 1
ATOM 5283 C CA . LYS A 1 790 ? 161.72900 156.12900 174.69400 1.000 65.95500 787 LYS A CA 1
ATOM 5284 C C . LYS A 1 790 ? 160.60800 155.12300 174.91500 1.000 65.95500 787 LYS A C 1
ATOM 5285 O O . LYS A 1 790 ? 160.64900 154.36700 175.89100 1.000 65.95500 787 LYS A O 1
ATOM 5291 N N . ARG A 1 791 ? 159.61900 155.07400 174.02300 1.000 65.95500 788 ARG A N 1
ATOM 5292 C CA . ARG A 1 791 ? 158.48500 154.18600 174.24100 1.000 65.95500 788 ARG A CA 1
ATOM 5293 C C . ARG A 1 791 ? 158.86800 152.72900 174.05200 1.000 65.95500 788 ARG A C 1
ATOM 5294 O O . ARG A 1 791 ? 158.25000 151.84600 174.65500 1.000 65.95500 788 ARG A O 1
ATOM 5302 N N . PHE A 1 792 ? 159.88100 152.45600 173.23500 1.000 65.95500 789 PHE A N 1
ATOM 5303 C CA . PHE A 1 792 ? 160.28200 151.09600 172.91200 1.000 65.95500 789 PHE A CA 1
ATOM 5304 C C . PHE A 1 792 ? 161.44300 150.60900 173.76000 1.000 65.95500 789 PHE A C 1
ATOM 5305 O O . PHE A 1 792 ? 162.00000 149.54900 173.47200 1.000 65.95500 789 PHE A O 1
ATOM 5313 N N . SER A 1 793 ? 161.82400 151.35300 174.79000 1.000 65.95500 790 SER A N 1
ATOM 5314 C CA . SER A 1 793 ? 162.90000 150.95100 175.68000 1.000 65.95500 790 SER A CA 1
ATOM 5315 C C . SER A 1 793 ? 162.38100 150.40400 176.99500 1.000 65.95500 790 SER A C 1
ATOM 5316 O O . SER A 1 793 ? 163.16400 150.21000 177.92600 1.000 65.95500 790 SER A O 1
ATOM 5319 N N . GLU A 1 794 ? 161.08100 150.15400 177.09300 1.000 65.95500 791 GLU A N 1
ATOM 5320 C CA . GLU A 1 794 ? 160.48500 149.63200 178.31000 1.000 65.95500 791 GLU A CA 1
ATOM 5321 C C . GLU A 1 794 ? 159.32900 148.72000 177.94000 1.000 65.95500 791 GLU A C 1
ATOM 5322 O O . GLU A 1 794 ? 158.84000 148.72500 176.81000 1.000 65.95500 791 GLU A O 1
ATOM 5328 N N . ASP A 1 795 ? 158.89300 147.93400 178.91400 1.000 65.95500 792 ASP A N 1
ATOM 5329 C CA . ASP A 1 795 ? 157.71400 147.10400 178.74300 1.000 65.95500 792 ASP A CA 1
ATOM 5330 C C . ASP A 1 795 ? 156.46200 147.95700 178.86600 1.000 65.95500 792 ASP A C 1
ATOM 5331 O O . ASP A 1 795 ? 156.38300 148.84300 179.71800 1.000 65.95500 792 ASP A O 1
ATOM 5336 N N . GLN A 1 796 ? 155.47800 147.68900 178.01200 1.000 65.95500 793 GLN A N 1
ATOM 5337 C CA . GLN A 1 796 ? 154.29800 148.53700 177.94300 1.000 65.95500 793 GLN A CA 1
ATOM 5338 C C . GLN A 1 796 ? 153.04900 147.69400 177.75700 1.000 65.95500 793 GLN A C 1
ATOM 5339 O O . GLN A 1 796 ? 152.99300 146.85400 176.85800 1.000 65.95500 793 GLN A O 1
ATOM 5345 N N . TYR A 1 797 ? 152.04800 147.93100 178.60000 1.000 65.95500 794 TYR A N 1
ATOM 5346 C CA . TYR A 1 797 ? 150.79500 147.18000 178.56700 1.000 65.95500 794 TYR A CA 1
ATOM 5347 C C . TYR A 1 797 ? 149.80300 147.91700 177.68100 1.000 65.95500 794 TYR A C 1
ATOM 5348 O O . TYR A 1 797 ? 149.03500 148.75400 178.14800 1.000 65.95500 794 TYR A O 1
ATOM 5357 N N . GLU A 1 798 ? 149.80000 147.60000 176.39100 1.000 65.95500 795 GLU A N 1
ATOM 5358 C CA . GLU A 1 798 ? 148.81200 148.18700 175.50100 1.000 65.95500 795 GLU A CA 1
ATOM 5359 C C . GLU A 1 798 ? 147.42000 147.69200 175.86100 1.000 65.95500 795 GLU A C 1
ATOM 5360 O O . GLU A 1 798 ? 147.24600 146.59100 176.38000 1.000 65.95500 795 GLU A O 1
ATOM 5366 N N . LEU A 1 799 ? 146.42000 148.51600 175.57500 1.000 65.95500 796 LEU A N 1
ATOM 5367 C CA . LEU A 1 799 ? 145.03700 148.19300 175.89700 1.000 65.95500 796 LEU A CA 1
ATOM 5368 C C . LEU A 1 799 ? 144.16600 148.58200 174.71700 1.000 65.95500 796 LEU A C 1
ATOM 5369 O O . LEU A 1 799 ? 144.11000 149.75800 174.35500 1.000 65.95500 796 LEU A O 1
ATOM 5374 N N . HIS A 1 800 ? 143.49100 147.60700 174.12100 1.000 65.95500 797 HIS A N 1
ATOM 5375 C CA . HIS A 1 800 ? 142.64500 147.83500 172.96000 1.000 65.95500 797 HIS A CA 1
ATOM 5376 C C . HIS A 1 800 ? 141.18900 147.79100 173.39800 1.000 65.95500 797 HIS A C 1
ATOM 5377 O O . HIS A 1 800 ? 140.72400 146.76600 173.90300 1.000 65.95500 797 HIS A O 1
ATOM 5384 N N . ILE A 1 801 ? 140.47800 148.89700 173.20700 1.000 65.95500 798 ILE A N 1
ATOM 5385 C CA . ILE A 1 801 ? 139.09800 149.05600 173.64000 1.000 65.95500 798 ILE A CA 1
ATOM 5386 C C . ILE A 1 801 ? 138.23900 149.26200 172.39900 1.000 65.95500 798 ILE A C 1
ATOM 5387 O O . ILE A 1 801 ? 138.40100 150.26200 171.70200 1.000 65.95500 798 ILE A O 1
ATOM 5392 N N . PRO A 1 802 ? 137.31500 148.36900 172.07700 1.000 65.95500 799 PRO A N 1
ATOM 5393 C CA . PRO A 1 802 ? 136.43000 148.61800 170.94000 1.000 65.95500 799 PRO A CA 1
ATOM 5394 C C . PRO A 1 802 ? 135.31400 149.58500 171.29100 1.000 65.95500 799 PRO A C 1
ATOM 5395 O O . PRO A 1 802 ? 134.83600 149.64200 172.42400 1.000 65.95500 799 PRO A O 1
ATOM 5399 N N . ILE A 1 803 ? 134.90900 150.36200 170.29200 1.000 65.95500 800 ILE A N 1
ATOM 5400 C CA . ILE A 1 803 ? 133.75300 151.24200 170.38100 1.000 65.95500 800 ILE A CA 1
ATOM 5401 C C . ILE A 1 803 ? 132.92000 151.07000 169.12300 1.000 65.95500 800 ILE A C 1
ATOM 5402 O O . ILE A 1 803 ? 133.45900 150.86200 168.02900 1.000 65.95500 800 ILE A O 1
ATOM 5407 N N . ALA A 1 804 ? 131.60400 151.15700 169.28200 1.000 65.95500 801 ALA A N 1
ATOM 5408 C CA . ALA A 1 804 ? 130.66100 151.04900 168.17800 1.000 65.95500 801 ALA A CA 1
ATOM 5409 C C . ALA A 1 804 ? 129.95700 152.38600 168.04000 1.000 65.95500 801 ALA A C 1
ATOM 5410 O O . ALA A 1 804 ? 129.13700 152.75300 168.88600 1.000 65.95500 801 ALA A O 1
ATOM 5412 N N . ILE A 1 805 ? 130.27900 153.10300 166.98000 1.000 65.95500 802 ILE A N 1
ATOM 5413 C CA . ILE A 1 805 ? 129.69500 154.40200 166.70000 1.000 65.95500 802 ILE A CA 1
ATOM 5414 C C . ILE A 1 805 ? 128.37100 154.19000 165.98500 1.000 65.95500 802 ILE A C 1
ATOM 5415 O O . ILE A 1 805 ? 128.29600 153.42400 165.01900 1.000 65.95500 802 ILE A O 1
ATOM 5420 N N . ASN A 1 806 ? 127.32600 154.86300 166.46500 1.000 65.95500 803 ASN A N 1
ATOM 5421 C CA . ASN A 1 806 ? 125.99300 154.80900 165.86900 1.000 65.95500 803 ASN A CA 1
ATOM 5422 C C . ASN A 1 806 ? 125.45700 153.37800 165.84900 1.000 65.95500 803 ASN A C 1
ATOM 5423 O O . ASN A 1 806 ? 125.16600 152.80500 164.80200 1.000 65.95500 803 ASN A O 1
ATOM 5428 N N . LYS A 1 807 ? 125.32400 152.80700 167.04300 1.000 65.95500 804 LYS A N 1
ATOM 5429 C CA . LYS A 1 807 ? 124.83400 151.43900 167.14600 1.000 65.95500 804 LYS A CA 1
ATOM 5430 C C . LYS A 1 807 ? 123.36500 151.33500 166.76600 1.000 65.95500 804 LYS A C 1
ATOM 5431 O O . LYS A 1 807 ? 122.94500 150.32600 166.19100 1.000 65.95500 804 LYS A O 1
ATOM 5437 N N . CYS A 1 808 ? 122.56900 152.35600 167.07900 1.000 66.14390 805 CYS A N 1
ATOM 5438 C CA . CYS A 1 808 ? 121.13900 152.37900 166.78300 1.000 66.14390 805 CYS A CA 1
ATOM 5439 C C . CYS A 1 808 ? 120.83100 153.57100 165.88500 1.000 66.14390 805 CYS A C 1
ATOM 5440 O O . CYS A 1 808 ? 120.27100 154.57700 166.34000 1.000 66.14390 805 CYS A O 1
ATOM 5443 N N . PRO A 1 809 ? 121.17900 153.49200 164.60400 1.000 65.95500 806 PRO A N 1
ATOM 5444 C CA . PRO A 1 809 ? 120.90200 154.60500 163.69800 1.000 65.95500 806 PRO A CA 1
ATOM 5445 C C . PRO A 1 809 ? 119.41500 154.72800 163.42000 1.000 65.95500 806 PRO A C 1
ATOM 5446 O O . PRO A 1 809 ? 118.64400 153.77600 163.55400 1.000 65.95500 806 PRO A O 1
ATOM 5450 N N . LYS A 1 810 ? 119.02200 155.91900 163.02800 1.000 73.11220 807 LYS A N 1
ATOM 5451 C CA . LYS A 1 810 ? 117.62800 156.18700 162.70100 1.000 73.11220 807 LYS A CA 1
ATOM 5452 C C . LYS A 1 810 ? 117.45200 156.80800 161.32500 1.000 73.11220 807 LYS A C 1
ATOM 5453 O O . LYS A 1 810 ? 116.46500 156.51400 160.64800 1.000 73.11220 807 LYS A O 1
ATOM 5459 N N . ASN A 1 811 ? 118.38500 157.65500 160.89100 1.000 73.53295 808 ASN A N 1
ATOM 5460 C CA . ASN A 1 811 ? 118.30800 158.29200 159.57800 1.000 73.53295 808 ASN A CA 1
ATOM 5461 C C . ASN A 1 811 ? 118.83600 157.35000 158.49500 1.000 73.53295 808 ASN A C 1
ATOM 5462 O O . ASN A 1 811 ? 119.71700 157.68700 157.70700 1.000 73.53295 808 ASN A O 1
ATOM 5467 N N . ILE A 1 812 ? 118.27500 156.14700 158.46500 1.000 73.15343 809 ILE A N 1
ATOM 5468 C CA . ILE A 1 812 ? 118.73600 155.11900 157.54000 1.000 73.15343 809 ILE A CA 1
ATOM 5469 C C . ILE A 1 812 ? 118.14000 155.37200 156.16100 1.000 73.15343 809 ILE A C 1
ATOM 5470 O O . ILE A 1 812 ? 116.92400 155.54900 156.01700 1.000 73.15343 809 ILE A O 1
ATOM 5475 N N . PHE A 1 813 ? 118.99800 155.40100 155.14600 1.000 69.38060 810 PHE A N 1
ATOM 5476 C CA . PHE A 1 813 ? 118.58300 155.56000 153.75600 1.000 69.38060 810 PHE A CA 1
ATOM 5477 C C . PHE A 1 813 ? 119.78000 155.23400 152.87100 1.000 69.38060 810 PHE A C 1
ATOM 5478 O O . PHE A 1 813 ? 120.83200 154.80200 153.35100 1.000 69.38060 810 PHE A O 1
ATOM 5486 N N . LYS A 1 814 ? 119.60800 155.44200 151.57000 1.000 65.95500 811 LYS A N 1
ATOM 5487 C CA . LYS A 1 814 ? 120.69900 155.31400 150.61800 1.000 65.95500 811 LYS A CA 1
ATOM 5488 C C . LYS A 1 814 ? 121.40500 156.65300 150.50300 1.000 65.95500 811 LYS A C 1
ATOM 5489 O O . LYS A 1 814 ? 120.75900 157.68600 150.31000 1.000 65.95500 811 LYS A O 1
ATOM 5495 N N . ILE A 1 815 ? 122.72900 156.63500 150.61800 1.000 65.95500 812 ILE A N 1
ATOM 5496 C CA . ILE A 1 815 ? 123.46900 157.88700 150.63900 1.000 65.95500 812 ILE A CA 1
ATOM 5497 C C . ILE A 1 815 ? 123.59100 158.46400 149.23800 1.000 65.95500 812 ILE A C 1
ATOM 5498 O O . ILE A 1 815 ? 123.44800 159.67600 149.04000 1.000 65.95500 812 ILE A O 1
ATOM 5503 N N . ASN A 1 816 ? 123.83000 157.61300 148.24200 1.000 65.95500 813 ASN A N 1
ATOM 5504 C CA . ASN A 1 816 ? 124.03800 158.10200 146.88500 1.000 65.95500 813 ASN A CA 1
ATOM 5505 C C . ASN A 1 816 ? 122.80700 158.82700 146.35600 1.000 65.95500 813 ASN A C 1
ATOM 5506 O O . ASN A 1 816 ? 122.91200 159.92500 145.80000 1.000 65.95500 813 ASN A O 1
ATOM 5511 N N . THR A 1 817 ? 121.62500 158.23400 146.52600 1.000 65.95500 814 THR A N 1
ATOM 5512 C CA . THR A 1 817 ? 120.43000 158.84500 145.96000 1.000 65.95500 814 THR A CA 1
ATOM 5513 C C . THR A 1 817 ? 120.04600 160.11500 146.70300 1.000 65.95500 814 THR A C 1
ATOM 5514 O O . THR A 1 817 ? 119.52300 161.05400 146.09400 1.000 65.95500 814 THR A O 1
ATOM 5518 N N . GLU A 1 818 ? 120.31400 160.18100 148.00500 1.000 65.95500 815 GLU A N 1
ATOM 5519 C CA . GLU A 1 818 ? 120.05900 161.42000 148.72500 1.000 65.95500 815 GLU A CA 1
ATOM 5520 C C . GLU A 1 818 ? 121.01700 162.51400 148.28000 1.000 65.95500 815 GLU A C 1
ATOM 5521 O O . GLU A 1 818 ? 120.62200 163.67900 148.15500 1.000 65.95500 815 GLU A O 1
ATOM 5527 N N . VAL A 1 819 ? 122.27400 162.15600 148.01400 1.000 65.95500 816 VAL A N 1
ATOM 5528 C CA . VAL A 1 819 ? 123.21600 163.13000 147.47000 1.000 65.95500 816 VAL A CA 1
ATOM 5529 C C . VAL A 1 819 ? 122.73200 163.63600 146.12100 1.000 65.95500 816 VAL A C 1
ATOM 5530 O O . VAL A 1 819 ? 122.79900 164.83600 145.83300 1.000 65.95500 816 VAL A O 1
ATOM 5534 N N . ARG A 1 820 ? 122.23700 162.73400 145.27400 1.000 65.95500 817 ARG A N 1
ATOM 5535 C CA . ARG A 1 820 ? 121.76800 163.14700 143.95600 1.000 65.95500 817 ARG A CA 1
ATOM 5536 C C . ARG A 1 820 ? 120.56300 164.06800 144.06200 1.000 65.95500 817 ARG A C 1
ATOM 5537 O O . ARG A 1 820 ? 120.48600 165.07900 143.36000 1.000 65.95500 817 ARG A O 1
ATOM 5545 N N . VAL A 1 821 ? 119.61600 163.74300 144.94200 1.000 65.95500 818 VAL A N 1
ATOM 5546 C CA . VAL A 1 821 ? 118.44400 164.59600 145.11200 1.000 65.95500 818 VAL A CA 1
ATOM 5547 C C . VAL A 1 821 ? 118.84700 165.96900 145.62800 1.000 65.95500 818 VAL A C 1
ATOM 5548 O O . VAL A 1 821 ? 118.32100 166.99500 145.17800 1.000 65.95500 818 VAL A O 1
ATOM 5552 N N . LEU A 1 822 ? 119.78900 166.01800 146.57000 1.000 65.95500 819 LEU A N 1
ATOM 5553 C CA . LEU A 1 822 ? 120.19800 167.30700 147.11600 1.000 65.95500 819 LEU A CA 1
ATOM 5554 C C . LEU A 1 822 ? 120.97800 168.13200 146.10300 1.000 65.95500 819 LEU A C 1
ATOM 5555 O O . LEU A 1 822 ? 120.86000 169.36000 146.09100 1.000 65.95500 819 LEU A O 1
ATOM 5560 N N . LEU A 1 823 ? 121.77900 167.48800 145.25300 1.000 65.95500 820 LEU A N 1
ATOM 5561 C CA . LEU A 1 823 ? 122.47800 168.22700 144.21000 1.000 65.95500 820 LEU A CA 1
ATOM 5562 C C . LEU A 1 823 ? 121.51900 168.71300 143.13800 1.000 65.95500 820 LEU A C 1
ATOM 5563 O O . LEU A 1 823 ? 121.73300 169.78000 142.55500 1.000 65.95500 820 LEU A O 1
ATOM 5568 N N . LYS A 1 824 ? 120.47000 167.94500 142.85100 1.000 65.95500 821 LYS A N 1
ATOM 5569 C CA . LYS A 1 824 ? 119.44000 168.42100 141.93800 1.000 65.95500 821 LYS A CA 1
ATOM 5570 C C . LYS A 1 824 ? 118.74200 169.64900 142.50600 1.000 65.95500 821 LYS A C 1
ATOM 5571 O O . LYS A 1 824 ? 118.80100 170.73700 141.92800 1.000 65.95500 821 LYS A O 1
ATOM 5577 N N . HIS A 1 825 ? 118.09400 169.49500 143.65800 1.000 65.95500 822 HIS A N 1
ATOM 5578 C CA . HIS A 1 825 ? 117.30800 170.57700 144.24000 1.000 65.95500 822 HIS A CA 1
ATOM 5579 C C . HIS A 1 825 ? 118.14100 171.76800 144.69000 1.000 65.95500 822 HIS A C 1
ATOM 5580 O O . HIS A 1 825 ? 117.55800 172.74400 145.16800 1.000 65.95500 822 HIS A O 1
ATOM 5587 N N . ASP A 1 826 ? 119.46400 171.72800 144.56600 1.000 65.95500 823 ASP A N 1
ATOM 5588 C CA . ASP A 1 826 ? 120.30400 172.83500 144.99700 1.000 65.95500 823 ASP A CA 1
ATOM 5589 C C . ASP A 1 826 ? 120.58100 173.77000 143.83200 1.000 65.95500 823 ASP A C 1
ATOM 5590 O O . ASP A 1 826 ? 120.76000 173.32900 142.69500 1.000 65.95500 823 ASP A O 1
ATOM 5595 N N . ASP A 1 827 ? 120.62300 175.06700 144.12700 1.000 65.95500 824 ASP A N 1
ATOM 5596 C CA . ASP A 1 827 ? 120.75800 176.08400 143.09700 1.000 65.95500 824 ASP A CA 1
ATOM 5597 C C . ASP A 1 827 ? 122.19600 176.49700 142.83200 1.000 65.95500 824 ASP A C 1
ATOM 5598 O O . ASP A 1 827 ? 122.46800 177.08300 141.78000 1.000 65.95500 824 ASP A O 1
ATOM 5603 N N . ASN A 1 828 ? 123.11800 176.20900 143.74600 1.000 65.95500 825 ASN A N 1
ATOM 5604 C CA . ASN A 1 828 ? 124.52000 176.59600 143.58600 1.000 65.95500 825 ASN A CA 1
ATOM 5605 C C . ASN A 1 828 ? 125.39500 175.62800 144.36500 1.000 65.95500 825 ASN A C 1
ATOM 5606 O O . ASN A 1 828 ? 125.90700 175.95200 145.44100 1.000 65.95500 825 ASN A O 1
ATOM 5611 N N . PRO A 1 829 ? 125.58600 174.41500 143.84800 1.000 65.95500 826 PRO A N 1
ATOM 5612 C CA . PRO A 1 829 ? 126.41100 173.43800 144.56400 1.000 65.95500 826 PRO A CA 1
ATOM 5613 C C . PRO A 1 829 ? 127.89200 173.59600 144.27100 1.000 65.95500 826 PRO A C 1
ATOM 5614 O O . PRO A 1 829 ? 128.28900 173.70000 143.10900 1.000 65.95500 826 PRO A O 1
ATOM 5618 N N . TYR A 1 830 ? 128.71800 173.61100 145.31300 1.000 65.95500 827 TYR A N 1
ATOM 5619 C CA . TYR A 1 830 ? 130.15400 173.71500 145.12500 1.000 65.95500 827 TYR A CA 1
ATOM 5620 C C . TYR A 1 830 ? 130.74900 172.34800 144.82500 1.000 65.95500 827 TYR A C 1
ATOM 5621 O O . TYR A 1 830 ? 130.13400 171.31100 145.06900 1.000 65.95500 827 TYR A O 1
ATOM 5630 N N . VAL A 1 831 ? 131.96400 172.35600 144.28900 1.000 65.95500 828 VAL A N 1
ATOM 5631 C CA . VAL A 1 831 ? 132.66900 171.13300 143.92600 1.000 65.95500 828 VAL A CA 1
ATOM 5632 C C . VAL A 1 831 ? 134.15500 171.34700 144.16400 1.000 65.95500 828 VAL A C 1
ATOM 5633 O O . VAL A 1 831 ? 134.72200 172.34500 143.71300 1.000 65.95500 828 VAL A O 1
ATOM 5637 N N . ILE A 1 832 ? 134.78300 170.41700 144.86900 1.000 65.95500 829 ILE A N 1
ATOM 5638 C CA . ILE A 1 832 ? 136.20900 170.47100 145.16300 1.000 65.95500 829 ILE A CA 1
ATOM 5639 C C . ILE A 1 832 ? 136.91700 169.53100 144.20700 1.000 65.95500 829 ILE A C 1
ATOM 5640 O O . ILE A 1 832 ? 136.85500 168.31400 144.37700 1.000 65.95500 829 ILE A O 1
ATOM 5645 N N . GLY A 1 833 ? 137.61100 170.06400 143.21300 1.000 65.95500 830 GLY A N 1
ATOM 5646 C CA . GLY A 1 833 ? 138.37700 169.21000 142.33800 1.000 65.95500 830 GLY A CA 1
ATOM 5647 C C . GLY A 1 833 ? 139.78100 169.02600 142.85400 1.000 65.95500 830 GLY A C 1
ATOM 5648 O O . GLY A 1 833 ? 140.48200 170.01100 143.10000 1.000 65.95500 830 GLY A O 1
ATOM 5649 N N . ILE A 1 834 ? 140.20400 167.77600 143.03100 1.000 65.95500 831 ILE A N 1
ATOM 5650 C CA . ILE A 1 834 ? 141.54600 167.45600 143.50100 1.000 65.95500 831 ILE A CA 1
ATOM 5651 C C . ILE A 1 834 ? 142.32100 166.84300 142.34900 1.000 65.95500 831 ILE A C 1
ATOM 5652 O O . ILE A 1 834 ? 141.78600 166.01100 141.61100 1.000 65.95500 831 ILE A O 1
ATOM 5657 N N . ASP A 1 835 ? 143.58000 167.24000 142.18900 1.000 65.95500 832 ASP A N 1
ATOM 5658 C CA . ASP A 1 835 ? 144.34600 166.69100 141.08000 1.000 65.95500 832 ASP A CA 1
ATOM 5659 C C . ASP A 1 835 ? 145.80700 166.49800 141.45000 1.000 65.95500 832 ASP A C 1
ATOM 5660 O O . ASP A 1 835 ? 146.38700 167.30600 142.17400 1.000 65.95500 832 ASP A O 1
ATOM 5665 N N . ARG A 1 836 ? 146.39700 165.42400 140.93300 1.000 65.95500 833 ARG A N 1
ATOM 5666 C CA . ARG A 1 836 ? 147.81300 165.13700 141.12400 1.000 65.95500 833 ARG A CA 1
ATOM 5667 C C . ARG A 1 836 ? 148.61700 165.91000 140.09300 1.000 65.95500 833 ARG A C 1
ATOM 5668 O O . ARG A 1 836 ? 148.52900 165.62900 138.89600 1.000 65.95500 833 ARG A O 1
ATOM 5676 N N . GLY A 1 837 ? 149.40800 166.86100 140.54000 1.000 65.95500 834 GLY A N 1
ATOM 5677 C CA . GLY A 1 837 ? 150.22100 167.63000 139.62700 1.000 65.95500 834 GLY A CA 1
ATOM 5678 C C . GLY A 1 837 ? 151.62600 167.09000 139.49900 1.000 65.95500 834 GLY A C 1
ATOM 5679 O O . GLY A 1 837 ? 152.02800 166.15700 140.18400 1.000 65.95500 834 GLY A O 1
ATOM 5680 N N . GLU A 1 838 ? 152.38100 167.70000 138.59100 1.000 68.25986 835 GLU A N 1
ATOM 5681 C CA . GLU A 1 838 ? 153.78400 167.35800 138.41600 1.000 68.25986 835 GLU A CA 1
ATOM 5682 C C . GLU A 1 838 ? 154.70000 168.22100 139.26800 1.000 68.25986 835 GLU A C 1
ATOM 5683 O O . GLU A 1 838 ? 155.72400 167.73100 139.75600 1.000 68.25986 835 GLU A O 1
ATOM 5689 N N . ARG A 1 839 ? 154.35400 169.49100 139.45900 1.000 67.14982 836 ARG A N 1
ATOM 5690 C CA . ARG A 1 839 ? 155.07700 170.37100 140.36100 1.000 67.14982 836 ARG A CA 1
ATOM 5691 C C . ARG A 1 839 ? 154.42100 170.48300 141.72300 1.000 67.14982 836 ARG A C 1
ATOM 5692 O O . ARG A 1 839 ? 155.02500 171.04800 142.63700 1.000 67.14982 836 ARG A O 1
ATOM 5700 N N . ASN A 1 840 ? 153.20500 169.97400 141.87600 1.000 65.95500 837 ASN A N 1
ATOM 5701 C CA . ASN A 1 840 ? 152.48800 169.99400 143.13900 1.000 65.95500 837 ASN A CA 1
ATOM 5702 C C . ASN A 1 840 ? 152.02700 168.58600 143.46600 1.000 65.95500 837 ASN A C 1
ATOM 5703 O O . ASN A 1 840 ? 151.52500 167.87600 142.59300 1.000 65.95500 837 ASN A O 1
ATOM 5708 N N . LEU A 1 841 ? 152.20700 168.18100 144.72100 1.000 65.95500 838 LEU A N 1
ATOM 5709 C CA . LEU A 1 841 ? 151.75300 166.86000 145.13900 1.000 65.95500 838 LEU A CA 1
ATOM 5710 C C . LEU A 1 841 ? 150.26300 166.69800 144.87500 1.000 65.95500 838 LEU A C 1
ATOM 5711 O O . LEU A 1 841 ? 149.84300 165.81900 144.11700 1.000 65.95500 838 LEU A O 1
ATOM 5716 N N . LEU A 1 842 ? 149.45000 167.54200 145.49700 1.000 65.95500 839 LEU A N 1
ATOM 5717 C CA . LEU A 1 842 ? 148.02800 167.63500 145.21700 1.000 65.95500 839 LEU A CA 1
ATOM 5718 C C . LEU A 1 842 ? 147.68800 169.09800 145.00200 1.000 65.95500 839 LEU A C 1
ATOM 5719 O O . LEU A 1 842 ? 148.31200 169.98200 145.59000 1.000 65.95500 839 LEU A O 1
ATOM 5724 N N . TYR A 1 843 ? 146.70000 169.35700 144.15500 1.000 65.95500 840 TYR A N 1
ATOM 5725 C CA . TYR A 1 843 ? 146.28600 170.71800 143.86100 1.000 65.95500 840 TYR A CA 1
ATOM 5726 C C . TYR A 1 843 ? 144.77600 170.76900 144.00000 1.000 65.95500 840 TYR A C 1
ATOM 5727 O O . TYR A 1 843 ? 144.08100 169.90400 143.45800 1.000 65.95500 840 TYR A O 1
ATOM 5736 N N . ILE A 1 844 ? 144.26900 171.76400 144.72600 1.000 65.95500 841 ILE A N 1
ATOM 5737 C CA . ILE A 1 844 ? 142.84600 171.90000 145.00500 1.000 65.95500 841 ILE A CA 1
ATOM 5738 C C . ILE A 1 844 ? 142.29300 173.05700 144.19100 1.000 65.95500 841 ILE A C 1
ATOM 5739 O O . ILE A 1 844 ? 142.93300 174.10900 144.08700 1.000 65.95500 841 ILE A O 1
ATOM 5744 N N . VAL A 1 845 ? 141.10100 172.86900 143.62400 1.000 65.95500 842 VAL A N 1
ATOM 5745 C CA . VAL A 1 845 ? 140.35900 173.96000 142.99900 1.000 65.95500 842 VAL A CA 1
ATOM 5746 C C . VAL A 1 845 ? 138.89700 173.81800 143.40000 1.000 65.95500 842 VAL A C 1
ATOM 5747 O O . VAL A 1 845 ? 138.24000 172.85100 143.01300 1.000 65.95500 842 VAL A O 1
ATOM 5751 N N . VAL A 1 846 ? 138.39100 174.76800 144.17100 1.000 65.95500 843 VAL A N 1
ATOM 5752 C CA . VAL A 1 846 ? 136.99400 174.78700 144.58300 1.000 65.95500 843 VAL A CA 1
ATOM 5753 C C . VAL A 1 846 ? 136.24000 175.67700 143.61400 1.000 65.95500 843 VAL A C 1
ATOM 5754 O O . VAL A 1 846 ? 136.59600 176.84900 143.44200 1.000 65.95500 843 VAL A O 1
ATOM 5758 N N . VAL A 1 847 ? 135.18300 175.13200 143.01600 1.000 65.95500 844 VAL A N 1
ATOM 5759 C CA . VAL A 1 847 ? 134.44100 175.76900 141.93600 1.000 65.95500 844 VAL A CA 1
ATOM 5760 C C . VAL A 1 847 ? 132.96900 175.78000 142.31200 1.000 65.95500 844 VAL A C 1
ATOM 5761 O O . VAL A 1 847 ? 132.42600 174.74700 142.71400 1.000 65.95500 844 VAL A O 1
ATOM 5765 N N . ASP A 1 848 ? 132.32000 176.93500 142.18300 1.000 65.95500 845 ASP A N 1
ATOM 5766 C CA . ASP A 1 848 ? 130.91200 177.05100 142.54200 1.000 65.95500 845 ASP A CA 1
ATOM 5767 C C . ASP A 1 848 ? 130.04800 176.44500 141.44000 1.000 65.95500 845 ASP A C 1
ATOM 5768 O O . ASP A 1 848 ? 130.54500 175.87600 140.46800 1.000 65.95500 845 ASP A O 1
ATOM 5773 N N . GLY A 1 849 ? 128.73400 176.57600 141.57000 1.000 65.95500 846 GLY A N 1
ATOM 5774 C CA . GLY A 1 849 ? 127.82200 175.86100 140.70100 1.000 65.95500 846 GLY A CA 1
ATOM 5775 C C . GLY A 1 849 ? 127.72700 176.36500 139.27800 1.000 65.95500 846 GLY A C 1
ATOM 5776 O O . GLY A 1 849 ? 126.86600 175.91200 138.51900 1.000 65.95500 846 GLY A O 1
ATOM 5777 N N . LYS A 1 850 ? 128.60200 177.29000 138.89100 1.000 65.95500 847 LYS A N 1
ATOM 5778 C CA . LYS A 1 850 ? 128.55600 177.86400 137.55500 1.000 65.95500 847 LYS A CA 1
ATOM 5779 C C . LYS A 1 850 ? 129.90500 177.82900 136.85000 1.000 65.95500 847 LYS A C 1
ATOM 5780 O O . LYS A 1 850 ? 130.04900 178.44400 135.79000 1.000 65.95500 847 LYS A O 1
ATOM 5786 N N . GLY A 1 851 ? 130.89000 177.13400 137.40400 1.000 65.95500 848 GLY A N 1
ATOM 5787 C CA . GLY A 1 851 ? 132.20000 177.06900 136.79900 1.000 65.95500 848 GLY A CA 1
ATOM 5788 C C . GLY A 1 851 ? 133.15300 178.16400 137.21400 1.000 65.95500 848 GLY A C 1
ATOM 5789 O O . GLY A 1 851 ? 134.24200 178.26100 136.63800 1.000 65.95500 848 GLY A O 1
ATOM 5790 N N . ASN A 1 852 ? 132.78500 178.99000 138.18600 1.000 65.95500 849 ASN A N 1
ATOM 5791 C CA . ASN A 1 852 ? 133.63400 180.08100 138.63700 1.000 65.95500 849 ASN A CA 1
ATOM 5792 C C . ASN A 1 852 ? 134.52900 179.59500 139.76400 1.000 65.95500 849 ASN A C 1
ATOM 5793 O O . ASN A 1 852 ? 134.04000 179.08100 140.77200 1.000 65.95500 849 ASN A O 1
ATOM 5798 N N . ILE A 1 853 ? 135.83600 179.76800 139.59700 1.000 65.95500 850 ILE A N 1
ATOM 5799 C CA . ILE A 1 853 ? 136.79000 179.30100 140.59200 1.000 65.95500 850 ILE A CA 1
ATOM 5800 C C . ILE A 1 853 ? 136.58900 180.08100 141.88200 1.000 65.95500 850 ILE A C 1
ATOM 5801 O O . ILE A 1 853 ? 136.77200 181.30100 141.91900 1.000 65.95500 850 ILE A O 1
ATOM 5806 N N . VAL A 1 854 ? 136.20800 179.38100 142.94400 1.000 65.95500 851 VAL A N 1
ATOM 5807 C CA . VAL A 1 854 ? 136.11400 180.00000 144.26100 1.000 65.95500 851 VAL A CA 1
ATOM 5808 C C . VAL A 1 854 ? 137.46300 180.01000 144.95800 1.000 65.95500 851 VAL A C 1
ATOM 5809 O O . VAL A 1 854 ? 137.82300 180.98800 145.61300 1.000 65.95500 851 VAL A O 1
ATOM 5813 N N . GLU A 1 855 ? 138.22400 178.92900 144.82400 1.000 65.95500 852 GLU A N 1
ATOM 5814 C CA . GLU A 1 855 ? 139.55800 178.84700 145.40300 1.000 65.95500 852 GLU A CA 1
ATOM 5815 C C . GLU A 1 855 ? 140.42700 177.99600 144.49800 1.000 65.95500 852 GLU A C 1
ATOM 5816 O O . GLU A 1 855 ? 139.92900 177.15300 143.75600 1.000 65.95500 852 GLU A O 1
ATOM 5822 N N . GLN A 1 856 ? 141.73500 178.20000 144.58100 1.000 65.95500 853 GLN A N 1
ATOM 5823 C CA . GLN A 1 856 ? 142.66100 177.31000 143.89000 1.000 65.95500 853 GLN A CA 1
ATOM 5824 C C . GLN A 1 856 ? 144.02500 177.44200 144.53200 1.000 65.95500 853 GLN A C 1
ATOM 5825 O O . GLN A 1 856 ? 144.62100 178.52000 144.49400 1.000 65.95500 853 GLN A O 1
ATOM 5831 N N . TYR A 1 857 ? 144.52200 176.35700 145.11500 1.000 65.95500 854 TYR A N 1
ATOM 5832 C CA . TYR A 1 857 ? 145.82600 176.43100 145.75300 1.000 65.95500 854 TYR A CA 1
ATOM 5833 C C . TYR A 1 857 ? 146.46600 175.05700 145.81800 1.000 65.95500 854 TYR A C 1
ATOM 5834 O O . TYR A 1 857 ? 145.79200 174.02600 145.80000 1.000 65.95500 854 TYR A O 1
ATOM 5843 N N . SER A 1 858 ? 147.78800 175.06800 145.90600 1.000 65.95500 855 SER A N 1
ATOM 5844 C CA . SER A 1 858 ? 148.56000 173.84400 145.99200 1.000 65.95500 855 SER A CA 1
ATOM 5845 C C . SER A 1 858 ? 148.50000 173.27800 147.39800 1.000 65.95500 855 SER A C 1
ATOM 5846 O O . SER A 1 858 ? 148.50400 174.01700 148.38300 1.000 65.95500 855 SER A O 1
ATOM 5849 N N . LEU A 1 859 ? 148.44300 171.95300 147.48900 1.000 65.95500 856 LEU A N 1
ATOM 5850 C CA . LEU A 1 859 ? 148.57000 171.26200 148.76100 1.000 65.95500 856 LEU A CA 1
ATOM 5851 C C . LEU A 1 859 ? 149.99300 170.77900 148.99900 1.000 65.95500 856 LEU A C 1
ATOM 5852 O O . LEU A 1 859 ? 150.20300 169.77100 149.67600 1.000 65.95500 856 LEU A O 1
ATOM 5857 N N . ASN A 1 860 ? 150.97800 171.47400 148.43000 1.000 65.95500 857 ASN A N 1
ATOM 5858 C CA . ASN A 1 860 ? 152.37100 171.14400 148.70100 1.000 65.95500 857 ASN A CA 1
ATOM 5859 C C . ASN A 1 860 ? 152.68600 171.29200 150.18000 1.000 65.95500 857 ASN A C 1
ATOM 5860 O O . ASN A 1 860 ? 153.29000 170.40500 150.78800 1.000 65.95500 857 ASN A O 1
ATOM 5865 N N . GLU A 1 861 ? 152.29000 172.41000 150.77600 1.000 65.95500 858 GLU A N 1
ATOM 5866 C CA . GLU A 1 861 ? 152.63200 172.71200 152.15500 1.000 65.95500 858 GLU A CA 1
ATOM 5867 C C . GLU A 1 861 ? 151.39200 172.66300 153.03000 1.000 65.95500 858 GLU A C 1
ATOM 5868 O O . GLU A 1 861 ? 150.38700 173.31800 152.73900 1.000 65.95500 858 GLU A O 1
ATOM 5874 N N . ILE A 1 862 ? 151.47900 171.88600 154.09600 1.000 65.95500 859 ILE A N 1
ATOM 5875 C CA . ILE A 1 862 ? 150.4090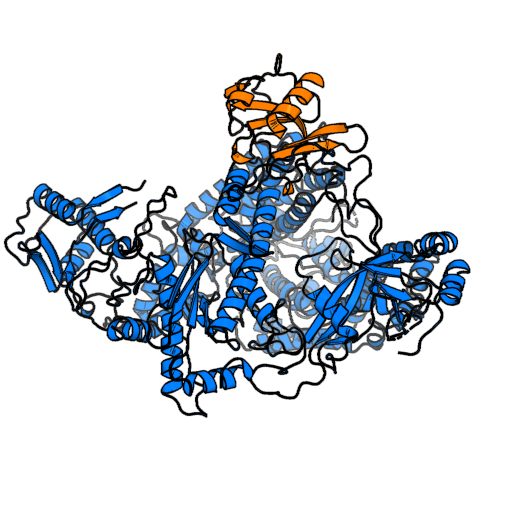0 171.75300 155.07400 1.000 65.95500 859 ILE A CA 1
ATOM 5876 C C . ILE A 1 862 ? 150.62600 172.79300 156.15800 1.000 65.95500 859 ILE A C 1
ATOM 5877 O O . ILE A 1 862 ? 151.74300 172.95700 156.65500 1.000 65.95500 859 ILE A O 1
ATOM 5882 N N . ILE A 1 863 ? 149.56600 173.49800 156.53000 1.000 65.95500 860 ILE A N 1
ATOM 5883 C CA . ILE A 1 863 ? 149.65100 174.60400 157.47200 1.000 65.95500 860 ILE A CA 1
ATOM 5884 C C . ILE A 1 863 ? 148.97000 174.18600 158.76500 1.000 65.95500 860 ILE A C 1
ATOM 5885 O O . ILE A 1 863 ? 147.76000 173.93500 158.78500 1.000 65.95500 860 ILE A O 1
ATOM 5890 N N . ASN A 1 864 ? 149.75000 174.08900 159.83800 1.000 65.95500 861 ASN A N 1
ATOM 5891 C CA . ASN A 1 864 ? 149.24200 173.72200 161.14900 1.000 65.95500 861 ASN A CA 1
ATOM 5892 C C . ASN A 1 864 ? 148.92800 174.98800 161.93200 1.000 65.95500 861 ASN A C 1
ATOM 5893 O O . ASN A 1 864 ? 149.80300 175.84200 162.11800 1.000 65.95500 861 ASN A O 1
ATOM 5898 N N . ASN A 1 865 ? 147.68400 175.10800 162.37800 1.000 65.95500 862 ASN A N 1
ATOM 5899 C CA . ASN A 1 865 ? 147.26100 176.18400 163.25900 1.000 65.95500 862 ASN A CA 1
ATOM 5900 C C . ASN A 1 865 ? 147.25300 175.66600 164.68700 1.000 65.95500 862 ASN A C 1
ATOM 5901 O O . ASN A 1 865 ? 146.77900 174.55500 164.94200 1.000 65.95500 862 ASN A O 1
ATOM 5906 N N . PHE A 1 866 ? 147.77200 176.46600 165.61500 1.000 65.95500 863 PHE A N 1
ATOM 5907 C CA . PHE A 1 866 ? 147.81900 176.05900 167.01300 1.000 65.95500 863 PHE A CA 1
ATOM 5908 C C . PHE A 1 866 ? 148.07600 177.28600 167.86900 1.000 65.95500 863 PHE A C 1
ATOM 5909 O O . PHE A 1 866 ? 148.97000 178.07300 167.55800 1.000 65.95500 863 PHE A O 1
ATOM 5917 N N . ASN A 1 867 ? 147.29700 177.44600 168.93700 1.000 66.42337 864 ASN A N 1
ATOM 5918 C CA . ASN A 1 867 ? 147.47300 178.54100 169.88600 1.000 66.42337 864 ASN A CA 1
ATOM 5919 C C . ASN A 1 867 ? 147.33600 179.90500 169.21800 1.000 66.42337 864 ASN A C 1
ATOM 5920 O O . ASN A 1 867 ? 147.82900 180.90800 169.73800 1.000 66.42337 864 ASN A O 1
ATOM 5925 N N . GLY A 1 868 ? 146.68100 179.96900 168.06100 1.000 67.44396 865 GLY A N 1
ATOM 5926 C CA . GLY A 1 868 ? 146.62000 181.17500 167.27200 1.000 67.44396 865 GLY A CA 1
ATOM 5927 C C . GLY A 1 868 ? 147.79100 181.34700 166.32700 1.000 67.44396 865 GLY A C 1
ATOM 5928 O O . GLY A 1 868 ? 147.64800 181.98400 165.28000 1.000 67.44396 865 GLY A O 1
ATOM 5929 N N . ILE A 1 869 ? 148.94800 180.79300 166.67900 1.000 65.95500 866 ILE A N 1
ATOM 5930 C CA . ILE A 1 869 ? 150.13100 180.77300 165.83100 1.000 65.95500 866 ILE A CA 1
ATOM 5931 C C . ILE A 1 869 ? 149.85500 179.83600 164.66200 1.000 65.95500 866 ILE A C 1
ATOM 5932 O O . ILE A 1 869 ? 148.93200 179.01500 164.71600 1.000 65.95500 866 ILE A O 1
ATOM 5937 N N . ARG A 1 870 ? 150.65500 179.93800 163.60500 1.000 65.95500 867 ARG A N 1
ATOM 5938 C CA . ARG A 1 870 ? 150.40400 179.19900 162.37500 1.000 65.95500 867 ARG A CA 1
ATOM 5939 C C . ARG A 1 870 ? 151.73300 178.92000 161.69600 1.000 65.95500 867 ARG A C 1
ATOM 5940 O O . ARG A 1 870 ? 152.44300 179.85700 161.32300 1.000 65.95500 867 ARG A O 1
ATOM 5948 N N . ILE A 1 871 ? 152.07300 177.64300 161.53600 1.000 65.95500 868 ILE A N 1
ATOM 5949 C CA . ILE A 1 871 ? 153.36900 177.24200 160.99900 1.000 65.95500 868 ILE A CA 1
ATOM 5950 C C . ILE A 1 871 ? 153.14700 176.26500 159.85700 1.000 65.95500 868 ILE A C 1
ATOM 5951 O O . ILE A 1 871 ? 152.29900 175.37500 159.95100 1.000 65.95500 868 ILE A O 1
ATOM 5956 N N . LYS A 1 872 ? 153.91400 176.41800 158.78500 1.000 65.95500 869 LYS A N 1
ATOM 5957 C CA . LYS A 1 872 ? 153.71600 175.62800 157.58100 1.000 65.95500 869 LYS A CA 1
ATOM 5958 C C . LYS A 1 872 ? 154.86500 174.65400 157.37000 1.000 65.95500 869 LYS A C 1
ATOM 5959 O O . LYS A 1 872 ? 155.98600 174.87700 157.83000 1.000 65.95500 869 LYS A O 1
ATOM 5965 N N . THR A 1 873 ? 154.56600 173.56600 156.66300 1.000 65.95500 870 THR A N 1
ATOM 5966 C CA . THR A 1 873 ? 155.52200 172.50100 156.39300 1.000 65.95500 870 THR A CA 1
ATOM 5967 C C . THR A 1 873 ? 155.43600 172.15900 154.91600 1.000 65.95500 870 THR A C 1
ATOM 5968 O O . THR A 1 873 ? 154.35700 171.82300 154.42400 1.000 65.95500 870 THR A O 1
ATOM 5972 N N . ASP A 1 874 ? 156.56200 172.23000 154.21500 1.000 65.95500 871 ASP A N 1
ATOM 5973 C CA . ASP A 1 874 ? 156.57600 172.03100 152.76800 1.000 65.95500 871 ASP A CA 1
ATOM 5974 C C . ASP A 1 874 ? 156.93100 170.58100 152.47600 1.000 65.95500 871 ASP A C 1
ATOM 5975 O O . ASP A 1 874 ? 158.09900 170.21900 152.36000 1.000 65.95500 871 ASP A O 1
ATOM 5980 N N . TYR A 1 875 ? 155.90400 169.74000 152.34000 1.000 65.95500 872 TYR A N 1
ATOM 5981 C CA . TYR A 1 875 ? 156.13800 168.32400 152.10000 1.000 65.95500 872 TYR A CA 1
ATOM 5982 C C . TYR A 1 875 ? 156.76700 168.05700 150.74500 1.000 65.95500 872 TYR A C 1
ATOM 5983 O O . TYR A 1 875 ? 157.40600 167.01700 150.56900 1.000 65.95500 872 TYR A O 1
ATOM 5992 N N . HIS A 1 876 ? 156.60900 168.96300 149.78400 1.000 65.95500 873 HIS A N 1
ATOM 5993 C CA . HIS A 1 876 ? 157.29900 168.79000 148.51200 1.000 65.95500 873 HIS A CA 1
ATOM 5994 C C . HIS A 1 876 ? 158.80500 168.86600 148.70000 1.000 65.95500 873 HIS A C 1
ATOM 5995 O O . HIS A 1 876 ? 159.55200 168.09400 148.09200 1.000 65.95500 873 HIS A O 1
ATOM 6002 N N . SER A 1 877 ? 159.26900 169.76800 149.56600 1.000 65.95500 874 SER A N 1
ATOM 6003 C CA . SER A 1 877 ? 160.70000 169.87400 149.82200 1.000 65.95500 874 SER A CA 1
ATOM 6004 C C . SER A 1 877 ? 161.21400 168.66900 150.59800 1.000 65.95500 874 SER A C 1
ATOM 6005 O O . SER A 1 877 ? 162.31800 168.18300 150.33100 1.000 65.95500 874 SER A O 1
ATOM 6008 N N . LEU A 1 878 ? 160.43700 168.17100 151.56400 1.000 65.95500 875 LEU A N 1
ATOM 6009 C CA . LEU A 1 878 ? 160.83700 166.95200 152.25800 1.000 65.95500 875 LEU A CA 1
ATOM 6010 C C . LEU A 1 878 ? 160.93800 165.78700 151.29000 1.000 65.95500 875 LEU A C 1
ATOM 6011 O O . LEU A 1 878 ? 161.88000 164.99100 151.36000 1.000 65.95500 875 LEU A O 1
ATOM 6016 N N . LEU A 1 879 ? 159.97400 165.66600 150.38000 1.000 65.95500 876 LEU A N 1
ATOM 6017 C CA . LEU A 1 879 ? 160.01200 164.58000 149.41000 1.000 65.95500 876 LEU A CA 1
ATOM 6018 C C . LEU A 1 879 ? 161.19500 164.72100 148.46600 1.000 65.95500 876 LEU A C 1
ATOM 6019 O O . LEU A 1 879 ? 161.81100 163.72200 148.08500 1.000 65.95500 876 LEU A O 1
ATOM 6024 N N . ASP A 1 880 ? 161.53200 165.94900 148.07700 1.000 65.95500 877 ASP A N 1
ATOM 6025 C CA . ASP A 1 880 ? 162.70800 166.14200 147.23800 1.000 65.95500 877 ASP A CA 1
ATOM 6026 C C . ASP A 1 880 ? 163.98100 165.77700 147.98700 1.000 65.95500 877 ASP A C 1
ATOM 6027 O O . ASP A 1 880 ? 164.89900 165.18700 147.40700 1.000 65.95500 877 ASP A O 1
ATOM 6032 N N . LYS A 1 881 ? 164.05300 166.11000 149.27700 1.000 65.95500 878 LYS A N 1
ATOM 6033 C CA . LYS A 1 881 ? 165.20400 165.70900 150.07900 1.000 65.95500 878 LYS A CA 1
ATOM 6034 C C . LYS A 1 881 ? 165.31500 164.19500 150.15900 1.000 65.95500 878 LYS A C 1
ATOM 6035 O O . LYS A 1 881 ? 166.40900 163.63700 150.02400 1.000 65.95500 878 LYS A O 1
ATOM 6041 N N . LYS A 1 882 ? 164.19400 163.51400 150.39400 1.000 65.95500 879 LYS A N 1
ATOM 6042 C CA . LYS A 1 882 ? 164.21800 162.05900 150.47600 1.000 65.95500 879 LYS A CA 1
ATOM 6043 C C . LYS A 1 882 ? 164.62800 161.43800 149.15000 1.000 65.95500 879 LYS A C 1
ATOM 6044 O O . LYS A 1 882 ? 165.37500 160.45600 149.12300 1.000 65.95500 879 LYS A O 1
ATOM 6050 N N . GLU A 1 883 ? 164.14800 161.99000 148.03600 1.000 67.22479 880 GLU A N 1
ATOM 6051 C CA . GLU A 1 883 ? 164.52700 161.44800 146.73700 1.000 67.22479 880 GLU A CA 1
ATOM 6052 C C . GLU A 1 883 ? 166.00300 161.68500 146.45200 1.000 67.22479 880 GLU A C 1
ATOM 6053 O O . GLU A 1 883 ? 166.67500 160.82600 145.87000 1.000 67.22479 880 GLU A O 1
ATOM 6059 N N . LYS A 1 884 ? 166.53500 162.83000 146.87500 1.000 70.56680 881 LYS A N 1
ATOM 6060 C CA . LYS A 1 884 ? 167.96700 163.05500 146.73000 1.000 70.56680 881 LYS A CA 1
ATOM 6061 C C . LYS A 1 884 ? 168.76400 162.06900 147.57500 1.000 70.56680 881 LYS A C 1
ATOM 6062 O O . LYS A 1 884 ? 169.76800 161.52000 147.11100 1.000 70.56680 881 LYS A O 1
ATOM 6068 N N . GLU A 1 885 ? 168.32600 161.82500 148.81200 1.000 72.08651 882 GLU A N 1
ATOM 6069 C CA . GLU A 1 885 ? 168.98400 160.82500 149.64800 1.000 72.08651 882 GLU A CA 1
ATOM 6070 C C . GLU A 1 885 ? 168.96500 159.45600 148.98700 1.000 72.08651 882 GLU A C 1
ATOM 6071 O O . GLU A 1 885 ? 169.97400 158.74300 148.98900 1.000 72.08651 882 GLU A O 1
ATOM 6077 N N . ARG A 1 886 ? 167.81700 159.06500 148.43300 1.000 73.47179 883 ARG A N 1
ATOM 6078 C CA . ARG A 1 886 ? 167.73200 157.80000 147.71300 1.000 73.47179 883 ARG A CA 1
ATOM 6079 C C . ARG A 1 886 ? 168.71100 157.76900 146.55000 1.000 73.47179 883 ARG A C 1
ATOM 6080 O O . ARG A 1 886 ? 169.30800 156.73000 146.25500 1.000 73.47179 883 ARG A O 1
ATOM 6088 N N . PHE A 1 887 ? 168.89300 158.90600 145.88100 1.000 78.81952 884 PHE A N 1
ATOM 6089 C CA . PHE A 1 887 ? 169.87700 158.98400 144.80800 1.000 78.81952 884 PHE A CA 1
ATOM 6090 C C . PHE A 1 887 ? 171.30000 158.85800 145.33400 1.000 78.81952 884 PHE A C 1
ATOM 6091 O O . PHE A 1 887 ? 172.18600 158.40000 144.60800 1.000 78.81952 884 PHE A O 1
ATOM 6099 N N . GLU A 1 888 ? 171.54100 159.25900 146.58200 1.000 79.09252 885 GLU A N 1
ATOM 6100 C CA . GLU A 1 888 ? 172.88100 159.20200 147.15600 1.000 79.09252 885 GLU A CA 1
ATOM 6101 C C . GLU A 1 888 ? 173.23100 157.85200 147.76300 1.000 79.09252 885 GLU A C 1
ATOM 6102 O O . GLU A 1 888 ? 174.41300 157.49500 147.79700 1.000 79.09252 885 GLU A O 1
ATOM 6108 N N . ALA A 1 889 ? 172.24600 157.10200 148.24400 1.000 78.15030 886 ALA A N 1
ATOM 6109 C CA . ALA A 1 889 ? 172.50300 155.90700 149.02900 1.000 78.15030 886 ALA A CA 1
ATOM 6110 C C . ALA A 1 889 ? 173.05200 154.77800 148.16500 1.000 78.15030 886 ALA A C 1
ATOM 6111 O O . ALA A 1 889 ? 172.83200 154.71800 146.95400 1.000 78.15030 886 ALA A O 1
ATOM 6113 N N . ARG A 1 890 ? 173.78100 153.87000 148.81900 1.000 77.99039 887 ARG A N 1
ATOM 6114 C CA . ARG A 1 890 ? 174.29400 152.68100 148.14600 1.000 77.99039 887 ARG A CA 1
ATOM 6115 C C . ARG A 1 890 ? 173.15300 151.80500 147.65100 1.000 77.99039 887 ARG A C 1
ATOM 6116 O O . ARG A 1 890 ? 173.06000 151.48900 146.46000 1.000 77.99039 887 ARG A O 1
ATOM 6124 N N . GLN A 1 891 ? 172.28300 151.38800 148.56300 1.000 72.28819 888 GLN A N 1
ATOM 6125 C CA . GLN A 1 891 ? 171.07200 150.65400 148.23900 1.000 72.28819 888 GLN A CA 1
ATOM 6126 C C . GLN A 1 891 ? 169.86900 151.48100 148.66000 1.000 72.28819 888 GLN A C 1
ATOM 6127 O O . GLN A 1 891 ? 169.96000 152.32500 149.55500 1.000 72.28819 888 GLN A O 1
ATOM 6133 N N . ASN A 1 892 ? 168.73600 151.23400 148.01400 1.000 69.62889 889 ASN A N 1
ATOM 6134 C CA . ASN A 1 892 ? 167.53400 152.01700 148.26400 1.000 69.62889 889 ASN A CA 1
ATOM 6135 C C . ASN A 1 892 ? 166.36600 151.11100 148.60800 1.000 69.62889 889 ASN A C 1
ATOM 6136 O O . ASN A 1 892 ? 165.27300 151.23100 148.06000 1.000 69.62889 889 ASN A O 1
ATOM 6141 N N . TRP A 1 893 ? 166.59100 150.16600 149.51700 1.000 66.14660 890 TRP A N 1
ATOM 6142 C CA . TRP A 1 893 ? 165.46900 149.47100 150.13700 1.000 66.14660 890 TRP A CA 1
ATOM 6143 C C . TRP A 1 893 ? 164.89200 150.26800 151.29600 1.000 66.14660 890 TRP A C 1
ATOM 6144 O O . TRP A 1 893 ? 163.67000 150.32500 151.46200 1.000 66.14660 890 TRP A O 1
ATOM 6155 N N . THR A 1 894 ? 165.74800 150.88500 152.10900 1.000 65.95500 891 THR A N 1
ATOM 6156 C CA . THR A 1 894 ? 165.26500 151.66000 153.24400 1.000 65.95500 891 THR A CA 1
ATOM 6157 C C . THR A 1 894 ? 164.76500 153.02800 152.80800 1.000 65.95500 891 THR A C 1
ATOM 6158 O O . THR A 1 894 ? 163.77800 153.53400 153.35200 1.000 65.95500 891 THR A O 1
ATOM 6162 N N . SER A 1 895 ? 165.43900 153.64100 151.83500 1.000 65.95500 892 SER A N 1
ATOM 6163 C CA . SER A 1 895 ? 165.00600 154.94000 151.33800 1.000 65.95500 892 SER A CA 1
ATOM 6164 C C . SER A 1 895 ? 163.60300 154.86500 150.75800 1.000 65.95500 892 SER A C 1
ATOM 6165 O O . SER A 1 895 ? 162.78800 155.77000 150.96600 1.000 65.95500 892 SER A O 1
ATOM 6168 N N . ILE A 1 896 ? 163.29600 153.78100 150.04800 1.000 65.95500 893 ILE A N 1
ATOM 6169 C CA . ILE A 1 896 ? 161.98300 153.64300 149.43100 1.000 65.95500 893 ILE A CA 1
ATOM 6170 C C . ILE A 1 896 ? 160.90200 153.48700 150.49100 1.000 65.95500 893 ILE A C 1
ATOM 6171 O O . ILE A 1 896 ? 159.80800 154.04900 150.36700 1.000 65.95500 893 ILE A O 1
ATOM 6176 N N . GLU A 1 897 ? 161.18900 152.74600 151.56000 1.000 65.95500 894 GLU A N 1
ATOM 6177 C CA . GLU A 1 897 ? 160.20000 152.59400 152.62000 1.000 65.95500 894 GLU A CA 1
ATOM 6178 C C . GLU A 1 897 ? 160.00400 153.89800 153.37700 1.000 65.95500 894 GLU A C 1
ATOM 6179 O O . GLU A 1 897 ? 158.87900 154.23400 153.76600 1.000 65.95500 894 GLU A O 1
ATOM 6185 N N . ASN A 1 898 ? 161.08400 154.65200 153.58700 1.000 65.95500 895 ASN A N 1
ATOM 6186 C CA . ASN A 1 898 ? 160.94700 155.95500 154.22300 1.000 65.95500 895 ASN A CA 1
ATOM 6187 C C . ASN A 1 898 ? 160.09800 156.89000 153.37700 1.000 65.95500 895 ASN A C 1
ATOM 6188 O O . ASN A 1 898 ? 159.24400 157.61100 153.90300 1.000 65.95500 895 ASN A O 1
ATOM 6193 N N . ILE A 1 899 ? 160.30300 156.87800 152.06000 1.000 65.95500 896 ILE A N 1
ATOM 6194 C CA . ILE A 1 899 ? 159.50600 157.72700 151.18300 1.000 65.95500 896 ILE A CA 1
ATOM 6195 C C . ILE A 1 899 ? 158.04300 157.30300 151.20200 1.000 65.95500 896 ILE A C 1
ATOM 6196 O O . ILE A 1 899 ? 157.14300 158.14800 151.24800 1.000 65.95500 896 ILE A O 1
ATOM 6201 N N . LYS A 1 900 ? 157.77800 155.99600 151.16600 1.000 65.95500 897 LYS A N 1
ATOM 6202 C CA . LYS A 1 900 ? 156.39600 155.52700 151.20600 1.000 65.95500 897 LYS A CA 1
ATOM 6203 C C . LYS A 1 900 ? 155.70100 155.95100 152.49200 1.000 65.95500 897 LYS A C 1
ATOM 6204 O O . LYS A 1 900 ? 154.54800 156.40200 152.46700 1.000 65.95500 897 LYS A O 1
ATOM 6210 N N . GLU A 1 901 ? 156.38400 155.82000 153.62900 1.000 65.95500 898 GLU A N 1
ATOM 6211 C CA . GLU A 1 901 ? 155.75000 156.18200 154.89200 1.000 65.95500 898 GLU A CA 1
ATOM 6212 C C . GLU A 1 901 ? 155.59100 157.69100 155.03100 1.000 65.95500 898 GLU A C 1
ATOM 6213 O O . GLU A 1 901 ? 154.60000 158.15900 155.61000 1.000 65.95500 898 GLU A O 1
ATOM 6219 N N . LEU A 1 902 ? 156.52800 158.46800 154.48500 1.000 65.95500 899 LEU A N 1
ATOM 6220 C CA . LEU A 1 902 ? 156.35100 159.91500 154.45200 1.000 65.95500 899 LEU A CA 1
ATOM 6221 C C . LEU A 1 902 ? 155.13500 160.29800 153.62300 1.000 65.95500 899 LEU A C 1
ATOM 6222 O O . LEU A 1 902 ? 154.36100 161.17900 154.01400 1.000 65.95500 899 LEU A O 1
ATOM 6227 N N . LYS A 1 903 ? 154.94300 159.64300 152.47800 1.000 65.95500 900 LYS A N 1
ATOM 6228 C CA . LYS A 1 903 ? 153.78000 159.94400 151.65300 1.000 65.95500 900 LYS A CA 1
ATOM 6229 C C . LYS A 1 903 ? 152.48800 159.54300 152.34900 1.000 65.95500 900 LYS A C 1
ATOM 6230 O O . LYS A 1 903 ? 151.46700 160.22500 152.21200 1.000 65.95500 900 LYS A O 1
ATOM 6236 N N . ALA A 1 904 ? 152.51200 158.45100 153.11100 1.000 65.95500 901 ALA A N 1
ATOM 6237 C CA . ALA A 1 904 ? 151.32600 158.07500 153.87600 1.000 65.95500 901 ALA A CA 1
ATOM 6238 C C . ALA A 1 904 ? 150.98600 159.12600 154.92800 1.000 65.95500 901 ALA A C 1
ATOM 6239 O O . ALA A 1 904 ? 149.81700 159.49500 155.09900 1.000 65.95500 901 ALA A O 1
ATOM 6241 N N . GLY A 1 905 ? 151.99200 159.63300 155.63700 1.000 65.95500 902 GLY A N 1
ATOM 6242 C CA . GLY A 1 905 ? 151.73000 160.71400 156.57700 1.000 65.95500 902 GLY A CA 1
ATOM 6243 C C . GLY A 1 905 ? 151.20300 161.96100 155.89300 1.000 65.95500 902 GLY A C 1
ATOM 6244 O O . GLY A 1 905 ? 150.29200 162.63200 156.39800 1.000 65.95500 902 GLY A O 1
ATOM 6245 N N . TYR A 1 906 ? 151.76000 162.28400 154.72900 1.000 65.95500 903 TYR A N 1
ATOM 6246 C CA . TYR A 1 906 ? 151.28400 163.43900 153.98200 1.000 65.95500 903 TYR A CA 1
ATOM 6247 C C . TYR A 1 906 ? 149.81000 163.30200 153.63700 1.000 65.95500 903 TYR A C 1
ATOM 6248 O O . TYR A 1 906 ? 149.03400 164.24800 153.80800 1.000 65.95500 903 TYR A O 1
ATOM 6257 N N . ILE A 1 907 ? 149.39800 162.13400 153.14000 1.000 65.95500 904 ILE A N 1
ATOM 6258 C CA . ILE A 1 907 ? 147.98300 161.99000 152.81900 1.000 65.95500 904 ILE A CA 1
ATOM 6259 C C . ILE A 1 907 ? 147.14100 162.00100 154.08400 1.000 65.95500 904 ILE A C 1
ATOM 6260 O O . ILE A 1 907 ? 145.96400 162.36700 154.04300 1.000 65.95500 904 ILE A O 1
ATOM 6265 N N . SER A 1 908 ? 147.71800 161.63700 155.23200 1.000 65.95500 905 SER A N 1
ATOM 6266 C CA . SER A 1 908 ? 146.95200 161.76000 156.47100 1.000 65.95500 905 SER A CA 1
ATOM 6267 C C . SER A 1 908 ? 146.72600 163.21700 156.84700 1.000 65.95500 905 SER A C 1
ATOM 6268 O O . SER A 1 908 ? 145.77100 163.52800 157.56400 1.000 65.95500 905 SER A O 1
ATOM 6271 N N . GLN A 1 909 ? 147.60900 164.11500 156.41000 1.000 65.95500 906 GLN A N 1
ATOM 6272 C CA . GLN A 1 909 ? 147.34400 165.54400 156.60100 1.000 65.95500 906 GLN A CA 1
ATOM 6273 C C . GLN A 1 909 ? 146.35300 166.07800 155.56600 1.000 65.95500 906 GLN A C 1
ATOM 6274 O O . GLN A 1 909 ? 145.46300 166.88700 155.88200 1.000 65.95500 906 GLN A O 1
ATOM 6280 N N . VAL A 1 910 ? 146.50500 165.63900 154.31800 1.000 65.95500 907 VAL A N 1
ATOM 6281 C CA . VAL A 1 910 ? 145.62100 166.08300 153.24800 1.000 65.95500 907 VAL A CA 1
ATOM 6282 C C . VAL A 1 910 ? 144.18700 165.65100 153.51100 1.000 65.95500 907 VAL A C 1
ATOM 6283 O O . VAL A 1 910 ? 143.24200 166.33300 153.10300 1.000 65.95500 907 VAL A O 1
ATOM 6287 N N . VAL A 1 911 ? 143.99400 164.52400 154.19400 1.000 65.95500 908 VAL A N 1
ATOM 6288 C CA . VAL A 1 911 ? 142.64400 164.09400 154.54800 1.000 65.95500 908 VAL A CA 1
ATOM 6289 C C . VAL A 1 911 ? 141.94200 165.16900 155.36400 1.000 65.95500 908 VAL A C 1
ATOM 6290 O O . VAL A 1 911 ? 140.79400 165.53500 155.08800 1.000 65.95500 908 VAL A O 1
ATOM 6294 N N . HIS A 1 912 ? 142.62200 165.69900 156.37700 1.000 65.95500 909 HIS A N 1
ATOM 6295 C CA . HIS A 1 912 ? 142.01800 166.74700 157.18500 1.000 65.95500 909 HIS A CA 1
ATOM 6296 C C . HIS A 1 912 ? 141.80700 168.01500 156.37800 1.000 65.95500 909 HIS A C 1
ATOM 6297 O O . HIS A 1 912 ? 140.80000 168.70900 156.55700 1.000 65.95500 909 HIS A O 1
ATOM 6304 N N . LYS A 1 913 ? 142.76000 168.35400 155.50900 1.000 65.95500 910 LYS A N 1
ATOM 6305 C CA . LYS A 1 913 ? 142.56400 169.52700 154.65800 1.000 65.95500 910 LYS A CA 1
ATOM 6306 C C . LYS A 1 913 ? 141.27000 169.41200 153.85700 1.000 65.95500 910 LYS A C 1
ATOM 6307 O O . LYS A 1 913 ? 140.44600 170.33400 153.84000 1.000 65.95500 910 LYS A O 1
ATOM 6313 N N . ILE A 1 914 ? 141.06100 168.26500 153.21100 1.000 65.95500 911 ILE A N 1
ATOM 6314 C CA . ILE A 1 914 ? 139.87800 168.08600 152.37700 1.000 65.95500 911 ILE A CA 1
ATOM 6315 C C . ILE A 1 914 ? 138.61000 168.02700 153.21900 1.000 65.95500 911 ILE A C 1
ATOM 6316 O O . ILE A 1 914 ? 137.55600 168.50200 152.78900 1.000 65.95500 911 ILE A O 1
ATOM 6321 N N . CYS A 1 915 ? 138.67100 167.45300 154.42000 1.000 65.95500 912 CYS A N 1
ATOM 6322 C CA . CYS A 1 915 ? 137.47100 167.42800 155.25100 1.000 65.95500 912 CYS A CA 1
ATOM 6323 C C . CYS A 1 915 ? 137.07400 168.82500 155.70000 1.000 65.95500 912 CYS A C 1
ATOM 6324 O O . CYS A 1 915 ? 135.88700 169.17200 155.68800 1.000 65.95500 912 CYS A O 1
ATOM 6327 N N . GLU A 1 916 ? 138.04300 169.64800 156.09700 1.000 65.95500 913 GLU A N 1
ATOM 6328 C CA . GLU A 1 916 ? 137.68500 171.00000 156.49200 1.000 65.95500 913 GLU A CA 1
ATOM 6329 C C . GLU A 1 916 ? 137.29900 171.85400 155.29500 1.000 65.95500 913 GLU A C 1
ATOM 6330 O O . GLU A 1 916 ? 136.62200 172.87000 155.47000 1.000 65.95500 913 GLU A O 1
ATOM 6336 N N . LEU A 1 917 ? 137.70000 171.46500 154.08300 1.000 65.95500 914 LEU A N 1
ATOM 6337 C CA . LEU A 1 917 ? 137.15600 172.12200 152.89600 1.000 65.95500 914 LEU A CA 1
ATOM 6338 C C . LEU A 1 917 ? 135.71400 171.70600 152.64600 1.000 65.95500 914 LEU A C 1
ATOM 6339 O O . LEU A 1 917 ? 134.89200 172.52100 152.22200 1.000 65.95500 914 LEU A O 1
ATOM 6344 N N . VAL A 1 918 ? 135.39400 170.43600 152.88600 1.000 65.95500 915 VAL A N 1
ATOM 6345 C CA . VAL A 1 918 ? 134.04300 169.94700 152.63500 1.000 65.95500 915 VAL A CA 1
ATOM 6346 C C . VAL A 1 918 ? 133.05800 170.56300 153.61700 1.000 65.95500 915 VAL A C 1
ATOM 6347 O O . VAL A 1 918 ? 131.98300 171.02400 153.22600 1.000 65.95500 915 VAL A O 1
ATOM 6351 N N . GLU A 1 919 ? 133.39900 170.58600 154.90400 1.000 65.95500 916 GLU A N 1
ATOM 6352 C CA . GLU A 1 919 ? 132.46000 171.15000 155.86700 1.000 65.95500 916 GLU A CA 1
ATOM 6353 C C . GLU A 1 919 ? 132.52900 172.66200 155.94200 1.000 65.95500 916 GLU A C 1
ATOM 6354 O O . GLU A 1 919 ? 132.06400 173.24200 156.92700 1.000 65.95500 916 GLU A O 1
ATOM 6360 N N . LYS A 1 920 ? 133.09800 173.31200 154.93500 1.000 65.95500 917 LYS A N 1
ATOM 6361 C CA . LYS A 1 920 ? 133.09600 174.76300 154.81700 1.000 65.95500 917 LYS A CA 1
ATOM 6362 C C . LYS A 1 920 ? 132.19300 175.25900 153.70400 1.000 65.95500 917 LYS A C 1
ATOM 6363 O O . LYS A 1 920 ? 131.52300 176.27900 153.86500 1.000 65.95500 917 LYS A O 1
ATOM 6369 N N . TYR A 1 921 ? 132.15100 174.54100 152.58500 1.000 65.95500 918 TYR A N 1
ATOM 6370 C CA . TYR A 1 921 ? 131.33300 174.89100 151.43700 1.000 65.95500 918 TYR A CA 1
ATOM 6371 C C . TYR A 1 921 ? 130.12400 173.98700 151.26200 1.000 65.95500 918 TYR A C 1
ATOM 6372 O O . TYR A 1 921 ? 129.31500 174.23400 150.36500 1.000 65.95500 918 TYR A O 1
ATOM 6381 N N . ASP A 1 922 ? 129.97700 172.95400 152.09100 1.000 65.95500 919 ASP A N 1
ATOM 6382 C CA . ASP A 1 922 ? 129.04400 171.86200 151.82000 1.000 65.95500 919 ASP A CA 1
ATOM 6383 C C . ASP A 1 922 ? 129.30500 171.28900 150.43500 1.000 65.95500 919 ASP A C 1
ATOM 6384 O O . ASP A 1 922 ? 128.38600 170.96200 149.68600 1.000 65.95500 919 ASP A O 1
ATOM 6389 N N . ALA A 1 923 ? 130.57900 171.16800 150.09700 1.000 65.95500 920 ALA A N 1
ATOM 6390 C CA . ALA A 1 923 ? 130.98000 170.87200 148.73700 1.000 65.95500 920 ALA A CA 1
ATOM 6391 C C . ALA A 1 923 ? 130.88500 169.37900 148.45000 1.000 65.95500 920 ALA A C 1
ATOM 6392 O O . ALA A 1 923 ? 130.49000 168.57300 149.29200 1.000 65.95500 920 ALA A O 1
ATOM 6394 N N . VAL A 1 924 ? 131.26300 169.01700 147.23100 1.000 65.95500 921 VAL A N 1
ATOM 6395 C CA . VAL A 1 924 ? 131.22400 167.65200 146.73100 1.000 65.95500 921 VAL A CA 1
ATOM 6396 C C . VAL A 1 924 ? 132.56400 167.37300 146.07200 1.000 65.95500 921 VAL A C 1
ATOM 6397 O O . VAL A 1 924 ? 133.02200 168.15700 145.23900 1.000 65.95500 921 VAL A O 1
ATOM 6401 N N . ILE A 1 925 ? 133.20000 166.29300 146.45700 1.000 65.95500 922 ILE A N 1
ATOM 6402 C CA . ILE A 1 925 ? 134.57400 166.05500 146.04000 1.000 65.95500 922 ILE A CA 1
ATOM 6403 C C . ILE A 1 925 ? 134.59700 165.52900 144.61200 1.000 65.95500 922 ILE A C 1
ATOM 6404 O O . ILE A 1 925 ? 133.62400 164.95300 144.12300 1.000 65.95500 922 ILE A O 1
ATOM 6409 N N . ALA A 1 926 ? 135.71800 165.74600 143.92800 1.000 65.95500 923 ALA A N 1
ATOM 6410 C CA . ALA A 1 926 ? 135.88400 165.36700 142.53100 1.000 65.95500 923 ALA A CA 1
ATOM 6411 C C . ALA A 1 926 ? 137.28400 164.80400 142.37100 1.000 65.95500 923 ALA A C 1
ATOM 6412 O O . ALA A 1 926 ? 138.26600 165.55900 142.36700 1.000 65.95500 923 ALA A O 1
ATOM 6414 N N . LEU A 1 927 ? 137.36500 163.48600 142.22300 1.000 65.95500 924 LEU A N 1
ATOM 6415 C CA . LEU A 1 927 ? 138.61200 162.74500 142.26600 1.000 65.95500 924 LEU A CA 1
ATOM 6416 C C . LEU A 1 927 ? 138.82300 161.99000 140.96500 1.000 65.95500 924 LEU A C 1
ATOM 6417 O O . LEU A 1 927 ? 137.86800 161.59600 140.29600 1.000 65.95500 924 LEU A O 1
ATOM 6422 N N . GLU A 1 928 ? 140.08800 161.77600 140.62400 1.000 65.95500 925 GLU A N 1
ATOM 6423 C CA . GLU A 1 928 ? 140.42100 161.02300 139.42600 1.000 65.95500 925 GLU A CA 1
ATOM 6424 C C . GLU A 1 928 ? 140.02700 159.56200 139.59300 1.000 65.95500 925 GLU A C 1
ATOM 6425 O O . GLU A 1 928 ? 140.29200 158.95300 140.63200 1.000 65.95500 925 GLU A O 1
ATOM 6431 N N . ASP A 1 929 ? 139.38500 159.00300 138.57000 1.000 65.95500 926 ASP A N 1
ATOM 6432 C CA . ASP A 1 929 ? 139.05900 157.58100 138.54500 1.000 65.95500 926 ASP A CA 1
ATOM 6433 C C . ASP A 1 929 ? 140.31900 156.79800 138.21500 1.000 65.95500 926 ASP A C 1
ATOM 6434 O O . ASP A 1 929 ? 140.78500 156.81400 137.07300 1.000 65.95500 926 ASP A O 1
ATOM 6439 N N . LEU A 1 930 ? 140.87100 156.11100 139.21100 1.000 65.95500 927 LEU A N 1
ATOM 6440 C CA . LEU A 1 930 ? 142.17900 155.49000 139.06700 1.000 65.95500 927 LEU A CA 1
ATOM 6441 C C . LEU A 1 930 ? 142.15500 154.20900 138.25100 1.000 65.95500 927 LEU A C 1
ATOM 6442 O O . LEU A 1 930 ? 143.22200 153.73000 137.85700 1.000 65.95500 927 LEU A O 1
ATOM 6447 N N . ASN A 1 931 ? 140.97800 153.64500 137.98700 1.000 65.95500 928 ASN A N 1
ATOM 6448 C CA . ASN A 1 931 ? 140.92000 152.41300 137.21100 1.000 65.95500 928 ASN A CA 1
ATOM 6449 C C . ASN A 1 931 ? 141.35300 152.64500 135.77200 1.000 65.95500 928 ASN A C 1
ATOM 6450 O O . ASN A 1 931 ? 142.13000 151.86000 135.21800 1.000 65.95500 928 ASN A O 1
ATOM 6455 N N . SER A 1 932 ? 140.87100 153.71700 135.15200 1.000 65.95500 929 SER A N 1
ATOM 6456 C CA . SER A 1 932 ? 141.16100 154.01900 133.75700 1.000 65.95500 929 SER A CA 1
ATOM 6457 C C . SER A 1 932 ? 141.90800 155.34000 133.67800 1.000 65.95500 929 SER A C 1
ATOM 6458 O O . SER A 1 932 ? 141.38500 156.37600 134.09800 1.000 65.95500 929 SER A O 1
ATOM 6461 N N . GLY A 1 933 ? 143.12100 155.30500 133.13600 1.000 67.01026 930 GLY A N 1
ATOM 6462 C CA . GLY A 1 933 ? 143.91000 156.51000 132.98100 1.000 67.01026 930 GLY A CA 1
ATOM 6463 C C . GLY A 1 933 ? 145.37900 156.30500 133.28000 1.000 67.01026 930 GLY A C 1
ATOM 6464 O O . GLY A 1 933 ? 145.78400 155.22200 133.70800 1.000 67.01026 930 GLY A O 1
ATOM 6465 N N . PHE A 1 934 ? 146.18800 157.33800 133.06100 1.000 69.94774 931 PHE A N 1
ATOM 6466 C CA . PHE A 1 934 ? 147.61400 157.25700 133.33100 1.000 69.94774 931 PHE A CA 1
ATOM 6467 C C . PHE A 1 934 ? 148.13200 158.64200 133.68200 1.000 69.94774 931 PHE A C 1
ATOM 6468 O O . PHE A 1 934 ? 147.59600 159.65400 133.22600 1.000 69.94774 931 PHE A O 1
ATOM 6476 N N . LYS A 1 935 ? 149.18400 158.67600 134.49400 1.000 65.95500 932 LYS A N 1
ATOM 6477 C CA . LYS A 1 935 ? 149.87600 159.91000 134.83400 1.000 65.95500 932 LYS A CA 1
ATOM 6478 C C . LYS A 1 935 ? 151.34700 159.74900 134.48000 1.000 65.95500 932 LYS A C 1
ATOM 6479 O O . LYS A 1 935 ? 152.00600 158.82000 134.95600 1.000 65.95500 932 LYS A O 1
ATOM 6485 N N . ASN A 1 936 ? 151.86300 160.66700 133.66800 1.000 72.05190 933 ASN A N 1
ATOM 6486 C CA . ASN A 1 936 ? 153.07600 160.40400 132.90500 1.000 72.05190 933 ASN A CA 1
ATOM 6487 C C . ASN A 1 936 ? 154.35100 160.46400 133.73300 1.000 72.05190 933 ASN A C 1
ATOM 6488 O O . ASN A 1 936 ? 155.27500 161.20900 133.39500 1.000 72.05190 933 ASN A O 1
ATOM 6493 N N . SER A 1 937 ? 154.39700 159.71900 134.83700 1.000 71.93634 934 SER A N 1
ATOM 6494 C CA . SER A 1 937 ? 155.65000 159.34400 135.48500 1.000 71.93634 934 SER A CA 1
ATOM 6495 C C . SER A 1 937 ? 156.41100 160.52900 136.06100 1.000 71.93634 934 SER A C 1
ATOM 6496 O O . SER A 1 937 ? 157.42700 160.34800 136.73800 1.000 71.93634 934 SER A O 1
ATOM 6499 N N . ARG A 1 938 ? 155.93300 161.74300 135.79700 1.000 72.42543 935 ARG A N 1
ATOM 6500 C CA . ARG A 1 938 ? 156.44900 162.93000 136.45500 1.000 72.42543 935 ARG A CA 1
ATOM 6501 C C . ARG A 1 938 ? 155.60700 163.32100 137.65300 1.000 72.42543 935 ARG A C 1
ATOM 6502 O O . ARG A 1 938 ? 156.11600 163.98300 138.56200 1.000 72.42543 935 ARG A O 1
ATOM 6510 N N . VAL A 1 939 ? 154.33800 162.92300 137.66200 1.000 65.95500 936 VAL A N 1
ATOM 6511 C CA . VAL A 1 939 ? 153.44600 163.08700 138.79800 1.000 65.95500 936 VAL A CA 1
ATOM 6512 C C . VAL A 1 939 ? 154.09100 162.47400 140.02700 1.000 65.95500 936 VAL A C 1
ATOM 6513 O O . VAL A 1 939 ? 154.47200 161.30000 140.01800 1.000 65.95500 936 VAL A O 1
ATOM 6517 N N . LYS A 1 940 ? 154.22000 163.26400 141.09000 1.000 65.95500 937 LYS A N 1
ATOM 6518 C CA . LYS A 1 940 ? 154.92100 162.79800 142.28000 1.000 65.95500 937 LYS A CA 1
ATOM 6519 C C . LYS A 1 940 ? 154.14500 161.68600 142.97200 1.000 65.95500 937 LYS A C 1
ATOM 6520 O O . LYS A 1 940 ? 154.65000 160.57200 143.13800 1.000 65.95500 937 LYS A O 1
ATOM 6526 N N . VAL A 1 941 ? 152.91000 161.96900 143.37600 1.000 65.95500 938 VAL A N 1
ATOM 6527 C CA . VAL A 1 941 ? 152.07200 160.97500 144.03700 1.000 65.95500 938 VAL A CA 1
ATOM 6528 C C . VAL A 1 941 ? 151.69800 159.91200 143.00700 1.000 65.95500 938 VAL A C 1
ATOM 6529 O O . VAL A 1 941 ? 150.92100 160.17400 142.08600 1.000 65.95500 938 VAL A O 1
ATOM 6533 N N . GLU A 1 942 ? 152.25500 158.71400 143.15200 1.000 65.95500 939 GLU A N 1
ATOM 6534 C CA . GLU A 1 942 ? 152.02600 157.63700 142.19900 1.000 65.95500 939 GLU A CA 1
ATOM 6535 C C . GLU A 1 942 ? 150.65000 157.02500 142.44400 1.000 65.95500 939 GLU A C 1
ATOM 6536 O O . GLU A 1 942 ? 149.85300 157.52800 143.23700 1.000 65.95500 939 GLU A O 1
ATOM 6542 N N . LYS A 1 943 ? 150.35400 155.91700 141.76700 1.000 65.95500 940 LYS A N 1
ATOM 6543 C CA . LYS A 1 943 ? 149.00400 155.37200 141.81900 1.000 65.95500 940 LYS A CA 1
ATOM 6544 C C . LYS A 1 943 ? 148.73400 154.59600 143.09900 1.000 65.95500 940 LYS A C 1
ATOM 6545 O O . LYS A 1 943 ? 147.60500 154.61000 143.59000 1.000 65.95500 940 LYS A O 1
ATOM 6551 N N . GLN A 1 944 ? 149.73800 153.91600 143.65000 1.000 65.95500 941 GLN A N 1
ATOM 6552 C CA . GLN A 1 944 ? 149.52900 153.16500 144.88400 1.000 65.95500 941 GLN A CA 1
ATOM 6553 C C . GLN A 1 944 ? 149.18700 154.09400 146.04000 1.000 65.95500 941 GLN A C 1
ATOM 6554 O O . GLN A 1 944 ? 148.20500 153.87800 146.76100 1.000 65.95500 941 GLN A O 1
ATOM 6560 N N . VAL A 1 945 ? 149.97900 155.14900 146.22300 1.000 65.95500 942 VAL A N 1
ATOM 6561 C CA . VAL A 1 945 ? 149.72400 156.05700 147.33100 1.000 65.95500 942 VAL A CA 1
ATOM 6562 C C . VAL A 1 945 ? 148.48900 156.90800 147.06800 1.000 65.95500 942 VAL A C 1
ATOM 6563 O O . VAL A 1 945 ? 147.80000 157.30900 148.00700 1.000 65.95500 942 VAL A O 1
ATOM 6567 N N . TYR A 1 946 ? 148.15000 157.16500 145.80500 1.000 65.95500 943 TYR A N 1
ATOM 6568 C CA . TYR A 1 946 ? 146.90500 157.88000 145.54400 1.000 65.95500 943 TYR A CA 1
ATOM 6569 C C . TYR A 1 946 ? 145.69500 156.99900 145.81900 1.000 65.95500 943 TYR A C 1
ATOM 6570 O O . TYR A 1 946 ? 144.66300 157.48400 146.29500 1.000 65.95500 943 TYR A O 1
ATOM 6579 N N . GLN A 1 947 ? 145.79600 155.70400 145.52500 1.000 65.95500 944 GLN A N 1
ATOM 6580 C CA . GLN A 1 947 ? 144.74400 154.78000 145.92700 1.000 65.95500 944 GLN A CA 1
ATOM 6581 C C . GLN A 1 947 ? 144.61000 154.74500 147.43700 1.000 65.95500 944 GLN A C 1
ATOM 6582 O O . GLN A 1 947 ? 143.49500 154.72100 147.96900 1.000 65.95500 944 GLN A O 1
ATOM 6588 N N . LYS A 1 948 ? 145.73700 154.74000 148.14800 1.000 65.95500 945 LYS A N 1
ATOM 6589 C CA . LYS A 1 948 ? 145.66300 154.80100 149.60200 1.000 65.95500 945 LYS A CA 1
ATOM 6590 C C . LYS A 1 948 ? 145.03800 156.10600 150.07000 1.000 65.95500 945 LYS A C 1
ATOM 6591 O O . LYS A 1 948 ? 144.32300 156.12200 151.07300 1.000 65.95500 945 LYS A O 1
ATOM 6597 N N . PHE A 1 949 ? 145.27400 157.20200 149.35000 1.000 65.95500 946 PHE A N 1
ATOM 6598 C CA . PHE A 1 949 ? 144.64900 158.46800 149.71300 1.000 65.95500 946 PHE A CA 1
ATOM 6599 C C . PHE A 1 949 ? 143.14300 158.41400 149.52800 1.000 65.95500 946 PHE A C 1
ATOM 6600 O O . PHE A 1 949 ? 142.39300 158.89200 150.38300 1.000 65.95500 946 PHE A O 1
ATOM 6608 N N . GLU A 1 950 ? 142.68000 157.86200 148.40900 1.000 65.95500 947 GLU A N 1
ATOM 6609 C CA . GLU A 1 950 ? 141.24200 157.76100 148.18900 1.000 65.95500 947 GLU A CA 1
ATOM 6610 C C . GLU A 1 950 ? 140.59600 156.84200 149.21500 1.000 65.95500 947 GLU A C 1
ATOM 6611 O O . GLU A 1 950 ? 139.49300 157.11700 149.70100 1.000 65.95500 947 GLU A O 1
ATOM 6617 N N . LYS A 1 951 ? 141.28200 155.75700 149.57800 1.000 65.95500 948 LYS A N 1
ATOM 6618 C CA . LYS A 1 951 ? 140.76400 154.87000 150.61200 1.000 65.95500 948 LYS A CA 1
ATOM 6619 C C . LYS A 1 951 ? 140.70200 155.57400 151.96100 1.000 65.95500 948 LYS A C 1
ATOM 6620 O O . LYS A 1 951 ? 139.72700 155.42400 152.70300 1.000 65.95500 948 LYS A O 1
ATOM 6626 N N . MET A 1 952 ? 141.73200 156.35600 152.29100 1.000 65.95500 949 MET A N 1
ATOM 6627 C CA . MET A 1 952 ? 141.74100 157.09000 153.55000 1.000 65.95500 949 MET A CA 1
ATOM 6628 C C . MET A 1 952 ? 140.65300 158.15000 153.57900 1.000 65.95500 949 MET A C 1
ATOM 6629 O O . MET A 1 952 ? 140.05300 158.40000 154.62600 1.000 65.95500 949 MET A O 1
ATOM 6634 N N . LEU A 1 953 ? 140.37700 158.77500 152.43700 1.000 65.95500 950 LEU A N 1
ATOM 6635 C CA . LEU A 1 953 ? 139.32400 159.78000 152.38100 1.000 65.95500 950 LEU A CA 1
ATOM 6636 C C . LEU A 1 953 ? 137.94800 159.14700 152.52800 1.000 65.95500 950 LEU A C 1
ATOM 6637 O O . LEU A 1 953 ? 137.08100 159.69400 153.21800 1.000 65.95500 950 LEU A O 1
ATOM 6642 N N . ILE A 1 954 ? 137.72300 157.99700 151.88900 1.000 65.95500 951 ILE A N 1
ATOM 6643 C CA . ILE A 1 954 ? 136.47500 157.26800 152.10600 1.000 65.95500 951 ILE A CA 1
ATOM 6644 C C . ILE A 1 954 ? 136.33700 156.88700 153.57200 1.000 65.95500 951 ILE A C 1
ATOM 6645 O O . ILE A 1 954 ? 135.27100 157.04300 154.17500 1.000 65.95500 951 ILE A O 1
ATOM 6650 N N . ASP A 1 955 ? 137.41800 156.38000 154.16800 1.000 65.95500 952 ASP A N 1
ATOM 6651 C CA . ASP A 1 955 ? 137.35300 155.89900 155.54200 1.000 65.95500 952 ASP A CA 1
ATOM 6652 C C . ASP A 1 955 ? 137.19800 157.03900 156.53600 1.000 65.95500 952 ASP A C 1
ATOM 6653 O O . ASP A 1 955 ? 136.67200 156.83200 157.63300 1.000 65.95500 952 ASP A O 1
ATOM 6658 N N . LYS A 1 956 ? 137.65700 158.23700 156.18400 1.000 65.95500 953 LYS A N 1
ATOM 6659 C CA . LYS A 1 956 ? 137.43200 159.38900 157.04300 1.000 65.95500 953 LYS A CA 1
ATOM 6660 C C . LYS A 1 956 ? 136.01700 159.91500 156.90100 1.000 65.95500 953 LYS A C 1
ATOM 6661 O O . LYS A 1 956 ? 135.36300 160.21500 157.90200 1.000 65.95500 953 LYS A O 1
ATOM 6667 N N . LEU A 1 957 ? 135.52700 160.03100 155.66800 1.000 65.95500 954 LEU A N 1
ATOM 6668 C CA . LEU A 1 957 ? 134.20100 160.58600 155.44700 1.000 65.95500 954 LEU A CA 1
ATOM 6669 C C . LEU A 1 957 ? 133.08500 159.64600 155.87900 1.000 65.95500 954 LEU A C 1
ATOM 6670 O O . LEU A 1 957 ? 131.92200 160.05700 155.87100 1.000 65.95500 954 LEU A O 1
ATOM 6675 N N . ASN A 1 958 ? 133.40000 158.40400 156.25400 1.000 65.95500 955 ASN A N 1
ATOM 6676 C CA . ASN A 1 958 ? 132.39400 157.54800 156.86900 1.000 65.95500 955 ASN A CA 1
ATOM 6677 C C . ASN A 1 958 ? 131.90400 158.12800 158.18000 1.000 65.95500 955 ASN A C 1
ATOM 6678 O O . ASN A 1 958 ? 130.76200 157.89000 158.57400 1.000 65.95500 955 ASN A O 1
ATOM 6683 N N . TYR A 1 959 ? 132.76400 158.85200 158.88900 1.000 65.95500 956 TYR A N 1
ATOM 6684 C CA . TYR A 1 959 ? 132.38900 159.55000 160.11700 1.000 65.95500 956 TYR A CA 1
ATOM 6685 C C . TYR A 1 959 ? 133.31200 160.76100 160.22400 1.000 65.95500 956 TYR A C 1
ATOM 6686 O O . TYR A 1 959 ? 134.42400 160.66000 160.74400 1.000 65.95500 956 TYR A O 1
ATOM 6695 N N . MET A 1 960 ? 132.83900 161.89600 159.72000 1.000 65.95500 957 MET A N 1
ATOM 6696 C CA . MET A 1 960 ? 133.61500 163.12700 159.71400 1.000 65.95500 957 MET A CA 1
ATOM 6697 C C . MET A 1 960 ? 133.41400 163.86400 161.03000 1.000 65.95500 957 MET A C 1
ATOM 6698 O O . MET A 1 960 ? 132.27900 164.12500 161.43100 1.000 65.95500 957 MET A O 1
ATOM 6703 N N . VAL A 1 961 ? 134.51500 164.19600 161.69700 1.000 65.95500 958 VAL A N 1
ATOM 6704 C CA . VAL A 1 961 ? 134.48700 164.83300 163.00700 1.000 65.95500 958 VAL A CA 1
ATOM 6705 C C . VAL A 1 961 ? 135.34200 166.08900 162.97200 1.000 65.95500 958 VAL A C 1
ATOM 6706 O O . VAL A 1 961 ? 136.42700 166.09700 162.38000 1.000 65.95500 958 VAL A O 1
ATOM 6710 N N . ASP A 1 962 ? 134.85300 167.14800 163.60800 1.000 65.95500 959 ASP A N 1
ATOM 6711 C CA . ASP A 1 962 ? 135.63600 168.35000 163.86100 1.000 65.95500 959 ASP A CA 1
ATOM 6712 C C . ASP A 1 962 ? 136.07400 168.32200 165.32100 1.000 65.95500 959 ASP A C 1
ATOM 6713 O O . ASP A 1 962 ? 135.24300 168.42400 166.22700 1.000 65.95500 959 ASP A O 1
ATOM 6718 N N . LYS A 1 963 ? 137.37900 168.17400 165.54700 1.000 65.95500 960 LYS A N 1
ATOM 6719 C CA . LYS A 1 963 ? 137.87500 168.06400 166.91200 1.000 65.95500 960 LYS A CA 1
ATOM 6720 C C . LYS A 1 963 ? 137.61400 169.33000 167.71100 1.000 65.95500 960 LYS A C 1
ATOM 6721 O O . LYS A 1 963 ? 137.29500 169.25600 168.90100 1.000 65.95500 960 LYS A O 1
ATOM 6727 N N . LYS A 1 964 ? 137.74400 170.49500 167.08200 1.000 65.95500 961 LYS A N 1
ATOM 6728 C CA . LYS A 1 964 ? 137.57800 171.75200 167.79600 1.000 65.95500 961 LYS A CA 1
ATOM 6729 C C . LYS A 1 964 ? 136.12300 172.06900 168.09000 1.000 65.95500 961 LYS A C 1
ATOM 6730 O O . LYS A 1 964 ? 135.84300 172.81900 169.02800 1.000 65.95500 961 LYS A O 1
ATOM 6736 N N . SER A 1 965 ? 135.19900 171.51400 167.31700 1.000 65.95500 962 SER A N 1
ATOM 6737 C CA . SER A 1 965 ? 133.79500 171.84600 167.46900 1.000 65.95500 962 SER A CA 1
ATOM 6738 C C . SER A 1 965 ? 133.23900 171.26000 168.75900 1.000 65.95500 962 SER A C 1
ATOM 6739 O O . SER A 1 965 ? 133.77600 170.30800 169.32300 1.000 65.95500 962 SER A O 1
ATOM 6742 N N . ASN A 1 966 ? 132.15300 171.85700 169.22700 1.000 65.95500 963 ASN A N 1
ATOM 6743 C CA . ASN A 1 966 ? 131.45200 171.31500 170.37700 1.000 65.95500 963 ASN A CA 1
ATOM 6744 C C . ASN A 1 966 ? 131.00800 169.88700 170.07100 1.000 65.95500 963 ASN A C 1
ATOM 6745 O O . ASN A 1 966 ? 130.50100 169.62000 168.97700 1.000 65.95500 963 ASN A O 1
ATOM 6750 N N . PRO A 1 967 ? 131.19200 168.94500 171.00000 1.000 65.95500 964 PRO A N 1
ATOM 6751 C CA . PRO A 1 967 ? 130.87400 167.54500 170.67700 1.000 65.95500 964 PRO A CA 1
ATOM 6752 C C . PRO A 1 967 ? 129.42700 167.33200 170.27700 1.000 65.95500 964 PRO A C 1
ATOM 6753 O O . PRO A 1 967 ? 129.16000 166.75900 169.21700 1.000 65.95500 964 PRO A O 1
ATOM 6757 N N . CYS A 1 968 ? 128.47900 167.78900 171.09300 1.000 65.95500 965 CYS A N 1
ATOM 6758 C CA . CYS A 1 968 ? 127.07500 167.52700 170.81300 1.000 65.95500 965 CYS A CA 1
ATOM 6759 C C . CYS A 1 968 ? 126.54700 168.30800 169.61900 1.000 65.95500 965 CYS A C 1
ATOM 6760 O O . CYS A 1 968 ? 125.40000 168.08700 169.22300 1.000 65.95500 965 CYS A O 1
ATOM 6763 N N . ALA A 1 969 ? 127.33900 169.19800 169.03200 1.000 65.95500 966 ALA A N 1
ATOM 6764 C CA . ALA A 1 969 ? 126.89400 169.96800 167.88200 1.000 65.95500 966 ALA A CA 1
ATOM 6765 C C . ALA A 1 969 ? 127.15300 169.20000 166.59500 1.000 65.95500 966 ALA A C 1
ATOM 6766 O O . ALA A 1 969 ? 128.12000 168.44400 166.48600 1.000 65.95500 966 ALA A O 1
ATOM 6768 N N . THR A 1 970 ? 126.27500 169.40800 165.61700 1.000 65.95500 967 THR A N 1
ATOM 6769 C CA . THR A 1 970 ? 126.37700 168.71800 164.33700 1.000 65.95500 967 THR A CA 1
ATOM 6770 C C . THR A 1 970 ? 127.74800 168.94300 163.71900 1.000 65.95500 967 THR A C 1
ATOM 6771 O O . THR A 1 970 ? 128.13300 170.08000 163.43700 1.000 65.95500 967 THR A O 1
ATOM 6775 N N . GLY A 1 971 ? 128.48100 167.85800 163.50700 1.000 65.95500 968 GLY A N 1
ATOM 6776 C CA . GLY A 1 971 ? 129.85700 167.91900 163.06300 1.000 65.95500 968 GLY A CA 1
ATOM 6777 C C . GLY A 1 971 ? 130.85600 167.61400 164.14900 1.000 65.95500 968 GLY A C 1
ATOM 6778 O O . GLY A 1 971 ? 132.03400 167.39900 163.84300 1.000 65.95500 968 GLY A O 1
ATOM 6779 N N . GLY A 1 972 ? 130.42600 167.59300 165.40700 1.000 65.95500 969 GLY A N 1
ATOM 6780 C CA . GLY A 1 972 ? 131.28300 167.21100 166.50300 1.000 65.95500 969 GLY A CA 1
ATOM 6781 C C . GLY A 1 972 ? 131.37800 165.70900 166.63200 1.000 65.95500 969 GLY A C 1
ATOM 6782 O O . GLY A 1 972 ? 130.77100 164.94900 165.88200 1.000 65.95500 969 GLY A O 1
ATOM 6783 N N . ALA A 1 973 ? 132.15600 165.27500 167.62300 1.000 65.95500 970 ALA A N 1
ATOM 6784 C CA . ALA A 1 973 ? 132.46600 163.85700 167.74800 1.000 65.95500 970 ALA A CA 1
ATOM 6785 C C . ALA A 1 973 ? 131.22200 163.01500 167.97800 1.000 65.95500 970 ALA A C 1
ATOM 6786 O O . ALA A 1 973 ? 131.16900 161.86100 167.54500 1.000 65.95500 970 ALA A O 1
ATOM 6788 N N . LEU A 1 974 ? 130.21200 163.56500 168.64400 1.000 65.95500 971 LEU A N 1
ATOM 6789 C CA . LEU A 1 974 ? 129.01100 162.79400 168.92400 1.000 65.95500 971 LEU A CA 1
ATOM 6790 C C . LEU A 1 974 ? 128.07500 162.69600 167.72800 1.000 65.95500 971 LEU A C 1
ATOM 6791 O O . LEU A 1 974 ? 127.29200 161.74500 167.65300 1.000 65.95500 971 LEU A O 1
ATOM 6796 N N . LYS A 1 975 ? 128.13500 163.64500 166.80000 1.000 65.95500 972 LYS A N 1
ATOM 6797 C CA . LYS A 1 975 ? 127.19200 163.74700 165.69300 1.000 65.95500 972 LYS A CA 1
ATOM 6798 C C . LYS A 1 975 ? 127.92300 163.99700 164.38700 1.000 65.95500 972 LYS A C 1
ATOM 6799 O O . LYS A 1 975 ? 127.58600 164.90000 163.62400 1.000 65.95500 972 LYS A O 1
ATOM 6805 N N . GLY A 1 976 ? 128.95600 163.20900 164.11800 1.000 65.95500 973 GLY A N 1
ATOM 6806 C CA . GLY A 1 976 ? 129.72900 163.41000 162.91200 1.000 65.95500 973 GLY A CA 1
ATOM 6807 C C . GLY A 1 976 ? 128.94700 163.06300 161.66100 1.000 65.95500 973 GLY A C 1
ATOM 6808 O O . GLY A 1 976 ? 128.00100 162.27900 161.68400 1.000 65.95500 973 GLY A O 1
ATOM 6809 N N . TYR A 1 977 ? 129.35500 163.66400 160.54800 1.000 65.95500 974 TYR A N 1
ATOM 6810 C CA . TYR A 1 977 ? 128.69100 163.43700 159.27300 1.000 65.95500 974 TYR A CA 1
ATOM 6811 C C . TYR A 1 977 ? 129.11000 162.10300 158.68400 1.000 65.95500 974 TYR A C 1
ATOM 6812 O O . TYR A 1 977 ? 130.28800 161.74300 158.70600 1.000 65.95500 974 TYR A O 1
ATOM 6821 N N . GLN A 1 978 ? 128.14300 161.37700 158.13600 1.000 65.95500 975 GLN A N 1
ATOM 6822 C CA . GLN A 1 978 ? 128.41100 160.13000 157.43000 1.000 65.95500 975 GLN A CA 1
ATOM 6823 C C . GLN A 1 978 ? 128.00700 160.34900 155.98000 1.000 65.95500 975 GLN A C 1
ATOM 6824 O O . GLN A 1 978 ? 126.88300 160.04100 155.58700 1.000 65.95500 975 GLN A O 1
ATOM 6830 N N . ILE A 1 979 ? 128.93300 160.87100 155.18300 1.000 65.95500 976 ILE A N 1
ATOM 6831 C CA . ILE A 1 979 ? 128.62300 161.28800 153.82300 1.000 65.95500 976 ILE A CA 1
ATOM 6832 C C . ILE A 1 979 ? 129.33700 160.39400 152.82500 1.000 65.95500 976 ILE A C 1
ATOM 6833 O O . ILE A 1 979 ? 129.67300 160.82900 151.72000 1.000 65.95500 976 ILE A O 1
ATOM 6838 N N . THR A 1 980 ? 129.58600 159.14600 153.20100 1.000 65.95500 977 THR A N 1
ATOM 6839 C CA . THR A 1 980 ? 130.22600 158.20800 152.29300 1.000 65.95500 977 THR A CA 1
ATOM 6840 C C . THR A 1 980 ? 129.90700 156.79800 152.76300 1.000 65.95500 977 THR A C 1
ATOM 6841 O O . THR A 1 980 ? 129.70000 156.56100 153.95400 1.000 65.95500 977 THR A O 1
ATOM 6845 N N . ASN A 1 981 ? 129.82600 155.87400 151.81300 1.000 65.95500 978 ASN A N 1
ATOM 6846 C CA . ASN A 1 981 ? 129.63800 154.47500 152.14400 1.000 65.95500 978 ASN A CA 1
ATOM 6847 C C . ASN A 1 981 ? 130.96900 153.84900 152.53700 1.000 65.95500 978 ASN A C 1
ATOM 6848 O O . ASN A 1 981 ? 132.04000 154.39100 152.26700 1.000 65.95500 978 ASN A O 1
ATOM 6853 N N . LYS A 1 982 ? 130.89100 152.69100 153.18200 1.000 65.95500 979 LYS A N 1
ATOM 6854 C CA . LYS A 1 982 ? 132.09700 152.01800 153.63800 1.000 65.95500 979 LYS A CA 1
ATOM 6855 C C . LYS A 1 982 ? 132.91700 151.52600 152.45600 1.000 65.95500 979 LYS A C 1
ATOM 6856 O O . LYS A 1 982 ? 132.37500 151.13700 151.42000 1.000 65.95500 979 LYS A O 1
ATOM 6862 N N . PHE A 1 983 ? 134.23500 151.55800 152.61400 1.000 65.95500 980 PHE A N 1
ATOM 6863 C CA . PHE A 1 983 ? 135.12900 151.12800 151.55000 1.000 65.95500 980 PHE A CA 1
ATOM 6864 C C . PHE A 1 983 ? 134.94800 149.64200 151.27900 1.000 65.95500 980 PHE A C 1
ATOM 6865 O O . PHE A 1 983 ? 134.78100 148.84300 152.20300 1.000 65.95500 980 PHE A O 1
ATOM 6873 N N . GLU A 1 984 ? 134.97400 149.26900 150.00100 1.000 67.36501 981 GLU A N 1
ATOM 6874 C CA . GLU A 1 984 ? 134.82700 147.87200 149.61400 1.000 67.36501 981 GLU A CA 1
ATOM 6875 C C . GLU A 1 984 ? 136.04800 147.31800 148.90400 1.000 67.36501 981 GLU A C 1
ATOM 6876 O O . GLU A 1 984 ? 136.58700 146.28900 149.32600 1.000 67.36501 981 GLU A O 1
ATOM 6882 N N . SER A 1 985 ? 136.51100 147.97200 147.84300 1.000 65.95500 982 SER A N 1
ATOM 6883 C CA . SER A 1 985 ? 137.62800 147.45800 147.06600 1.000 65.95500 982 SER A CA 1
ATOM 6884 C C . SER A 1 985 ? 138.17400 148.57400 146.19200 1.000 65.95500 982 SER A C 1
ATOM 6885 O O . SER A 1 985 ? 137.48100 149.54800 145.89500 1.000 65.95500 982 SER A O 1
ATOM 6888 N N . PHE A 1 986 ? 139.42800 148.41100 145.77200 1.000 65.95500 983 PHE A N 1
ATOM 6889 C CA . PHE A 1 986 ? 140.04900 149.40900 144.91300 1.000 65.95500 983 PHE A CA 1
ATOM 6890 C C . PHE A 1 986 ? 139.44700 149.42900 143.51800 1.000 65.95500 983 PHE A C 1
ATOM 6891 O O . PHE A 1 986 ? 139.75700 150.33300 142.73700 1.000 65.95500 983 PHE A O 1
ATOM 6899 N N . LYS A 1 987 ? 138.60300 148.45700 143.18500 1.000 65.95500 984 LYS A N 1
ATOM 6900 C CA . LYS A 1 987 ? 137.94500 148.43200 141.88800 1.000 65.95500 984 LYS A CA 1
ATOM 6901 C C . LYS A 1 987 ? 136.53600 148.99400 141.93300 1.000 65.95500 984 LY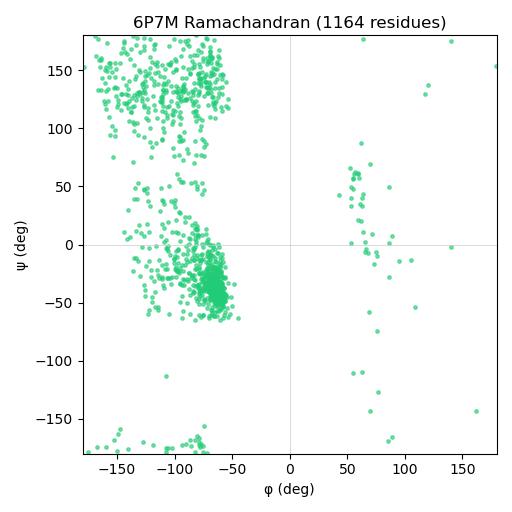S A C 1
ATOM 6902 O O . LYS A 1 987 ? 136.02400 149.42300 140.89400 1.000 65.95500 984 LYS A O 1
ATOM 6908 N N . SER A 1 988 ? 135.89700 148.99300 143.09800 1.000 65.95500 985 SER A N 1
ATOM 6909 C CA . SER A 1 988 ? 134.57800 149.58500 143.24800 1.000 65.95500 985 SER A CA 1
ATOM 6910 C C . SER A 1 988 ? 134.64200 151.06500 143.58200 1.000 65.95500 985 SER A C 1
ATOM 6911 O O . SER A 1 988 ? 133.59500 151.69600 143.75500 1.000 65.95500 985 SER A O 1
ATOM 6914 N N . MET A 1 989 ? 135.84500 151.62900 143.68600 1.000 65.95500 986 MET A N 1
ATOM 6915 C CA . MET A 1 989 ? 136.02700 153.07200 143.81500 1.000 65.95500 986 MET A CA 1
ATOM 6916 C C . MET A 1 989 ? 135.82700 153.68100 142.43300 1.000 65.95500 986 MET A C 1
ATOM 6917 O O . MET A 1 989 ? 136.77400 154.03600 141.72900 1.000 65.95500 986 MET A O 1
ATOM 6922 N N . SER A 1 990 ? 134.56200 153.79000 142.03200 1.000 65.95500 987 SER A N 1
ATOM 6923 C CA . SER A 1 990 ? 134.25900 154.28900 140.69900 1.000 65.95500 987 SER A CA 1
ATOM 6924 C C . SER A 1 990 ? 132.84200 154.83600 140.64100 1.000 65.95500 987 SER A C 1
ATOM 6925 O O . SER A 1 990 ? 131.90300 154.21100 141.14300 1.000 65.95500 987 SER A O 1
ATOM 6928 N N . THR A 1 991 ? 132.72100 156.01800 140.04100 1.000 65.95500 988 THR A N 1
ATOM 6929 C CA . THR A 1 991 ? 131.50500 156.67900 139.57700 1.000 65.95500 988 THR A CA 1
ATOM 6930 C C . THR A 1 991 ? 130.60600 157.25500 140.66300 1.000 65.95500 988 THR A C 1
ATOM 6931 O O . THR A 1 991 ? 129.77000 158.10000 140.34600 1.000 65.95500 988 THR A O 1
ATOM 6935 N N . GLN A 1 992 ? 130.77100 156.85700 141.92400 1.000 65.95500 989 GLN A N 1
ATOM 6936 C CA . GLN A 1 992 ? 130.24800 157.62700 143.05100 1.000 65.95500 989 GLN A CA 1
ATOM 6937 C C . GLN A 1 992 ? 130.54100 156.94900 144.37800 1.000 65.95500 989 GLN A C 1
ATOM 6938 O O . GLN A 1 992 ? 130.66100 155.72300 144.45000 1.000 65.95500 989 GLN A O 1
ATOM 6944 N N . ASN A 1 993 ? 130.62200 157.74800 145.43900 1.000 65.95500 990 ASN A N 1
ATOM 6945 C CA . ASN A 1 993 ? 130.58500 157.23000 146.80000 1.000 65.95500 990 ASN A CA 1
ATOM 6946 C C . ASN A 1 993 ? 130.10400 158.38600 147.66900 1.000 65.95500 990 ASN A C 1
ATOM 6947 O O . ASN A 1 993 ? 130.91200 159.21400 148.08900 1.000 65.95500 990 ASN A O 1
ATOM 6952 N N . GLY A 1 994 ? 128.80200 158.44000 147.92100 1.000 65.95500 991 GLY A N 1
ATOM 6953 C CA . GLY A 1 994 ? 128.25100 159.53700 148.68800 1.000 65.95500 991 GLY A CA 1
ATOM 6954 C C . GLY A 1 994 ? 128.60000 160.89500 148.11900 1.000 65.95500 991 GLY A C 1
ATOM 6955 O O . GLY A 1 994 ? 128.12100 161.27200 147.04800 1.000 65.95500 991 GLY A O 1
ATOM 6956 N N . PHE A 1 995 ? 129.44000 161.63900 148.82800 1.000 65.95500 992 PHE A N 1
ATOM 6957 C CA . PHE A 1 995 ? 129.87200 162.96200 148.41100 1.000 65.95500 992 PHE A CA 1
ATOM 6958 C C . PHE A 1 995 ? 131.09500 162.93300 147.51500 1.000 65.95500 992 PHE A C 1
ATOM 6959 O O . PHE A 1 995 ? 131.62500 163.99500 147.18800 1.000 65.95500 992 PHE A O 1
ATOM 6967 N N . ILE A 1 996 ? 131.56900 161.75700 147.12300 1.000 65.95500 993 ILE A N 1
ATOM 6968 C CA . ILE A 1 996 ? 132.79000 161.62500 146.34000 1.000 65.95500 993 ILE A CA 1
ATOM 6969 C C . ILE A 1 996 ? 132.41700 161.11700 144.96100 1.000 65.95500 993 ILE A C 1
ATOM 6970 O O . ILE A 1 996 ? 131.79600 160.05700 144.83200 1.000 65.95500 993 ILE A O 1
ATOM 6975 N N . PHE A 1 997 ? 132.80000 161.86300 143.93400 1.000 65.95500 994 PHE A N 1
ATOM 6976 C CA . PHE A 1 997 ? 132.57400 161.48500 142.54900 1.000 65.95500 994 PHE A CA 1
ATOM 6977 C C . PHE A 1 997 ? 133.90600 161.14600 141.90500 1.000 65.95500 994 PHE A C 1
ATOM 6978 O O . PHE A 1 997 ? 134.83500 161.95600 141.93600 1.000 65.95500 994 PHE A O 1
ATOM 6986 N N . TYR A 1 998 ? 133.99800 159.95600 141.32700 1.000 65.95500 995 TYR A N 1
ATOM 6987 C CA . TYR A 1 998 ? 135.21600 159.52100 140.66500 1.000 65.95500 995 TYR A CA 1
ATOM 6988 C C . TYR A 1 998 ? 135.11000 159.83200 139.18300 1.000 65.95500 995 TYR A C 1
ATOM 6989 O O . TYR A 1 998 ? 134.13600 159.45100 138.52800 1.000 65.95500 995 TYR A O 1
ATOM 6998 N N . ILE A 1 999 ? 136.11700 160.51800 138.66100 1.000 65.95500 996 ILE A N 1
ATOM 6999 C CA . ILE A 1 999 ? 136.04800 161.12400 137.33800 1.000 65.95500 996 ILE A CA 1
ATOM 7000 C C . ILE A 1 999 ? 137.22700 160.66900 136.49000 1.000 65.95500 996 ILE A C 1
ATOM 7001 O O . ILE A 1 999 ? 138.36800 160.68000 136.96500 1.000 65.95500 996 ILE A O 1
ATOM 7006 N N . PRO A 1 1000 ? 137.00300 160.25200 135.24700 1.000 65.95500 997 PRO A N 1
ATOM 7007 C CA . PRO A 1 1000 ? 138.13200 159.96600 134.36100 1.000 65.95500 997 PRO A CA 1
ATOM 7008 C C . PRO A 1 1000 ? 138.94000 161.22700 134.10500 1.000 65.95500 997 PRO A C 1
ATOM 7009 O O . PRO A 1 1000 ? 138.39100 162.32100 133.98000 1.000 65.95500 997 PRO A O 1
ATOM 7013 N N . ALA A 1 1001 ? 140.25900 161.06900 134.03200 1.000 65.95500 998 ALA A N 1
ATOM 7014 C CA . ALA A 1 1001 ? 141.15600 162.20400 133.87100 1.000 65.95500 998 ALA A CA 1
ATOM 7015 C C . ALA A 1 1001 ? 141.52700 162.46000 132.42100 1.000 65.95500 998 ALA A C 1
ATOM 7016 O O . ALA A 1 1001 ? 142.60300 163.00700 132.15200 1.000 65.95500 998 ALA A O 1
ATOM 7018 N N . TRP A 1 1002 ? 140.67200 162.08300 131.47700 1.000 65.95500 999 TRP A N 1
ATOM 7019 C CA . TRP A 1 1002 ? 140.95600 162.31700 130.06900 1.000 65.95500 999 TRP A CA 1
ATOM 7020 C C . TRP A 1 1002 ? 140.66700 163.76700 129.71600 1.000 65.95500 999 TRP A C 1
ATOM 7021 O O . TRP A 1 1002 ? 139.60600 164.29500 130.05700 1.000 65.95500 999 TRP A O 1
ATOM 7032 N N . LEU A 1 1003 ? 141.61200 164.40400 129.03300 1.000 65.95500 1000 LEU A N 1
ATOM 7033 C CA . LEU A 1 1003 ? 141.46300 165.76600 128.52900 1.000 65.95500 1000 LEU A CA 1
ATOM 7034 C C . LEU A 1 1003 ? 141.09400 166.73600 129.64800 1.000 65.95500 1000 LEU A C 1
ATOM 7035 O O . LEU A 1 1003 ? 140.07900 167.42800 129.59800 1.000 65.95500 1000 LEU A O 1
ATOM 7040 N N . THR A 1 1004 ? 141.94200 166.77600 130.67100 1.000 65.95500 1001 THR A N 1
ATOM 7041 C CA . THR A 1 1004 ? 141.75900 167.70700 131.77300 1.000 65.95500 1001 THR A CA 1
ATOM 7042 C C . THR A 1 1004 ? 142.88900 168.70300 131.93500 1.000 65.95500 1001 THR A C 1
ATOM 7043 O O . THR A 1 1004 ? 142.63300 169.82500 132.36700 1.000 65.95500 1001 THR A O 1
ATOM 7047 N N . SER A 1 1005 ? 144.12300 168.33900 131.60400 1.000 65.95500 1002 SER A N 1
ATOM 7048 C CA . SER A 1 1005 ? 145.24500 169.24800 131.79700 1.000 65.95500 1002 SER A CA 1
ATOM 7049 C C . SER A 1 1005 ? 145.71700 169.90600 130.51200 1.000 65.95500 1002 SER A C 1
ATOM 7050 O O . SER A 1 1005 ? 146.15400 171.05700 130.54300 1.000 65.95500 1002 SER A O 1
ATOM 7053 N N . LYS A 1 1006 ? 145.65400 169.20800 129.38600 1.000 65.95500 1003 LYS A N 1
ATOM 7054 C CA . LYS A 1 1006 ? 146.02600 169.79000 128.09800 1.000 65.95500 1003 LYS A CA 1
ATOM 7055 C C . LYS A 1 1006 ? 144.78700 170.29200 127.36300 1.000 65.95500 1003 LYS A C 1
ATOM 7056 O O . LYS A 1 1006 ? 144.49700 169.90700 126.23400 1.000 65.95500 1003 LYS A O 1
ATOM 7062 N N . ILE A 1 1007 ? 144.05100 171.17600 128.02800 1.000 65.95500 1004 ILE A N 1
ATOM 7063 C CA . ILE A 1 1007 ? 142.84100 171.76700 127.47300 1.000 65.95500 1004 ILE A CA 1
ATOM 7064 C C . ILE A 1 1007 ? 142.80300 173.23600 127.86100 1.000 65.95500 1004 ILE A C 1
ATOM 7065 O O . ILE A 1 1007 ? 143.05800 173.58400 129.01700 1.000 65.95500 1004 ILE A O 1
ATOM 7070 N N . ASP A 1 1008 ? 142.51100 174.09400 126.89900 1.000 65.95500 1005 ASP A N 1
ATOM 7071 C CA . ASP A 1 1008 ? 142.36300 175.51700 127.16400 1.000 65.95500 1005 ASP A CA 1
ATOM 7072 C C . ASP A 1 1008 ? 141.14200 175.73600 128.04500 1.000 65.95500 1005 ASP A C 1
ATOM 7073 O O . ASP A 1 1008 ? 140.03400 175.36000 127.65000 1.000 65.95500 1005 ASP A O 1
ATOM 7078 N N . PRO A 1 1009 ? 141.28500 176.31800 129.23600 1.000 65.95500 1006 PRO A N 1
ATOM 7079 C CA . PRO A 1 1009 ? 140.13400 176.46600 130.12900 1.000 65.95500 1006 PRO A CA 1
ATOM 7080 C C . PRO A 1 1009 ? 139.24000 177.65000 129.81900 1.000 65.95500 1006 PRO A C 1
ATOM 7081 O O . PRO A 1 1009 ? 138.25200 177.85200 130.53100 1.000 65.95500 1006 PRO A O 1
ATOM 7085 N N . SER A 1 1010 ? 139.54200 178.44500 128.79500 1.000 65.95500 1007 SER A N 1
ATOM 7086 C CA . SER A 1 1010 ? 138.69000 179.56700 128.43800 1.000 65.95500 1007 SER A CA 1
ATOM 7087 C C . SER A 1 1010 ? 137.96500 179.38200 127.11800 1.000 65.95500 1007 SER A C 1
ATOM 7088 O O . SER A 1 1010 ? 136.99300 180.09700 126.86400 1.000 65.95500 1007 SER A O 1
ATOM 7091 N N . THR A 1 1011 ? 138.41300 178.45800 126.27400 1.000 65.95500 1008 THR A N 1
ATOM 7092 C CA . THR A 1 1011 ? 137.73700 178.15300 125.02300 1.000 65.95500 1008 THR A CA 1
ATOM 7093 C C . THR A 1 1011 ? 137.37900 176.69200 124.86300 1.000 65.95500 1008 THR A C 1
ATOM 7094 O O . THR A 1 1011 ? 136.52300 176.38100 124.03100 1.000 65.95500 1008 THR A O 1
ATOM 7098 N N . GLY A 1 1012 ? 137.99400 175.79100 125.61600 1.000 65.95500 1009 GLY A N 1
ATOM 7099 C CA . GLY A 1 1012 ? 137.75800 174.37900 125.45700 1.000 65.95500 1009 GLY A CA 1
ATOM 7100 C C . GLY A 1 1012 ? 138.60300 173.70700 124.40400 1.000 65.95500 1009 GLY A C 1
ATOM 7101 O O . GLY A 1 1012 ? 138.44600 172.50200 124.19100 1.000 65.95500 1009 GLY A O 1
ATOM 7102 N N . PHE A 1 1013 ? 139.48800 174.44200 123.73900 1.000 65.95500 1010 PHE A N 1
ATOM 7103 C CA . PHE A 1 1013 ? 140.31600 173.85900 122.69500 1.000 65.95500 1010 PHE A CA 1
ATOM 7104 C C . PHE A 1 1013 ? 141.15100 172.71600 123.24800 1.000 65.95500 1010 PHE A C 1
ATOM 7105 O O . PHE A 1 1013 ? 141.56500 172.72300 124.40700 1.000 65.95500 1010 PHE A O 1
ATOM 7113 N N . VAL A 1 1014 ? 141.38900 171.72100 122.40500 1.000 65.95500 1011 VAL A N 1
ATOM 7114 C CA . VAL A 1 1014 ? 142.23700 170.59100 122.75800 1.000 65.95500 1011 VAL A CA 1
ATOM 7115 C C . VAL A 1 1014 ? 142.86600 170.05900 121.48000 1.000 65.95500 1011 VAL A C 1
ATOM 7116 O O . VAL A 1 1014 ? 142.19900 169.94500 120.44900 1.000 65.95500 1011 VAL A O 1
ATOM 7120 N N . ASN A 1 1015 ? 144.16100 169.77100 121.53500 1.000 65.95500 1012 ASN A N 1
ATOM 7121 C CA . ASN A 1 1015 ? 144.91300 169.36500 120.35400 1.000 65.95500 1012 ASN A CA 1
ATOM 7122 C C . ASN A 1 1015 ? 144.61300 167.90400 120.05900 1.000 65.95500 1012 ASN A C 1
ATOM 7123 O O . ASN A 1 1015 ? 145.19900 167.00400 120.66200 1.000 65.95500 1012 ASN A O 1
ATOM 7128 N N . LEU A 1 1016 ? 143.69900 167.66200 119.12700 1.000 65.95500 1013 LEU A N 1
ATOM 7129 C CA . LEU A 1 1016 ? 143.34800 166.31000 118.72100 1.000 65.95500 1013 LEU A CA 1
ATOM 7130 C C . LEU A 1 1016 ? 144.11400 165.84900 117.49300 1.000 65.95500 1013 LEU A C 1
ATOM 7131 O O . LEU A 1 1016 ? 143.87200 164.74200 117.00900 1.000 65.95500 1013 LEU A O 1
ATOM 7136 N N . LEU A 1 1017 ? 145.02600 166.66500 116.97900 1.000 65.95500 1014 LEU A N 1
ATOM 7137 C CA . LEU A 1 1017 ? 145.78700 166.30200 115.79900 1.000 65.95500 1014 LEU A CA 1
ATOM 7138 C C . LEU A 1 1017 ? 146.87100 165.29200 116.15200 1.000 65.95500 1014 LEU A C 1
ATOM 7139 O O . LEU A 1 1017 ? 147.11500 164.97800 117.31800 1.000 65.95500 1014 LEU A O 1
ATOM 7144 N N . LYS A 1 1018 ? 147.52600 164.77700 115.11200 1.000 73.45957 1015 LYS A N 1
ATOM 7145 C CA . LYS A 1 1018 ? 148.69100 163.90200 115.23800 1.000 73.45957 1015 LYS A CA 1
ATOM 7146 C C . LYS A 1 1018 ? 149.77800 164.54100 114.38600 1.000 73.45957 1015 LYS A C 1
ATOM 7147 O O . LYS A 1 1018 ? 149.86700 164.28300 113.18300 1.000 73.45957 1015 LYS A O 1
ATOM 7153 N N . THR A 1 1019 ? 150.60100 165.38000 115.01300 1.000 75.32704 1016 THR A N 1
ATOM 7154 C CA . THR A 1 1019 ? 151.56400 166.21900 114.31200 1.000 75.32704 1016 THR A CA 1
ATOM 7155 C C . THR A 1 1019 ? 152.97300 165.64300 114.33500 1.000 75.32704 1016 THR A C 1
ATOM 7156 O O . THR A 1 1019 ? 153.94900 166.39800 114.34700 1.000 75.32704 1016 THR A O 1
ATOM 7160 N N . LYS A 1 1020 ? 153.10200 164.32200 114.33100 1.000 83.79394 1017 LYS A N 1
ATOM 7161 C CA . LYS A 1 1020 ? 154.40600 163.67600 114.35000 1.000 83.79394 1017 LYS A CA 1
ATOM 7162 C C . LYS A 1 1020 ? 154.85300 163.38800 112.92400 1.000 83.79394 1017 LYS A C 1
ATOM 7163 O O . LYS A 1 1020 ? 154.07700 162.86600 112.11700 1.000 83.79394 1017 LYS A O 1
ATOM 7169 N N . TYR A 1 1021 ? 156.10000 163.73200 112.61800 1.000 84.92467 1018 TYR A N 1
ATOM 7170 C CA . TYR A 1 1021 ? 156.62700 163.52600 111.27700 1.000 84.92467 1018 TYR A CA 1
ATOM 7171 C C . TYR A 1 1021 ? 156.83500 162.04400 111.01200 1.000 84.92467 1018 TYR A C 1
ATOM 7172 O O . TYR A 1 1021 ? 157.44300 161.33800 111.82100 1.000 84.92467 1018 TYR A O 1
ATOM 7181 N N . THR A 1 1022 ? 156.33400 161.57400 109.88400 1.000 87.19143 1019 THR A N 1
ATOM 7182 C CA . THR A 1 1022 ? 156.57800 160.19800 109.47100 1.000 87.19143 1019 THR A CA 1
ATOM 7183 C C . THR A 1 1022 ? 157.17400 160.09400 108.07700 1.000 87.19143 1019 THR A C 1
ATOM 7184 O O . THR A 1 1022 ? 158.05600 159.26300 107.85700 1.000 87.19143 1019 THR A O 1
ATOM 7188 N N . SER A 1 1023 ? 156.72900 160.91800 107.13700 1.000 84.97054 1020 SER A N 1
ATOM 7189 C CA . SER A 1 1023 ? 157.22200 160.85700 105.76700 1.000 84.97054 1020 SER A CA 1
ATOM 7190 C C . SER A 1 1023 ? 156.78400 162.12300 105.04400 1.000 84.97054 1020 SER A C 1
ATOM 7191 O O . SER A 1 1023 ? 156.07200 162.96600 105.59700 1.000 84.97054 1020 SER A O 1
ATOM 7194 N N . ILE A 1 1024 ? 157.21300 162.24300 103.78800 1.000 83.46474 1021 ILE A N 1
ATOM 7195 C CA . ILE A 1 1024 ? 156.86000 163.40700 102.98500 1.000 83.46474 1021 ILE A CA 1
ATOM 7196 C C . ILE A 1 1024 ? 155.37900 163.39400 102.63800 1.000 83.46474 1021 ILE A C 1
ATOM 7197 O O . ILE A 1 1024 ? 154.71900 164.43700 102.64600 1.000 83.46474 1021 ILE A O 1
ATOM 7202 N N . ALA A 1 1025 ? 154.83100 162.22100 102.32500 1.000 83.30186 1022 ALA A N 1
ATOM 7203 C CA . ALA A 1 1025 ? 153.44600 162.16000 101.87300 1.000 83.30186 1022 ALA A CA 1
ATOM 7204 C C . ALA A 1 1025 ? 152.47800 162.51200 102.99400 1.000 83.30186 1022 ALA A C 1
ATOM 7205 O O . ALA A 1 1025 ? 151.51500 163.26100 102.77900 1.000 83.30186 1022 ALA A O 1
ATOM 7207 N N . ASP A 1 1026 ? 152.70900 161.97800 104.19400 1.000 84.25882 1023 ASP A N 1
ATOM 7208 C CA . ASP A 1 1026 ? 151.80800 162.25900 105.30600 1.000 84.25882 1023 ASP A CA 1
ATOM 7209 C C . ASP A 1 1026 ? 151.83300 163.73600 105.67300 1.000 84.25882 1023 ASP A C 1
ATOM 7210 O O . ASP A 1 1026 ? 150.78300 164.33800 105.91900 1.000 84.25882 1023 ASP A O 1
ATOM 7215 N N . SER A 1 1027 ? 153.02200 164.34100 105.70400 1.000 81.71269 1024 SER A N 1
ATOM 7216 C CA . SER A 1 1027 ? 153.11600 165.76000 106.02900 1.000 81.71269 1024 SER A CA 1
ATOM 7217 C C . SER A 1 1027 ? 152.53100 166.62300 104.91800 1.000 81.71269 1024 SER A C 1
ATOM 7218 O O . SER A 1 1027 ? 151.94400 167.67500 105.19000 1.000 81.71269 1024 SER A O 1
ATOM 7221 N N . LYS A 1 1028 ? 152.68600 166.20600 103.66200 1.000 79.52073 1025 LYS A N 1
ATOM 7222 C CA . LYS A 1 1028 ? 152.06100 166.93800 102.56700 1.000 79.52073 1025 LYS A CA 1
ATOM 7223 C C . LYS A 1 1028 ? 150.54700 166.91800 102.69400 1.000 79.52073 1025 LYS A C 1
ATOM 7224 O O . LYS A 1 1028 ? 149.88900 167.95100 102.52900 1.000 79.52073 1025 LYS A O 1
ATOM 7230 N N . LYS A 1 1029 ? 149.97400 165.75300 103.00000 1.000 79.30840 1026 LYS A N 1
ATOM 7231 C CA . LYS A 1 1029 ? 148.53000 165.67600 103.19200 1.000 79.30840 1026 LYS A CA 1
ATOM 7232 C C . LYS A 1 1029 ? 148.09200 166.50300 104.39300 1.000 79.30840 1026 LYS A C 1
ATOM 7233 O O . LYS A 1 1029 ? 147.06300 167.18600 104.34600 1.000 79.30840 1026 LYS A O 1
ATOM 7239 N N . PHE A 1 1030 ? 148.85900 166.44400 105.48100 1.000 73.47323 1027 PHE A N 1
ATOM 7240 C CA . PHE A 1 1030 ? 148.61800 167.29100 106.64200 1.000 73.47323 1027 PHE A CA 1
ATOM 7241 C C . PHE A 1 1030 ? 148.50800 168.75400 106.23700 1.000 73.47323 1027 PHE A C 1
ATOM 7242 O O . PHE A 1 1030 ? 147.47900 169.39900 106.45100 1.000 73.47323 1027 PHE A O 1
ATOM 7250 N N . ILE A 1 1031 ? 149.56800 169.28400 105.62700 1.000 76.03510 1028 ILE A N 1
ATOM 7251 C CA . ILE A 1 1031 ? 149.59900 170.69100 105.23900 1.000 76.03510 1028 ILE A CA 1
ATOM 7252 C C . ILE A 1 1031 ? 148.45900 171.01600 104.28400 1.000 76.03510 1028 ILE A C 1
ATOM 7253 O O . ILE A 1 1031 ? 147.89200 172.11400 104.32500 1.000 76.03510 1028 ILE A O 1
ATOM 7258 N N . SER A 1 1032 ? 148.09100 170.07300 103.42300 1.000 76.62130 1029 SER A N 1
ATOM 7259 C CA . SER A 1 1032 ? 147.00100 170.31500 102.48900 1.000 76.62130 1029 SER A CA 1
ATOM 7260 C C . SER A 1 1032 ? 145.63000 170.09200 103.10900 1.000 76.62130 1029 SER A C 1
ATOM 7261 O O . SER A 1 1032 ? 144.62200 170.29200 102.42700 1.000 76.62130 1029 SER A O 1
ATOM 7264 N N . SER A 1 1033 ? 145.56400 169.67800 104.36900 1.000 71.63016 1030 SER A N 1
ATOM 7265 C CA . SER A 1 1033 ? 144.29100 169.46300 105.03800 1.000 71.63016 1030 SER A CA 1
ATOM 7266 C C . SER A 1 1033 ? 143.79600 170.68300 105.80100 1.000 71.63016 1030 SER A C 1
ATOM 7267 O O . SER A 1 1033 ? 142.66200 170.67200 106.28600 1.000 71.63016 1030 SER A O 1
ATOM 7270 N N . PHE A 1 1034 ? 144.61200 171.72300 105.92700 1.000 66.73578 1031 PHE A N 1
ATOM 7271 C CA . PHE A 1 1034 ? 144.19100 172.93600 106.60900 1.000 66.73578 1031 PHE A CA 1
ATOM 7272 C C . PHE A 1 1034 ? 143.32000 173.77900 105.69300 1.000 66.73578 1031 PHE A C 1
ATOM 7273 O O . PHE A 1 1034 ? 143.55900 173.85800 104.48700 1.000 66.73578 1031 PHE A O 1
ATOM 7281 N N . ASP A 1 1035 ? 142.29800 174.40800 106.27000 1.000 70.62316 1032 ASP A N 1
ATOM 7282 C CA . ASP A 1 1035 ? 141.44200 175.27300 105.47000 1.000 70.62316 1032 ASP A CA 1
ATOM 7283 C C . ASP A 1 1035 ? 142.19500 176.49900 104.97800 1.000 70.62316 1032 ASP A C 1
ATOM 7284 O O . ASP A 1 1035 ? 141.92800 176.97800 103.87200 1.000 70.62316 1032 ASP A O 1
ATOM 7289 N N . ARG A 1 1036 ? 143.13300 177.01500 105.76800 1.000 70.25263 1033 ARG A N 1
ATOM 7290 C CA . ARG A 1 1036 ? 143.93500 178.15200 105.33300 1.000 70.25263 1033 ARG A CA 1
ATOM 7291 C C . ARG A 1 1036 ? 145.16200 178.26200 106.22100 1.000 70.25263 1033 ARG A C 1
ATOM 7292 O O . ARG A 1 1036 ? 145.09700 177.99300 107.41800 1.000 70.25263 1033 ARG A O 1
ATOM 7300 N N . ILE A 1 1037 ? 146.28500 178.64800 105.62200 1.000 69.94653 1034 ILE A N 1
ATOM 7301 C CA . ILE A 1 1037 ? 147.50400 178.90500 106.38200 1.000 69.94653 1034 ILE A CA 1
ATOM 7302 C C . ILE A 1 1037 ? 148.12700 180.18800 105.86500 1.000 69.94653 1034 ILE A C 1
ATOM 7303 O O . ILE A 1 1037 ? 148.71600 180.20600 104.78100 1.000 69.94653 1034 ILE A O 1
ATOM 7308 N N . MET A 1 1038 ? 148.00600 181.27300 106.62200 1.000 74.73322 1035 MET A N 1
ATOM 7309 C CA . MET A 1 1038 ? 148.48100 182.55200 106.11600 1.000 74.73322 1035 MET A CA 1
ATOM 7310 C C . MET A 1 1038 ? 149.19900 183.31500 107.21400 1.000 74.73322 1035 MET A C 1
ATOM 7311 O O . MET A 1 1038 ? 149.15700 182.95100 108.39000 1.000 74.73322 1035 MET A O 1
ATOM 7316 N N . TYR A 1 1039 ? 149.88300 184.37600 106.80700 1.000 76.40764 1036 TYR A N 1
ATOM 7317 C CA . TYR A 1 1039 ? 150.60000 185.25300 107.72000 1.000 76.40764 1036 TYR A CA 1
ATOM 7318 C C . TYR A 1 1039 ? 149.76300 186.50300 107.94700 1.000 76.40764 1036 TYR A C 1
ATOM 7319 O O . TYR A 1 1039 ? 149.58400 187.31000 107.03000 1.000 76.40764 1036 TYR A O 1
ATOM 7328 N N . VAL A 1 1040 ? 149.25200 186.66500 109.16100 1.000 75.35570 1037 VAL A N 1
ATOM 7329 C CA . VAL A 1 1040 ? 148.51300 187.86700 109.52700 1.000 75.35570 1037 VAL A CA 1
ATOM 7330 C C . VAL A 1 1040 ? 149.52700 188.95000 109.87100 1.000 75.35570 1037 VAL A C 1
ATOM 7331 O O . VAL A 1 1040 ? 150.26800 188.81200 110.85600 1.000 75.35570 1037 VAL A O 1
ATOM 7335 N N . PRO A 1 1041 ? 149.60100 190.03200 109.09700 1.000 79.70409 1038 PRO A N 1
ATOM 7336 C CA . PRO A 1 1041 ? 150.66300 191.02200 109.31200 1.000 79.70409 1038 PRO A CA 1
ATOM 7337 C C . PRO A 1 1041 ? 150.34100 192.02900 110.40000 1.000 79.70409 1038 PRO A C 1
ATOM 7338 O O . PRO A 1 1041 ? 151.25500 192.60000 111.00200 1.000 79.70409 1038 PRO A O 1
ATOM 7342 N N . GLU A 1 1042 ? 149.05300 192.26900 110.65000 1.000 80.46802 1039 GLU A N 1
ATOM 7343 C CA . GLU A 1 1042 ? 148.67000 193.21200 111.69500 1.000 80.46802 1039 GLU A CA 1
ATOM 7344 C C . GLU A 1 1042 ? 149.19600 192.76400 113.05000 1.000 80.46802 1039 GLU A C 1
ATOM 7345 O O . GLU A 1 1042 ? 149.91000 193.50800 113.73000 1.000 80.46802 1039 GLU A O 1
ATOM 7351 N N . GLU A 1 1043 ? 148.85800 191.54700 113.45700 1.000 78.75983 1040 GLU A N 1
ATOM 7352 C CA . GLU A 1 1043 ? 149.33800 190.98800 114.71000 1.000 78.75983 1040 GLU A CA 1
ATOM 7353 C C . GLU A 1 1043 ? 150.74400 190.42200 114.60200 1.000 78.75983 1040 GLU A C 1
ATOM 7354 O O . GLU A 1 1043 ? 151.33200 190.07100 115.62900 1.000 78.75983 1040 GLU A O 1
ATOM 7360 N N . ASP A 1 1044 ? 151.29200 190.33400 113.39200 1.000 77.40302 1041 ASP A N 1
ATOM 7361 C CA . ASP A 1 1044 ? 152.55900 189.65600 113.13500 1.000 77.40302 1041 ASP A CA 1
ATOM 7362 C C . ASP A 1 1044 ? 152.50500 188.22100 113.65300 1.000 77.40302 1041 ASP A C 1
ATOM 7363 O O . ASP A 1 1044 ? 153.31800 187.78600 114.46900 1.000 77.40302 1041 ASP A O 1
ATOM 7368 N N . LEU A 1 1045 ? 151.51000 187.48900 113.16500 1.000 71.02886 1042 LEU A N 1
ATOM 7369 C CA . LEU A 1 1045 ? 151.27900 186.11400 113.57200 1.000 71.02886 1042 LEU A CA 1
ATOM 7370 C C . LEU A 1 1045 ? 151.06600 185.25500 112.33700 1.000 71.02886 1042 LEU A C 1
ATOM 7371 O O . LEU A 1 1045 ? 151.05000 185.74300 111.20800 1.000 71.02886 1042 LEU A O 1
ATOM 7376 N N . PHE A 1 1046 ? 150.88900 183.95800 112.56200 1.000 69.02672 1043 PHE A N 1
ATOM 7377 C CA . PHE A 1 1046 ? 150.55300 183.01100 111.50800 1.000 69.02672 1043 PHE A CA 1
ATOM 7378 C C . PHE A 1 1046 ? 149.26000 182.32100 111.89100 1.000 69.02672 1043 PHE A C 1
ATOM 7379 O O . PHE A 1 1046 ? 149.21000 181.62600 112.90900 1.000 69.02672 1043 PHE A O 1
ATOM 7387 N N . GLU A 1 1047 ? 148.22000 182.50200 111.08700 1.000 68.78457 1044 GLU A N 1
ATOM 7388 C CA . GLU A 1 1047 ? 146.95300 181.83600 111.34200 1.000 68.78457 1044 GLU A CA 1
ATOM 7389 C C . GLU A 1 1047 ? 146.93100 180.51300 110.59500 1.000 68.78457 1044 GLU A C 1
ATOM 7390 O O . GLU A 1 1047 ? 147.30700 180.44200 109.41500 1.000 68.78457 1044 GLU A O 1
ATOM 7396 N N . PHE A 1 1048 ? 146.53600 179.46300 111.30700 1.000 65.95500 1045 PHE A N 1
ATOM 7397 C CA . PHE A 1 1048 ? 146.36900 178.12500 110.76500 1.000 65.95500 1045 PHE A CA 1
ATOM 7398 C C . PHE A 1 1048 ? 144.90600 177.76100 110.97100 1.000 65.95500 1045 PHE A C 1
ATOM 7399 O O . PHE A 1 1048 ? 144.54100 177.10700 111.94400 1.000 65.95500 1045 PHE A O 1
ATOM 7407 N N . ALA A 1 1049 ? 144.06100 178.19500 110.04500 1.000 65.95500 1046 ALA A N 1
ATOM 7408 C CA . ALA A 1 1049 ? 142.63100 177.92400 110.12600 1.000 65.95500 1046 ALA A CA 1
ATOM 7409 C C . ALA A 1 1049 ? 142.40700 176.48500 109.70200 1.000 65.95500 1046 ALA A C 1
ATOM 7410 O O . ALA A 1 1049 ? 142.43900 176.16400 108.51200 1.000 65.95500 1046 ALA A O 1
ATOM 7412 N N . LEU A 1 1050 ? 142.19800 175.61000 110.67400 1.000 65.95500 1047 LEU A N 1
ATOM 7413 C CA . LEU A 1 1050 ? 141.94200 174.21200 110.40000 1.000 65.95500 1047 LEU A CA 1
ATOM 7414 C C . LEU A 1 1050 ? 140.45800 173.91700 110.54200 1.000 65.95500 1047 LEU A C 1
ATOM 7415 O O . LEU A 1 1050 ? 139.63300 174.80600 110.75300 1.000 65.95500 1047 LEU A O 1
ATOM 7420 N N . ASP A 1 1051 ? 140.12100 172.63800 110.41200 1.000 65.95500 1048 ASP A N 1
ATOM 7421 C CA . ASP A 1 1051 ? 138.75600 172.16800 110.61000 1.000 65.95500 1048 ASP A CA 1
ATOM 7422 C C . ASP A 1 1051 ? 138.86600 170.68800 110.93900 1.000 65.95500 1048 ASP A C 1
ATOM 7423 O O . ASP A 1 1051 ? 139.19900 169.89100 110.06100 1.000 65.95500 1048 ASP A O 1
ATOM 7428 N N . TYR A 1 1052 ? 138.58400 170.32600 112.19000 1.000 65.95500 1049 TYR A N 1
ATOM 7429 C CA . TYR A 1 1052 ? 138.76400 168.95000 112.63700 1.000 65.95500 1049 TYR A CA 1
ATOM 7430 C C . TYR A 1 1052 ? 137.94800 167.93600 111.85000 1.000 65.95500 1049 TYR A C 1
ATOM 7431 O O . TYR A 1 1052 ? 138.14900 166.73300 112.03900 1.000 65.95500 1049 TYR A O 1
ATOM 7440 N N . LYS A 1 1053 ? 137.04500 168.37200 110.97500 1.000 66.83770 1050 LYS A N 1
ATOM 7441 C CA . LYS A 1 1053 ? 136.33200 167.40900 110.14900 1.000 66.83770 1050 LYS A CA 1
ATOM 7442 C C . LYS A 1 1053 ? 137.26200 166.77500 109.12400 1.000 66.83770 1050 LYS A C 1
ATOM 7443 O O . LYS A 1 1053 ? 137.16400 165.57600 108.84900 1.000 66.83770 1050 LYS A O 1
ATOM 7449 N N . ASN A 1 1054 ? 138.17700 167.55600 108.56300 1.000 67.26148 1051 ASN A N 1
ATOM 7450 C CA . ASN A 1 1054 ? 139.09500 167.04800 107.55500 1.000 67.26148 1051 ASN A CA 1
ATOM 7451 C C . ASN A 1 1054 ? 140.22000 166.20700 108.13600 1.000 67.26148 1051 ASN A C 1
ATOM 7452 O O . ASN A 1 1054 ? 141.06800 165.73600 107.37200 1.000 67.26148 1051 ASN A O 1
ATOM 7457 N N . PHE A 1 1055 ? 140.26300 166.00800 109.44800 1.000 66.53558 1052 PHE A N 1
ATOM 7458 C CA . PHE A 1 1055 ? 141.33100 165.25100 110.08000 1.000 66.53558 1052 PHE A CA 1
ATOM 7459 C C . PHE A 1 1055 ? 140.77500 163.98000 110.70000 1.000 66.53558 1052 PHE A C 1
ATOM 7460 O O . PHE A 1 1055 ? 139.62800 163.93900 111.15000 1.000 66.53558 1052 PHE A O 1
ATOM 7468 N N . SER A 1 1056 ? 141.60500 162.94400 110.72300 1.000 74.09093 1053 SER A N 1
ATOM 7469 C CA . SER A 1 1056 ? 141.18800 161.64100 111.21100 1.000 74.09093 1053 SER A CA 1
ATOM 7470 C C . SER A 1 1056 ? 141.20900 161.59600 112.73200 1.000 74.09093 1053 SER A C 1
ATOM 7471 O O . SER A 1 1056 ? 142.04300 162.23200 113.38000 1.000 74.09093 1053 SER A O 1
ATOM 7474 N N . ARG A 1 1057 ? 140.27300 160.83300 113.29700 1.000 78.35338 1054 ARG A N 1
ATOM 7475 C CA . ARG A 1 1057 ? 140.20700 160.59300 114.73900 1.000 78.35338 1054 ARG A CA 1
ATOM 7476 C C . ARG A 1 1057 ? 139.97100 161.88500 115.51500 1.000 78.35338 1054 ARG A C 1
ATOM 7477 O O . ARG A 1 1057 ? 140.55100 162.10400 116.57900 1.000 78.35338 1054 ARG A O 1
ATOM 7485 N N . THR A 1 1058 ? 139.11600 162.75100 114.98200 1.000 70.57042 1055 THR A N 1
ATOM 7486 C CA . THR A 1 1058 ? 138.76500 164.01600 115.61800 1.000 70.57042 1055 THR A CA 1
ATOM 7487 C C . THR A 1 1058 ? 137.25800 164.13800 115.74200 1.000 70.57042 1055 THR A C 1
ATOM 7488 O O . THR A 1 1058 ? 136.66000 165.15900 115.40500 1.000 70.57042 1055 THR A O 1
ATOM 7492 N N . ASP A 1 1059 ? 136.61600 163.07900 116.22100 1.000 75.21836 1056 ASP A N 1
ATOM 7493 C CA . ASP A 1 1059 ? 135.16600 163.07700 116.34000 1.000 75.21836 1056 ASP A CA 1
ATOM 7494 C C . ASP A 1 1059 ? 134.68200 163.64900 117.66100 1.000 75.21836 1056 ASP A C 1
ATOM 7495 O O . ASP A 1 1059 ? 133.54500 164.12600 117.73800 1.000 75.21836 1056 ASP A O 1
ATOM 7500 N N . ALA A 1 1060 ? 135.51300 163.61700 118.70200 1.000 67.49622 1057 ALA A N 1
ATOM 7501 C CA . ALA A 1 1060 ? 135.07800 164.11400 120.00100 1.000 67.49622 1057 ALA A CA 1
ATOM 7502 C C . ALA A 1 1060 ? 134.80300 165.60800 119.97000 1.000 67.49622 1057 ALA A C 1
ATOM 7503 O O . ALA A 1 1060 ? 133.96300 166.09600 120.73200 1.000 67.49622 1057 ALA A O 1
ATOM 7505 N N . ASP A 1 1061 ? 135.48900 166.34000 119.10000 1.000 65.95500 1058 ASP A N 1
ATOM 7506 C CA . ASP A 1 1061 ? 135.41500 167.79100 119.08400 1.000 65.95500 1058 ASP A CA 1
ATOM 7507 C C . ASP A 1 1061 ? 133.98800 168.25900 118.81900 1.000 65.95500 1058 ASP A C 1
ATOM 7508 O O . ASP A 1 1061 ? 133.17600 167.55400 118.22000 1.000 65.95500 1058 ASP A O 1
ATOM 7513 N N . TYR A 1 1062 ? 133.67600 169.46400 119.29300 1.000 65.95500 1059 TYR A N 1
ATOM 7514 C CA . TYR A 1 1062 ? 132.35100 170.03800 119.11200 1.000 65.95500 1059 TYR A CA 1
ATOM 7515 C C . TYR A 1 1062 ? 132.37600 171.27200 118.22100 1.000 65.95500 1059 TYR A C 1
ATOM 7516 O O . TYR A 1 1062 ? 131.67300 171.31700 117.21000 1.000 65.95500 1059 TYR A O 1
ATOM 7525 N N . ILE A 1 1063 ? 133.16900 172.28200 118.56600 1.000 65.95500 1060 ILE A N 1
ATOM 7526 C CA . ILE A 1 1063 ? 133.36000 173.41100 117.66700 1.000 65.95500 1060 ILE A CA 1
ATOM 7527 C C . ILE A 1 1063 ? 134.42500 172.98200 116.67400 1.000 65.95500 1060 ILE A C 1
ATOM 7528 O O . ILE A 1 1063 ? 135.61900 173.19800 116.89500 1.000 65.95500 1060 ILE A O 1
ATOM 7533 N N . LYS A 1 1064 ? 134.00300 172.37300 115.57000 1.000 65.95500 1061 LYS A N 1
A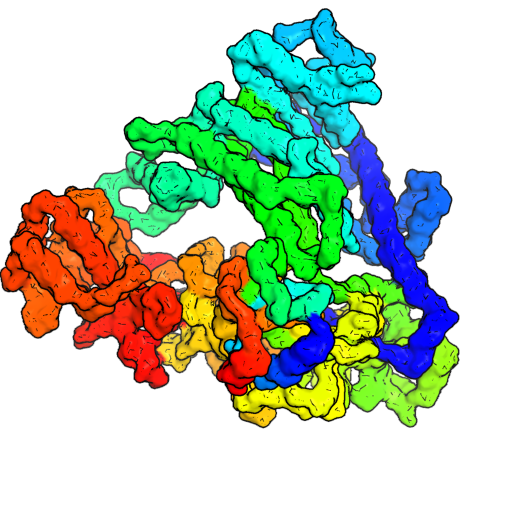TOM 7534 C CA . LYS A 1 1064 ? 134.95300 171.70800 114.69200 1.000 65.95500 1061 LYS A CA 1
ATOM 7535 C C . LYS A 1 1064 ? 135.84200 172.67600 113.92900 1.000 65.95500 1061 LYS A C 1
ATOM 7536 O O . LYS A 1 1064 ? 136.81500 172.23200 113.31500 1.000 65.95500 1061 LYS A O 1
ATOM 7542 N N . LYS A 1 1065 ? 135.54900 173.96900 113.95700 1.000 65.95500 1062 LYS A N 1
ATOM 7543 C CA . LYS A 1 1065 ? 136.24700 174.95800 113.14000 1.000 65.95500 1062 LYS A CA 1
ATOM 7544 C C . LYS A 1 1065 ? 137.08100 175.84800 114.05200 1.000 65.95500 1062 LYS A C 1
ATOM 7545 O O . LYS A 1 1065 ? 136.61400 176.87800 114.53600 1.000 65.95500 1062 LYS A O 1
ATOM 7551 N N . TRP A 1 1066 ? 138.32400 175.45400 114.27200 1.000 65.95500 1063 TRP A N 1
ATOM 7552 C CA . TRP A 1 1066 ? 139.24200 176.23000 115.08500 1.000 65.95500 1063 TRP A CA 1
ATOM 7553 C C . TRP A 1 1066 ? 140.15700 177.05700 114.20000 1.000 65.95500 1063 TRP A C 1
ATOM 7554 O O . TRP A 1 1066 ? 140.45300 176.68700 113.06300 1.000 65.95500 1063 TRP A O 1
ATOM 7565 N N . LYS A 1 1067 ? 140.59600 178.19100 114.73200 1.000 65.95500 1064 LYS A N 1
ATOM 7566 C CA . LYS A 1 1067 ? 141.54500 179.06500 114.05600 1.000 65.95500 1064 LYS A CA 1
ATOM 7567 C C . LYS A 1 1067 ? 142.62300 179.41700 115.06600 1.000 65.95500 1064 LYS A C 1
ATOM 7568 O O . LYS A 1 1067 ? 142.39300 180.22900 115.96500 1.000 65.95500 1064 LYS A O 1
ATOM 7574 N N . LEU A 1 1068 ? 143.78900 178.80300 114.92300 1.000 65.95500 1065 LEU A N 1
ATOM 7575 C CA . LEU A 1 1068 ? 144.84500 178.88300 115.91600 1.000 65.95500 1065 LEU A CA 1
ATOM 7576 C C . LEU A 1 1068 ? 146.08600 179.53800 115.33100 1.000 65.95500 1065 LEU A C 1
ATOM 7577 O O . LEU A 1 1068 ? 146.47800 179.25100 114.19800 1.000 65.95500 1065 LEU A O 1
ATOM 7582 N N . TYR A 1 1069 ? 146.69300 180.42000 116.11900 1.000 65.95500 1066 TYR A N 1
ATOM 7583 C CA . TYR A 1 1069 ? 147.77100 181.28500 115.68000 1.000 65.95500 1066 TYR A CA 1
ATOM 7584 C C . TYR A 1 1069 ? 149.10700 180.80100 116.22900 1.000 65.95500 1066 TYR A C 1
ATOM 7585 O O . TYR A 1 1069 ? 149.20300 179.75900 116.87800 1.000 65.95500 1066 TYR A O 1
ATOM 7594 N N . SER A 1 1070 ? 150.15600 181.57700 115.97600 1.000 65.95500 1067 SER A N 1
ATOM 7595 C CA . SER A 1 1070 ? 151.50000 181.29500 116.46900 1.000 65.95500 1067 SER A CA 1
ATOM 7596 C C . SER A 1 1070 ? 151.84300 182.14000 117.68300 1.000 65.95500 1067 SER A C 1
ATOM 7597 O O . SER A 1 1070 ? 152.98900 182.55900 117.84900 1.000 65.95500 1067 SER A O 1
ATOM 7600 N N . TYR A 1 1071 ? 150.87300 182.41600 118.54400 1.000 65.95500 1068 TYR A N 1
ATOM 7601 C CA . TYR A 1 1071 ? 151.09300 183.36300 119.62600 1.000 65.95500 1068 TYR A CA 1
ATOM 7602 C C . TYR A 1 1071 ? 151.98800 182.77300 120.70300 1.000 65.95500 1068 TYR A C 1
ATOM 7603 O O . TYR A 1 1071 ? 151.86800 181.59900 121.05900 1.000 65.95500 1068 TYR A O 1
ATOM 7612 N N . GLY A 1 1072 ? 152.88500 183.59800 121.22300 1.000 65.95500 1069 GLY A N 1
ATOM 7613 C CA . GLY A 1 1072 ? 153.64600 183.24500 122.40000 1.000 65.95500 1069 GLY A CA 1
ATOM 7614 C C . GLY A 1 1072 ? 154.88600 182.43300 122.10900 1.000 65.95500 1069 GLY A C 1
ATOM 7615 O O . GLY A 1 1072 ? 155.32600 182.26300 120.97000 1.000 65.95500 1069 GLY A O 1
ATOM 7616 N N . ASN A 1 1073 ? 155.46100 181.92100 123.19000 1.000 65.95500 1070 ASN A N 1
ATOM 7617 C CA . ASN A 1 1073 ? 156.67000 181.11900 123.14500 1.000 65.95500 1070 ASN A CA 1
ATOM 7618 C C . ASN A 1 1073 ? 156.41600 179.78100 123.81800 1.000 65.95500 1070 ASN A C 1
ATOM 7619 O O . ASN A 1 1073 ? 155.65700 179.69000 124.78400 1.000 65.95500 1070 ASN A O 1
ATOM 7624 N N . ARG A 1 1074 ? 157.05900 178.74600 123.30000 1.000 65.95500 1071 ARG A N 1
ATOM 7625 C CA . ARG A 1 1074 ? 156.89700 177.39600 123.80800 1.000 65.95500 1071 ARG A CA 1
ATOM 7626 C C . ARG A 1 1074 ? 158.25700 176.82100 124.16000 1.000 65.95500 1071 ARG A C 1
ATOM 7627 O O . ARG A 1 1074 ? 159.26400 177.14400 123.53200 1.000 65.95500 1071 ARG A O 1
ATOM 7635 N N . ILE A 1 1075 ? 158.27800 175.95300 125.16000 1.000 67.29449 1072 ILE A N 1
ATOM 7636 C CA . ILE A 1 1075 ? 159.51100 175.37000 125.66700 1.000 67.29449 1072 ILE A CA 1
ATOM 7637 C C . ILE A 1 1075 ? 159.55900 173.92200 125.20300 1.000 67.29449 1072 ILE A C 1
ATOM 7638 O O . ILE A 1 1075 ? 158.78900 173.08000 125.68100 1.000 67.29449 1072 ILE A O 1
ATOM 7643 N N . ARG A 1 1076 ? 160.45400 173.63000 124.26700 1.000 73.00730 1073 ARG A N 1
ATOM 7644 C CA . ARG A 1 1076 ? 160.56400 172.29900 123.69600 1.000 73.00730 1073 ARG A CA 1
ATOM 7645 C C . ARG A 1 1076 ? 161.58700 171.46600 124.45700 1.000 73.00730 1073 ARG A C 1
ATOM 7646 O O . ARG A 1 1076 ? 162.36700 171.97100 125.26700 1.000 73.00730 1073 ARG A O 1
ATOM 7654 N N . ILE A 1 1077 ? 161.58700 170.16900 124.17100 1.000 73.30950 1074 ILE A N 1
ATOM 7655 C CA . ILE A 1 1077 ? 162.44500 169.22300 124.86600 1.000 73.30950 1074 ILE A CA 1
ATOM 7656 C C . ILE A 1 1077 ? 163.12800 168.28200 123.87900 1.000 73.30950 1074 ILE A C 1
ATOM 7657 O O . ILE A 1 1077 ? 164.34900 168.31200 123.71400 1.000 73.30950 1074 ILE A O 1
ATOM 7662 N N . ASP A 1 1088 ? 167.70400 169.53200 128.53600 1.000 78.62789 1085 ASP A N 1
ATOM 7663 C CA . ASP A 1 1088 ? 167.46700 169.28500 127.12000 1.000 78.62789 1085 ASP A CA 1
ATOM 7664 C C . ASP A 1 1088 ? 166.42000 170.24400 126.57000 1.000 78.62789 1085 ASP A C 1
ATOM 7665 O O . ASP A 1 1088 ? 166.07000 170.18500 125.39200 1.000 78.62789 1085 ASP A O 1
ATOM 7667 N N . TRP A 1 1089 ? 165.93100 171.13200 127.42900 1.000 78.42015 1086 TRP A N 1
ATOM 7668 C CA . TRP A 1 1089 ? 164.86700 172.05000 127.05800 1.000 78.42015 1086 TRP A CA 1
ATOM 7669 C C . TRP A 1 1089 ? 165.42300 173.26700 126.33100 1.000 78.42015 1086 TRP A C 1
ATOM 7670 O O . TRP A 1 1089 ? 166.58100 173.65200 126.50000 1.000 78.42015 1086 TRP A O 1
ATOM 7681 N N . GLU A 1 1090 ? 164.56600 173.88700 125.52300 1.000 76.24405 1087 GLU A N 1
ATOM 7682 C CA . GLU A 1 1090 ? 164.94100 175.09000 124.79300 1.000 76.24405 1087 GLU A CA 1
ATOM 7683 C C . GLU A 1 1090 ? 163.70400 175.94000 124.55900 1.000 76.24405 1087 GLU A C 1
ATOM 7684 O O . GLU A 1 1090 ? 162.69700 175.44000 124.05300 1.000 76.24405 1087 GLU A O 1
ATOM 7690 N N . GLU A 1 1091 ? 163.77900 177.21100 124.93500 1.000 71.94694 1088 GLU A N 1
ATOM 7691 C CA . GLU A 1 1091 ? 162.68400 178.13900 124.69400 1.000 71.94694 1088 GLU A CA 1
ATOM 7692 C C . GLU A 1 1091 ? 162.68100 178.56700 123.23400 1.000 71.94694 1088 GLU A C 1
ATOM 7693 O O . GLU A 1 1091 ? 163.73900 178.74100 122.62700 1.000 71.94694 1088 GLU A O 1
ATOM 7699 N N . VAL A 1 1092 ? 161.48700 178.74000 122.66900 1.000 68.01629 1089 VAL A N 1
ATOM 7700 C CA . VAL A 1 1092 ? 161.32200 179.04000 121.25100 1.000 68.01629 1089 VAL A CA 1
ATOM 7701 C C . VAL A 1 1092 ? 160.19500 180.04800 121.10100 1.000 68.01629 1089 VAL A C 1
ATOM 7702 O O . VAL A 1 1092 ? 159.06400 179.77600 121.51200 1.000 68.01629 1089 VAL A O 1
ATOM 7706 N N . CYS A 1 1093 ? 160.48800 181.20000 120.50900 1.000 70.57096 1090 CYS A N 1
ATOM 7707 C CA . CYS A 1 1093 ? 159.43100 182.10900 120.09000 1.000 70.57096 1090 CYS A CA 1
ATOM 7708 C C . CYS A 1 1093 ? 158.88500 181.64100 118.75000 1.000 70.57096 1090 CYS A C 1
ATOM 7709 O O . CYS A 1 1093 ? 159.63400 181.49900 117.77900 1.000 70.57096 1090 CYS A O 1
ATOM 7712 N N . LEU A 1 1094 ? 157.57400 181.40500 118.70000 1.000 66.83667 1091 LEU A N 1
ATOM 7713 C CA . LEU A 1 1094 ? 157.00100 180.61100 117.62000 1.000 66.83667 1091 LEU A CA 1
ATOM 7714 C C . LEU A 1 1094 ? 157.02300 181.35300 116.29200 1.000 66.83667 1091 LEU A C 1
ATOM 7715 O O . LEU A 1 1094 ? 157.47600 180.81000 115.27900 1.000 66.83667 1091 LEU A O 1
ATOM 7720 N N . THR A 1 1095 ? 156.51500 182.58600 116.26600 1.000 70.14016 1092 THR A N 1
ATOM 7721 C CA . THR A 1 1095 ? 156.46900 183.32800 115.01200 1.000 70.14016 1092 THR A CA 1
ATOM 7722 C C . THR A 1 1095 ? 157.86100 183.52300 114.43500 1.000 70.14016 1092 THR A C 1
ATOM 7723 O O . THR A 1 1095 ? 158.05900 183.43400 113.21700 1.000 70.14016 1092 THR A O 1
ATOM 7727 N N . SER A 1 1096 ? 158.84300 183.78300 115.29700 1.000 71.53222 1093 SER A N 1
ATOM 7728 C CA . SER A 1 1096 ? 160.21000 183.93300 114.81800 1.000 71.53222 1093 SER A CA 1
ATOM 7729 C C . SER A 1 1096 ? 160.74500 182.61700 114.27600 1.000 71.53222 1093 SER A C 1
ATOM 7730 O O . SER A 1 1096 ? 161.46600 182.60300 113.27500 1.000 71.53222 1093 SER A O 1
ATOM 7733 N N . ALA A 1 1097 ? 160.38200 181.49800 114.90400 1.000 70.88046 1094 ALA A N 1
ATOM 7734 C CA . ALA A 1 1097 ? 160.81600 180.20500 114.38900 1.000 70.88046 1094 ALA A CA 1
ATOM 7735 C C . ALA A 1 1097 ? 160.20400 179.92300 113.02500 1.000 70.88046 1094 ALA A C 1
ATOM 7736 O O . ALA A 1 1097 ? 160.87400 179.38400 112.13700 1.000 70.88046 1094 ALA A O 1
ATOM 7738 N N . TYR A 1 1098 ? 158.93800 180.29300 112.83700 1.000 69.42373 1095 TYR A N 1
ATOM 7739 C CA . TYR A 1 1098 ? 158.29100 180.08900 111.54600 1.000 69.42373 1095 TYR A CA 1
ATOM 7740 C C . TYR A 1 1098 ? 158.93900 180.94700 110.47200 1.000 69.42373 1095 TYR A C 1
ATOM 7741 O O . TYR A 1 1098 ? 159.20800 180.47400 109.36300 1.000 69.42373 1095 TYR A O 1
ATOM 7750 N N . LYS A 1 1099 ? 159.18200 182.22300 110.77800 1.000 74.41765 1096 LYS A N 1
ATOM 7751 C CA . LYS A 1 1099 ? 159.84600 183.08800 109.81100 1.000 74.41765 1096 LYS A CA 1
ATOM 7752 C C . LYS A 1 1099 ? 161.23500 182.56600 109.47500 1.000 74.41765 1096 LYS A C 1
ATOM 7753 O O . LYS A 1 1099 ? 161.64200 182.56500 108.30700 1.000 74.41765 1096 LYS A O 1
ATOM 7759 N N . GLU A 1 1100 ? 161.97100 182.10400 110.48900 1.000 78.11488 1097 GLU A N 1
ATOM 7760 C CA . GLU A 1 1100 ? 163.30200 181.55200 110.26800 1.000 78.11488 1097 GLU A CA 1
ATOM 7761 C C . GLU A 1 1100 ? 163.25100 180.34900 109.33800 1.000 78.11488 1097 GLU A C 1
ATOM 7762 O O . GLU A 1 1100 ? 164.01000 180.27200 108.36900 1.000 78.11488 1097 GLU A O 1
ATOM 7768 N N . LEU A 1 1101 ? 162.36300 179.39500 109.62400 1.000 77.95242 1098 LEU A N 1
ATOM 7769 C CA . LEU A 1 1101 ? 162.25700 178.20200 108.79000 1.000 77.95242 1098 LEU A CA 1
ATOM 7770 C C . LEU A 1 1101 ? 161.87000 178.56300 107.36300 1.000 77.95242 1098 LEU A C 1
ATOM 7771 O O . LEU A 1 1101 ? 162.48200 178.08400 106.39800 1.000 77.95242 1098 LEU A O 1
ATOM 7776 N N . PHE A 1 1102 ? 160.85600 179.41600 107.21000 1.000 78.78218 1099 PHE A N 1
ATOM 7777 C CA . PHE A 1 1102 ? 160.39700 179.79100 105.87900 1.000 78.78218 1099 PHE A CA 1
ATOM 7778 C C . PHE A 1 1102 ? 161.51600 180.44100 105.07800 1.000 78.78218 1099 PHE A C 1
ATOM 7779 O O . PHE A 1 1102 ? 161.78300 180.05100 103.93700 1.000 78.78218 1099 PHE A O 1
ATOM 7787 N N . ASN A 1 1103 ? 162.19100 181.43200 105.66200 1.000 80.85978 1100 ASN A N 1
ATOM 7788 C CA . ASN A 1 1103 ? 163.27000 182.09300 104.93900 1.000 80.85978 1100 ASN A CA 1
ATOM 7789 C C . ASN A 1 1103 ? 164.41200 181.13000 104.64800 1.000 80.85978 1100 ASN A C 1
ATOM 7790 O O . ASN A 1 1103 ? 165.00200 181.17000 103.56300 1.000 80.85978 1100 ASN A O 1
ATOM 7795 N N . LYS A 1 1104 ? 164.73000 180.24700 105.59700 1.000 82.06009 1101 LYS A N 1
ATOM 7796 C CA . LYS A 1 1104 ? 165.81100 179.29300 105.40600 1.000 82.06009 1101 LYS A CA 1
ATOM 7797 C C . LYS A 1 1104 ? 165.51200 178.30000 104.29800 1.000 82.06009 1101 LYS A C 1
ATOM 7798 O O . LYS A 1 1104 ? 166.44700 177.74300 103.71500 1.000 82.06009 1101 LYS A O 1
ATOM 7804 N N . TYR A 1 1105 ? 164.24000 178.06000 103.98800 1.000 81.88782 1102 TYR A N 1
ATOM 7805 C CA . TYR A 1 1105 ? 163.89600 177.17200 102.88700 1.000 81.88782 1102 TYR A CA 1
ATOM 7806 C C . TYR A 1 1105 ? 163.32000 177.90400 101.68200 1.000 81.88782 1102 TYR A C 1
ATOM 7807 O O . TYR A 1 1105 ? 162.75600 177.25800 100.79500 1.000 81.88782 1102 TYR A O 1
ATOM 7816 N N . GLY A 1 1106 ? 163.44700 179.22600 101.61900 1.000 82.07098 1103 GLY A N 1
ATOM 7817 C CA . GLY A 1 1106 ? 163.03700 179.94700 100.42800 1.000 82.07098 1103 GLY A CA 1
ATOM 7818 C C . GLY A 1 1106 ? 161.54100 179.97900 100.19400 1.000 82.07098 1103 GLY A C 1
ATOM 7819 O O . GLY A 1 1106 ? 161.04700 179.35200 99.25300 1.000 82.07098 1103 GLY A O 1
ATOM 7820 N N . ILE A 1 1107 ? 160.80400 180.69400 101.04200 1.000 83.40261 1104 ILE A N 1
ATOM 7821 C CA . ILE A 1 1107 ? 159.34500 180.68100 101.00900 1.000 83.40261 1104 ILE A CA 1
ATOM 7822 C C . ILE A 1 1107 ? 158.83700 182.07700 101.33900 1.000 83.40261 1104 ILE A C 1
ATOM 7823 O O . ILE A 1 1107 ? 159.14500 182.61500 102.40800 1.000 83.40261 1104 ILE A O 1
ATOM 7828 N N . ASN A 1 1108 ? 158.07400 182.67000 100.42500 1.000 86.44697 1105 ASN A N 1
ATOM 7829 C CA . ASN A 1 1108 ? 157.33600 183.88000 100.74900 1.000 86.44697 1105 ASN A CA 1
ATOM 7830 C C . ASN A 1 1108 ? 156.11800 183.52800 101.58600 1.000 86.44697 1105 ASN A C 1
ATOM 7831 O O . ASN A 1 1108 ? 155.53600 182.45200 101.44700 1.000 86.44697 1105 ASN A O 1
ATOM 7836 N N . TYR A 1 1109 ? 155.72500 184.44400 102.46400 1.000 83.63283 1106 TYR A N 1
ATOM 7837 C CA . TYR A 1 1109 ? 154.53400 184.22200 103.26300 1.000 83.63283 1106 TYR A CA 1
ATOM 7838 C C . TYR A 1 1109 ? 153.60700 185.42100 103.35800 1.000 83.63283 1106 TYR A C 1
ATOM 7839 O O . TYR A 1 1109 ? 152.47700 185.25800 103.83000 1.000 83.63283 1106 TYR A O 1
ATOM 7848 N N . GLN A 1 1110 ? 154.02800 186.60900 102.92700 1.000 89.80236 1107 GLN A N 1
ATOM 7849 C CA . GLN A 1 1110 ? 153.10200 187.73400 102.92200 1.000 89.80236 1107 GLN A CA 1
ATOM 7850 C C . GLN A 1 1110 ? 152.00900 187.59100 101.87600 1.000 89.80236 1107 GLN A C 1
ATOM 7851 O O . GLN A 1 1110 ? 151.09600 188.42300 101.84800 1.000 89.80236 1107 GLN A O 1
ATOM 7857 N N . GLN A 1 1111 ? 152.07600 186.57100 101.02100 1.000 90.47616 1108 GLN A N 1
ATOM 7858 C CA . GLN A 1 1111 ? 151.07000 186.40200 99.97900 1.000 90.47616 1108 GLN A CA 1
ATOM 7859 C C . GLN A 1 1111 ? 149.70400 186.09400 100.57700 1.000 90.47616 1108 GLN A C 1
ATOM 7860 O O . GLN A 1 1111 ? 148.74400 186.85200 100.39500 1.000 90.47616 1108 GLN A O 1
ATOM 7866 N N . GLY A 1 1112 ? 149.59900 184.98500 101.29700 1.000 82.92628 1109 GLY A N 1
ATOM 7867 C CA . GLY A 1 1112 ? 148.32800 184.54900 101.83100 1.000 82.92628 1109 GLY A CA 1
ATOM 7868 C C . GLY A 1 1112 ? 147.95900 183.18000 101.30900 1.000 82.92628 1109 GLY A C 1
ATOM 7869 O O . GLY A 1 1112 ? 148.12400 182.90700 100.11800 1.000 82.92628 1109 GLY A O 1
ATOM 7870 N N . ASP A 1 1113 ? 147.45900 182.31400 102.18800 1.000 79.48656 1110 ASP A N 1
ATOM 7871 C CA . ASP A 1 1113 ? 147.12500 180.93400 101.84400 1.000 79.48656 1110 ASP A CA 1
ATOM 7872 C C . ASP A 1 1113 ? 148.31200 180.24700 101.16700 1.000 79.48656 1110 ASP A C 1
ATOM 7873 O O . ASP A 1 1113 ? 148.28900 179.89600 99.99000 1.000 79.48656 1110 ASP A O 1
ATOM 7878 N N . ILE A 1 1114 ? 149.36600 180.08200 101.95800 1.000 78.59014 1111 ILE A N 1
ATOM 7879 C CA . ILE A 1 1114 ? 150.63500 179.58700 101.44700 1.000 78.59014 1111 ILE A CA 1
ATOM 7880 C C . ILE A 1 1114 ? 150.67900 178.07100 101.55800 1.000 78.59014 1111 ILE A C 1
ATOM 7881 O O . ILE A 1 1114 ? 151.75600 177.47300 101.53700 1.000 78.59014 1111 ILE A O 1
ATOM 7886 N N . ARG A 1 1115 ? 149.51400 177.43800 101.68900 1.000 76.05800 1112 ARG A N 1
ATOM 7887 C CA . ARG A 1 1115 ? 149.47500 175.98000 101.70000 1.000 76.05800 1112 ARG A CA 1
ATOM 7888 C C . ARG A 1 1115 ? 150.00400 175.40700 100.39300 1.000 76.05800 1112 ARG A C 1
ATOM 7889 O O . ARG A 1 1115 ? 150.83700 174.49600 100.39500 1.000 76.05800 1112 ARG A O 1
ATOM 7897 N N . ALA A 1 1116 ? 149.52700 175.92600 99.26100 1.000 79.64278 1113 ALA A N 1
ATOM 7898 C CA . ALA A 1 1116 ? 150.01100 175.43800 97.97400 1.000 79.64278 1113 ALA A CA 1
ATOM 7899 C C . ALA A 1 1116 ? 151.45500 175.85600 97.73900 1.000 79.64278 1113 ALA A C 1
ATOM 7900 O O . ALA A 1 1116 ? 152.25000 175.08800 97.18500 1.000 79.64278 1113 ALA A O 1
ATOM 7902 N N . LEU A 1 1117 ? 151.81100 177.07000 98.15800 1.000 81.31406 1114 LEU A N 1
ATOM 7903 C CA . LEU A 1 1117 ? 153.19400 177.52400 98.09100 1.000 81.31406 1114 LEU A CA 1
ATOM 7904 C C . LEU A 1 1117 ? 154.10200 176.70700 98.99900 1.000 81.31406 1114 LEU A C 1
ATOM 7905 O O . LEU A 1 1117 ? 155.32700 176.76200 98.85500 1.000 81.31406 1114 LEU A O 1
ATOM 7910 N N . LEU A 1 1118 ? 153.52200 175.93700 99.91400 1.000 81.98241 1115 LEU A N 1
ATOM 7911 C CA . LEU A 1 1118 ? 154.24400 175.25400 100.97400 1.000 81.98241 1115 LEU A CA 1
ATOM 7912 C C . LEU A 1 1118 ? 154.35800 173.75600 100.75700 1.000 81.98241 1115 LEU A C 1
ATOM 7913 O O . LEU A 1 1118 ? 155.32400 173.14800 101.22500 1.000 81.98241 1115 LEU A O 1
ATOM 7918 N N . CYS A 1 1119 ? 153.39700 173.14100 100.06900 1.000 84.85794 1116 CYS A N 1
ATOM 7919 C CA . CYS A 1 1119 ? 153.46000 171.71700 99.77500 1.000 84.85794 1116 CYS A CA 1
ATOM 7920 C C . CYS A 1 1119 ? 154.21600 171.42400 98.48600 1.000 84.85794 1116 CYS A C 1
ATOM 7921 O O . CYS A 1 1119 ? 153.99800 170.37600 97.87100 1.000 84.85794 1116 CYS A O 1
ATOM 7924 N N . GLU A 1 1120 ? 155.09500 172.33100 98.06300 1.000 89.57751 1117 GLU A N 1
ATOM 7925 C CA . GLU A 1 1120 ? 155.94600 172.12400 96.90300 1.000 89.57751 1117 GLU A CA 1
ATOM 7926 C C . GLU A 1 1120 ? 157.39100 171.83500 97.28600 1.000 89.57751 1117 GLU A C 1
ATOM 7927 O O . GLU A 1 1120 ? 158.19400 171.49800 96.41000 1.000 89.57751 1117 GLU A O 1
ATOM 7933 N N . GLN A 1 1121 ? 157.73200 171.91900 98.56900 1.000 88.32797 1118 GLN A N 1
ATOM 7934 C CA . GLN A 1 1121 ? 159.10000 171.68100 99.00500 1.000 88.32797 1118 GLN A CA 1
ATOM 7935 C C . GLN A 1 1121 ? 159.49600 170.22600 98.78500 1.000 88.32797 1118 GLN A C 1
ATOM 7936 O O . GLN A 1 1121 ? 158.80100 169.30500 99.22700 1.000 88.32797 1118 GLN A O 1
ATOM 7942 N N . SER A 1 1122 ? 160.62000 170.02400 98.10400 1.000 89.79630 1119 SER A N 1
ATOM 7943 C CA . SER A 1 1122 ? 161.13800 168.70000 97.79600 1.000 89.79630 1119 SER A CA 1
ATOM 7944 C C . SER A 1 1122 ? 162.05500 168.15200 98.87900 1.000 89.79630 1119 SER A C 1
ATOM 7945 O O . SER A 1 1122 ? 162.43900 166.98100 98.81200 1.000 89.79630 1119 SER A O 1
ATOM 7948 N N . ASP A 1 1123 ? 162.40800 168.96200 99.87200 1.000 89.83467 1120 ASP A N 1
ATOM 7949 C CA . ASP A 1 1123 ? 163.41100 168.58000 100.85600 1.000 89.83467 1120 ASP A CA 1
ATOM 7950 C C . ASP A 1 1123 ? 162.82900 167.65100 101.91300 1.000 89.83467 1120 ASP A C 1
ATOM 7951 O O . ASP A 1 1123 ? 161.68300 167.80600 102.33800 1.000 89.83467 1120 ASP A O 1
ATOM 7956 N N . LYS A 1 1124 ? 163.63900 166.68500 102.34500 1.000 90.38837 1121 LYS A N 1
ATOM 7957 C CA . LYS A 1 1124 ? 163.18300 165.73500 103.35300 1.000 90.38837 1121 LYS A CA 1
ATOM 7958 C C . LYS A 1 1124 ? 163.14500 166.35500 104.74300 1.000 90.38837 1121 LYS A C 1
ATOM 7959 O O . LYS A 1 1124 ? 162.32800 165.95000 105.57600 1.000 90.38837 1121 LYS A O 1
ATOM 7965 N N . ALA A 1 1125 ? 164.01100 167.32800 105.01400 1.000 86.61193 1122 ALA A N 1
ATOM 7966 C CA . ALA A 1 1125 ? 164.10200 167.90500 106.34600 1.000 86.61193 1122 ALA A CA 1
ATOM 7967 C C . ALA A 1 1125 ? 163.19600 169.10900 106.54300 1.000 86.61193 1122 ALA A C 1
ATOM 7968 O O . ALA A 1 1125 ? 162.93400 169.48300 107.69400 1.000 86.61193 1122 ALA A O 1
ATOM 7970 N N . PHE A 1 1126 ? 162.72000 169.72900 105.46100 1.000 83.07582 1123 PHE A N 1
ATOM 7971 C CA . PHE A 1 1126 ? 161.77900 170.83100 105.61400 1.000 83.07582 1123 PHE A CA 1
ATOM 7972 C C . PHE A 1 1126 ? 160.54100 170.38100 106.36600 1.000 83.07582 1123 PHE A C 1
ATOM 7973 O O . PHE A 1 1126 ? 160.12500 171.02000 107.33400 1.000 83.07582 1123 PHE A O 1
ATOM 7981 N N . TYR A 1 1127 ? 159.92300 169.29100 105.91600 1.000 82.45590 1124 TYR A N 1
ATOM 7982 C CA . TYR A 1 1127 ? 158.71900 168.82200 106.58400 1.000 82.45590 1124 TYR A CA 1
ATOM 7983 C C . TYR A 1 1127 ? 159.02200 168.32700 107.98600 1.000 82.45590 1124 TYR A C 1
ATOM 7984 O O . TYR A 1 1127 ? 158.17300 168.44000 108.86900 1.000 82.45590 1124 TYR A O 1
ATOM 7993 N N . SER A 1 1128 ? 160.22700 167.81300 108.22400 1.000 81.47034 1125 SER A N 1
ATOM 7994 C CA . SER A 1 1128 ? 160.59200 167.42500 109.58200 1.000 81.47034 1125 SER A CA 1
ATOM 7995 C C . SER A 1 1128 ? 160.58100 168.62700 110.51100 1.000 81.47034 1125 SER A C 1
ATOM 7996 O O . SER A 1 1128 ? 159.91100 168.61600 111.55000 1.000 81.47034 1125 SER A O 1
ATOM 7999 N N . SER A 1 1129 ? 161.30900 169.68300 110.14200 1.000 78.95186 1126 SER A N 1
ATOM 8000 C CA . SER A 1 1129 ? 161.30700 170.89600 110.95300 1.000 78.95186 1126 SER A CA 1
ATOM 8001 C C . SER A 1 1129 ? 159.90500 171.48200 111.07300 1.000 78.95186 1126 SER A C 1
ATOM 8002 O O . SER A 1 1129 ? 159.50400 171.95100 112.15000 1.000 78.95186 1126 SER A O 1
ATOM 8005 N N . PHE A 1 1130 ? 159.14300 171.45100 109.97700 1.000 75.98190 1127 PHE A N 1
ATOM 8006 C CA . PHE A 1 1130 ? 157.82400 172.06600 109.96000 1.000 75.98190 1127 PHE A CA 1
ATOM 8007 C C . PHE A 1 1130 ? 156.87300 171.34700 110.90200 1.000 75.98190 1127 PHE A C 1
ATOM 8008 O O . PHE A 1 1130 ? 156.20000 171.98200 111.71600 1.000 75.98190 1127 PHE A O 1
ATOM 8016 N N . MET A 1 1131 ? 156.79000 170.02300 110.79400 1.000 74.04930 1128 MET A N 1
ATOM 8017 C CA . MET A 1 1131 ? 155.93800 169.27300 111.70100 1.000 74.04930 1128 MET A CA 1
ATOM 8018 C C . MET A 1 1131 ? 156.46100 169.32900 113.12600 1.000 74.04930 1128 MET A C 1
ATOM 8019 O O . MET A 1 1131 ? 155.67200 169.25600 114.06600 1.000 74.04930 1128 MET A O 1
ATOM 8024 N N . ALA A 1 1132 ? 157.76700 169.52300 113.31500 1.000 71.76909 1129 ALA A N 1
ATOM 8025 C CA . ALA A 1 1132 ? 158.28900 169.66900 114.66800 1.000 71.76909 1129 ALA A CA 1
ATOM 8026 C C . ALA A 1 1132 ? 157.75500 170.93000 115.33300 1.000 71.76909 1129 ALA A C 1
ATOM 8027 O O . ALA A 1 1132 ? 157.19900 170.87700 116.43900 1.000 71.76909 1129 ALA A O 1
ATOM 8029 N N . LEU A 1 1133 ? 157.90500 172.08200 114.68000 1.000 69.21894 1130 LEU A N 1
ATOM 8030 C CA . LEU A 1 1133 ? 157.43300 173.28900 115.34800 1.000 69.21894 1130 LEU A CA 1
ATOM 8031 C C . LEU A 1 1133 ? 155.92000 173.44800 115.24900 1.000 69.21894 1130 LEU A C 1
ATOM 8032 O O . LEU A 1 1133 ? 155.32900 174.15200 116.07400 1.000 69.21894 1130 LEU A O 1
ATOM 8037 N N . MET A 1 1134 ? 155.27400 172.77300 114.29600 1.000 66.19146 1131 MET A N 1
ATOM 8038 C CA . MET A 1 1134 ? 153.82100 172.68300 114.29600 1.000 66.19146 1131 MET A CA 1
ATOM 8039 C C . MET A 1 1134 ? 153.32300 171.81100 115.43600 1.000 66.19146 1131 MET A C 1
ATOM 8040 O O . MET A 1 1134 ? 152.21100 172.01000 115.92900 1.000 66.19146 1131 MET A O 1
ATOM 8045 N N . SER A 1 1135 ? 154.12800 170.83900 115.85900 1.000 67.02312 1132 SER A N 1
ATOM 8046 C CA . SER A 1 1135 ? 153.78000 170.02200 117.00800 1.000 67.02312 1132 SER A CA 1
ATOM 8047 C C . SER A 1 1135 ? 153.97800 170.78300 118.30100 1.000 67.02312 1132 SER A C 1
ATOM 8048 O O . SER A 1 1135 ? 153.17700 170.64700 119.23000 1.000 67.02312 1132 SER A O 1
ATOM 8051 N N . LEU A 1 1136 ? 155.04300 171.57100 118.38900 1.000 65.95500 1133 LEU A N 1
ATOM 8052 C CA . LEU A 1 1136 ? 155.23000 172.33000 119.61700 1.000 65.95500 1133 LEU A CA 1
ATOM 8053 C C . LEU A 1 1136 ? 154.38200 173.59400 119.65600 1.000 65.95500 1133 LEU A C 1
ATOM 8054 O O . LEU A 1 1136 ? 154.26900 174.20300 120.72200 1.000 65.95500 1133 LEU A O 1
ATOM 8059 N N . MET A 1 1137 ? 153.77300 174.00000 118.53800 1.000 65.95500 1134 MET A N 1
ATOM 8060 C CA . MET A 1 1137 ? 152.80300 175.08900 118.60600 1.000 65.95500 1134 MET A CA 1
ATOM 8061 C C . MET A 1 1137 ? 151.53400 174.64900 119.31600 1.000 65.95500 1134 MET A C 1
ATOM 8062 O O . MET A 1 1137 ? 150.96600 175.40600 120.10800 1.000 65.95500 1134 MET A O 1
ATOM 8067 N N . LEU A 1 1138 ? 151.07100 173.43500 119.04400 1.000 65.95500 1135 LEU A N 1
ATOM 8068 C CA . LEU A 1 1138 ? 149.90700 172.88700 119.72100 1.000 65.95500 1135 LEU A CA 1
ATOM 8069 C C . LEU A 1 1138 ? 150.23900 172.34200 121.09600 1.000 65.95500 1135 LEU A C 1
ATOM 8070 O O . LEU A 1 1138 ? 149.37300 171.74100 121.73300 1.000 65.95500 1135 LEU A O 1
ATOM 8075 N N . GLN A 1 1139 ? 151.46800 172.53300 121.56300 1.000 65.95500 1136 GLN A N 1
ATOM 8076 C CA . GLN A 1 1139 ? 151.85900 172.12400 122.90500 1.000 65.95500 1136 GLN A CA 1
ATOM 8077 C C . GLN A 1 1139 ? 151.38200 173.18200 123.88700 1.000 65.95500 1136 GLN A C 1
ATOM 8078 O O . GLN A 1 1139 ? 151.88600 174.30800 123.88900 1.000 65.95500 1136 GLN A O 1
ATOM 8084 N N . MET A 1 1140 ? 150.41000 172.82900 124.72300 1.000 65.95500 1137 MET A N 1
ATOM 8085 C CA . MET A 1 1140 ? 149.86300 173.79200 125.66700 1.000 65.95500 1137 MET A CA 1
ATOM 8086 C C . MET A 1 1140 ? 150.62300 173.79700 126.98500 1.000 65.95500 1137 MET A C 1
ATOM 8087 O O . MET A 1 1140 ? 151.02700 174.85800 127.46300 1.000 65.95500 1137 MET A O 1
ATOM 8092 N N . ARG A 1 1141 ? 150.82700 172.63100 127.58400 1.000 65.95500 1138 ARG A N 1
ATOM 8093 C CA . ARG A 1 1141 ? 151.53800 172.54900 128.85300 1.000 65.95500 1138 ARG A CA 1
ATOM 8094 C C . ARG A 1 1141 ? 153.03500 172.59200 128.58900 1.000 65.95500 1138 ARG A C 1
ATOM 8095 O O . ARG A 1 1141 ? 153.61600 171.61400 128.11200 1.000 65.95500 1138 ARG A O 1
ATOM 8103 N N . ASN A 1 1142 ? 153.66200 173.72100 128.89400 1.000 65.95500 1139 ASN A N 1
ATOM 8104 C CA . ASN A 1 1142 ? 155.10000 173.88200 128.76500 1.000 65.95500 1139 ASN A CA 1
ATOM 8105 C C . ASN A 1 1142 ? 155.73100 173.95600 130.14600 1.000 65.95500 1139 ASN A C 1
ATOM 8106 O O . ASN A 1 1142 ? 155.19300 174.60000 131.05000 1.000 65.95500 1139 ASN A O 1
ATOM 8111 N N . SER A 1 1143 ? 156.87300 173.29600 130.30300 1.000 73.29719 1140 SER A N 1
ATOM 8112 C CA . SER A 1 1143 ? 157.53500 173.22900 131.59500 1.000 73.29719 1140 SER A CA 1
ATOM 8113 C C . SER A 1 1143 ? 158.99800 172.87800 131.38300 1.000 73.29719 1140 SER A C 1
ATOM 8114 O O . SER A 1 1143 ? 159.31300 171.94200 130.64700 1.000 73.29719 1140 SER A O 1
ATOM 8117 N N . ILE A 1 1144 ? 159.88000 173.63100 132.02900 1.000 79.17935 1141 ILE A N 1
ATOM 8118 C CA . ILE A 1 1144 ? 161.30800 173.34400 131.97200 1.000 79.17935 1141 ILE A CA 1
ATOM 8119 C C . ILE A 1 1144 ? 161.59100 172.09300 132.78900 1.000 79.17935 1141 ILE A C 1
ATOM 8120 O O . ILE A 1 1144 ? 161.14700 171.97100 133.93600 1.000 79.17935 1141 ILE A O 1
ATOM 8125 N N . THR A 1 1145 ? 162.32400 171.15400 132.18900 1.000 87.08343 1142 THR A N 1
ATOM 8126 C CA . THR A 1 1145 ? 162.54000 169.85500 132.81800 1.000 87.08343 1142 THR A CA 1
ATOM 8127 C C . THR A 1 1145 ? 163.27300 169.98900 134.14500 1.000 87.08343 1142 THR A C 1
ATOM 8128 O O . THR A 1 1145 ? 162.90500 169.34300 135.13300 1.000 87.08343 1142 THR A O 1
ATOM 8132 N N . GLY A 1 1146 ? 164.29800 170.83500 134.19500 1.000 89.21498 1143 GLY A N 1
ATOM 8133 C CA . GLY A 1 1146 ? 165.18800 170.86000 135.33800 1.000 89.21498 1143 GLY A CA 1
ATOM 8134 C C . GLY A 1 1146 ? 164.60800 171.50400 136.57700 1.000 89.21498 1143 GLY A C 1
ATOM 8135 O O . GLY A 1 1146 ? 165.25300 172.35000 137.20300 1.000 89.21498 1143 GLY A O 1
ATOM 8136 N N . ARG A 1 1147 ? 163.37600 171.13300 136.92200 1.000 88.36704 1144 ARG A N 1
ATOM 8137 C CA . ARG A 1 1147 ? 162.71200 171.43200 138.18700 1.000 88.36704 1144 ARG A CA 1
ATOM 8138 C C . ARG A 1 1147 ? 162.42300 172.91400 138.37600 1.000 88.36704 1144 ARG A C 1
ATOM 8139 O O . ARG A 1 1147 ? 161.78600 173.28000 139.37100 1.000 88.36704 1144 ARG A O 1
ATOM 8141 N N . THR A 1 1148 ? 162.85700 173.77700 137.46100 1.000 86.14640 1145 THR A N 1
ATOM 8142 C CA . THR A 1 1148 ? 162.58300 175.20000 137.58500 1.000 86.14640 1145 THR A CA 1
ATOM 8143 C C . THR A 1 1148 ? 161.08500 175.42800 137.48700 1.000 86.14640 1145 THR A C 1
ATOM 8144 O O . THR A 1 1148 ? 160.45900 175.05500 136.49100 1.000 86.14640 1145 THR A O 1
ATOM 8148 N N . ASP A 1 1149 ? 160.50400 176.03600 138.52000 1.000 85.22960 1146 ASP A N 1
ATOM 8149 C CA . ASP A 1 1149 ? 159.04800 176.11300 138.61800 1.000 85.22960 1146 ASP A CA 1
ATOM 8150 C C . ASP A 1 1149 ? 158.54200 177.14400 137.61200 1.000 85.22960 1146 ASP A C 1
ATOM 8151 O O . ASP A 1 1149 ? 158.19400 178.27900 137.94500 1.000 85.22960 1146 ASP A O 1
ATOM 8156 N N . VAL A 1 1150 ? 158.52300 176.73100 136.34700 1.000 78.32870 1147 VAL A N 1
ATOM 8157 C CA . VAL A 1 1150 ? 157.86600 177.47300 135.27100 1.000 78.32870 1147 VAL A CA 1
ATOM 8158 C C . VAL A 1 1150 ? 157.01200 176.45200 134.52100 1.000 78.32870 1147 VAL A C 1
ATOM 8159 O O . VAL A 1 1150 ? 157.48800 175.73700 133.63400 1.000 78.32870 1147 VAL A O 1
ATOM 8163 N N . ASP A 1 1151 ? 155.74000 176.36000 134.89700 1.000 70.18266 1148 ASP A N 1
ATOM 8164 C CA . ASP A 1 1151 ? 154.85200 175.32900 134.38000 1.000 70.18266 1148 ASP A CA 1
ATOM 8165 C C . ASP A 1 1151 ? 153.62600 175.97500 133.75700 1.000 70.18266 1148 ASP A C 1
ATOM 8166 O O . ASP A 1 1151 ? 152.49300 175.58100 134.04800 1.000 70.18266 1148 ASP A O 1
ATOM 8171 N N . PHE A 1 1152 ? 153.84300 176.97300 132.90800 1.000 65.95500 1149 PHE A N 1
ATOM 8172 C CA . PHE A 1 1152 ? 152.73700 177.72800 132.35200 1.000 65.95500 1149 PHE A CA 1
ATOM 8173 C C . PHE A 1 1152 ? 151.98100 176.88800 131.32900 1.000 65.95500 1149 PHE A C 1
ATOM 8174 O O . PHE A 1 1152 ? 152.34900 175.75700 131.00700 1.000 65.95500 1149 PHE A O 1
ATOM 8182 N N . LEU A 1 1153 ? 150.90200 177.46400 130.81200 1.000 65.95500 1150 LEU A N 1
ATOM 8183 C CA . LEU A 1 1153 ? 149.95700 176.73500 129.97400 1.000 65.95500 1150 LEU A CA 1
ATOM 8184 C C . LEU A 1 1153 ? 149.32800 177.75400 129.03100 1.000 65.95500 1150 LEU A C 1
ATOM 8185 O O . LEU A 1 1153 ? 148.39700 178.46100 129.41700 1.000 65.95500 1150 LEU A O 1
ATOM 8190 N N . ILE A 1 1154 ? 149.83300 177.82300 127.81800 1.000 65.95500 1151 ILE A N 1
ATOM 8191 C CA . ILE A 1 1154 ? 149.38300 178.80100 126.83900 1.000 65.95500 1151 ILE A CA 1
ATOM 8192 C C . ILE A 1 1154 ? 148.50100 178.09900 125.82100 1.000 65.95500 1151 ILE A C 1
ATOM 8193 O O . ILE A 1 1154 ? 148.60000 176.88600 125.62600 1.000 65.95500 1151 ILE A O 1
ATOM 8198 N N . SER A 1 1155 ? 147.61600 178.85400 125.17200 1.000 65.95500 1152 SER A N 1
ATOM 8199 C CA . SER A 1 1155 ? 146.75900 178.22100 124.18500 1.000 65.95500 1152 SER A CA 1
ATOM 8200 C C . SER A 1 1155 ? 146.85900 178.93800 122.84800 1.000 65.95500 1152 SER A C 1
ATOM 8201 O O . SER A 1 1155 ? 146.92900 180.16900 122.81200 1.000 65.95500 1152 SER A O 1
ATOM 8204 N N . PRO A 1 1156 ? 146.85600 178.20200 121.73500 1.000 65.95500 1153 PRO A N 1
ATOM 8205 C CA . PRO A 1 1156 ? 147.05700 178.83800 120.43100 1.000 65.95500 1153 PRO A CA 1
ATOM 8206 C C . PRO A 1 1156 ? 145.80100 179.42600 119.81400 1.000 65.95500 1153 PRO A C 1
ATOM 8207 O O . PRO A 1 1156 ? 145.90500 180.07700 118.76900 1.000 65.95500 1153 PRO A O 1
ATOM 8211 N N . VAL A 1 1157 ? 144.63300 179.23100 120.41000 1.000 65.95500 1154 VAL A N 1
ATOM 8212 C CA . VAL A 1 1157 ? 143.40500 179.82700 119.91500 1.000 65.95500 1154 VAL A CA 1
ATOM 8213 C C . VAL A 1 1157 ? 143.05300 181.01600 120.79500 1.000 65.95500 1154 VAL A C 1
ATOM 8214 O O . VAL A 1 1157 ? 143.46400 181.11300 121.95100 1.000 65.95500 1154 VAL A O 1
ATOM 8218 N N . LYS A 1 1158 ? 142.27500 181.93700 120.24100 1.000 65.95500 1155 LYS A N 1
ATOM 8219 C CA . LYS A 1 1158 ? 141.81800 183.11300 120.96300 1.000 65.95500 1155 LYS A CA 1
ATOM 8220 C C . LYS A 1 1158 ? 140.33200 182.98800 121.24900 1.000 65.95500 1155 LYS A C 1
ATOM 8221 O O . LYS A 1 1158 ? 139.58000 182.45400 120.43200 1.000 65.95500 1155 LYS A O 1
ATOM 8227 N N . ASN A 1 1159 ? 139.90700 183.48500 122.40300 1.000 65.95500 1156 ASN A N 1
ATOM 8228 C CA . ASN A 1 1159 ? 138.51700 183.34200 122.80800 1.000 65.95500 1156 ASN A CA 1
ATOM 8229 C C . ASN A 1 1159 ? 137.65900 184.36400 122.07000 1.000 65.95500 1156 ASN A C 1
ATOM 8230 O O . ASN A 1 1159 ? 138.10400 185.02700 121.13100 1.000 65.95500 1156 ASN A O 1
ATOM 8235 N N . SER A 1 1160 ? 136.40000 184.49300 122.48900 1.000 67.59439 1157 SER A N 1
ATOM 8236 C CA . SER A 1 1160 ? 135.48100 185.39700 121.80800 1.000 67.59439 1157 SER A CA 1
ATOM 8237 C C . SER A 1 1160 ? 135.96800 186.83700 121.87800 1.000 67.59439 1157 SER A C 1
ATOM 8238 O O . SER A 1 1160 ? 135.85300 187.58800 120.90400 1.000 67.59439 1157 SER A O 1
ATOM 8241 N N . ASP A 1 1161 ? 136.52300 187.23800 123.02000 1.000 68.51082 1158 ASP A N 1
ATOM 8242 C CA . ASP A 1 1161 ? 137.02200 188.59600 123.17300 1.000 68.51082 1158 ASP A CA 1
ATOM 8243 C C . ASP A 1 1161 ? 138.31200 188.83600 122.40300 1.000 68.51082 1158 ASP A C 1
ATOM 8244 O O . ASP A 1 1161 ? 138.69700 189.99400 122.22100 1.000 68.51082 1158 ASP A O 1
ATOM 8249 N N . GLY A 1 1162 ? 138.98400 187.78100 121.95700 1.000 65.95500 1159 GLY A N 1
ATOM 8250 C CA . GLY A 1 1162 ? 140.17700 187.92600 121.15200 1.000 65.95500 1159 GLY A CA 1
ATOM 8251 C C . GLY A 1 1162 ? 141.45100 188.07700 121.95200 1.000 65.95500 1159 GLY A C 1
ATOM 8252 O O . GLY A 1 1162 ? 142.23900 188.98800 121.69100 1.000 65.95500 1159 GLY A O 1
ATOM 8253 N N . ILE A 1 1163 ? 141.67100 187.19800 122.92500 1.000 65.95500 1160 ILE A N 1
ATOM 8254 C CA . ILE A 1 1163 ? 142.91700 187.16700 123.68400 1.000 65.95500 1160 ILE A CA 1
ATOM 8255 C C . ILE A 1 1163 ? 143.23600 185.72800 124.06100 1.000 65.95500 1160 ILE A C 1
ATOM 8256 O O . ILE A 1 1163 ? 142.37600 185.00400 124.57200 1.000 65.95500 1160 ILE A O 1
ATOM 8261 N N . PHE A 1 1164 ? 144.46700 185.30700 123.78500 1.000 65.95500 1161 PHE A N 1
ATOM 8262 C CA . PHE A 1 1164 ? 144.88200 183.94300 124.07800 1.000 65.95500 1161 PHE A CA 1
ATOM 8263 C C . PHE A 1 1164 ? 145.06500 183.74800 125.57400 1.000 65.95500 1161 PHE A C 1
ATOM 8264 O O . PHE A 1 1164 ? 145.65400 184.58600 126.25900 1.000 65.95500 1161 PHE A O 1
ATOM 8272 N N . TYR A 1 1165 ? 144.56300 182.62900 126.08000 1.000 65.95500 1162 TYR A N 1
ATOM 8273 C CA . TYR A 1 1165 ? 144.75300 182.30200 127.48400 1.000 65.95500 1162 TYR A CA 1
ATOM 8274 C C . TYR A 1 1165 ? 146.22000 182.01400 127.75800 1.000 65.95500 1162 TYR A C 1
ATOM 8275 O O . TYR A 1 1165 ? 146.83900 181.19200 127.08100 1.000 65.95500 1162 TYR A O 1
ATOM 8284 N N . ASP A 1 1166 ? 146.77600 182.70000 128.74900 1.000 65.95500 1163 ASP A N 1
ATOM 8285 C CA . ASP A 1 1166 ? 148.14900 182.48300 129.18300 1.000 65.95500 1163 ASP A CA 1
ATOM 8286 C C . ASP A 1 1166 ? 148.14900 182.43800 130.69900 1.000 65.95500 1163 ASP A C 1
ATOM 8287 O O . ASP A 1 1166 ? 147.76800 183.41700 131.34300 1.000 65.95500 1163 ASP A O 1
ATOM 8292 N N . SER A 1 1167 ? 148.56500 181.30500 131.26500 1.000 65.95500 1164 SER A N 1
ATOM 8293 C CA . SER A 1 1167 ? 148.50000 181.14400 132.71300 1.000 65.95500 1164 SER A CA 1
ATOM 8294 C C . SER A 1 1167 ? 149.39700 182.13900 133.43000 1.000 65.95500 1164 SER A C 1
ATOM 8295 O O . SER A 1 1167 ? 149.10100 182.53700 134.56100 1.000 65.95500 1164 SER A O 1
ATOM 8298 N N . ARG A 1 1168 ? 150.48900 182.56000 132.79000 1.000 65.95500 1165 ARG A N 1
ATOM 8299 C CA . ARG A 1 1168 ? 151.38800 183.53100 133.39900 1.000 65.95500 1165 ARG A CA 1
ATOM 8300 C C . ARG A 1 1168 ? 150.71000 184.86400 133.67400 1.000 65.95500 1165 A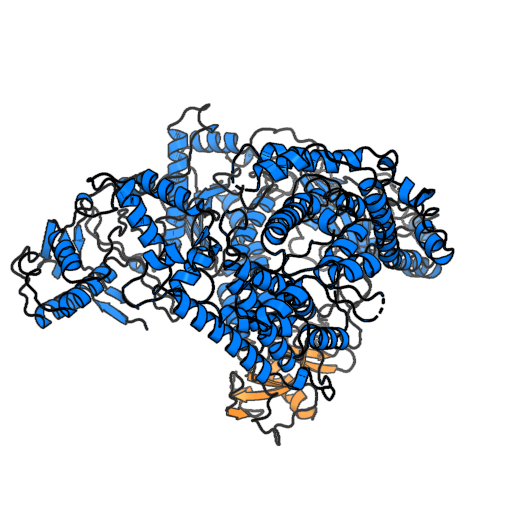RG A C 1
ATOM 8301 O O . ARG A 1 1168 ? 151.24000 185.66700 134.44600 1.000 65.95500 1165 ARG A O 1
ATOM 8309 N N . ASN A 1 1169 ? 149.56300 185.12500 133.05700 1.000 65.95500 1166 ASN A N 1
ATOM 8310 C CA . ASN A 1 1169 ? 148.77800 186.30000 133.39400 1.000 65.95500 1166 ASN A CA 1
ATOM 8311 C C . ASN A 1 1169 ? 147.89700 186.08100 134.61000 1.000 65.95500 1166 ASN A C 1
ATOM 8312 O O . ASN A 1 1169 ? 147.36200 187.05400 135.15000 1.000 65.95500 1166 ASN A O 1
ATOM 8317 N N . TYR A 1 1170 ? 147.72800 184.83600 135.04900 1.000 65.95500 1167 TYR A N 1
ATOM 8318 C CA . TYR A 1 1170 ? 146.90300 184.53000 136.20500 1.000 65.95500 1167 TYR A CA 1
ATOM 8319 C C . TYR A 1 1170 ? 147.69800 183.99500 137.38400 1.000 65.95500 1167 TYR A C 1
ATOM 8320 O O . TYR A 1 1170 ? 147.16100 183.94200 138.49500 1.000 65.95500 1167 TYR A O 1
ATOM 8329 N N . GLU A 1 1171 ? 148.95500 183.60000 137.18000 1.000 65.95500 1168 GLU A N 1
ATOM 8330 C CA . GLU A 1 1171 ? 149.78800 183.17700 138.29700 1.000 65.95500 1168 GLU A CA 1
ATOM 8331 C C . GLU A 1 1171 ? 150.22300 184.35100 139.15700 1.000 65.95500 1168 GLU A C 1
ATOM 8332 O O . GLU A 1 1171 ? 150.52700 184.16100 140.33800 1.000 65.95500 1168 GLU A O 1
ATOM 8338 N N . ALA A 1 1172 ? 150.26000 185.55300 138.59300 1.000 65.95500 1169 ALA A N 1
ATOM 8339 C CA . ALA A 1 1172 ? 150.59400 186.76300 139.33800 1.000 65.95500 1169 ALA A CA 1
ATOM 8340 C C . ALA A 1 1172 ? 149.33800 187.44200 139.86300 1.000 65.95500 1169 ALA A C 1
ATOM 8341 O O . ALA A 1 1172 ? 149.09700 188.62200 139.62100 1.000 65.95500 1169 ALA A O 1
ATOM 8343 N N . GLN A 1 1173 ? 148.52200 186.68300 140.58700 1.000 66.66354 1170 GLN A N 1
ATOM 8344 C CA . GLN A 1 1173 ? 147.24000 187.18000 141.06000 1.000 66.66354 1170 GLN A CA 1
ATOM 8345 C C . GLN A 1 1173 ? 146.76200 186.31600 142.21200 1.000 66.66354 1170 GLN A C 1
ATOM 8346 O O . GLN A 1 1173 ? 147.08000 185.12800 142.29000 1.000 66.66354 1170 GLN A O 1
ATOM 8352 N N . GLU A 1 1174 ? 146.00500 186.93300 143.10600 1.000 72.65768 1171 GLU A N 1
ATOM 8353 C CA . GLU A 1 1174 ? 145.09800 186.22200 143.98700 1.000 72.65768 1171 GLU A CA 1
ATOM 8354 C C . GLU A 1 1174 ? 143.68300 186.64300 143.62500 1.000 72.65768 1171 GLU A C 1
ATOM 8355 O O . GLU A 1 1174 ? 143.46900 187.70600 143.03900 1.000 72.65768 1171 GLU A O 1
ATOM 8361 N N . ASN A 1 1175 ? 142.71800 185.79200 143.96400 1.000 73.23711 1172 ASN A N 1
ATOM 8362 C CA . ASN A 1 1175 ? 141.34900 185.95300 143.48500 1.000 73.23711 1172 ASN A CA 1
ATOM 8363 C C . ASN A 1 1175 ? 141.33600 185.99100 141.95500 1.000 73.23711 1172 ASN A C 1
ATOM 8364 O O . ASN A 1 1175 ? 140.97000 186.98500 141.32700 1.000 73.23711 1172 ASN A O 1
ATOM 8369 N N . ALA A 1 1176 ? 141.77500 184.88400 141.36400 1.000 65.95500 1173 ALA A N 1
ATOM 8370 C CA . ALA A 1 1176 ? 141.83700 184.71800 139.92000 1.000 65.95500 1173 ALA A CA 1
ATOM 8371 C C . ALA A 1 1176 ? 140.63300 183.92600 139.43600 1.000 65.95500 1173 ALA A C 1
ATOM 8372 O O . ALA A 1 1176 ? 140.09500 183.08200 140.15400 1.000 65.95500 1173 ALA A O 1
ATOM 8374 N N . ILE A 1 1177 ? 140.21200 184.20600 138.20400 1.000 65.95500 1174 ILE A N 1
ATOM 8375 C CA . ILE A 1 1177 ? 139.01500 183.58500 137.65000 1.000 65.95500 1174 ILE A CA 1
ATOM 8376 C C . ILE A 1 1177 ? 139.31500 182.35200 136.80700 1.000 65.95500 1174 ILE A C 1
ATOM 8377 O O . ILE A 1 1177 ? 138.41200 181.52800 136.59900 1.000 65.95500 1174 ILE A O 1
ATOM 8382 N N . LEU A 1 1178 ? 140.53700 182.20200 136.31600 1.000 65.95500 1175 LEU A N 1
ATOM 8383 C CA . LEU A 1 1178 ? 140.96200 181.07200 135.51200 1.000 65.95500 1175 LEU A CA 1
ATOM 8384 C C . LEU A 1 1178 ? 142.13600 180.37800 136.18800 1.000 65.95500 1175 LEU A C 1
ATOM 8385 O O . LEU A 1 1178 ? 142.78300 180.95800 137.06500 1.000 65.95500 1175 LEU A O 1
ATOM 8390 N N . PRO A 1 1179 ? 142.42600 179.13100 135.82500 1.000 65.95500 1176 PRO A N 1
ATOM 8391 C CA . PRO A 1 1179 ? 143.51100 178.40900 136.49200 1.000 65.95500 1176 PRO A CA 1
ATOM 8392 C C . PRO A 1 1179 ? 144.84800 179.12000 136.36100 1.000 65.95500 1176 PRO A C 1
ATOM 8393 O O . PRO A 1 1179 ? 145.16900 179.69900 135.32300 1.000 65.95500 1176 PRO A O 1
ATOM 8397 N N . LYS A 1 1180 ? 145.63400 179.06000 137.43600 1.000 65.95500 1177 LYS A N 1
ATOM 8398 C CA . LYS A 1 1180 ? 146.91500 179.74500 137.49300 1.000 65.95500 1177 LYS A CA 1
ATOM 8399 C C . LYS A 1 1180 ? 148.03800 178.97200 136.82400 1.000 65.95500 1177 LYS A C 1
ATOM 8400 O O . LYS A 1 1180 ? 149.05200 179.57500 136.46400 1.000 65.95500 1177 LYS A O 1
ATOM 8406 N N . ASN A 1 1181 ? 147.89800 177.66400 136.66400 1.000 65.95500 1178 ASN A N 1
ATOM 8407 C CA . ASN A 1 1181 ? 148.94600 176.85300 136.06000 1.000 65.95500 1178 ASN A CA 1
ATOM 8408 C C . ASN A 1 1181 ? 148.32100 175.55500 135.57000 1.000 65.95500 1178 ASN A C 1
ATOM 8409 O O . ASN A 1 1181 ? 147.10100 175.38200 135.61400 1.000 65.95500 1178 ASN A O 1
ATOM 8414 N N . ALA A 1 1182 ? 149.16200 174.63500 135.10000 1.000 65.95500 1179 ALA A N 1
ATOM 8415 C CA . ALA A 1 1182 ? 148.64900 173.40600 134.50900 1.000 65.95500 1179 ALA A CA 1
ATOM 8416 C C . ALA A 1 1182 ? 147.93500 172.54000 135.53800 1.000 65.95500 1179 ALA A C 1
ATOM 8417 O O . ALA A 1 1182 ? 146.94100 171.87800 135.21900 1.000 65.95500 1179 ALA A O 1
ATOM 8419 N N . ASP A 1 1183 ? 148.41700 172.53300 136.78000 1.000 65.95500 1180 ASP A N 1
ATOM 8420 C CA . ASP A 1 1183 ? 147.81000 171.67200 137.79000 1.000 65.95500 1180 ASP A CA 1
ATOM 8421 C C . ASP A 1 1183 ? 146.48500 172.24300 138.27200 1.000 65.95500 1180 ASP A C 1
ATOM 8422 O O . ASP A 1 1183 ? 145.53500 171.49400 138.54500 1.000 65.95500 1180 ASP A O 1
ATOM 8427 N N . ALA A 1 1184 ? 146.39900 173.56800 138.37800 1.000 65.95500 1181 ALA A N 1
ATOM 8428 C CA . ALA A 1 1184 ? 145.11000 174.19100 138.63200 1.000 65.95500 1181 ALA A CA 1
ATOM 8429 C C . ALA A 1 1184 ? 144.14300 173.89400 137.50300 1.000 65.95500 1181 ALA A C 1
ATOM 8430 O O . ALA A 1 1184 ? 142.94600 173.72700 137.73500 1.000 65.95500 1181 ALA A O 1
ATOM 8432 N N . ASN A 1 1185 ? 144.64600 173.80200 136.27200 1.000 65.95500 1182 ASN A N 1
ATOM 8433 C CA . ASN A 1 1185 ? 143.78400 173.44000 135.15500 1.000 65.95500 1182 ASN A CA 1
ATOM 8434 C C . ASN A 1 1185 ? 143.27800 172.01500 135.29700 1.000 65.95500 1182 ASN A C 1
ATOM 8435 O O . ASN A 1 1185 ? 142.10100 171.74000 135.04100 1.000 65.95500 1182 ASN A O 1
ATOM 8440 N N . GLY A 1 1186 ? 144.15400 171.09500 135.69800 1.000 65.95500 1183 GLY A N 1
ATOM 8441 C CA . GLY A 1 1186 ? 143.72000 169.72500 135.91100 1.000 65.95500 1183 GLY A CA 1
ATOM 8442 C C . GLY A 1 1186 ? 142.62400 169.62500 136.95200 1.000 65.95500 1183 GLY A C 1
ATOM 8443 O O . GLY A 1 1186 ? 141.59300 168.98400 136.73200 1.000 65.95500 1183 GLY A O 1
ATOM 8444 N N . ALA A 1 1187 ? 142.82600 170.26900 138.09900 1.000 65.95500 1184 ALA A N 1
ATOM 8445 C CA . ALA A 1 1187 ? 141.80200 170.23400 139.13700 1.000 65.95500 1184 ALA A CA 1
ATOM 8446 C C . ALA A 1 1187 ? 140.52500 170.93500 138.68800 1.000 65.95500 1184 ALA A C 1
ATOM 8447 O O . ALA A 1 1187 ? 139.41800 170.46500 138.97300 1.000 65.95500 1184 ALA A O 1
ATOM 8449 N N . TYR A 1 1188 ? 140.65800 172.05400 137.97500 1.000 65.95500 1185 TYR A N 1
ATOM 8450 C CA . TYR A 1 1188 ? 139.50000 172.78900 137.48500 1.000 65.95500 1185 TYR A CA 1
ATOM 8451 C C . TYR A 1 1188 ? 138.65200 171.92800 136.56700 1.000 65.95500 1185 TYR A C 1
ATOM 8452 O O . TYR A 1 1188 ? 137.42300 171.92300 136.66600 1.000 65.95500 1185 TYR A O 1
ATOM 8461 N N . ASN A 1 1189 ? 139.29000 171.18000 135.67300 1.000 65.95500 1186 ASN A N 1
ATOM 8462 C CA . ASN A 1 1189 ? 138.52600 170.36900 134.73700 1.000 65.95500 1186 ASN A CA 1
ATOM 8463 C C . ASN A 1 1189 ? 137.94000 169.14000 135.41400 1.000 65.95500 1186 ASN A C 1
ATOM 8464 O O . ASN A 1 1189 ? 136.81300 168.73100 135.10200 1.000 65.95500 1186 ASN A O 1
ATOM 8469 N N . ILE A 1 1190 ? 138.67400 168.54200 136.35500 1.000 65.95500 1187 ILE A N 1
ATOM 8470 C CA . ILE A 1 1190 ? 138.10700 167.43200 137.11100 1.000 65.95500 1187 ILE A CA 1
ATOM 8471 C C . ILE A 1 1190 ? 136.90400 167.89700 137.92300 1.000 65.95500 1187 ILE A C 1
ATOM 8472 O O . ILE A 1 1190 ? 135.98900 167.11400 138.19400 1.000 65.95500 1187 ILE A O 1
ATOM 8477 N N . ALA A 1 1191 ? 136.85800 169.17700 138.28800 1.000 65.95500 1188 ALA A N 1
ATOM 8478 C CA . ALA A 1 1191 ? 135.67200 169.70000 138.95900 1.000 65.95500 1188 ALA A CA 1
ATOM 8479 C C . ALA A 1 1191 ? 134.55300 170.01400 137.97200 1.000 65.95500 1188 ALA A C 1
ATOM 8480 O O . ALA A 1 1191 ? 133.37300 169.79800 138.27000 1.000 65.95500 1188 ALA A O 1
ATOM 8482 N N . ARG A 1 1192 ? 134.89400 170.52700 136.79300 1.000 65.95500 1189 ARG A N 1
ATOM 8483 C CA . ARG A 1 1192 ? 133.85500 170.85000 135.82200 1.000 65.95500 1189 ARG A CA 1
ATOM 8484 C C . ARG A 1 1192 ? 133.16100 169.60100 135.30300 1.000 65.95500 1189 ARG A C 1
ATOM 8485 O O . ARG A 1 1192 ? 131.99600 169.66500 134.90400 1.000 65.95500 1189 ARG A O 1
ATOM 8493 N N . LYS A 1 1193 ? 133.84600 168.46000 135.29700 1.000 65.95500 1190 LYS A N 1
ATOM 8494 C CA . LYS A 1 1193 ? 133.16700 167.22600 134.91000 1.000 65.95500 1190 LYS A CA 1
ATOM 8495 C C . LYS A 1 1193 ? 132.05900 166.87300 135.89800 1.000 65.95500 1190 LYS A C 1
ATOM 8496 O O . LYS A 1 1193 ? 130.94900 166.49600 135.49900 1.000 65.95500 1190 LYS A O 1
ATOM 8502 N N . VAL A 1 1194 ? 132.33200 167.00500 137.19500 1.000 65.95500 1191 VAL A N 1
ATOM 8503 C CA . VAL A 1 1194 ? 131.28000 166.77600 138.17600 1.000 65.95500 1191 VAL A CA 1
ATOM 8504 C C . VAL A 1 1194 ? 130.20300 167.83900 138.05600 1.000 65.95500 1191 VAL A C 1
ATOM 8505 O O . VAL A 1 1194 ? 129.03400 167.58100 138.35000 1.000 65.95500 1191 VAL A O 1
ATOM 8509 N N . LEU A 1 1195 ? 130.56200 169.04300 137.61400 1.000 65.95500 1192 LEU A N 1
ATOM 8510 C CA . LEU A 1 1195 ? 129.53100 170.04800 137.36500 1.000 65.95500 1192 LEU A CA 1
ATOM 8511 C C . LEU A 1 1195 ? 128.61700 169.62600 136.22000 1.000 65.95500 1192 LEU A C 1
ATOM 8512 O O . LEU A 1 1195 ? 127.40000 169.85000 136.26600 1.000 65.95500 1192 LEU A O 1
ATOM 8517 N N . TRP A 1 1196 ? 129.18500 169.01400 135.18300 1.000 65.95500 1193 TRP A N 1
ATOM 8518 C CA . TRP A 1 1196 ? 128.35600 168.45800 134.12000 1.000 65.95500 1193 TRP A CA 1
ATOM 8519 C C . TRP A 1 1196 ? 127.43300 167.38100 134.66000 1.000 65.95500 1193 TRP A C 1
ATOM 8520 O O . TRP A 1 1196 ? 126.25700 167.31600 134.28800 1.000 65.95500 1193 TRP A O 1
ATOM 8531 N N . ALA A 1 1197 ? 127.95600 166.51100 135.52400 1.000 65.95500 1194 ALA A N 1
ATOM 8532 C CA . ALA A 1 1197 ? 127.11700 165.46800 136.11100 1.000 65.95500 1194 ALA A CA 1
ATOM 8533 C C . ALA A 1 1197 ? 125.99000 166.06700 136.94400 1.000 65.95500 1194 ALA A C 1
ATOM 8534 O O . ALA A 1 1197 ? 124.87200 165.54400 136.95900 1.000 65.95500 1194 ALA A O 1
ATOM 8536 N N . ILE A 1 1198 ? 126.26500 167.16600 137.64300 1.000 65.95500 1195 ILE A N 1
ATOM 8537 C CA . ILE A 1 1198 ? 125.22700 167.83900 138.41700 1.000 65.95500 1195 ILE A CA 1
ATOM 8538 C C . ILE A 1 1198 ? 124.15900 168.40900 137.49400 1.000 65.95500 1195 ILE A C 1
ATOM 8539 O O . ILE A 1 1198 ? 122.95900 168.33600 137.78500 1.000 65.95500 1195 ILE A O 1
ATOM 8544 N N . GLY A 1 1199 ? 124.57300 168.98600 136.36700 1.000 65.95500 1196 GLY A N 1
ATOM 8545 C CA . GLY A 1 1199 ? 123.59600 169.42900 135.38400 1.000 65.95500 1196 GLY A CA 1
ATOM 8546 C C . GLY A 1 1199 ? 122.74400 168.28800 134.86500 1.000 65.95500 1196 GLY A C 1
ATOM 8547 O O . GLY A 1 1199 ? 121.52800 168.42500 134.70700 1.000 65.95500 1196 GLY A O 1
ATOM 8548 N N . GLN A 1 1200 ? 123.37300 167.14400 134.59900 1.000 65.95500 1197 GLN A N 1
ATOM 8549 C CA . GLN A 1 1200 ? 122.62900 165.95400 134.20100 1.000 65.95500 1197 GLN A CA 1
ATOM 8550 C C . GLN A 1 1200 ? 121.60000 165.56800 135.25500 1.000 65.95500 1197 GLN A C 1
ATOM 8551 O O . GLN A 1 1200 ? 120.46900 165.19900 134.92300 1.000 65.95500 1197 GLN A O 1
ATOM 8557 N N . PHE A 1 1201 ? 121.98100 165.62900 136.53100 1.000 65.95500 1198 PHE A N 1
ATOM 8558 C CA . PHE A 1 1201 ? 121.01300 165.39500 137.60000 1.000 65.95500 1198 PHE A CA 1
ATOM 8559 C C . PHE A 1 1201 ? 119.85900 166.37800 137.51200 1.000 65.95500 1198 PHE A C 1
ATOM 8560 O O . PHE A 1 1201 ? 118.70100 166.01100 137.73000 1.000 65.95500 1198 PHE A O 1
ATOM 8568 N N . LYS A 1 1202 ? 120.16100 167.63900 137.20800 1.000 65.95500 1199 LYS A N 1
ATOM 8569 C CA . LYS A 1 1202 ? 119.10300 168.63800 137.09700 1.000 65.95500 1199 LYS A CA 1
ATOM 8570 C C . LYS A 1 1202 ? 118.18900 168.35900 135.91400 1.000 65.95500 1199 LYS A C 1
ATOM 8571 O O . LYS A 1 1202 ? 117.02500 168.77200 135.92200 1.000 65.95500 1199 LYS A O 1
ATOM 8577 N N . LYS A 1 1203 ? 118.68900 167.66500 134.89200 1.000 65.95500 1200 LYS A N 1
ATOM 8578 C CA . LYS A 1 1203 ? 117.85900 167.36800 133.73000 1.000 65.95500 1200 LYS A CA 1
ATOM 8579 C C . LYS A 1 1203 ? 116.85200 166.25700 134.00000 1.000 65.95500 1200 LYS A C 1
ATOM 8580 O O . LYS A 1 1203 ? 115.76400 166.26600 133.41500 1.000 65.95500 1200 LYS A O 1
ATOM 8586 N N . ALA A 1 1204 ? 117.18600 165.30400 134.86400 1.000 67.08798 1201 ALA A N 1
ATOM 8587 C CA . ALA A 1 1204 ? 116.34600 164.13800 135.09600 1.000 67.08798 1201 ALA A CA 1
ATOM 8588 C C . ALA A 1 1204 ? 115.32600 164.39900 136.20200 1.000 67.08798 1201 ALA A C 1
ATOM 8589 O O . ALA A 1 1204 ? 115.35600 165.42200 136.88800 1.000 67.08798 1201 ALA A O 1
ATOM 8591 N N . GLU A 1 1205 ? 114.41300 163.44700 136.36900 1.000 77.09158 1202 GLU A N 1
ATOM 8592 C CA . GLU A 1 1205 ? 113.35600 163.54300 137.36300 1.000 77.09158 1202 GLU A CA 1
ATOM 8593 C C . GLU A 1 1205 ? 113.80900 162.91500 138.67900 1.000 77.09158 1202 GLU A C 1
ATOM 8594 O O . GLU A 1 1205 ? 114.88300 162.32000 138.77500 1.000 77.09158 1202 GLU A O 1
ATOM 8600 N N . ASP A 1 1206 ? 112.97400 163.03300 139.70700 1.000 75.20766 1203 ASP A N 1
ATOM 8601 C CA . ASP A 1 1206 ? 113.34500 162.59500 141.04700 1.000 75.20766 1203 ASP A CA 1
ATOM 8602 C C . ASP A 1 1206 ? 113.18600 161.09500 141.25500 1.000 75.20766 1203 ASP A C 1
ATOM 8603 O O . ASP A 1 1206 ? 113.16800 160.64700 142.40400 1.000 75.20766 1203 ASP A O 1
ATOM 8608 N N . GLU A 1 1207 ? 113.06000 160.31400 140.18600 1.000 78.03674 1204 GLU A N 1
ATOM 8609 C CA . GLU A 1 1207 ? 113.04400 158.86300 140.30600 1.000 78.03674 1204 GLU A CA 1
ATOM 8610 C C . GLU A 1 1207 ? 114.03100 158.24900 139.32600 1.000 78.03674 1204 GLU A C 1
ATOM 8611 O O . GLU A 1 1207 ? 114.54500 157.15100 139.55700 1.000 78.03674 1204 GLU A O 1
ATOM 8617 N N . LYS A 1 1208 ? 114.29800 158.94900 138.22800 1.000 74.52665 1205 LYS A N 1
ATOM 8618 C CA . LYS A 1 1208 ? 115.32300 158.53300 137.28400 1.000 74.52665 1205 LYS A CA 1
ATOM 8619 C C . LYS A 1 1208 ? 116.70200 159.04700 137.66300 1.000 74.52665 1205 LYS A C 1
ATOM 8620 O O . LYS A 1 1208 ? 117.65000 158.85100 136.89600 1.000 74.52665 1205 LYS A O 1
ATOM 8626 N N . LEU A 1 1209 ? 116.83000 159.70000 138.81900 1.000 67.58231 1206 LEU A N 1
ATOM 8627 C CA . LEU A 1 1209 ? 118.12600 160.20000 139.25800 1.000 67.58231 1206 LEU A CA 1
ATOM 8628 C C . LEU A 1 1209 ? 119.09700 159.06000 139.51800 1.000 67.58231 1206 LEU A C 1
ATOM 8629 O O . LEU A 1 1209 ? 120.29900 159.18500 139.26400 1.000 67.58231 1206 LEU A O 1
ATOM 8634 N N . ASP A 1 1210 ? 118.59200 157.93800 140.02400 1.000 70.31063 1207 ASP A N 1
ATOM 8635 C CA . ASP A 1 1210 ? 119.45700 156.83300 140.40200 1.000 70.31063 1207 ASP A CA 1
ATOM 8636 C C . ASP A 1 1210 ? 120.10200 156.16800 139.19900 1.000 70.31063 1207 ASP A C 1
ATOM 8637 O O . ASP A 1 1210 ? 121.12200 155.49100 139.35300 1.000 70.31063 1207 ASP A O 1
ATOM 8642 N N . LYS A 1 1211 ? 119.53600 156.35000 138.01000 1.000 72.71860 1208 LYS A N 1
ATOM 8643 C CA . LYS A 1 1211 ? 120.01900 155.70900 136.79800 1.000 72.71860 1208 LYS A CA 1
ATOM 8644 C C . LYS A 1 1211 ? 120.88100 156.62700 135.94600 1.000 72.71860 1208 LYS A C 1
ATOM 8645 O O . LYS A 1 1211 ? 121.49600 156.15500 134.98600 1.000 72.71860 1208 LYS A O 1
ATOM 8651 N N . VAL A 1 1212 ? 120.93400 157.91900 136.26800 1.000 66.99100 1209 VAL A N 1
ATOM 8652 C CA . VAL A 1 1212 ? 121.67800 158.87300 135.45500 1.000 66.99100 1209 VAL A CA 1
ATOM 8653 C C . VAL A 1 1212 ? 123.13800 158.46300 135.41100 1.000 66.99100 1209 VAL A C 1
ATOM 8654 O O . VAL A 1 1212 ? 123.81500 158.41500 136.44400 1.000 66.99100 1209 VAL A O 1
ATOM 8658 N N . LYS A 1 1213 ? 123.63300 158.16300 134.21700 1.000 66.65652 1210 LYS A N 1
ATOM 8659 C CA . LYS A 1 1213 ? 125.03700 157.81800 134.05900 1.000 66.65652 1210 LYS A CA 1
ATOM 8660 C C . LYS A 1 1213 ? 125.85200 159.10100 134.04400 1.000 66.65652 1210 LYS A C 1
ATOM 8661 O O . LYS A 1 1213 ? 125.43400 160.10300 133.45500 1.000 66.65652 1210 LYS A O 1
ATOM 8667 N N . ILE A 1 1214 ? 126.99600 159.08300 134.71900 1.000 65.95500 1211 ILE A N 1
ATOM 8668 C CA . ILE A 1 1214 ? 127.81500 160.27200 134.88400 1.000 65.95500 1211 ILE A CA 1
ATOM 8669 C C . ILE A 1 1214 ? 129.24700 160.04000 134.43500 1.000 65.95500 1211 ILE A C 1
ATOM 8670 O O . ILE A 1 1214 ? 130.10200 160.90600 134.63200 1.000 65.95500 1211 ILE A O 1
ATOM 8675 N N . ALA A 1 1215 ? 129.53600 158.89000 133.83600 1.000 65.95500 1212 ALA A N 1
ATOM 8676 C CA . ALA A 1 1215 ? 130.84500 158.69000 133.23500 1.000 65.95500 1212 ALA A CA 1
ATOM 8677 C C . ALA A 1 1215 ? 130.90900 159.52900 131.97200 1.000 65.95500 1212 ALA A C 1
ATOM 8678 O O . ALA A 1 1215 ? 130.60300 159.04400 130.88000 1.000 65.95500 1212 ALA A O 1
ATOM 8680 N N . ILE A 1 1216 ? 131.28700 160.79700 132.12300 1.000 65.95500 1213 ILE A N 1
ATOM 8681 C CA . ILE A 1 1216 ? 131.22000 161.73900 131.01700 1.000 65.95500 1213 ILE A CA 1
ATOM 8682 C C . ILE A 1 1216 ? 132.13400 161.27600 129.89400 1.000 65.95500 1213 ILE A C 1
ATOM 8683 O O . ILE A 1 1216 ? 133.31800 160.99300 130.10700 1.000 65.95500 1213 ILE A O 1
ATOM 8688 N N . SER A 1 1217 ? 131.57800 161.17400 128.69400 1.000 65.95500 1214 SER A N 1
ATOM 8689 C CA . SER A 1 1217 ? 132.33000 160.71600 127.53900 1.000 65.95500 1214 SER A CA 1
ATOM 8690 C C . SER A 1 1217 ? 133.04000 161.88600 126.87200 1.000 65.95500 1214 SER A C 1
ATOM 8691 O O . SER A 1 1217 ? 132.70500 163.05100 127.08900 1.000 65.95500 1214 SER A O 1
ATOM 8694 N N . ASN A 1 1218 ? 134.03700 161.55600 126.04900 1.000 65.95500 1215 ASN A N 1
ATOM 8695 C CA . ASN A 1 1218 ? 134.85000 162.59000 125.42000 1.000 65.95500 1215 ASN A CA 1
ATOM 8696 C C . ASN A 1 1218 ? 134.00400 163.52600 124.57000 1.000 65.95500 1215 ASN A C 1
ATOM 8697 O O . ASN A 1 1218 ? 134.22200 164.74100 124.57200 1.000 65.95500 1215 ASN A O 1
ATOM 8702 N N . LYS A 1 1219 ? 133.03900 162.98200 123.83100 1.000 65.95500 1216 LYS A N 1
ATOM 8703 C CA . LYS A 1 1219 ? 132.14500 163.82500 123.04700 1.000 65.95500 1216 LYS A CA 1
ATOM 8704 C C . LYS A 1 1219 ? 131.42000 164.82600 123.93700 1.000 65.95500 1216 LYS A C 1
ATOM 8705 O O . LYS A 1 1219 ? 131.47000 166.04000 123.70000 1.000 65.95500 1216 LYS A O 1
ATOM 8711 N N . GLU A 1 1220 ? 130.75100 164.33100 124.98000 1.000 65.95500 1217 GLU A N 1
ATOM 8712 C CA . GLU A 1 1220 ? 130.00700 165.21300 125.87100 1.000 65.95500 1217 GLU A CA 1
ATOM 8713 C C . GLU A 1 1220 ? 130.93500 166.15400 126.61800 1.000 65.95500 1217 GLU A C 1
ATOM 8714 O O . GLU A 1 1220 ? 130.59000 167.31600 126.84700 1.000 65.95500 1217 GLU A O 1
ATOM 8720 N N . TRP A 1 1221 ? 132.11700 165.67500 127.00800 1.000 65.95500 1218 TRP A N 1
ATOM 8721 C CA . TRP A 1 1221 ? 133.02100 166.53400 127.75900 1.000 65.95500 1218 TRP A CA 1
ATOM 8722 C C . TRP A 1 1221 ? 133.52300 167.68400 126.90500 1.000 65.95500 1218 TRP A C 1
ATOM 8723 O O . TRP A 1 1221 ? 133.55900 168.82700 127.36400 1.000 65.95500 1218 TRP A O 1
ATOM 8734 N N . LEU A 1 1222 ? 133.92400 167.40900 125.66800 1.000 65.95500 1219 LEU A N 1
ATOM 8735 C CA . LEU A 1 1222 ? 134.38600 168.49700 124.81700 1.000 65.95500 1219 LEU A CA 1
ATOM 8736 C C . LEU A 1 1222 ? 133.24200 169.43300 124.45700 1.000 65.95500 1219 LEU A C 1
ATOM 8737 O O . LEU A 1 1222 ? 133.43700 170.65100 124.39300 1.000 65.95500 1219 LEU A O 1
ATOM 8742 N N . GLU A 1 1223 ? 132.03600 168.90000 124.25200 1.000 65.95500 1220 GLU A N 1
ATOM 8743 C CA . GLU A 1 1223 ? 130.89000 169.77400 124.02100 1.000 65.95500 1220 GLU A CA 1
ATOM 8744 C C . GLU A 1 1223 ? 130.67200 170.70900 125.20300 1.000 65.95500 1220 GLU A C 1
ATOM 8745 O O . GLU A 1 1223 ? 130.46200 171.91500 125.02700 1.000 65.95500 1220 GLU A O 1
ATOM 8751 N N . TYR A 1 1224 ? 130.73900 170.17300 126.42200 1.000 65.95500 1221 TYR A N 1
ATOM 8752 C CA . TYR A 1 1224 ? 130.55000 171.00000 127.60800 1.000 65.95500 1221 TYR A CA 1
ATOM 8753 C C . TYR A 1 1224 ? 131.65500 172.03800 127.73200 1.000 65.95500 1221 TYR A C 1
ATOM 8754 O O . TYR A 1 1224 ? 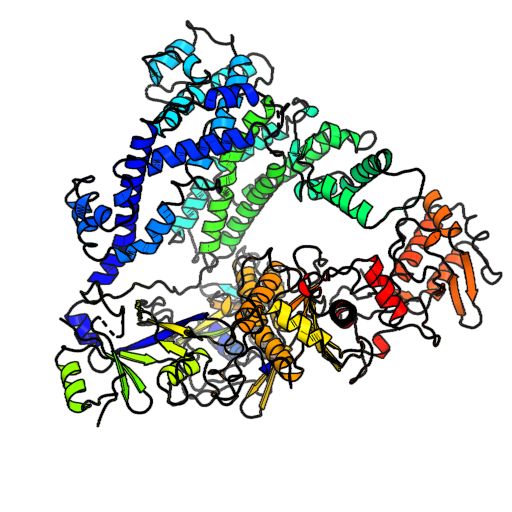131.38600 173.23000 127.91000 1.000 65.95500 1221 TYR A O 1
ATOM 8763 N N . ALA A 1 1225 ? 132.90900 171.60400 127.62900 1.000 65.95500 1222 ALA A N 1
ATOM 8764 C CA . ALA A 1 1225 ? 134.03300 172.51300 127.78800 1.000 65.95500 1222 ALA A CA 1
ATOM 8765 C C . ALA A 1 1225 ? 134.08900 173.57300 126.70200 1.000 65.95500 1222 ALA A C 1
ATOM 8766 O O . ALA A 1 1225 ? 134.69300 174.62600 126.92200 1.000 65.95500 1222 ALA A O 1
ATOM 8768 N N . GLN A 1 1226 ? 133.48400 173.33000 125.54000 1.000 65.95500 1223 GLN A N 1
ATOM 8769 C CA . GLN A 1 1226 ? 133.53900 174.28900 124.44900 1.000 65.95500 1223 GLN A CA 1
ATOM 8770 C C . GLN A 1 1226 ? 132.28000 175.12900 124.31000 1.000 65.95500 1223 GLN A C 1
ATOM 8771 O O . GLN A 1 1226 ? 132.30500 176.12400 123.58300 1.000 65.95500 1223 GLN A O 1
ATOM 8777 N N . THR A 1 1227 ? 131.18400 174.76500 124.97800 1.000 65.95500 1224 THR A N 1
ATOM 8778 C CA . THR A 1 1227 ? 130.01000 175.62600 125.01300 1.000 65.95500 1224 THR A CA 1
ATOM 8779 C C . THR A 1 1227 ? 129.79000 176.31200 126.34900 1.000 65.95500 1224 THR A C 1
ATOM 8780 O O . THR A 1 1227 ? 129.08100 177.32100 126.39000 1.000 65.95500 1224 THR A O 1
ATOM 8784 N N . SER A 1 1228 ? 130.36400 175.79200 127.43700 1.000 65.95500 1225 SER A N 1
ATOM 8785 C CA . SER A 1 1228 ? 130.18400 176.40900 128.74700 1.000 65.95500 1225 SER A CA 1
ATOM 8786 C C . SER A 1 1228 ? 130.62100 177.86400 128.75700 1.000 65.95500 1225 SER A C 1
ATOM 8787 O O . SER A 1 1228 ? 130.10400 178.66100 129.54600 1.000 65.95500 1225 SER A O 1
ATOM 8790 N N . VAL A 1 1229 ? 131.56500 178.22500 127.89900 1.000 65.95500 1226 VAL A N 1
ATOM 8791 C CA . VAL A 1 1229 ? 132.09900 179.57500 127.86000 1.000 65.95500 1226 VAL A CA 1
ATOM 8792 C C . VAL A 1 1229 ? 131.14300 180.51600 127.13500 1.000 65.95500 1226 VAL A C 1
ATOM 8793 O O . VAL A 1 1229 ? 130.13100 180.94200 127.69300 1.000 65.95500 1226 VAL A O 1
ATOM 9330 N N . ILE C 3 139 ? 190.42900 159.34700 166.53500 1.000 92.12328 136 ILE C N 1
ATOM 9331 C CA . ILE C 3 139 ? 190.31800 159.32100 167.98700 1.000 92.12328 136 ILE C CA 1
ATOM 9332 C C . ILE C 3 139 ? 188.99700 159.93800 168.42900 1.000 92.12328 136 ILE C C 1
ATOM 9333 O O . ILE C 3 139 ? 188.11900 160.19400 167.60900 1.000 92.12328 136 ILE C O 1
ATOM 9338 N N . ASP C 3 140 ? 188.85900 160.17500 169.73300 1.000 90.63463 137 ASP C N 1
ATOM 9339 C CA . ASP C 3 140 ? 187.60900 160.68300 170.28300 1.000 90.63463 137 ASP C CA 1
ATOM 9340 C C . ASP C 3 140 ? 187.53700 162.20100 170.30400 1.000 90.63463 137 ASP C C 1
ATOM 9341 O O . ASP C 3 140 ? 186.44000 162.75700 170.20400 1.000 90.63463 137 ASP C O 1
ATOM 9346 N N . LEU C 3 141 ? 188.67400 162.88400 170.43700 1.000 85.84868 138 LEU C N 1
ATOM 9347 C CA . LEU C 3 141 ? 188.64700 164.33600 170.57800 1.000 85.84868 138 LEU C CA 1
ATOM 9348 C C . LEU C 3 141 ? 188.23400 165.01300 169.27800 1.000 85.84868 138 LEU C C 1
ATOM 9349 O O . LEU C 3 141 ? 187.47100 165.98800 169.28900 1.000 85.84868 138 LEU C O 1
ATOM 9354 N N . TYR C 3 142 ? 188.73800 164.51400 168.14900 1.000 83.20887 139 TYR C N 1
ATOM 9355 C CA . TYR C 3 142 ? 188.34400 165.05800 166.85700 1.000 83.20887 139 TYR C CA 1
ATOM 9356 C C . TYR C 3 142 ? 186.84500 164.92300 166.64500 1.000 83.20887 139 TYR C C 1
ATOM 9357 O O . TYR C 3 142 ? 186.18300 165.86400 166.19600 1.000 83.20887 139 TYR C O 1
ATOM 9366 N N . THR C 3 143 ? 186.28300 163.76300 166.98800 1.000 81.61415 140 THR C N 1
ATOM 9367 C CA . THR C 3 143 ? 184.85100 163.57500 166.79700 1.000 81.61415 140 THR C CA 1
ATOM 9368 C C . THR C 3 143 ? 184.03800 164.35600 167.81700 1.000 81.61415 140 THR C C 1
ATOM 9369 O O . THR C 3 143 ? 182.91000 164.75000 167.52300 1.000 81.61415 140 THR C O 1
ATOM 9373 N N . GLU C 3 144 ? 184.58500 164.61500 169.00400 1.000 78.36284 141 GLU C N 1
ATOM 9374 C CA . GLU C 3 144 ? 183.87300 165.46700 169.95100 1.000 78.36284 141 GLU C CA 1
ATOM 9375 C C . GLU C 3 144 ? 183.79800 166.90000 169.44600 1.000 78.36284 141 GLU C C 1
ATOM 9376 O O . GLU C 3 144 ? 182.74500 167.54600 169.53500 1.000 78.36284 141 GLU C O 1
ATOM 9382 N N . GLN C 3 145 ? 184.90600 167.41500 168.91200 1.000 80.21783 142 GLN C N 1
ATOM 9383 C CA . GLN C 3 145 ? 184.87300 168.73600 168.29500 1.000 80.21783 142 GLN C CA 1
ATOM 9384 C C . GLN C 3 145 ? 183.92200 168.76300 167.10600 1.000 80.21783 142 GLN C C 1
ATOM 9385 O O . GLN C 3 145 ? 183.17100 169.72800 166.92400 1.000 80.21783 142 GLN C O 1
ATOM 9391 N N . LEU C 3 146 ? 183.94600 167.71300 166.28100 1.000 75.39591 143 LEU C N 1
ATOM 9392 C CA . LEU C 3 146 ? 183.03700 167.64000 165.14400 1.000 75.39591 143 LEU C CA 1
ATOM 9393 C C . LEU C 3 146 ? 181.58700 167.64000 165.59600 1.000 75.39591 143 LEU C C 1
ATOM 9394 O O . LEU C 3 146 ? 180.73500 168.27200 164.96700 1.000 75.39591 143 LEU C O 1
ATOM 9399 N N . TYR C 3 147 ? 181.28100 166.91900 166.67100 1.000 70.65517 144 TYR C N 1
ATOM 9400 C CA . TYR C 3 147 ? 179.92700 166.93200 167.20300 1.000 70.65517 144 TYR C CA 1
ATOM 9401 C C . TYR C 3 147 ? 179.53900 168.33200 167.64500 1.000 70.65517 144 TYR C C 1
ATOM 9402 O O . TYR C 3 147 ? 178.47800 168.83800 167.27300 1.000 70.65517 144 TYR C O 1
ATOM 9411 N N . ASN C 3 148 ? 180.39300 168.98100 168.44000 1.000 73.16337 145 ASN C N 1
ATOM 9412 C CA . ASN C 3 148 ? 180.06100 170.31900 168.92300 1.000 73.16337 145 ASN C CA 1
ATOM 9413 C C . ASN C 3 148 ? 179.88500 171.30800 167.78000 1.000 73.16337 145 ASN C C 1
ATOM 9414 O O . ASN C 3 148 ? 179.09100 172.24600 167.89300 1.000 73.16337 145 ASN C O 1
ATOM 9419 N N . ILE C 3 149 ? 180.60500 171.12100 166.67700 1.000 74.48056 146 ILE C N 1
ATOM 9420 C CA . ILE C 3 149 ? 180.44900 172.01400 165.53200 1.000 74.48056 146 ILE C CA 1
ATOM 9421 C C . ILE C 3 149 ? 179.15700 171.71100 164.78700 1.000 74.48056 146 ILE C C 1
ATOM 9422 O O . ILE C 3 149 ? 178.27200 172.56400 164.66500 1.000 74.48056 146 ILE C O 1
ATOM 9427 N N . ILE C 3 150 ? 179.03300 170.48100 164.28200 1.000 70.92539 147 ILE C N 1
ATOM 9428 C CA . ILE C 3 150 ? 177.92200 170.08200 163.43200 1.000 70.92539 147 ILE C CA 1
ATOM 9429 C C . ILE C 3 150 ? 176.58900 170.11900 164.16600 1.000 70.92539 147 ILE C C 1
ATOM 9430 O O . ILE C 3 150 ? 175.53600 170.20200 163.53000 1.000 70.92539 147 ILE C O 1
ATOM 9435 N N . LYS C 3 151 ? 176.60200 170.10000 165.49900 1.000 69.60798 148 LYS C N 1
ATOM 9436 C CA . LYS C 3 151 ? 175.35300 170.10900 166.24700 1.000 69.60798 148 LYS C CA 1
ATOM 9437 C C . LYS C 3 151 ? 174.56600 171.38900 166.01900 1.000 69.60798 148 LYS C C 1
ATOM 9438 O O . LYS C 3 151 ? 173.33800 171.39200 166.15100 1.000 69.60798 148 LYS C O 1
ATOM 9444 N N . SER C 3 152 ? 175.24200 172.47900 165.66200 1.000 68.83957 149 SER C N 1
ATOM 9445 C CA . SER C 3 152 ? 174.59900 173.78300 165.59000 1.000 68.83957 149 SER C CA 1
ATOM 9446 C C . SER C 3 152 ? 174.23500 174.21500 164.17800 1.000 68.83957 149 SER C C 1
ATOM 9447 O O . SER C 3 152 ? 173.43700 175.14500 164.02500 1.000 68.83957 149 SER C O 1
ATOM 9450 N N . LEU C 3 153 ? 174.78500 173.58100 163.15000 1.000 67.40153 150 LEU C N 1
ATOM 9451 C CA . LEU C 3 153 ? 174.42000 173.94800 161.79300 1.000 67.40153 150 LEU C CA 1
ATOM 9452 C C . LEU C 3 153 ? 172.98000 173.52800 161.50900 1.000 67.40153 150 LEU C C 1
ATOM 9453 O O . LEU C 3 153 ? 172.52700 172.49300 162.00400 1.000 67.40153 150 LEU C O 1
ATOM 9458 N N . PRO C 3 154 ? 172.23900 174.30600 160.72800 1.000 69.06274 151 PRO C N 1
ATOM 9459 C CA . PRO C 3 154 ? 170.92900 173.84400 160.26600 1.000 69.06274 151 PRO C CA 1
ATOM 9460 C C . PRO C 3 154 ? 171.07600 172.68200 159.30000 1.000 69.06274 151 PRO C C 1
ATOM 9461 O O . PRO C 3 154 ? 172.03800 172.60100 158.53400 1.000 69.06274 151 PRO C O 1
ATOM 9465 N N . TYR C 3 155 ? 170.09000 171.78200 159.33700 1.000 67.36924 152 TYR C N 1
ATOM 9466 C CA . TYR C 3 155 ? 170.24900 170.46500 158.72900 1.000 67.36924 152 TYR C CA 1
ATOM 9467 C C . TYR C 3 155 ? 170.58200 170.54300 157.24800 1.000 67.36924 152 TYR C C 1
ATOM 9468 O O . TYR C 3 155 ? 171.22700 169.63600 156.71300 1.000 67.36924 152 TYR C O 1
ATOM 9477 N N . ASP C 3 156 ? 170.15900 171.60400 156.56800 1.000 72.90764 153 ASP C N 1
ATOM 9478 C CA . ASP C 3 156 ? 170.45300 171.73500 155.14800 1.000 72.90764 153 ASP C CA 1
ATOM 9479 C C . ASP C 3 156 ? 171.88800 172.15900 154.87300 1.000 72.90764 153 ASP C C 1
ATOM 9480 O O . ASP C 3 156 ? 172.30500 172.15200 153.71000 1.000 72.90764 153 ASP C O 1
ATOM 9485 N N . LYS C 3 157 ? 172.65300 172.51500 155.90300 1.000 73.59432 154 LYS C N 1
ATOM 9486 C CA . LYS C 3 157 ? 174.03900 172.92500 155.73900 1.000 73.59432 154 LYS C CA 1
ATOM 9487 C C . LYS C 3 157 ? 175.03600 171.85000 156.14500 1.000 73.59432 154 LYS C C 1
ATOM 9488 O O . LYS C 3 157 ? 176.23300 172.02600 155.90400 1.000 73.59432 154 LYS C O 1
ATOM 9494 N N . ARG C 3 158 ? 174.57600 170.76000 156.75300 1.000 68.27096 155 ARG C N 1
ATOM 9495 C CA . ARG C 3 158 ? 175.48100 169.75200 157.28500 1.000 68.27096 155 ARG C CA 1
ATOM 9496 C C . ARG C 3 158 ? 176.38700 169.21300 156.18100 1.000 68.27096 155 ARG C C 1
ATOM 9497 O O . ARG C 3 158 ? 175.96600 169.11100 155.02500 1.000 68.27096 155 ARG C O 1
ATOM 9505 N N . PRO C 3 159 ? 177.62700 168.86600 156.49600 1.000 72.53616 156 PRO C N 1
ATOM 9506 C CA . PRO C 3 159 ? 178.57400 168.46900 155.45000 1.000 72.53616 156 PRO C CA 1
ATOM 9507 C C . PRO C 3 159 ? 178.26200 167.11100 154.85000 1.000 72.53616 156 PRO C C 1
ATOM 9508 O O . PRO C 3 159 ? 177.28300 166.46200 155.22600 1.000 72.53616 156 PRO C O 1
ATOM 9512 N N . ASN C 3 160 ? 179.09300 166.67900 153.90900 1.000 75.70623 157 ASN C N 1
ATOM 9513 C CA . ASN C 3 160 ? 179.10100 165.30500 153.43300 1.000 75.70623 157 ASN C CA 1
ATOM 9514 C C . ASN C 3 160 ? 180.27000 164.59600 154.09400 1.000 75.70623 157 ASN C C 1
ATOM 9515 O O . ASN C 3 160 ? 181.38600 165.12300 154.10400 1.000 75.70623 157 ASN C O 1
ATOM 9520 N N . VAL C 3 161 ? 180.02200 163.41300 154.65400 1.000 75.94442 158 VAL C N 1
ATOM 9521 C CA . VAL C 3 161 ? 181.00500 162.74900 155.49800 1.000 75.94442 158 VAL C CA 1
ATOM 9522 C C . VAL C 3 161 ? 181.20100 161.30500 155.06100 1.000 75.94442 158 VAL C C 1
ATOM 9523 O O . VAL C 3 161 ? 180.40900 160.73700 154.31200 1.000 75.94442 158 VAL C O 1
ATOM 9527 N N . VAL C 3 162 ? 182.28400 160.72000 155.56300 1.000 77.50550 159 VAL C N 1
ATOM 9528 C CA . VAL C 3 162 ? 182.60200 159.30900 155.39700 1.000 77.50550 159 VAL C CA 1
ATOM 9529 C C . VAL C 3 162 ? 182.48000 158.65800 156.76600 1.000 77.50550 159 VAL C C 1
ATOM 9530 O O . VAL C 3 162 ? 183.14900 159.07500 157.71700 1.000 77.50550 159 VAL C O 1
ATOM 9534 N N . TYR C 3 163 ? 181.63700 157.63900 156.87000 1.000 77.13277 160 TYR C N 1
ATOM 9535 C CA . TYR C 3 163 ? 181.24100 157.09500 158.15800 1.000 77.13277 160 TYR C CA 1
ATOM 9536 C C . TYR C 3 163 ? 181.72300 155.66100 158.32600 1.000 77.13277 160 TYR C C 1
ATOM 9537 O O . TYR C 3 163 ? 181.91400 154.93100 157.35100 1.000 77.13277 160 TYR C O 1
ATOM 9546 N N . SER C 3 164 ? 181.90500 155.26900 159.58300 1.000 80.30098 161 SER C N 1
ATOM 9547 C CA . SER C 3 164 ? 182.25700 153.90900 159.96800 1.000 80.30098 161 SER C CA 1
ATOM 9548 C C . SER C 3 164 ? 182.09700 153.81500 161.47800 1.000 80.30098 161 SER C C 1
ATOM 9549 O O . SER C 3 164 ? 181.74900 154.79400 162.14000 1.000 80.30098 161 SER C O 1
ATOM 9552 N N . ASP C 3 165 ? 182.35800 152.62800 162.02000 1.000 80.97249 162 ASP C N 1
ATOM 9553 C CA . ASP C 3 165 ? 182.25100 152.41300 163.45700 1.000 80.97249 162 ASP C CA 1
ATOM 9554 C C . ASP C 3 165 ? 183.58600 152.25300 164.16100 1.000 80.97249 162 ASP C C 1
ATOM 9555 O O . ASP C 3 165 ? 183.65000 152.44800 165.37500 1.000 80.97249 162 ASP C O 1
ATOM 9560 N N . GLN C 3 166 ? 184.64200 151.89600 163.45100 1.000 84.97442 163 GLN C N 1
ATOM 9561 C CA . GLN C 3 166 ? 185.95200 152.02900 164.06100 1.000 84.97442 163 GLN C CA 1
ATOM 9562 C C . GLN C 3 166 ? 186.50600 153.42600 163.78400 1.000 84.97442 163 GLN C C 1
ATOM 9563 O O . GLN C 3 166 ? 186.17000 154.03900 162.76800 1.000 84.97442 163 GLN C O 1
ATOM 9569 N N . PRO C 3 167 ? 187.34100 153.95300 164.68100 1.000 85.43721 164 PRO C N 1
ATOM 9570 C CA . PRO C 3 167 ? 187.77300 155.35100 164.56000 1.000 85.43721 164 PRO C CA 1
ATOM 9571 C C . PRO C 3 167 ? 188.40100 155.65400 163.20900 1.000 85.43721 164 PRO C C 1
ATOM 9572 O O . PRO C 3 167 ? 189.15400 154.85300 162.65400 1.000 85.43721 164 PRO C O 1
ATOM 9576 N N . LEU C 3 168 ? 188.06800 156.82800 162.68200 1.000 87.14984 165 LEU C N 1
ATOM 9577 C CA . LEU C 3 168 ? 188.56000 157.30200 161.39600 1.000 87.14984 165 LEU C CA 1
ATOM 9578 C C . LEU C 3 168 ? 189.52800 158.45100 161.63400 1.000 87.14984 165 LEU C C 1
ATOM 9579 O O . LEU C 3 168 ? 189.20200 159.40300 162.35000 1.000 87.14984 165 LEU C O 1
ATOM 9584 N N . ASP C 3 169 ? 190.71200 158.36400 161.03000 1.000 96.00689 166 ASP C N 1
ATOM 9585 C CA . ASP C 3 169 ? 191.79500 159.30000 161.31000 1.000 96.00689 166 ASP C CA 1
ATOM 9586 C C . ASP C 3 169 ? 192.02600 160.21700 160.11900 1.000 96.00689 166 ASP C C 1
ATOM 9587 O O . ASP C 3 169 ? 192.75800 159.84800 159.18900 1.000 96.00689 166 ASP C O 1
ATOM 9592 N N . PRO C 3 170 ? 191.45900 161.42700 160.10900 1.000 95.78485 167 PRO C N 1
ATOM 9593 C CA . PRO C 3 170 ? 191.58900 162.28900 158.92400 1.000 95.78485 167 PRO C CA 1
ATOM 9594 C C . PRO C 3 170 ? 193.02000 162.67100 158.60100 1.000 95.78485 167 PRO C C 1
ATOM 9595 O O . PRO C 3 170 ? 193.33900 162.90700 157.42900 1.000 95.78485 167 PRO C O 1
ATOM 9599 N N . ASN C 3 171 ? 193.89400 162.74400 159.60500 1.000 101.63191 168 ASN C N 1
ATOM 9600 C CA . ASN C 3 171 ? 195.29900 163.02500 159.34100 1.000 101.63191 168 ASN C CA 1
ATOM 9601 C C . ASN C 3 171 ? 195.93500 161.92000 158.51100 1.000 101.63191 168 ASN C C 1
ATOM 9602 O O . ASN C 3 171 ? 196.93100 162.15700 157.81900 1.000 101.63191 168 ASN C O 1
ATOM 9607 N N . ASN C 3 172 ? 195.37400 160.71300 158.56600 1.000 103.68946 169 ASN C N 1
ATOM 9608 C CA . ASN C 3 172 ? 195.88400 159.56800 157.83200 1.000 103.68946 169 ASN C CA 1
ATOM 9609 C C . ASN C 3 172 ? 194.85800 158.94800 156.89300 1.000 103.68946 169 ASN C C 1
ATOM 9610 O O . ASN C 3 172 ? 195.24200 158.16200 156.02000 1.000 103.68946 169 ASN C O 1
ATOM 9615 N N . LEU C 3 173 ? 193.57700 159.28900 157.03600 1.000 102.44561 170 LEU C N 1
ATOM 9616 C CA . LEU C 3 173 ? 192.51400 158.73300 156.20700 1.000 102.44561 170 LEU C CA 1
ATOM 9617 C C . LEU C 3 173 ? 192.80400 158.90800 154.72500 1.000 102.44561 170 LEU C C 1
ATOM 9618 O O . LEU C 3 173 ? 192.90000 160.03600 154.23000 1.000 102.44561 170 LEU C O 1
ATOM 9623 N N . ASP C 3 174 ? 192.94800 157.79900 154.01300 1.000 107.31914 171 ASP C N 1
ATOM 9624 C CA . ASP C 3 174 ? 193.19100 157.81700 152.58200 1.000 107.31914 171 ASP C CA 1
ATOM 9625 C C . ASP C 3 174 ? 192.00400 157.19800 151.86400 1.000 107.31914 171 ASP C C 1
ATOM 9626 O O . ASP C 3 174 ? 191.46300 156.17700 152.29900 1.000 107.31914 171 ASP C O 1
ATOM 9631 N N . LEU C 3 175 ? 191.61300 157.81800 150.76000 1.000 105.68287 172 LEU C N 1
ATOM 9632 C CA . LEU C 3 175 ? 190.45500 157.38300 149.99500 1.000 105.68287 172 LEU C CA 1
ATOM 9633 C C . LEU C 3 175 ? 190.85200 156.18300 149.13800 1.000 105.68287 172 LEU C C 1
ATOM 9634 O O . LEU C 3 175 ? 191.89400 155.55700 149.35400 1.000 105.68287 172 LEU C O 1
ATOM 9639 N N . SER C 3 176 ? 189.99900 155.83000 148.17600 1.000 108.32859 173 SER C N 1
ATOM 9640 C CA . SER C 3 176 ? 190.13400 154.66600 147.30500 1.000 108.32859 173 SER C CA 1
ATOM 9641 C C . SER C 3 176 ? 189.88900 153.35600 148.03800 1.000 108.32859 173 SER C C 1
ATOM 9642 O O . SER C 3 176 ? 190.13200 152.28300 147.47200 1.000 108.32859 173 SER C O 1
ATOM 9645 N N . GLU C 3 177 ? 189.42400 153.40900 149.27700 1.000 103.77022 174 GLU C N 1
ATOM 9646 C CA . GLU C 3 177 ? 189.01600 152.19500 149.96700 1.000 103.77022 174 GLU C CA 1
ATOM 9647 C C . GLU C 3 177 ? 187.58500 151.85200 149.57500 1.000 103.77022 174 GLU C C 1
ATOM 9648 O O . GLU C 3 177 ? 186.70400 152.71300 149.66300 1.000 103.77022 174 GLU C O 1
ATOM 9650 N N . PRO C 3 178 ? 187.31300 150.62700 149.13900 1.000 102.91877 175 PRO C N 1
ATOM 9651 C CA . PRO C 3 178 ? 185.95900 150.30100 148.67700 1.000 102.91877 175 PRO C CA 1
ATOM 9652 C C . PRO C 3 178 ? 184.97800 150.11700 149.82300 1.000 102.91877 175 PRO C C 1
ATOM 9653 O O . PRO C 3 178 ? 184.18100 149.17500 149.82800 1.000 102.91877 175 PRO C O 1
ATOM 9657 N N . GLU C 3 179 ? 185.03900 151.00900 150.80500 1.000 96.87933 176 GLU C N 1
ATOM 9658 C CA . GLU C 3 179 ? 184.03400 151.06300 151.85200 1.000 96.87933 176 GLU C CA 1
ATOM 9659 C C . GLU C 3 179 ? 183.68500 152.48700 152.25300 1.000 96.87933 176 GLU C C 1
ATOM 9660 O O . GLU C 3 179 ? 182.91000 152.66900 153.19600 1.000 96.87933 176 GLU C O 1
ATOM 9666 N N . LEU C 3 180 ? 184.22700 153.49500 151.57700 1.000 91.05442 177 LEU C N 1
ATOM 9667 C CA . LEU C 3 180 ? 184.01900 154.89300 151.93500 1.000 91.05442 177 LEU C CA 1
ATOM 9668 C C . LEU C 3 180 ? 182.98600 155.48700 150.98700 1.000 91.05442 177 LEU C C 1
ATOM 9669 O O . LEU C 3 180 ? 183.22300 155.58200 149.77900 1.000 91.05442 177 LEU C O 1
ATOM 9674 N N . TRP C 3 181 ? 181.84200 155.88100 151.53600 1.000 83.15754 178 TRP C N 1
ATOM 9675 C CA . TRP C 3 181 ? 180.74600 156.45600 150.77000 1.000 83.15754 178 TRP C CA 1
ATOM 9676 C C . TRP C 3 181 ? 180.37700 157.78800 151.40100 1.000 83.15754 178 TRP C C 1
ATOM 9677 O O . TRP C 3 181 ? 179.99900 157.83500 152.57500 1.000 83.15754 178 TRP C O 1
ATOM 9688 N N . ALA C 3 182 ? 180.48900 158.86200 150.63100 1.000 80.18947 179 ALA C N 1
ATOM 9689 C CA . ALA C 3 182 ? 180.25200 160.20000 151.15400 1.000 80.18947 179 ALA C CA 1
ATOM 9690 C C . ALA C 3 182 ? 178.75700 160.48900 151.15100 1.000 80.18947 179 ALA C C 1
ATOM 9691 O O . ALA C 3 182 ? 178.14900 160.64200 150.08800 1.000 80.18947 179 ALA C O 1
ATOM 9693 N N . GLU C 3 183 ? 178.16100 160.56200 152.33500 1.000 76.33296 180 GLU C N 1
ATOM 9694 C CA . GLU C 3 183 ? 176.77500 160.96800 152.50400 1.000 76.33296 180 GLU C CA 1
ATOM 9695 C C . GLU C 3 183 ? 176.72300 162.10300 153.51800 1.000 76.33296 180 GLU C C 1
ATOM 9696 O O . GLU C 3 183 ? 177.74100 162.49600 154.09100 1.000 76.33296 180 GLU C O 1
ATOM 9702 N N . GLN C 3 184 ? 175.52600 162.62500 153.75600 1.000 68.41262 181 GLN C N 1
ATOM 9703 C CA . GLN C 3 184 ? 175.35000 163.84900 154.52200 1.000 68.41262 181 GLN C CA 1
ATOM 9704 C C . GLN C 3 184 ? 174.86800 163.54000 155.93100 1.000 68.41262 181 GLN C C 1
ATOM 9705 O O . GLN C 3 184 ? 173.98100 162.70700 156.12200 1.000 68.41262 181 GLN C O 1
ATOM 9711 N N . VAL C 3 185 ? 175.45300 164.22500 156.91600 1.000 62.86003 182 VAL C N 1
ATOM 9712 C CA . VAL C 3 185 ? 175.09500 163.99300 158.30900 1.000 62.86003 182 VAL C CA 1
ATOM 9713 C C . VAL C 3 185 ? 173.65600 164.41800 158.55500 1.000 62.86003 182 VAL C C 1
ATOM 9714 O O . VAL C 3 185 ? 173.15200 165.37400 157.95600 1.000 62.86003 182 VAL C O 1
ATOM 9718 N N . GLY C 3 186 ? 172.98900 163.70600 159.45200 1.000 61.22895 183 GLY C N 1
ATOM 9719 C CA . GLY C 3 186 ? 171.66300 164.09000 159.87900 1.000 61.22895 183 GLY C CA 1
ATOM 9720 C C . GLY C 3 186 ? 171.69400 164.64800 161.28200 1.000 61.22895 183 GLY C C 1
ATOM 9721 O O . GLY C 3 186 ? 172.26700 165.71200 161.51800 1.000 61.22895 183 GLY C O 1
ATOM 9722 N N . GLU C 3 187 ? 171.09300 163.93800 162.22500 1.000 62.50924 184 GLU C N 1
ATOM 9723 C CA . GLU C 3 187 ? 171.10000 164.39600 163.60000 1.000 62.50924 184 GLU C CA 1
ATOM 9724 C C . GLU C 3 187 ? 172.45000 164.12400 164.24900 1.000 62.50924 184 GLU C C 1
ATOM 9725 O O . GLU C 3 187 ? 173.27500 163.36800 163.73700 1.000 62.50924 184 GLU C O 1
ATOM 9731 N N . CYS C 3 188 ? 172.66800 164.76100 165.39500 1.000 66.25535 185 CYS C N 1
ATOM 9732 C CA . CYS C 3 188 ? 173.86700 164.55700 166.19800 1.000 66.25535 185 CYS C CA 1
ATOM 9733 C C . CYS C 3 188 ? 173.42500 164.42700 167.64600 1.000 66.25535 185 CYS C C 1
ATOM 9734 O O . CYS C 3 188 ? 173.09900 165.43100 168.28600 1.000 66.25535 185 CYS C O 1
ATOM 9737 N N . MET C 3 189 ? 173.41000 163.20400 168.15800 1.000 63.73156 186 MET C N 1
ATOM 9738 C CA . MET C 3 189 ? 172.92400 162.92300 169.49900 1.000 63.73156 186 MET C CA 1
ATOM 9739 C C . MET C 3 189 ? 174.02500 162.27800 170.32800 1.000 63.73156 186 MET C C 1
ATOM 9740 O O . MET C 3 189 ? 175.12100 162.00100 169.84200 1.000 63.73156 186 MET C O 1
ATOM 9745 N N . ARG C 3 190 ? 173.71400 162.02700 171.59300 1.000 65.92651 187 ARG C N 1
ATOM 9746 C CA . ARG C 3 190 ? 174.65200 161.44700 172.54000 1.000 65.92651 187 ARG C CA 1
ATOM 9747 C C . ARG C 3 190 ? 174.12400 160.11100 173.03000 1.000 65.92651 187 ARG C C 1
ATOM 9748 O O . ARG C 3 190 ? 172.92400 159.96200 173.26700 1.000 65.92651 187 ARG C O 1
ATOM 9756 N N . TYR C 3 191 ? 175.01900 159.14400 173.19000 1.000 66.94479 188 TYR C N 1
ATOM 9757 C CA . TYR C 3 191 ? 174.63500 157.87600 173.79000 1.000 66.94479 188 TYR C CA 1
ATOM 9758 C C . TYR C 3 191 ? 174.23500 158.09500 175.24000 1.000 66.94479 188 TYR C C 1
ATOM 9759 O O . TYR C 3 191 ? 174.91000 158.80700 175.98500 1.000 66.94479 188 TYR C O 1
ATOM 9768 N N . ALA C 3 192 ? 173.12600 157.48400 175.64200 1.000 66.49256 189 ALA C N 1
ATOM 9769 C CA . ALA C 3 192 ? 172.59200 157.74300 176.97000 1.000 66.49256 189 ALA C CA 1
ATOM 9770 C C . ALA C 3 192 ? 173.41400 157.10500 178.07800 1.000 66.49256 189 ALA C C 1
ATOM 9771 O O . ALA C 3 192 ? 173.33500 157.55800 179.22400 1.000 66.49256 189 ALA C O 1
ATOM 9773 N N . HIS C 3 193 ? 174.20300 156.07800 177.77400 1.000 71.35177 190 HIS C N 1
ATOM 9774 C CA . HIS C 3 193 ? 174.88800 155.34600 178.83000 1.000 71.35177 190 HIS C CA 1
ATOM 9775 C C . HIS C 3 193 ? 176.29400 155.86100 179.10500 1.000 71.35177 190 HIS C C 1
ATOM 9776 O O . HIS C 3 193 ? 176.72700 155.84600 180.26200 1.000 71.35177 190 HIS C O 1
ATOM 9783 N N . ASN C 3 194 ? 177.01900 156.32600 178.08700 1.000 71.81753 191 ASN C N 1
ATOM 9784 C CA . ASN C 3 194 ? 178.35800 156.84900 178.32500 1.000 71.81753 191 ASN C CA 1
ATOM 9785 C C . ASN C 3 194 ? 178.61900 158.18000 177.63200 1.000 71.81753 191 ASN C C 1
ATOM 9786 O O . ASN C 3 194 ? 179.77900 158.60600 177.57500 1.000 71.81753 191 ASN C O 1
ATOM 9791 N N . ASP C 3 195 ? 177.58900 158.84400 177.10800 1.000 73.93333 192 ASP C N 1
ATOM 9792 C CA . ASP C 3 195 ? 177.71200 160.17400 176.51200 1.000 73.93333 192 ASP C CA 1
ATOM 9793 C C . ASP C 3 195 ? 178.77400 160.20300 175.41600 1.000 73.93333 192 ASP C C 1
ATOM 9794 O O . ASP C 3 195 ? 179.63500 161.08100 175.37100 1.000 73.93333 192 ASP C O 1
ATOM 9799 N N . GLN C 3 196 ? 178.70500 159.24100 174.53900 1.000 72.47986 193 GLN C N 1
ATOM 9800 C CA . GLN C 3 196 ? 179.53100 159.23100 173.34300 1.000 72.47986 193 GLN C CA 1
ATOM 9801 C C . GLN C 3 196 ? 178.72800 159.78000 172.17900 1.000 72.47986 193 GLN C C 1
ATOM 9802 O O . GLN C 3 196 ? 177.58800 159.34800 171.97100 1.000 72.47986 193 GLN C O 1
ATOM 9808 N N . PRO C 3 197 ? 179.25600 160.72500 171.41000 1.000 69.97812 194 PRO C N 1
ATOM 9809 C CA . PRO C 3 197 ? 178.47300 161.28800 170.31000 1.000 69.97812 194 PRO C CA 1
ATOM 9810 C C . PRO C 3 197 ? 178.26600 160.27100 169.20300 1.000 69.97812 194 PRO C C 1
ATOM 9811 O O . PRO C 3 197 ? 179.18100 159.53500 168.83300 1.000 69.97812 194 PRO C O 1
ATOM 9815 N N . CYS C 3 198 ? 177.04800 160.23600 168.67400 1.000 68.45670 195 CYS C N 1
ATOM 9816 C CA . CYS C 3 198 ? 176.72400 159.40700 167.52600 1.000 68.45670 195 CYS C CA 1
ATOM 9817 C C . CYS C 3 198 ? 175.98900 160.24900 166.49700 1.000 68.45670 195 CYS C C 1
ATOM 9818 O O . CYS C 3 198 ? 175.29000 161.20400 166.83900 1.000 68.45670 195 CYS C O 1
ATOM 9821 N N . PHE C 3 199 ? 176.15400 159.88500 165.23300 1.000 68.42207 196 PHE C N 1
ATOM 9822 C CA . PHE C 3 199 ? 175.62800 160.66200 164.12400 1.000 68.42207 196 PHE C CA 1
ATOM 9823 C C . PHE C 3 199 ? 174.75200 159.77900 163.25700 1.000 68.42207 196 PHE C C 1
ATOM 9824 O O . PHE C 3 199 ? 175.11200 158.63900 162.95800 1.000 68.42207 196 PHE C O 1
ATOM 9832 N N . TYR C 3 200 ? 173.60900 160.30900 162.85100 1.000 63.69286 197 TYR C N 1
ATOM 9833 C CA . TYR C 3 200 ? 172.70100 159.61600 161.95100 1.000 63.69286 197 TYR C CA 1
ATOM 9834 C C . TYR C 3 200 ? 172.99400 160.08200 160.53400 1.000 63.69286 197 TYR C C 1
ATOM 9835 O O . TYR C 3 200 ? 172.78800 161.25100 160.20700 1.000 63.69286 197 TYR C O 1
ATOM 9844 N N . ILE C 3 201 ? 173.47600 159.18200 159.70200 1.000 63.75579 198 ILE C N 1
ATOM 9845 C CA . ILE C 3 201 ? 173.72400 159.51300 158.30700 1.000 63.75579 198 ILE C CA 1
ATOM 9846 C C . ILE C 3 201 ? 172.40200 159.52300 157.55900 1.000 63.75579 198 ILE C C 1
ATOM 9847 O O . ILE C 3 201 ? 171.56200 158.63600 157.73900 1.000 63.75579 198 ILE C O 1
ATOM 9852 N N . GLY C 3 202 ? 172.21200 160.53400 156.71700 1.000 62.87154 199 GLY C N 1
ATOM 9853 C CA . GLY C 3 202 ? 170.93000 160.69700 156.06100 1.000 62.87154 199 GLY C CA 1
ATOM 9854 C C . GLY C 3 202 ? 169.87100 161.11400 157.06100 1.000 62.87154 199 GLY C C 1
ATOM 9855 O O . GLY C 3 202 ? 170.12700 161.87900 157.99500 1.000 62.87154 199 GLY C O 1
ATOM 9856 N N . SER C 3 203 ? 168.66400 160.60200 156.86800 1.000 61.85055 200 SER C N 1
ATOM 9857 C CA . SER C 3 203 ? 167.56800 160.90200 157.77200 1.000 61.85055 200 SER C CA 1
ATOM 9858 C C . SER C 3 203 ? 167.69000 160.09100 159.05400 1.000 61.85055 200 SER C C 1
ATOM 9859 O O . SER C 3 203 ? 168.27700 159.00700 159.07600 1.000 61.85055 200 SER C O 1
ATOM 9862 N N . THR C 3 204 ? 167.13600 160.63800 160.13600 1.000 63.04977 201 THR C N 1
ATOM 9863 C CA . THR C 3 204 ? 167.05000 159.87900 161.37900 1.000 63.04977 201 THR C CA 1
ATOM 9864 C C . THR C 3 204 ? 166.18500 158.64400 161.19500 1.000 63.04977 201 THR C C 1
ATOM 9865 O O . THR C 3 204 ? 166.48800 157.57400 161.73200 1.000 63.04977 201 THR C O 1
ATOM 9869 N N . LYS C 3 205 ? 165.11100 158.77200 160.42000 1.000 61.67612 202 LYS C N 1
ATOM 9870 C CA . LYS C 3 205 ? 164.19400 157.67700 160.14700 1.000 61.67612 202 LYS C CA 1
ATOM 9871 C C . LYS C 3 205 ? 164.84700 156.55000 159.36300 1.000 61.67612 202 LYS C C 1
ATOM 9872 O O . LYS C 3 205 ? 164.25800 155.47100 159.25500 1.000 61.67612 202 LYS C O 1
ATOM 9878 N N . ARG C 3 206 ? 166.04400 156.77200 158.82400 1.000 65.66513 203 ARG C N 1
ATOM 9879 C CA . ARG C 3 206 ? 166.78400 155.74100 158.10900 1.000 65.66513 203 ARG C CA 1
ATOM 9880 C C . ARG C 3 206 ? 167.52400 154.79900 159.04600 1.000 65.66513 203 ARG C C 1
ATOM 9881 O O . ARG C 3 206 ? 167.87300 153.68800 158.63600 1.000 65.66513 203 ARG C O 1
ATOM 9889 N N . GLU C 3 207 ? 167.77800 155.22700 160.28400 1.000 67.07475 204 GLU C N 1
ATOM 9890 C CA . GLU C 3 207 ? 168.40900 154.41000 161.32100 1.000 67.07475 204 GLU C CA 1
ATOM 9891 C C . GLU C 3 207 ? 169.81200 153.95700 160.93600 1.000 67.07475 204 GLU C C 1
ATOM 9892 O O . GLU C 3 207 ? 170.23200 152.85500 161.28500 1.000 67.07475 204 GLU C O 1
ATOM 9898 N N . LEU C 3 208 ? 170.55800 154.79400 160.21900 1.000 64.50522 205 LEU C N 1
ATOM 9899 C CA . LEU C 3 208 ? 171.96300 154.51600 159.93900 1.000 64.50522 205 LEU C CA 1
ATOM 9900 C C . LEU C 3 208 ? 172.79600 155.34100 160.91300 1.000 64.50522 205 LEU C C 1
ATOM 9901 O O . LEU C 3 208 ? 173.38000 156.36300 160.56600 1.000 64.50522 205 LEU C O 1
ATOM 9906 N N . ARG C 3 209 ? 172.84200 154.88300 162.15800 1.000 66.41765 206 ARG C N 1
ATOM 9907 C CA . ARG C 3 209 ? 173.56200 155.58800 163.21000 1.000 66.41765 206 ARG C CA 1
ATOM 9908 C C . ARG C 3 209 ? 174.99800 155.09200 163.26400 1.000 66.41765 206 ARG C C 1
ATOM 9909 O O . ARG C 3 209 ? 175.24000 153.89300 163.42300 1.000 66.41765 206 ARG C O 1
ATOM 9917 N N . VAL C 3 210 ? 175.94700 156.01400 163.14100 1.000 69.30307 207 VAL C N 1
ATOM 9918 C CA . VAL C 3 210 ? 177.36300 155.69100 163.18900 1.000 69.30307 207 VAL C CA 1
ATOM 9919 C C . VAL C 3 210 ? 177.98800 156.39600 164.38700 1.000 69.30307 207 VAL C C 1
ATOM 9920 O O . VAL C 3 210 ? 177.35500 157.20700 165.06100 1.000 69.30307 207 VAL C O 1
ATOM 9924 N N . ASN C 3 211 ? 179.25300 156.06800 164.64900 1.000 72.33231 208 ASN C N 1
ATOM 9925 C CA . ASN C 3 211 ? 179.98200 156.63200 165.77300 1.000 72.33231 208 ASN C CA 1
ATOM 9926 C C . ASN C 3 211 ? 181.15700 157.50100 165.37600 1.000 72.33231 208 ASN C C 1
ATOM 9927 O O . ASN C 3 211 ? 181.58800 158.32200 166.19000 1.000 72.33231 208 ASN C O 1
ATOM 9932 N N . TYR C 3 212 ? 181.69300 157.34700 164.17000 1.000 76.84022 209 TYR C N 1
ATOM 9933 C CA . TYR C 3 212 ? 182.85400 158.11200 163.74300 1.000 76.84022 209 TYR C CA 1
ATOM 9934 C C . TYR C 3 212 ? 182.64800 158.58100 162.31500 1.000 76.84022 209 TYR C C 1
ATOM 9935 O O . TYR C 3 212 ? 182.37900 157.77100 161.42500 1.000 76.84022 209 TYR C O 1
ATOM 9944 N N . ILE C 3 213 ? 182.77800 159.88900 162.10400 1.000 74.58464 210 ILE C N 1
ATOM 9945 C CA . ILE C 3 213 ? 182.58000 160.51300 160.80700 1.000 74.58464 210 ILE C CA 1
ATOM 9946 C C . ILE C 3 213 ? 183.81100 161.34000 160.47300 1.000 74.58464 210 ILE C C 1
ATOM 9947 O O . ILE C 3 213 ? 184.69700 161.54400 161.30100 1.000 74.58464 210 ILE C O 1
ATOM 9952 N N . VAL C 3 214 ? 183.85200 161.82200 159.23800 1.000 78.76474 211 VAL C N 1
ATOM 9953 C CA . VAL C 3 214 ? 184.91600 162.70900 158.78100 1.000 78.76474 211 VAL C CA 1
ATOM 9954 C C . VAL C 3 214 ? 184.40300 163.49300 157.57900 1.000 78.76474 211 VAL C C 1
ATOM 9955 O O . VAL C 3 214 ? 183.93100 162.90000 156.60100 1.000 78.76474 211 VAL C O 1
ATOM 9959 N N . PRO C 3 215 ? 184.43300 164.82100 157.61900 1.000 81.02377 212 PRO C N 1
ATOM 9960 C CA . PRO C 3 215 ? 183.85100 165.59700 156.52100 1.000 81.02377 212 PRO C CA 1
ATOM 9961 C C . PRO C 3 215 ? 184.70800 165.52100 155.27100 1.000 81.02377 212 PRO C C 1
ATOM 9962 O O . PRO C 3 215 ? 185.93700 165.56700 155.33400 1.000 81.02377 212 PRO C O 1
ATOM 9966 N N . VAL C 3 216 ? 184.04200 165.40600 154.12300 1.000 82.93256 213 VAL C N 1
ATOM 9967 C CA . VAL C 3 216 ? 184.70800 165.30700 152.83300 1.000 82.93256 213 VAL C CA 1
ATOM 9968 C C . VAL C 3 216 ? 183.95100 166.15100 151.81800 1.000 82.93256 213 VAL C C 1
ATOM 9969 O O . VAL C 3 216 ? 182.78000 166.48200 151.99700 1.000 82.93256 213 VAL C O 1
ATOM 9973 N N . ILE C 3 217 ? 184.64200 166.49400 150.73500 1.000 87.29356 214 ILE C N 1
ATOM 9974 C CA . ILE C 3 217 ? 183.99900 167.11800 149.58800 1.000 87.29356 214 ILE C CA 1
ATOM 9975 C C . ILE C 3 217 ? 183.68100 166.02000 148.58700 1.000 87.29356 214 ILE C C 1
ATOM 9976 O O . ILE C 3 217 ? 184.49300 165.70800 147.71000 1.000 87.29356 214 ILE C O 1
ATOM 9981 N N . GLY C 3 218 ? 182.50800 165.42200 148.71400 1.000 85.10496 215 GLY C N 1
ATOM 9982 C CA . GLY C 3 218 ? 182.15800 164.31000 147.86000 1.000 85.10496 215 GLY C CA 1
ATOM 9983 C C . GLY C 3 218 ? 180.67100 164.04900 147.91800 1.000 85.10496 215 GLY C C 1
ATOM 9984 O O . GLY C 3 218 ? 179.97800 164.46200 148.85300 1.000 85.10496 215 GLY C O 1
ATOM 9985 N N . VAL C 3 219 ? 180.19600 163.35200 146.89200 1.000 85.46628 216 VAL C N 1
ATOM 9986 C CA . VAL C 3 219 ? 178.78200 163.03200 146.76400 1.000 85.46628 216 VAL C CA 1
ATOM 9987 C C . VAL C 3 219 ? 178.51900 161.53500 146.72300 1.000 85.46628 216 VAL C C 1
ATOM 9988 O O . VAL C 3 219 ? 177.45300 161.09200 147.17900 1.000 85.46628 216 VAL C O 1
ATOM 9992 N N . ARG C 3 220 ? 179.46700 160.73500 146.25500 1.000 86.67332 217 ARG C N 1
ATOM 9993 C CA . ARG C 3 220 ? 179.29200 159.31800 145.97300 1.000 86.67332 217 ARG C CA 1
ATOM 9994 C C . ARG C 3 220 ? 180.62800 158.64300 146.25500 1.000 86.67332 217 ARG C C 1
ATOM 9995 O O . ARG C 3 220 ? 181.45800 159.17200 147.00000 1.000 86.67332 217 ARG C O 1
ATOM 10003 N N . ASP C 3 221 ? 180.83500 157.46500 145.67300 1.000 88.68415 218 ASP C N 1
ATOM 10004 C CA . ASP C 3 221 ? 182.12100 156.78600 145.76100 1.000 88.68415 218 ASP C CA 1
ATOM 10005 C C . ASP C 3 221 ? 183.24700 157.60300 145.13400 1.000 88.68415 218 ASP C C 1
ATOM 10006 O O . ASP C 3 221 ? 184.40400 157.17300 145.14400 1.000 88.68415 218 ASP C O 1
ATOM 10011 N N . GLU C 3 222 ? 182.92500 158.76900 144.57400 1.000 90.62900 219 GLU C N 1
ATOM 10012 C CA . GLU C 3 222 ? 183.91900 159.68100 144.00600 1.000 90.62900 219 GLU C CA 1
ATOM 10013 C C . GLU C 3 222 ? 184.16700 160.81500 145.00200 1.000 90.62900 219 GLU C C 1
ATOM 10014 O O . GLU C 3 222 ? 183.59900 161.90300 144.90600 1.000 90.62900 219 GLU C O 1
ATOM 10020 N N . ILE C 3 223 ? 185.03900 160.55200 145.96800 1.000 92.00222 220 ILE C N 1
ATOM 10021 C CA . ILE C 3 223 ? 185.37000 161.52100 147.00600 1.000 92.00222 220 ILE C CA 1
ATOM 10022 C C . ILE C 3 223 ? 186.59100 162.31200 146.56200 1.000 92.00222 220 ILE C C 1
ATOM 10023 O O . ILE C 3 223 ? 187.56800 161.73700 146.06900 1.000 92.00222 220 ILE C O 1
ATOM 10028 N N . GLU C 3 224 ? 186.54100 163.63100 146.74000 1.000 93.68948 221 GLU C N 1
ATOM 10029 C CA . GLU C 3 224 ? 187.59700 164.50700 146.24500 1.000 93.68948 221 GLU C CA 1
ATOM 10030 C C . GLU C 3 224 ? 188.67200 164.76100 147.30000 1.000 93.68948 221 GLU C C 1
ATOM 10031 O O . GLU C 3 224 ? 189.85300 164.48400 147.06800 1.000 93.68948 221 GLU C O 1
ATOM 10037 N N . ARG C 3 225 ? 188.28300 165.28600 148.45800 1.000 91.92213 222 ARG C N 1
ATOM 10038 C CA . ARG C 3 225 ? 189.24900 165.60000 149.50100 1.000 91.92213 222 ARG C CA 1
ATOM 10039 C C . ARG C 3 225 ? 188.53200 165.66800 150.84000 1.000 91.92213 222 ARG C C 1
ATOM 10040 O O . ARG C 3 225 ? 187.30400 165.60200 150.91600 1.000 91.92213 222 ARG C O 1
ATOM 10048 N N . VAL C 3 226 ? 189.32300 165.81400 151.89900 1.000 89.00392 223 VAL C N 1
ATOM 10049 C CA . VAL C 3 226 ? 188.84000 165.79000 153.27400 1.000 89.00392 223 VAL C CA 1
ATOM 10050 C C . VAL C 3 226 ? 188.87500 167.20800 153.82600 1.000 89.00392 223 VAL C C 1
ATOM 10051 O O . VAL C 3 226 ? 189.94600 167.81800 153.92000 1.000 89.00392 223 VAL C O 1
ATOM 10055 N N . MET C 3 227 ? 187.70700 167.73000 154.19400 1.000 88.03901 224 MET C N 1
ATOM 10056 C CA . MET C 3 227 ? 187.62200 169.04000 154.81800 1.000 88.03901 224 MET C CA 1
ATOM 10057 C C . MET C 3 227 ? 188.21600 169.00200 156.22500 1.000 88.03901 224 MET C C 1
ATOM 10058 O O . MET C 3 227 ? 188.51700 167.94300 156.77900 1.000 88.03901 224 MET C O 1
ATOM 10063 N N . THR C 3 228 ? 188.38300 170.18500 156.80400 1.000 89.68026 225 THR C N 1
ATOM 10064 C CA . THR C 3 228 ? 188.99600 170.35700 158.11100 1.000 89.68026 225 THR C CA 1
ATOM 10065 C C . THR C 3 228 ? 187.99500 170.97300 159.08500 1.000 89.68026 225 THR C C 1
ATOM 10066 O O . THR C 3 228 ? 186.90400 171.40300 158.70500 1.000 89.68026 225 THR C O 1
ATOM 10070 N N . LEU C 3 229 ? 188.38500 171.02000 160.36100 1.000 89.09913 226 LEU C N 1
ATOM 10071 C CA . LEU C 3 229 ? 187.50600 171.50600 161.42100 1.000 89.09913 226 LEU C CA 1
ATOM 10072 C C . LEU C 3 229 ? 187.17900 172.98700 161.31900 1.000 89.09913 226 LEU C C 1
ATOM 10073 O O . LEU C 3 229 ? 186.44700 173.49000 162.17800 1.000 89.09913 226 LEU C O 1
ATOM 10078 N N . GLU C 3 230 ? 187.69500 173.70500 160.32800 1.000 90.97046 227 GLU C N 1
ATOM 10079 C CA . GLU C 3 230 ? 187.29100 175.08500 160.10400 1.000 90.97046 227 GLU C CA 1
ATOM 10080 C C . GLU C 3 230 ? 186.54400 175.28300 158.80000 1.000 90.97046 227 GLU C C 1
ATOM 10081 O O . GLU C 3 230 ? 185.69700 176.17600 158.71400 1.000 90.97046 227 GLU C O 1
ATOM 10087 N N . GLU C 3 231 ? 186.82600 174.46100 157.79000 1.000 91.49359 228 GLU C N 1
ATOM 10088 C CA . GLU C 3 231 ? 185.99800 174.45600 156.59500 1.000 91.49359 228 GLU C CA 1
ATOM 10089 C C . GLU C 3 231 ? 184.58900 173.96300 156.88600 1.000 91.49359 228 GLU C C 1
ATOM 10090 O O . GLU C 3 231 ? 183.68100 174.21700 156.08800 1.000 91.49359 228 GLU C O 1
ATOM 10096 N N . VAL C 3 232 ? 184.38800 173.26100 158.00200 1.000 88.73213 229 VAL C N 1
ATOM 10097 C CA . VAL C 3 232 ? 183.03600 172.88500 158.39600 1.000 88.73213 229 VAL C CA 1
ATOM 10098 C C . VAL C 3 232 ? 182.37200 174.01300 159.17100 1.000 88.73213 229 VAL C C 1
ATOM 10099 O O . VAL C 3 232 ? 181.14300 174.13300 159.16500 1.000 88.73213 229 VAL C O 1
ATOM 10103 N N . ARG C 3 233 ? 183.15700 174.85400 159.84300 1.000 88.56924 230 ARG C N 1
ATOM 10104 C CA . ARG C 3 233 ? 182.58400 176.00100 160.53100 1.000 88.56924 230 ARG C CA 1
ATOM 10105 C C . ARG C 3 233 ? 182.23500 177.11200 159.55400 1.000 88.56924 230 ARG C C 1
ATOM 10106 O O . ARG C 3 233 ? 181.29900 177.88000 159.79800 1.000 88.56924 230 ARG C O 1
ATOM 10114 N N . ASN C 3 234 ? 182.97200 177.21000 158.44600 1.000 92.33010 231 ASN C N 1
ATOM 10115 C CA . ASN C 3 234 ? 182.64700 178.18600 157.41300 1.000 92.33010 231 ASN C CA 1
ATOM 10116 C C . ASN C 3 234 ? 181.29700 177.91700 156.76500 1.000 92.33010 231 ASN C C 1
ATOM 10117 O O . ASN C 3 234 ? 180.77500 178.79300 156.07000 1.000 92.33010 231 ASN C O 1
ATOM 10122 N N . LEU C 3 235 ? 180.72800 176.72700 156.96600 1.000 86.55201 232 LEU C N 1
ATOM 10123 C CA . LEU C 3 235 ? 179.48700 176.37800 156.28500 1.000 86.55201 232 LEU C CA 1
ATOM 10124 C C . LEU C 3 235 ? 178.32500 177.25400 156.73000 1.000 86.55201 232 LEU C C 1
ATOM 10125 O O . LEU C 3 235 ? 177.39400 177.48100 155.95000 1.000 86.55201 232 LEU C O 1
ATOM 10130 N N . HIS C 3 236 ? 178.35900 177.75400 157.96100 1.000 86.84927 233 HIS C N 1
ATOM 10131 C CA . HIS C 3 236 ? 177.29400 178.61300 158.45900 1.000 86.84927 233 HIS C CA 1
ATOM 10132 C C . HIS C 3 236 ? 177.72500 179.31100 159.74100 1.000 86.84927 233 HIS C C 1
ATOM 10133 O O . HIS C 3 236 ? 177.33100 178.91600 160.83600 1.000 86.84927 233 HIS C O 1
#